Protein 9O5W (pdb70)

Secondary structure (DSSP, 8-state):
-EEEEEE------EEEE-SSS-EEEES-EEE-EE--------B-SSS-B--SS-TTSTT--HHHHHTT-TT--------SBEEE--SS----SSS-B-GGGSS-TTTHHHHTTBS-EEEESS-SS-GGGSSSSS-EE---SS-EETTTEE---TTEEEEE-S--S--S-EEEEEE--S-TT-EEEEEEEEEE--HHHHHHHHS--S---EEEEETTEEEEE----S-PPPP-SSS-S--SSEEEEEEEEE-TT-EEEEEE-TTEEEE--EEEE-SB--EEE-PPPPTT-B-SEEESSSSEE--SSSEE-S----EEESPPEE-SS--EEE-SPBP-/---SSSSEEEEEEETTEEEEEE-HHHHHHHHHHHHHHHHTTGGGG-------PPPPSSS-HHHHHHHHHHHHHHHHHHHHHHHHHHHHHHHHHHHHHHHHHHHHHHHHHHHT-TTSEE-SSSEEE-SS---SHHHHHHHHT---GGGGT---PPPS--/-EEEEEE------EEEE-SSS-EEEES-EEE-EE--------B-SSS-B--SS-TTSTT--HHHHHTT-TT--------SBEEE--SS----SSS-B-GGGSS-TTTHHHHTTBS-EEEESS-SS-GGGSSSSS-EE---SS-EETTTEE---SSEEEEE-S--S--S-EEEEEE--S-TT-EEEEEEEEEE--HHHHHHHHS--S---EEEEETTEEEEE----S-PPPP-SSS-S--SSEEEEEEEEE-TT-EEEEEE-TTEEEE--EEEE-SB--EEE-PPPPTT-B-SEEESSSSEE--SSSEE-S----EEESPPEE-SS--EEE-SPBP-/---SSSSEEEEEEETTEEEEEE-HHHHHHHHHHHHHHHHTTGGGG-------PPPPSSS-HHHHHHHHHHHHHHHHHHHHHHHHHHHHHHHHHHHHHHHHHHHHHHHHHHHT-TTSEE-SSSEEE-SS---SHHHHHHHHT---GGGGT---PPPS--/-EEEEEE------EEEE-SSS-EEEES-EEE-EE--------B-SSS-B--SS-TTSTT--HHHHHTT-TT--------SBEEE--SS----SSS-B-GGGSS-TTTHHHHTTBS-EEEESS-SS-GGGSSSSS-EE---SS-EETTTEE---SSEEEEE-S--S--S-EEEEEE--S-TT-EEEEEEEEEE--HHHHHHHHS--S---EEEEETTEEEEE----S-PPPP-SSS-S--SSEEEEEEEEE-TT-EEEEEE-TTEEEE--EEEE-SB--EEE-PPPPTT-B-SEEESSSSEE--SSSEE-S----EEESPPEE-SS--EEE-SPBP-/---SSSSEEEEEEETTEEEEEE-HHHHHHHHHHHHHHHHTTGGGG-------PPPPSSS-HHHHHHHHHHHHHHHHHHHHHHHHHHHHHHHHHHHHHHHHHHHHHHHHHHHT-TTSEE-SSSEEE-SS---SHHHHHHHHT---GGGGT---PPPS--

Foldseek 3Di:
DDDDDDDDFDAFDAWAQDDPPGTFTFNDWDWQAAAWDFDFAAAAVVWDAQQFQAVVQPPFHLLCCLQQQQSNVHDGAFTQEYACADPQTFAAAAFAAPCVVEPSRCSSVVQSQFRDKDWFPFFQFDQCPFPLHPKDFDFQQQRAHDVRHGHDGQFKGFIDHDDAAWDPWDKDKGADDADQQWKKKHKWWFKAAALVVCCVGHNGRAFWKKWKQWPVGIDIDGDGHDPDPDDDNYSDPDRRIYIYMYMGMGHHPTMMMMITIPRIMGTNIIIIGHHGHYYEYDHGGDVPDYAQKQWNVGGGTYPPHQEYAYDDTDMDGSDHHYDPDIHIGHDGDGHD/DDDDDDFDFDAFDAWAQDDPPGTFTFNDWDWQAAAWDFDFAAAAVVWDAQQFQAVVQPPFHLLCCLQQQQSNVHDGAFTQEYADADPQTFAAAAFAAPCVVEPSRCSSVVQSQFRDKDWFPFFQADQCPFPQHPKDFDFQQQRAHDVRHGHDGQFKGFIDHDDAAWDPWGKDKGADDADQQWKKKHKWWFKAAALVVCCVGHNGRAFWKKWKQWPVGIDIDGDGHDPDPDDDNYSDPDRRIYIYMYMGMGHHPTMMMMITIPRIMGTNIIIIGHHGHYYEYDHGGDVPDYANKQWNVGGGTYPPHQEYDYDDTDMDGSDHHYDPDTHIGHDGDGHD/DDDDDDDDFDAFDAWAADDPPGTFTFNDWDWQAAAWDFDFAAAAVVWDAQQFQAVVQPPFHLLCCLQQQQSNVHDGAFTQEYADADPQTFAAAAFAAPCVVEPSRCSSVVQSQFRDKDWFPFFQADQCPFPLHPKDFDFQQQRAHDVRHGHDGQFKGFIDHDDAAWDPWDKDKGADDADQQWKKKHKWWFKAAALVVCCVGHNGRAFWKKWKQWPVGIDIDGDGHDPDPDDDNYSDPDRRIYIYMYMGMGHHPTMMMMITIPRIMGTNIIIIGHHGHYYEYDHGGDVPDYANKQWNVGGGTYPPHQEYDYDDTDMDGSDHHYDPDIHIGHDGDGHD/DDPVPFDAWDWDADPVGIDTDGQVVLRVVLVVVLVVLVVVLVCLVVPDDDDDDDDDPPDPPVVVVVSVVVVVVVVVVSVVVSVVSVVVSVVVSVVVVVVSLVVLLVLCVQLQAPPWDDPPPSDTDDPFDQDVVNRVCSSVVNRHNVVGPHDHYDDPDD/DDPVPADAWDWDADPVGIDTDGQVVLRVVLVVVLVVLVVVLVCLVVPDDDDDDDDDPPDDPVVVVVSVVVVVVVVVVSVVVSVVSVVVSVVVSVVVVVVSLVVLLVLCVQQQADPWDDPPPSDTDDPFDCDVVNRVCSSVVNRHNVVGPGDHYDDPDD/DDPVPADAWDWDADPVGIDTDGQVVLRVVLVVVLVVLVVVLVCLVVPDDDDDDQDDPPDPPVVVVVSVVVVVVVVVVSVVVSVVSVVVSVVVSVVVVVVSLVVLLVLCVQLQAPPWDDPPPSDTDDPFHCDVVNRVCSSVVNRHNVVGPGDHDDDPDD

Structure (mmCIF, N/CA/C/O backbone):
data_9O5W
#
_entry.id   9O5W
#
_cell.length_a   1.00
_cell.length_b   1.00
_cell.length_c   1.00
_cell.angle_alpha   90.00
_cell.angle_beta   90.00
_cell.angle_gamma   90.00
#
_symmetry.space_group_name_H-M   'P 1'
#
loop_
_entity.id
_entity.type
_entity.pdbx_description
1 polymer 'Hemagglutinin HA1 chain'
2 polymer 'Hemagglutinin HA2 chain'
3 branched 2-acetamido-2-deoxy-beta-D-glucopyranose-(1-4)-2-acetamido-2-deoxy-beta-D-glucopyranose
#
loop_
_atom_site.group_PDB
_atom_site.id
_atom_site.type_symbol
_atom_site.label_atom_id
_atom_site.label_alt_id
_atom_site.label_comp_id
_atom_site.label_asym_id
_atom_site.label_entity_id
_atom_site.label_seq_id
_atom_site.pdbx_PDB_ins_code
_atom_site.Cartn_x
_atom_site.Cartn_y
_atom_site.Cartn_z
_atom_site.occupancy
_atom_site.B_iso_or_equiv
_atom_site.auth_seq_id
_atom_site.auth_comp_id
_atom_site.auth_asym_id
_atom_site.auth_atom_id
_atom_site.pdbx_PDB_model_num
ATOM 1 N N . ASP A 1 2 ? 163.013 139.284 214.711 1.00 78.42 6 ASP A N 1
ATOM 2 C CA . ASP A 1 2 ? 163.859 139.203 213.529 1.00 75.93 6 ASP A CA 1
ATOM 3 C C . ASP A 1 2 ? 163.303 140.125 212.447 1.00 75.89 6 ASP A C 1
ATOM 4 O O . ASP A 1 2 ? 162.253 140.718 212.648 1.00 76.62 6 ASP A O 1
ATOM 9 N N . LYS A 1 3 ? 163.984 140.220 211.301 1.00 63.74 7 LYS A N 1
ATOM 10 C CA . LYS A 1 3 ? 163.568 141.072 210.184 1.00 60.20 7 LYS A CA 1
ATOM 11 C C . LYS A 1 3 ? 163.241 140.185 208.994 1.00 66.96 7 LYS A C 1
ATOM 12 O O . LYS A 1 3 ? 164.138 139.567 208.414 1.00 73.19 7 LYS A O 1
ATOM 18 N N . ILE A 1 4 ? 161.967 140.156 208.614 1.00 60.37 8 ILE A N 1
ATOM 19 C CA . ILE A 1 4 ? 161.465 139.315 207.535 1.00 62.99 8 ILE A CA 1
ATOM 20 C C . ILE A 1 4 ? 161.178 140.237 206.359 1.00 61.84 8 ILE A C 1
ATOM 21 O O . ILE A 1 4 ? 160.325 141.126 206.462 1.00 65.14 8 ILE A O 1
ATOM 26 N N . CYS A 1 5 ? 161.875 140.021 205.243 1.00 65.90 9 CYS A N 1
ATOM 27 C CA . CYS A 1 5 ? 161.757 140.873 204.069 1.00 63.86 9 CYS A CA 1
ATOM 28 C C . CYS A 1 5 ? 161.196 140.109 202.880 1.00 66.81 9 CYS A C 1
ATOM 29 O O . CYS A 1 5 ? 161.438 138.911 202.714 1.00 73.15 9 CYS A O 1
ATOM 32 N N . ALA A 1 6 ? 160.434 140.831 202.063 1.00 66.40 10 ALA A N 1
ATOM 33 C CA . ALA A 1 6 ? 159.952 140.360 200.776 1.00 61.53 10 ALA A CA 1
ATOM 34 C C . ALA A 1 6 ? 160.653 141.159 199.688 1.00 67.37 10 ALA A C 1
ATOM 35 O O . ALA A 1 6 ? 160.885 142.362 199.843 1.00 70.64 10 ALA A O 1
ATOM 37 N N . GLY A 1 7 ? 160.987 140.494 198.594 1.00 67.43 11 GLY A N 1
ATOM 38 C CA . GLY A 1 7 ? 161.653 141.176 197.507 1.00 69.74 11 GLY A CA 1
ATOM 39 C C . GLY A 1 7 ? 162.038 140.192 196.435 1.00 69.63 11 GLY A C 1
ATOM 40 O O . GLY A 1 7 ? 161.440 139.123 196.305 1.00 69.45 11 GLY A O 1
ATOM 41 N N . VAL A 1 8 ? 163.059 140.572 195.669 1.00 73.98 12 VAL A N 1
ATOM 42 C CA . VAL A 1 8 ? 163.602 139.733 194.615 1.00 71.93 12 VAL A CA 1
ATOM 43 C C . VAL A 1 8 ? 165.083 139.594 194.911 1.00 75.66 12 VAL A C 1
ATOM 44 O O . VAL A 1 8 ? 165.689 140.415 195.603 1.00 80.02 12 VAL A O 1
ATOM 48 N N . ALA A 1 9 ? 165.657 138.538 194.368 1.00 73.76 13 ALA A N 1
ATOM 49 C CA . ALA A 1 9 ? 167.066 138.238 194.526 1.00 74.19 13 ALA A CA 1
ATOM 50 C C . ALA A 1 9 ? 167.918 138.823 193.416 1.00 75.98 13 ALA A C 1
ATOM 51 O O . ALA A 1 9 ? 167.485 138.962 192.269 1.00 70.74 13 ALA A O 1
ATOM 53 N N . SER A 1 10 ? 169.149 139.154 193.778 1.00 87.47 14 SER A N 1
ATOM 54 C CA . SER A 1 10 ? 170.142 139.641 192.843 1.00 87.30 14 SER A CA 1
ATOM 55 C C . SER A 1 10 ? 170.883 138.493 192.168 1.00 88.69 14 SER A C 1
ATOM 56 O O . SER A 1 10 ? 170.768 137.322 192.536 1.00 86.45 14 SER A O 1
ATOM 59 N N . GLY A 1 11 ? 171.651 138.865 191.155 1.00 83.64 15 GLY A N 1
ATOM 60 C CA . GLY A 1 11 ? 172.516 137.965 190.420 1.00 81.64 15 GLY A CA 1
ATOM 61 C C . GLY A 1 11 ? 173.352 138.827 189.507 1.00 82.35 15 GLY A C 1
ATOM 62 O O . GLY A 1 11 ? 173.183 140.048 189.453 1.00 83.66 15 GLY A O 1
ATOM 63 N N . LYS A 1 12 ? 174.257 138.191 188.774 1.00 76.51 16 LYS A N 1
ATOM 64 C CA . LYS A 1 12 ? 175.113 138.962 187.890 1.00 76.99 16 LYS A CA 1
ATOM 65 C C . LYS A 1 12 ? 174.334 139.297 186.630 1.00 75.54 16 LYS A C 1
ATOM 66 O O . LYS A 1 12 ? 173.526 138.496 186.152 1.00 70.63 16 LYS A O 1
ATOM 72 N N . GLY A 1 13 ? 174.569 140.488 186.093 1.00 72.47 17 GLY A N 1
ATOM 73 C CA . GLY A 1 13 ? 173.920 140.846 184.853 1.00 70.67 17 GLY A CA 1
ATOM 74 C C . GLY A 1 13 ? 174.558 140.097 183.699 1.00 73.02 17 GLY A C 1
ATOM 75 O O . GLY A 1 13 ? 175.767 139.861 183.676 1.00 72.82 17 GLY A O 1
ATOM 76 N N . THR A 1 14 ? 173.726 139.722 182.733 1.00 70.03 18 THR A N 1
ATOM 77 C CA . THR A 1 14 ? 174.182 139.069 181.514 1.00 68.58 18 THR A CA 1
ATOM 78 C C . THR A 1 14 ? 173.720 139.762 180.247 1.00 68.40 18 THR A C 1
ATOM 79 O O . THR A 1 14 ? 174.364 139.580 179.206 1.00 71.45 18 THR A O 1
ATOM 83 N N . HIS A 1 15 ? 172.640 140.542 180.289 1.00 61.52 19 HIS A N 1
ATOM 84 C CA . HIS A 1 15 ? 172.092 141.182 179.098 1.00 62.05 19 HIS A CA 1
ATOM 85 C C . HIS A 1 15 ? 171.695 142.601 179.459 1.00 60.83 19 HIS A C 1
ATOM 86 O O . HIS A 1 15 ? 171.467 142.916 180.625 1.00 65.41 19 HIS A O 1
ATOM 93 N N . ARG A 1 16 ? 171.649 143.470 178.452 1.00 63.71 20 ARG A N 1
ATOM 94 C CA . ARG A 1 16 ? 171.139 144.822 178.621 1.00 65.93 20 ARG A CA 1
ATOM 95 C C . ARG A 1 16 ? 169.928 144.928 177.705 1.00 67.59 20 ARG A C 1
ATOM 96 O O . ARG A 1 16 ? 170.010 144.557 176.529 1.00 68.86 20 ARG A O 1
ATOM 104 N N . VAL A 1 17 ? 168.815 145.432 178.237 1.00 62.29 21 VAL A N 1
ATOM 105 C CA . VAL A 1 17 ? 167.560 145.553 177.498 1.00 58.38 21 VAL A CA 1
ATOM 106 C C . VAL A 1 17 ? 167.181 147.018 177.346 1.00 60.02 21 VAL A C 1
ATOM 107 O O . VAL A 1 17 ? 167.224 147.775 178.319 1.00 68.02 21 VAL A O 1
ATOM 111 N N . GLU A 1 18 ? 166.806 147.416 176.135 1.00 62.70 22 GLU A N 1
ATOM 112 C CA . GLU A 1 18 ? 166.383 148.787 175.901 1.00 63.14 22 GLU A CA 1
ATOM 113 C C . GLU A 1 18 ? 164.932 148.934 176.347 1.00 65.33 22 GLU A C 1
ATOM 114 O O . GLU A 1 18 ? 164.099 148.067 176.067 1.00 64.43 22 GLU A O 1
ATOM 120 N N . THR A 1 19 ? 164.628 150.031 177.044 1.00 64.20 23 THR A N 1
ATOM 121 C CA . THR A 1 19 ? 163.275 150.334 177.502 1.00 60.46 23 THR A CA 1
ATOM 122 C C . THR A 1 19 ? 162.843 151.724 177.054 1.00 65.78 23 THR A C 1
ATOM 123 O O . THR A 1 19 ? 163.625 152.503 176.505 1.00 68.93 23 THR A O 1
ATOM 127 N N . ILE A 1 20 ? 161.563 152.020 177.300 1.00 60.44 24 ILE A N 1
ATOM 128 C CA . ILE A 1 20 ? 160.999 153.309 176.910 1.00 56.45 24 ILE A CA 1
ATOM 129 C C . ILE A 1 20 ? 161.563 154.439 177.772 1.00 55.11 24 ILE A C 1
ATOM 130 O O . ILE A 1 20 ? 162.002 155.467 177.245 1.00 60.02 24 ILE A O 1
ATOM 135 N N . THR A 1 21 ? 161.568 154.266 179.111 1.00 55.50 25 THR A N 1
ATOM 136 C CA . THR A 1 21 ? 162.045 155.306 180.026 1.00 63.69 25 THR A CA 1
ATOM 137 C C . THR A 1 21 ? 163.185 154.925 180.960 1.00 60.81 25 THR A C 1
ATOM 138 O O . THR A 1 21 ? 163.687 155.813 181.659 1.00 57.72 25 THR A O 1
ATOM 142 N N . LYS A 1 22 ? 163.616 153.666 181.005 1.00 62.94 26 LYS A N 1
ATOM 143 C CA . LYS A 1 22 ? 164.622 153.242 181.975 1.00 63.03 26 LYS A CA 1
ATOM 144 C C . LYS A 1 22 ? 166.010 153.142 181.353 1.00 65.55 26 LYS A C 1
ATOM 145 O O . LYS A 1 22 ? 166.962 152.781 182.052 1.00 60.65 26 LYS A O 1
ATOM 151 N N . GLY A 1 23 ? 166.147 153.457 180.063 1.00 70.65 27 GLY A N 1
ATOM 152 C CA . GLY A 1 23 ? 167.410 153.320 179.370 1.00 72.91 27 GLY A CA 1
ATOM 153 C C . GLY A 1 23 ? 167.702 151.853 179.118 1.00 71.85 27 GLY A C 1
ATOM 154 O O . GLY A 1 23 ? 166.797 151.040 178.911 1.00 70.86 27 GLY A O 1
ATOM 155 N N . GLU A 1 24 ? 168.987 151.506 179.146 1.00 74.74 28 GLU A N 1
ATOM 156 C CA . GLU A 1 24 ? 169.421 150.131 178.925 1.00 72.64 28 GLU A CA 1
ATOM 157 C C . GLU A 1 24 ? 169.576 149.501 180.302 1.00 70.89 28 GLU A C 1
ATOM 158 O O . GLU A 1 24 ? 170.534 149.776 181.025 1.00 72.81 28 GLU A O 1
ATOM 164 N N . VAL A 1 25 ? 168.611 148.672 180.663 1.00 64.93 29 VAL A N 1
ATOM 165 C CA . VAL A 1 25 ? 168.528 148.079 181.989 1.00 67.22 29 VAL A CA 1
ATOM 166 C C . VAL A 1 25 ? 169.320 146.781 181.973 1.00 69.60 29 VAL A C 1
ATOM 167 O O . VAL A 1 25 ? 169.135 145.946 181.082 1.00 68.48 29 VAL A O 1
ATOM 171 N N . LEU A 1 26 ? 170.224 146.623 182.934 1.00 72.69 30 LEU A N 1
ATOM 172 C CA . LEU A 1 26 ? 171.004 145.400 183.026 1.00 67.22 30 LEU A CA 1
ATOM 173 C C . LEU A 1 26 ? 170.155 144.336 183.708 1.00 66.61 30 LEU A C 1
ATOM 174 O O . LEU A 1 26 ? 169.615 144.567 184.794 1.00 71.98 30 LEU A O 1
ATOM 179 N N . VAL A 1 27 ? 170.037 143.171 183.067 1.00 63.07 31 VAL A N 1
ATOM 180 C CA . VAL A 1 27 ? 169.234 142.067 183.569 1.00 63.91 31 VAL A CA 1
ATOM 181 C C . VAL A 1 27 ? 170.090 140.810 183.622 1.00 61.63 31 VAL A C 1
ATOM 182 O O . VAL A 1 27 ? 171.085 140.665 182.899 1.00 67.64 31 VAL A O 1
ATOM 186 N N . THR A 1 28 ? 169.628 139.864 184.444 1.00 61.13 32 THR A N 1
ATOM 187 C CA . THR A 1 28 ? 170.328 138.606 184.652 1.00 66.00 32 THR A CA 1
ATOM 188 C C . THR A 1 28 ? 170.097 137.601 183.536 1.00 69.18 32 THR A C 1
ATOM 189 O O . THR A 1 28 ? 170.902 136.677 183.380 1.00 69.66 32 THR A O 1
ATOM 193 N N . ASN A 1 29 ? 169.026 137.750 182.762 1.00 66.61 33 ASN A N 1
ATOM 194 C CA . ASN A 1 29 ? 168.810 136.875 181.622 1.00 62.18 33 ASN A CA 1
ATOM 195 C C . ASN A 1 29 ? 167.910 137.585 180.626 1.00 58.45 33 ASN A C 1
ATOM 196 O O . ASN A 1 29 ? 167.160 138.497 180.981 1.00 63.23 33 ASN A O 1
ATOM 201 N N . ALA A 1 30 ? 167.997 137.155 179.372 1.00 56.94 34 ALA A N 1
ATOM 202 C CA . ALA A 1 30 ? 167.148 137.709 178.331 1.00 52.60 34 ALA A CA 1
ATOM 203 C C . ALA A 1 30 ? 167.024 136.689 177.212 1.00 56.69 34 ALA A C 1
ATOM 204 O O . ALA A 1 30 ? 167.889 135.829 177.025 1.00 59.57 34 ALA A O 1
ATOM 206 N N . ILE A 1 31 ? 165.933 136.810 176.473 1.00 53.10 35 ILE A N 1
ATOM 207 C CA . ILE A 1 31 ? 165.646 135.987 175.306 1.00 56.57 35 ILE A CA 1
ATOM 208 C C . ILE A 1 31 ? 165.979 136.803 174.069 1.00 55.24 35 ILE A C 1
ATOM 209 O O . ILE A 1 31 ? 165.542 137.952 173.940 1.00 58.43 35 ILE A O 1
ATOM 214 N N . ASN A 1 32 ? 166.743 136.209 173.159 1.00 56.16 36 ASN A N 1
ATOM 215 C CA . ASN A 1 32 ? 167.079 136.835 171.886 1.00 56.91 36 ASN A CA 1
ATOM 216 C C . ASN A 1 32 ? 165.971 136.544 170.886 1.00 58.36 36 ASN A C 1
ATOM 217 O O . ASN A 1 32 ? 165.762 135.393 170.489 1.00 64.61 36 ASN A O 1
ATOM 222 N N . MET A 1 33 ? 165.258 137.591 170.489 1.00 57.78 37 MET A N 1
ATOM 223 C CA . MET A 1 33 ? 164.103 137.484 169.614 1.00 53.78 37 MET A CA 1
ATOM 224 C C . MET A 1 33 ? 164.483 137.506 168.140 1.00 55.83 37 MET A C 1
ATOM 225 O O . MET A 1 33 ? 163.603 137.330 167.292 1.00 59.00 37 MET A O 1
ATOM 230 N N . THR A 1 34 ? 165.761 137.718 167.820 1.00 51.63 38 THR A N 1
ATOM 231 C CA . THR A 1 34 ? 166.251 137.799 166.454 1.00 47.10 38 THR A CA 1
ATOM 232 C C . THR A 1 34 ? 167.315 136.736 166.218 1.00 52.85 38 THR A C 1
ATOM 233 O O . THR A 1 34 ? 167.978 136.277 167.152 1.00 59.10 38 THR A O 1
ATOM 237 N N . HIS A 1 35 ? 167.463 136.346 164.953 1.00 50.78 39 HIS A N 1
ATOM 238 C CA . HIS A 1 35 ? 168.499 135.418 164.529 1.00 50.87 39 HIS A CA 1
ATOM 239 C C . HIS A 1 35 ? 168.987 135.857 163.159 1.00 48.22 39 HIS A C 1
ATOM 240 O O . HIS A 1 35 ? 168.329 136.641 162.471 1.00 47.54 39 HIS A O 1
ATOM 247 N N . THR A 1 36 ? 170.154 135.348 162.769 1.00 49.30 40 THR A N 1
ATOM 248 C CA . THR A 1 36 ? 170.675 135.597 161.436 1.00 53.76 40 THR A CA 1
ATOM 249 C C . THR A 1 36 ? 170.344 134.378 160.586 1.00 57.72 40 THR A C 1
ATOM 250 O O . THR A 1 36 ? 170.804 133.275 160.923 1.00 58.67 40 THR A O 1
ATOM 254 N N . PRO A 1 37 ? 169.559 134.495 159.509 1.00 51.56 41 PRO A N 1
ATOM 255 C CA . PRO A 1 37 ? 169.225 133.304 158.720 1.00 47.30 41 PRO A CA 1
ATOM 256 C C . PRO A 1 37 ? 170.447 132.673 158.073 1.00 54.30 41 PRO A C 1
ATOM 257 O O . PRO A 1 37 ? 171.418 133.351 157.729 1.00 56.28 41 PRO A O 1
ATOM 261 N N . THR A 1 38 ? 170.385 131.354 157.916 1.00 51.35 42 THR A N 1
ATOM 262 C CA . THR A 1 38 ? 171.412 130.574 157.240 1.00 53.04 42 THR A CA 1
ATOM 263 C C . THR A 1 38 ? 170.800 130.038 155.954 1.00 54.52 42 THR A C 1
ATOM 264 O O . THR A 1 38 ? 169.726 129.428 155.984 1.00 59.46 42 THR A O 1
ATOM 268 N N . SER A 1 39 ? 171.475 130.275 154.831 1.00 53.06 43 SER A N 1
ATOM 269 C CA . SER A 1 39 ? 170.930 129.856 153.548 1.00 55.76 43 SER A CA 1
ATOM 270 C C . SER A 1 39 ? 170.832 128.338 153.469 1.00 58.03 43 SER A C 1
ATOM 271 O O . SER A 1 39 ? 171.754 127.617 153.858 1.00 59.24 43 SER A O 1
ATOM 274 N N . GLY A 1 40 ? 169.697 127.863 152.961 1.00 53.59 44 GLY A N 1
ATOM 275 C CA . GLY A 1 40 ? 169.463 126.460 152.714 1.00 55.45 44 GLY A CA 1
ATOM 276 C C . GLY A 1 40 ? 169.025 126.205 151.288 1.00 54.88 44 GLY A C 1
ATOM 277 O O . GLY A 1 40 ? 169.039 127.101 150.443 1.00 51.61 44 GLY A O 1
ATOM 278 N N . PRO A 1 41 ? 168.716 124.952 150.971 1.00 55.06 45 PRO A N 1
ATOM 279 C CA . PRO A 1 41 ? 168.203 124.624 149.640 1.00 52.14 45 PRO A CA 1
ATOM 280 C C . PRO A 1 41 ? 166.735 125.015 149.529 1.00 55.66 45 PRO A C 1
ATOM 281 O O . PRO A 1 41 ? 166.034 125.174 150.530 1.00 61.90 45 PRO A O 1
ATOM 285 N N . PHE A 1 42 ? 166.270 125.171 148.292 1.00 55.50 46 PHE A N 1
ATOM 286 C CA . PHE A 1 42 ? 164.840 125.341 148.075 1.00 51.69 46 PHE A CA 1
ATOM 287 C C . PHE A 1 42 ? 164.136 123.989 148.119 1.00 51.23 46 PHE A C 1
ATOM 288 O O . PHE A 1 42 ? 164.671 122.965 147.685 1.00 53.99 46 PHE A O 1
ATOM 296 N N . GLY A 1 43 ? 162.923 124.003 148.649 1.00 52.30 47 GLY A N 1
ATOM 297 C CA . GLY A 1 43 ? 162.142 122.795 148.795 1.00 51.06 47 GLY A CA 1
ATOM 298 C C . GLY A 1 43 ? 160.714 123.139 149.143 1.00 52.71 47 GLY A C 1
ATOM 299 O O . GLY A 1 43 ? 160.238 124.235 148.851 1.00 52.66 47 GLY A O 1
ATOM 300 N N . ASP A 1 44 ? 160.018 122.176 149.745 1.00 58.85 48 ASP A N 1
ATOM 301 C CA . ASP A 1 44 ? 158.615 122.376 150.074 1.00 48.97 48 ASP A CA 1
ATOM 302 C C . ASP A 1 44 ? 158.523 123.114 151.411 1.00 58.37 48 ASP A C 1
ATOM 303 O O . ASP A 1 44 ? 159.537 123.392 152.056 1.00 67.59 48 ASP A O 1
ATOM 308 N N . LEU A 1 45 ? 157.295 123.422 151.852 1.00 47.56 49 LEU A N 1
ATOM 309 C CA . LEU A 1 45 ? 157.075 124.235 153.049 1.00 51.14 49 LEU A CA 1
ATOM 310 C C . LEU A 1 45 ? 156.375 123.513 154.199 1.00 57.05 49 LEU A C 1
ATOM 311 O O . LEU A 1 45 ? 155.787 124.182 155.052 1.00 56.13 49 LEU A O 1
ATOM 316 N N . LYS A 1 46 ? 156.359 122.177 154.224 1.00 61.57 50 LYS A N 1
ATOM 317 C CA . LYS A 1 46 ? 155.710 121.378 155.277 1.00 62.30 50 LYS A CA 1
ATOM 318 C C . LYS A 1 46 ? 154.185 121.389 155.161 1.00 57.78 50 LYS A C 1
ATOM 319 O O . LYS A 1 46 ? 153.540 120.345 155.303 1.00 55.79 50 LYS A O 1
ATOM 325 N N . THR A 1 47 ? 153.601 122.565 154.910 1.00 55.38 51 THR A N 1
ATOM 326 C CA . THR A 1 47 ? 152.167 122.763 154.800 1.00 59.24 51 THR A CA 1
ATOM 327 C C . THR A 1 47 ? 151.633 122.437 153.414 1.00 59.41 51 THR A C 1
ATOM 328 O O . THR A 1 47 ? 150.411 122.416 153.234 1.00 61.96 51 THR A O 1
ATOM 332 N N . GLY A 1 48 ? 152.495 122.185 152.440 1.00 50.82 52 GLY A N 1
ATOM 333 C CA . GLY A 1 48 ? 152.017 121.875 151.110 1.00 53.73 52 GLY A CA 1
ATOM 334 C C . GLY A 1 48 ? 153.088 121.997 150.047 1.00 54.07 52 GLY A C 1
ATOM 335 O O . GLY A 1 48 ? 154.226 122.394 150.296 1.00 48.35 52 GLY A O 1
ATOM 336 N N . ASN A 1 49 ? 152.668 121.623 148.843 1.00 59.25 53 ASN A N 1
ATOM 337 C CA . ASN A 1 49 ? 153.496 121.616 147.645 1.00 52.42 53 ASN A CA 1
ATOM 338 C C . ASN A 1 49 ? 153.883 123.002 147.142 1.00 49.30 53 ASN A C 1
ATOM 339 O O . ASN A 1 49 ? 153.050 123.911 147.079 1.00 46.54 53 ASN A O 1
ATOM 344 N N . VAL A 1 50 ? 155.162 123.154 146.805 1.00 41.51 54 VAL A N 1
ATOM 345 C CA . VAL A 1 50 ? 155.687 124.334 146.125 1.00 44.62 54 VAL A CA 1
ATOM 346 C C . VAL A 1 50 ? 155.812 123.897 144.670 1.00 45.11 54 VAL A C 1
ATOM 347 O O . VAL A 1 50 ? 156.469 122.892 144.377 1.00 50.37 54 VAL A O 1
ATOM 351 N N . ARG A 1 51 ? 155.165 124.640 143.764 1.00 38.93 55 ARG A N 1
ATOM 352 C CA . ARG A 1 51 ? 155.001 124.161 142.391 1.00 43.75 55 ARG A CA 1
ATOM 353 C C . ARG A 1 51 ? 156.316 123.875 141.676 1.00 47.71 55 ARG A C 1
ATOM 354 O O . ARG A 1 51 ? 156.473 122.785 141.113 1.00 49.98 55 ARG A O 1
ATOM 362 N N . ASP A 1 52 ? 157.300 124.779 141.763 1.00 42.92 56 ASP A N 1
ATOM 363 C CA . ASP A 1 52 ? 158.524 124.607 140.978 1.00 52.29 56 ASP A CA 1
ATOM 364 C C . ASP A 1 52 ? 158.111 124.401 139.513 1.00 57.09 56 ASP A C 1
ATOM 365 O O . ASP A 1 52 ? 157.501 125.294 138.917 1.00 52.48 56 ASP A O 1
ATOM 370 N N . LYS A 1 53 ? 158.447 123.255 138.914 1.00 51.61 57 LYS A N 1
ATOM 371 C CA . LYS A 1 53 ? 158.097 122.975 137.528 1.00 48.61 57 LYS A CA 1
ATOM 372 C C . LYS A 1 53 ? 156.583 122.825 137.399 1.00 50.14 57 LYS A C 1
ATOM 373 O O . LYS A 1 53 ? 155.926 122.258 138.276 1.00 53.62 57 LYS A O 1
ATOM 379 N N . LEU A 1 54 ? 156.026 123.344 136.300 1.00 49.79 58 LEU A N 1
ATOM 380 C CA . LEU A 1 54 ? 154.574 123.321 136.120 1.00 51.75 58 LEU A CA 1
ATOM 381 C C . LEU A 1 54 ? 154.029 121.901 136.025 1.00 52.47 58 LEU A C 1
ATOM 382 O O . LEU A 1 54 ? 152.957 121.610 136.565 1.00 56.73 58 LEU A O 1
ATOM 387 N N . CYS A 1 55 ? 154.752 121.000 135.363 1.00 64.54 59 CYS A N 1
ATOM 388 C CA . CYS A 1 55 ? 154.295 119.625 135.152 1.00 57.23 59 CYS A CA 1
ATOM 389 C C . CYS A 1 55 ? 155.454 118.682 135.441 1.00 64.80 59 CYS A C 1
ATOM 390 O O . CYS A 1 55 ? 156.133 118.202 134.526 1.00 65.88 59 CYS A O 1
ATOM 393 N N . PRO A 1 56 ? 155.712 118.390 136.724 1.00 61.55 60 PRO A N 1
ATOM 394 C CA . PRO A 1 56 ? 156.928 117.639 137.075 1.00 63.29 60 PRO A CA 1
ATOM 395 C C . PRO A 1 56 ? 156.948 116.197 136.596 1.00 61.59 60 PRO A C 1
ATOM 396 O O . PRO A 1 56 ? 158.029 115.596 136.577 1.00 65.04 60 PRO A O 1
ATOM 400 N N . THR A 1 57 ? 155.809 115.624 136.202 1.00 69.26 61 THR A N 1
ATOM 401 C CA . THR A 1 57 ? 155.744 114.230 135.779 1.00 70.09 61 THR A CA 1
ATOM 402 C C . THR A 1 57 ? 155.813 114.041 134.271 1.00 73.16 61 THR A C 1
ATOM 403 O O . THR A 1 57 ? 155.760 112.899 133.806 1.00 74.10 61 THR A O 1
ATOM 407 N N . CYS A 1 58 ? 155.917 115.119 133.500 1.00 75.58 62 CYS A N 1
ATOM 408 C CA . CYS A 1 58 ? 156.005 115.066 132.043 1.00 75.40 62 CYS A CA 1
ATOM 409 C C . CYS A 1 58 ? 157.431 115.425 131.648 1.00 75.16 62 CYS A C 1
ATOM 410 O O . CYS A 1 58 ? 157.782 116.607 131.579 1.00 73.47 62 CYS A O 1
ATOM 413 N N . THR A 1 59 ? 158.253 114.415 131.390 1.00 73.43 63 THR A N 1
ATOM 414 C CA . THR A 1 59 ? 159.654 114.682 131.117 1.00 75.72 63 THR A CA 1
ATOM 415 C C . THR A 1 59 ? 159.830 115.098 129.660 1.00 76.00 63 THR A C 1
ATOM 416 O O . THR A 1 59 ? 158.984 114.837 128.801 1.00 75.53 63 THR A O 1
ATOM 420 N N . GLY A 1 60 ? 160.955 115.755 129.392 1.00 66.32 64 GLY A N 1
ATOM 421 C CA . GLY A 1 60 ? 161.303 116.186 128.056 1.00 65.40 64 GLY A CA 1
ATOM 422 C C . GLY A 1 60 ? 160.687 117.503 127.632 1.00 67.35 64 GLY A C 1
ATOM 423 O O . GLY A 1 60 ? 160.971 117.966 126.520 1.00 66.56 64 GLY A O 1
ATOM 424 N N . CYS A 1 61 ? 159.859 118.119 128.477 1.00 63.13 65 CYS A N 1
ATOM 425 C CA . CYS A 1 61 ? 159.162 119.361 128.176 1.00 55.68 65 CYS A CA 1
ATOM 426 C C . CYS A 1 61 ? 159.586 120.448 129.150 1.00 53.61 65 CYS A C 1
ATOM 427 O O . CYS A 1 61 ? 159.943 120.170 130.298 1.00 60.02 65 CYS A O 1
ATOM 430 N N . THR A 1 62 ? 159.542 121.688 128.677 1.00 40.78 66 THR A N 1
ATOM 431 C CA . THR A 1 62 ? 159.783 122.858 129.505 1.00 44.03 66 THR A CA 1
ATOM 432 C C . THR A 1 62 ? 158.445 123.448 129.928 1.00 42.80 66 THR A C 1
ATOM 433 O O . THR A 1 62 ? 157.382 123.041 129.458 1.00 37.90 66 THR A O 1
ATOM 437 N N . ASP A 1 63 ? 158.503 124.420 130.837 1.00 50.22 67 ASP A N 1
ATOM 438 C CA . ASP A 1 63 ? 157.277 125.072 131.280 1.00 42.65 67 ASP A CA 1
ATOM 439 C C . ASP A 1 63 ? 156.658 125.897 130.165 1.00 39.90 67 ASP A C 1
ATOM 440 O O . ASP A 1 63 ? 155.427 126.041 130.108 1.00 47.37 67 ASP A O 1
ATOM 445 N N . MET A 1 64 ? 157.479 126.401 129.242 1.00 45.62 68 MET A N 1
ATOM 446 C CA . MET A 1 64 ? 156.925 127.145 128.123 1.00 42.56 68 MET A CA 1
ATOM 447 C C . MET A 1 64 ? 156.138 126.207 127.220 1.00 41.26 68 MET A C 1
ATOM 448 O O . MET A 1 64 ? 155.155 126.622 126.602 1.00 47.75 68 MET A O 1
ATOM 453 N N . ASP A 1 65 ? 156.557 124.941 127.135 1.00 41.02 69 ASP A N 1
ATOM 454 C CA . ASP A 1 65 ? 155.880 123.982 126.272 1.00 37.79 69 ASP A CA 1
ATOM 455 C C . ASP A 1 65 ? 154.577 123.513 126.898 1.00 40.04 69 ASP A C 1
ATOM 456 O O . ASP A 1 65 ? 153.616 123.216 126.183 1.00 43.60 69 ASP A O 1
ATOM 461 N N . VAL A 1 66 ? 154.540 123.435 128.228 1.00 45.68 70 VAL A N 1
ATOM 462 C CA . VAL A 1 66 ? 153.319 123.068 128.934 1.00 34.68 70 VAL A CA 1
ATOM 463 C C . VAL A 1 66 ? 152.294 124.184 128.787 1.00 34.51 70 VAL A C 1
ATOM 464 O O . VAL A 1 66 ? 151.114 123.939 128.514 1.00 46.19 70 VAL A O 1
ATOM 468 N N . ALA A 1 67 ? 152.734 125.428 128.990 1.00 34.88 71 ALA A N 1
ATOM 469 C CA . ALA A 1 67 ? 151.831 126.569 128.895 1.00 30.30 71 ALA A CA 1
ATOM 470 C C . ALA A 1 67 ? 151.228 126.715 127.501 1.00 37.84 71 ALA A C 1
ATOM 471 O O . ALA A 1 67 ? 150.098 127.197 127.367 1.00 46.20 71 ALA A O 1
ATOM 473 N N . LEU A 1 68 ? 151.953 126.313 126.459 1.00 38.50 72 LEU A N 1
ATOM 474 C CA . LEU A 1 68 ? 151.465 126.384 125.086 1.00 24.77 72 LEU A CA 1
ATOM 475 C C . LEU A 1 68 ? 150.672 125.152 124.668 1.00 35.71 72 LEU A C 1
ATOM 476 O O . LEU A 1 68 ? 150.245 125.074 123.513 1.00 48.70 72 LEU A O 1
ATOM 481 N N . MET A 1 69 ? 150.462 124.201 125.577 1.00 40.19 73 MET A N 1
ATOM 482 C CA . MET A 1 69 ? 149.700 122.982 125.312 1.00 33.93 73 MET A CA 1
ATOM 483 C C . MET A 1 69 ? 150.282 122.206 124.131 1.00 32.89 73 MET A C 1
ATOM 484 O O . MET A 1 69 ? 149.569 121.802 123.211 1.00 47.90 73 MET A O 1
ATOM 489 N N . THR A 1 70 ? 151.600 122.041 124.151 1.00 40.24 74 THR A N 1
ATOM 490 C CA . THR A 1 70 ? 152.292 121.258 123.137 1.00 42.92 74 THR A CA 1
ATOM 491 C C . THR A 1 70 ? 151.700 119.846 123.081 1.00 42.15 74 THR A C 1
ATOM 492 O O . THR A 1 70 ? 151.332 119.299 124.126 1.00 49.82 74 THR A O 1
ATOM 496 N N . PRO A 1 71 ? 151.545 119.248 121.885 1.00 42.73 75 PRO A N 1
ATOM 497 C CA . PRO A 1 71 ? 150.943 117.902 121.795 1.00 45.32 75 PRO A CA 1
ATOM 498 C C . PRO A 1 71 ? 151.498 116.835 122.734 1.00 48.68 75 PRO A C 1
ATOM 499 O O . PRO A 1 71 ? 150.724 115.983 123.190 1.00 51.17 75 PRO A O 1
ATOM 503 N N . THR A 1 72 ? 152.796 116.849 123.041 1.00 57.57 76 THR A N 1
ATOM 504 C CA . THR A 1 72 ? 153.409 115.846 123.908 1.00 56.08 76 THR A CA 1
ATOM 505 C C . THR A 1 72 ? 153.625 116.316 125.341 1.00 55.63 76 THR A C 1
ATOM 506 O O . THR A 1 72 ? 154.207 115.569 126.134 1.00 61.26 76 THR A O 1
ATOM 510 N N . CYS A 1 73 ? 153.182 117.522 125.691 1.00 49.46 77 CYS A N 1
ATOM 511 C CA . CYS A 1 73 ? 153.409 118.107 127.007 1.00 48.66 77 CYS A CA 1
ATOM 512 C C . CYS A 1 73 ? 152.109 118.264 127.789 1.00 50.06 77 CYS A C 1
ATOM 513 O O . CYS A 1 73 ? 152.084 118.970 128.803 1.00 51.55 77 CYS A O 1
ATOM 516 N N . ASN A 1 74 ? 151.027 117.631 127.329 1.00 60.15 78 ASN A N 1
ATOM 517 C CA . ASN A 1 74 ? 149.691 117.735 127.918 1.00 56.91 78 ASN A CA 1
ATOM 518 C C . ASN A 1 74 ? 149.522 116.784 129.108 1.00 53.88 78 ASN A C 1
ATOM 519 O O . ASN A 1 74 ? 148.795 115.790 129.055 1.00 54.59 78 ASN A O 1
ATOM 524 N N . GLY A 1 75 ? 150.211 117.107 130.202 1.00 59.44 79 GLY A N 1
ATOM 525 C CA . GLY A 1 75 ? 150.185 116.301 131.408 1.00 57.84 79 GLY A CA 1
ATOM 526 C C . GLY A 1 75 ? 149.305 116.878 132.503 1.00 58.60 79 GLY A C 1
ATOM 527 O O . GLY A 1 75 ? 148.401 117.685 132.257 1.00 62.96 79 GLY A O 1
ATOM 528 N N . VAL A 1 76 ? 149.589 116.462 133.739 1.00 54.59 80 VAL A N 1
ATOM 529 C CA . VAL A 1 76 ? 148.837 116.856 134.932 1.00 55.27 80 VAL A CA 1
ATOM 530 C C . VAL A 1 76 ? 149.635 117.928 135.658 1.00 54.57 80 VAL A C 1
ATOM 531 O O . VAL A 1 76 ? 150.822 117.734 135.942 1.00 60.87 80 VAL A O 1
ATOM 535 N N . ILE A 1 77 ? 148.972 119.015 136.042 1.00 43.57 81 ILE A N 1
ATOM 536 C CA . ILE A 1 77 ? 149.616 120.090 136.792 1.00 44.51 81 ILE A CA 1
ATOM 537 C C . ILE A 1 77 ? 149.186 119.966 138.254 1.00 48.56 81 ILE A C 1
ATOM 538 O O . ILE A 1 77 ? 147.999 120.172 138.556 1.00 52.57 81 ILE A O 1
ATOM 543 N N . PRO A 1 78 ? 150.093 119.642 139.182 1.00 49.81 82 PRO A N 1
ATOM 544 C CA . PRO A 1 78 ? 149.707 119.552 140.595 1.00 45.50 82 PRO A CA 1
ATOM 545 C C . PRO A 1 78 ? 149.312 120.905 141.162 1.00 44.19 82 PRO A C 1
ATOM 546 O O . PRO A 1 78 ? 149.728 121.960 140.679 1.00 46.96 82 PRO A O 1
ATOM 550 N N . GLU A 1 79 ? 148.495 120.866 142.210 1.00 46.53 83 GLU A N 1
ATOM 551 C CA . GLU A 1 79 ? 148.168 122.089 142.921 1.00 43.96 83 GLU A CA 1
ATOM 552 C C . GLU A 1 79 ? 149.327 122.417 143.854 1.00 48.32 83 GLU A C 1
ATOM 553 O O . GLU A 1 79 ? 150.048 121.527 144.311 1.00 56.94 83 GLU A O 1
ATOM 559 N N . ALA A 1 80 ? 149.504 123.705 144.133 1.00 45.81 84 ALA A N 1
ATOM 560 C CA . ALA A 1 80 ? 150.570 124.158 145.013 1.00 42.69 84 ALA A CA 1
ATOM 561 C C . ALA A 1 80 ? 150.108 125.327 145.867 1.00 41.07 84 ALA A C 1
ATOM 562 O O . ALA A 1 80 ? 149.195 126.069 145.505 1.00 45.43 84 ALA A O 1
ATOM 564 N N . ILE A 1 81 ? 150.784 125.488 147.004 1.00 43.36 85 ILE A N 1
ATOM 565 C CA . ILE A 1 81 ? 150.514 126.582 147.930 1.00 45.33 85 ILE A CA 1
ATOM 566 C C . ILE A 1 81 ? 151.478 127.745 147.706 1.00 43.67 85 ILE A C 1
ATOM 567 O O . ILE A 1 81 ? 151.225 128.852 148.204 1.00 49.36 85 ILE A O 1
ATOM 572 N N . ALA A 1 82 ? 152.571 127.520 146.981 1.00 38.34 86 ALA A N 1
ATOM 573 C CA . ALA A 1 82 ? 153.576 128.517 146.662 1.00 33.82 86 ALA A CA 1
ATOM 574 C C . ALA A 1 82 ? 154.243 128.045 145.381 1.00 38.40 86 ALA A C 1
ATOM 575 O O . ALA A 1 82 ? 154.053 126.904 144.956 1.00 47.47 86 ALA A O 1
ATOM 577 N N . ALA A 1 83 ? 154.981 128.943 144.739 1.00 41.88 87 ALA A N 1
ATOM 578 C CA . ALA A 1 83 ? 155.714 128.589 143.534 1.00 36.54 87 ALA A CA 1
ATOM 579 C C . ALA A 1 83 ? 157.037 129.333 143.526 1.00 44.51 87 ALA A C 1
ATOM 580 O O . ALA A 1 83 ? 157.213 130.335 144.221 1.00 49.66 87 ALA A O 1
ATOM 582 N N . ILE A 1 84 ? 157.975 128.807 142.745 1.00 46.70 88 ILE A N 1
ATOM 583 C CA . ILE A 1 84 ? 159.301 129.389 142.588 1.00 42.04 88 ILE A CA 1
ATOM 584 C C . ILE A 1 84 ? 159.462 129.765 141.124 1.00 46.28 88 ILE A C 1
ATOM 585 O O . ILE A 1 84 ? 159.175 128.954 140.237 1.00 54.90 88 ILE A O 1
ATOM 590 N N . GLN A 1 85 ? 159.911 130.993 140.875 1.00 49.31 89 GLN A N 1
ATOM 591 C CA . GLN A 1 85 ? 160.198 131.452 139.520 1.00 43.64 89 GLN A CA 1
ATOM 592 C C . GLN A 1 85 ? 161.670 131.168 139.263 1.00 47.03 89 GLN A C 1
ATOM 593 O O . GLN A 1 85 ? 162.540 131.975 139.597 1.00 50.59 89 GLN A O 1
ATOM 599 N N . HIS A 1 86 ? 161.945 130.017 138.656 1.00 42.14 90 HIS A N 1
ATOM 600 C CA . HIS A 1 86 ? 163.312 129.591 138.381 1.00 46.06 90 HIS A CA 1
ATOM 601 C C . HIS A 1 86 ? 163.802 130.020 137.006 1.00 46.57 90 HIS A C 1
ATOM 602 O O . HIS A 1 86 ? 165.001 129.904 136.734 1.00 50.13 90 HIS A O 1
ATOM 609 N N . GLU A 1 87 ? 162.912 130.503 136.142 1.00 46.59 91 GLU A N 1
ATOM 610 C CA . GLU A 1 87 ? 163.259 130.981 134.812 1.00 45.44 91 GLU A CA 1
ATOM 611 C C . GLU A 1 87 ? 162.698 132.377 134.613 1.00 48.46 91 GLU A C 1
ATOM 612 O O . GLU A 1 87 ? 161.499 132.598 134.801 1.00 47.58 91 GLU A O 1
ATOM 618 N N . ASN A 1 88 ? 163.565 133.316 134.244 1.00 51.64 92 ASN A N 1
ATOM 619 C CA . ASN A 1 88 ? 163.131 134.676 133.969 1.00 54.75 92 ASN A CA 1
ATOM 620 C C . ASN A 1 88 ? 162.706 134.830 132.519 1.00 57.50 92 ASN A C 1
ATOM 621 O O . ASN A 1 88 ? 161.908 135.720 132.204 1.00 53.73 92 ASN A O 1
ATOM 626 N N . ARG A 1 89 ? 163.234 133.977 131.641 1.00 48.77 93 ARG A N 1
ATOM 627 C CA . ARG A 1 89 ? 162.874 133.917 130.228 1.00 44.53 93 ARG A CA 1
ATOM 628 C C . ARG A 1 89 ? 162.633 132.455 129.881 1.00 49.86 93 ARG A C 1
ATOM 629 O O . ARG A 1 89 ? 163.515 131.808 129.300 1.00 52.67 93 ARG A O 1
ATOM 637 N N . PRO A 1 90 ? 161.495 131.880 130.290 1.00 46.03 94 PRO A N 1
ATOM 638 C CA . PRO A 1 90 ? 161.246 130.463 129.990 1.00 43.02 94 PRO A CA 1
ATOM 639 C C . PRO A 1 90 ? 161.330 130.218 128.493 1.00 45.08 94 PRO A C 1
ATOM 640 O O . PRO A 1 90 ? 160.821 131.006 127.694 1.00 47.43 94 PRO A O 1
ATOM 644 N N . LEU A 1 91 ? 161.964 129.110 128.117 1.00 44.78 95 LEU A N 1
ATOM 645 C CA . LEU A 1 91 ? 162.160 128.784 126.714 1.00 48.07 95 LEU A CA 1
ATOM 646 C C . LEU A 1 91 ? 161.265 127.648 126.247 1.00 48.83 95 LEU A C 1
ATOM 647 O O . LEU A 1 91 ? 160.873 126.766 127.015 1.00 52.17 95 LEU A O 1
ATOM 652 N N . GLN A 1 92 ? 160.986 127.689 124.951 1.00 39.40 96 GLN A N 1
ATOM 653 C CA . GLN A 1 92 ? 160.252 126.672 124.223 1.00 36.85 96 GLN A CA 1
ATOM 654 C C . GLN A 1 92 ? 161.254 125.725 123.581 1.00 44.07 96 GLN A C 1
ATOM 655 O O . GLN A 1 92 ? 162.340 126.148 123.181 1.00 57.70 96 GLN A O 1
ATOM 661 N N . SER A 1 93 ? 160.910 124.440 123.529 1.00 36.95 97 SER A N 1
ATOM 662 C CA . SER A 1 93 ? 161.755 123.447 122.880 1.00 47.17 97 SER A CA 1
ATOM 663 C C . SER A 1 93 ? 161.016 122.609 121.850 1.00 48.65 97 SER A C 1
ATOM 664 O O . SER A 1 93 ? 161.673 121.929 121.054 1.00 51.66 97 SER A O 1
ATOM 667 N N . LYS A 1 94 ? 159.688 122.634 121.841 1.00 48.78 98 LYS A N 1
ATOM 668 C CA . LYS A 1 94 ? 158.852 121.843 120.955 1.00 47.18 98 LYS A CA 1
ATOM 669 C C . LYS A 1 94 ? 158.041 122.747 120.036 1.00 52.76 98 LYS A C 1
ATOM 670 O O . LYS A 1 94 ? 157.896 123.947 120.274 1.00 60.98 98 LYS A O 1
ATOM 676 N N . CYS A 1 95 ? 157.500 122.138 118.981 1.00 47.26 99 CYS A N 1
ATOM 677 C CA . CYS A 1 95 ? 156.665 122.804 117.983 1.00 44.64 99 CYS A CA 1
ATOM 678 C C . CYS A 1 95 ? 157.304 123.931 117.164 1.00 53.15 99 CYS A C 1
ATOM 679 O O . CYS A 1 95 ? 158.497 124.209 117.288 1.00 64.67 99 CYS A O 1
ATOM 682 N N . ASN A 1 96 ? 156.478 124.585 116.342 1.00 46.65 100 ASN A N 1
ATOM 683 C CA . ASN A 1 96 ? 156.887 125.681 115.475 1.00 47.38 100 ASN A CA 1
ATOM 684 C C . ASN A 1 96 ? 157.497 126.848 116.249 1.00 47.27 100 ASN A C 1
ATOM 685 O O . ASN A 1 96 ? 157.035 127.174 117.349 1.00 49.51 100 ASN A O 1
ATOM 690 N N . PRO A 1 97 ? 158.541 127.488 115.709 1.00 43.46 101 PRO A N 1
ATOM 691 C CA . PRO A 1 97 ? 159.196 128.583 116.431 1.00 42.46 101 PRO A CA 1
ATOM 692 C C . PRO A 1 97 ? 158.251 129.753 116.640 1.00 38.06 101 PRO A C 1
ATOM 693 O O . PRO A 1 97 ? 157.499 130.139 115.743 1.00 34.82 101 PRO A O 1
ATOM 697 N N . ILE A 1 98 ? 158.309 130.322 117.837 1.00 34.93 102 ILE A N 1
ATOM 698 C CA . ILE A 1 98 ? 157.511 131.475 118.224 1.00 29.48 102 ILE A CA 1
ATOM 699 C C . ILE A 1 98 ? 158.478 132.558 118.671 1.00 45.27 102 ILE A C 1
ATOM 700 O O . ILE A 1 98 ? 159.418 132.288 119.426 1.00 43.30 102 ILE A O 1
ATOM 705 N N . LEU A 1 99 ? 158.241 133.779 118.199 1.00 34.22 103 LEU A N 1
ATOM 706 C CA . LEU A 1 99 ? 159.072 134.932 118.531 1.00 37.86 103 LEU A CA 1
ATOM 707 C C . LEU A 1 99 ? 158.587 135.517 119.853 1.00 36.19 103 LEU A C 1
ATOM 708 O O . LEU A 1 99 ? 157.888 136.529 119.915 1.00 38.82 103 LEU A O 1
ATOM 713 N N . HIS A 1 100 ? 158.974 134.839 120.935 1.00 32.63 104 HIS A N 1
ATOM 714 C CA . HIS A 1 100 ? 158.469 135.160 122.262 1.00 34.70 104 HIS A CA 1
ATOM 715 C C . HIS A 1 100 ? 159.009 136.485 122.776 1.00 43.82 104 HIS A C 1
ATOM 716 O O . HIS A 1 100 ? 158.400 137.081 123.670 1.00 50.06 104 HIS A O 1
ATOM 723 N N . ASP A 1 101 ? 160.127 136.959 122.231 1.00 42.30 105 ASP A N 1
ATOM 724 C CA . ASP A 1 101 ? 160.739 138.215 122.638 1.00 40.71 105 ASP A CA 1
ATOM 725 C C . ASP A 1 101 ? 160.239 139.400 121.821 1.00 37.49 105 ASP A C 1
ATOM 726 O O . ASP A 1 101 ? 160.750 140.511 121.987 1.00 39.49 105 ASP A O 1
ATOM 731 N N . LEU A 1 102 ? 159.247 139.183 120.954 1.00 34.35 106 LEU A N 1
ATOM 732 C CA . LEU A 1 102 ? 158.627 140.225 120.146 1.00 38.21 106 LEU A CA 1
ATOM 733 C C . LEU A 1 102 ? 157.163 140.395 120.545 1.00 40.26 106 LEU A C 1
ATOM 734 O O . LEU A 1 102 ? 156.344 140.874 119.755 1.00 48.93 106 LEU A O 1
ATOM 739 N N . GLY A 1 103 ? 156.839 140.030 121.778 1.00 36.91 107 GLY A N 1
ATOM 740 C CA . GLY A 1 103 ? 155.489 140.114 122.283 1.00 32.57 107 GLY A CA 1
ATOM 741 C C . GLY A 1 103 ? 155.529 139.965 123.785 1.00 40.86 107 GLY A C 1
ATOM 742 O O . GLY A 1 103 ? 156.584 140.119 124.401 1.00 47.32 107 GLY A O 1
ATOM 743 N N . ASN A 1 104 ? 154.377 139.641 124.376 1.00 36.51 108 ASN A N 1
ATOM 744 C CA . ASN A 1 104 ? 154.262 139.538 125.827 1.00 37.83 108 ASN A CA 1
ATOM 745 C C . ASN A 1 104 ? 154.035 138.107 126.296 1.00 38.33 108 ASN A C 1
ATOM 746 O O . ASN A 1 104 ? 153.588 137.899 127.428 1.00 44.47 108 ASN A O 1
ATOM 751 N N . THR A 1 105 ? 154.355 137.118 125.467 1.00 37.30 109 THR A N 1
ATOM 752 C CA . THR A 1 105 ? 154.092 135.725 125.797 1.00 33.48 109 THR A CA 1
ATOM 753 C C . THR A 1 105 ? 155.276 135.029 126.453 1.00 35.78 109 THR A C 1
ATOM 754 O O . THR A 1 105 ? 155.146 133.866 126.849 1.00 41.53 109 THR A O 1
ATOM 758 N N . ARG A 1 106 ? 156.425 135.698 126.564 1.00 41.99 110 ARG A N 1
ATOM 759 C CA . ARG A 1 106 ? 157.585 135.077 127.192 1.00 38.40 110 ARG A CA 1
ATOM 760 C C . ARG A 1 106 ? 157.326 134.738 128.653 1.00 40.64 110 ARG A C 1
ATOM 761 O O . ARG A 1 106 ? 157.897 133.772 129.170 1.00 49.13 110 ARG A O 1
ATOM 769 N N . GLN A 1 107 ? 156.461 135.497 129.325 1.00 42.31 111 GLN A N 1
ATOM 770 C CA . GLN A 1 107 ? 156.189 135.301 130.741 1.00 43.95 111 GLN A CA 1
ATOM 771 C C . GLN A 1 107 ? 154.957 134.450 131.019 1.00 45.94 111 GLN A C 1
ATOM 772 O O . GLN A 1 107 ? 154.532 134.385 132.176 1.00 53.51 111 GLN A O 1
ATOM 778 N N . LEU A 1 108 ? 154.333 133.862 129.992 1.00 40.88 112 LEU A N 1
ATOM 779 C CA . LEU A 1 108 ? 153.140 133.040 130.206 1.00 37.70 112 LEU A CA 1
ATOM 780 C C . LEU A 1 108 ? 153.358 131.979 131.282 1.00 44.35 112 LEU A C 1
ATOM 781 O O . LEU A 1 108 ? 152.514 131.875 132.186 1.00 47.23 112 LEU A O 1
ATOM 786 N N . PRO A 1 109 ? 154.441 131.187 131.268 1.00 41.91 113 PRO A N 1
ATOM 787 C CA . PRO A 1 109 ? 154.631 130.193 132.339 1.00 37.76 113 PRO A CA 1
ATOM 788 C C . PRO A 1 109 ? 154.767 130.811 133.710 1.00 39.20 113 PRO A C 1
ATOM 789 O O . PRO A 1 109 ? 154.540 130.121 134.710 1.00 42.88 113 PRO A O 1
ATOM 793 N N . ASN A 1 110 ? 155.116 132.091 133.788 1.00 37.02 114 ASN A N 1
ATOM 794 C CA . ASN A 1 110 ? 155.294 132.775 135.054 1.00 34.82 114 ASN A CA 1
ATOM 795 C C . ASN A 1 110 ? 154.004 133.450 135.493 1.00 36.16 114 ASN A C 1
ATOM 796 O O . ASN A 1 110 ? 153.987 134.129 136.523 1.00 52.88 114 ASN A O 1
ATOM 801 N N . LEU A 1 111 ? 152.925 133.258 134.730 1.00 36.80 115 LEU A N 1
ATOM 802 C CA . LEU A 1 111 ? 151.582 133.713 135.042 1.00 39.96 115 LEU A CA 1
ATOM 803 C C . LEU A 1 111 ? 150.787 132.523 135.550 1.00 37.56 115 LEU A C 1
ATOM 804 O O . LEU A 1 111 ? 150.186 132.574 136.624 1.00 41.60 115 LEU A O 1
ATOM 809 N N . LEU A 1 112 ? 150.902 131.398 134.847 1.00 40.97 116 LEU A N 1
ATOM 810 C CA . LEU A 1 112 ? 150.161 130.208 135.229 1.00 40.82 116 LEU A CA 1
ATOM 811 C C . LEU A 1 112 ? 150.585 129.763 136.616 1.00 39.89 116 LEU A C 1
ATOM 812 O O . LEU A 1 112 ? 149.741 129.428 137.453 1.00 46.45 116 LEU A O 1
ATOM 817 N N . ARG A 1 113 ? 151.887 129.821 136.899 1.00 38.10 117 ARG A N 1
ATOM 818 C CA . ARG A 1 113 ? 152.394 129.329 138.168 1.00 39.47 117 ARG A CA 1
ATOM 819 C C . ARG A 1 113 ? 151.955 130.169 139.360 1.00 39.58 117 ARG A C 1
ATOM 820 O O . ARG A 1 113 ? 152.105 129.693 140.490 1.00 47.05 117 ARG A O 1
ATOM 828 N N . LYS A 1 114 ? 151.407 131.378 139.165 1.00 35.70 118 LYS A N 1
ATOM 829 C CA . LYS A 1 114 ? 151.113 132.187 140.349 1.00 39.45 118 LYS A CA 1
ATOM 830 C C . LYS A 1 114 ? 149.762 131.841 140.962 1.00 39.47 118 LYS A C 1
ATOM 831 O O . LYS A 1 114 ? 149.369 132.481 141.943 1.00 49.86 118 LYS A O 1
ATOM 837 N N . TYR A 1 115 ? 149.042 130.867 140.403 1.00 39.24 119 TYR A N 1
ATOM 838 C CA . TYR A 1 115 ? 147.751 130.424 140.903 1.00 34.93 119 TYR A CA 1
ATOM 839 C C . TYR A 1 115 ? 147.829 128.996 141.436 1.00 37.91 119 TYR A C 1
ATOM 840 O O . TYR A 1 115 ? 148.616 128.176 140.958 1.00 50.54 119 TYR A O 1
ATOM 849 N N . LYS A 1 116 ? 146.992 128.716 142.439 1.00 40.95 120 LYS A N 1
ATOM 850 C CA . LYS A 1 116 ? 146.937 127.393 143.058 1.00 31.37 120 LYS A CA 1
ATOM 851 C C . LYS A 1 116 ? 146.473 126.315 142.090 1.00 35.83 120 LYS A C 1
ATOM 852 O O . LYS A 1 116 ? 147.070 125.235 142.021 1.00 45.40 120 LYS A O 1
ATOM 858 N N . LYS A 1 117 ? 145.417 126.589 141.330 1.00 46.91 121 LYS A N 1
ATOM 859 C CA . LYS A 1 117 ? 144.826 125.619 140.417 1.00 48.38 121 LYS A CA 1
ATOM 860 C C . LYS A 1 117 ? 144.941 126.138 138.996 1.00 44.50 121 LYS A C 1
ATOM 861 O O . LYS A 1 117 ? 144.444 127.225 138.683 1.00 52.36 121 LYS A O 1
ATOM 867 N N . ILE A 1 118 ? 145.597 125.356 138.150 1.00 40.86 122 ILE A N 1
ATOM 868 C CA . ILE A 1 118 ? 145.814 125.676 136.750 1.00 36.63 122 ILE A CA 1
ATOM 869 C C . ILE A 1 118 ? 145.028 124.605 136.017 1.00 41.66 122 ILE A C 1
ATOM 870 O O . ILE A 1 118 ? 145.388 123.423 136.081 1.00 42.47 122 ILE A O 1
ATOM 875 N N . ARG A 1 119 ? 143.962 125.000 135.322 1.00 40.85 123 ARG A N 1
ATOM 876 C CA . ARG A 1 119 ? 143.079 124.049 134.667 1.00 40.60 123 ARG A CA 1
ATOM 877 C C . ARG A 1 119 ? 143.017 124.325 133.177 1.00 37.68 123 ARG A C 1
ATOM 878 O O . ARG A 1 119 ? 142.860 125.473 132.756 1.00 37.33 123 ARG A O 1
ATOM 886 N N . LYS A 1 120 ? 143.160 123.272 132.387 1.00 46.01 124 LYS A N 1
ATOM 887 C CA . LYS A 1 120 ? 142.962 123.372 130.955 1.00 43.03 124 LYS A CA 1
ATOM 888 C C . LYS A 1 120 ? 141.460 123.312 130.738 1.00 47.58 124 LYS A C 1
ATOM 889 O O . LYS A 1 120 ? 140.800 122.402 131.250 1.00 53.36 124 LYS A O 1
ATOM 895 N N . SER A 1 121 ? 140.908 124.255 129.980 1.00 48.98 125 SER A N 1
ATOM 896 C CA . SER A 1 121 ? 139.475 124.279 129.732 1.00 44.70 125 SER A CA 1
ATOM 897 C C . SER A 1 121 ? 139.149 123.670 128.382 1.00 48.58 125 SER A C 1
ATOM 898 O O . SER A 1 121 ? 139.583 124.184 127.348 1.00 49.47 125 SER A O 1
ATOM 901 N N . SER A 1 122 ? 138.377 122.587 128.394 1.00 51.06 126 SER A N 1
ATOM 902 C CA . SER A 1 122 ? 138.030 121.918 127.152 1.00 51.14 126 SER A CA 1
ATOM 903 C C . SER A 1 122 ? 137.172 122.849 126.306 1.00 56.53 126 SER A C 1
ATOM 904 O O . SER A 1 122 ? 136.297 123.547 126.825 1.00 58.02 126 SER A O 1
ATOM 907 N N . GLY A 1 123 ? 137.435 122.871 125.013 1.00 46.94 127 GLY A N 1
ATOM 908 C CA . GLY A 1 123 ? 136.678 123.697 124.098 1.00 44.44 127 GLY A CA 1
ATOM 909 C C . GLY A 1 123 ? 137.477 124.889 123.603 1.00 50.59 127 GLY A C 1
ATOM 910 O O . GLY A 1 123 ? 138.307 125.466 124.317 1.00 51.03 127 GLY A O 1
ATOM 911 N N . ILE A 1 124 ? 137.210 125.266 122.360 1.00 53.09 128 ILE A N 1
ATOM 912 C CA . ILE A 1 124 ? 137.883 126.380 121.704 1.00 43.45 128 ILE A CA 1
ATOM 913 C C . ILE A 1 124 ? 137.278 127.674 122.238 1.00 52.28 128 ILE A C 1
ATOM 914 O O . ILE A 1 124 ? 136.055 127.783 122.379 1.00 61.15 128 ILE A O 1
ATOM 919 N N . ALA A 1 125 ? 138.135 128.647 122.574 1.00 36.28 129 ALA A N 1
ATOM 920 C CA . ALA A 1 125 ? 137.646 129.917 123.111 1.00 42.25 129 ALA A CA 1
ATOM 921 C C . ALA A 1 125 ? 136.683 130.606 122.152 1.00 46.84 129 ALA A C 1
ATOM 922 O O . ALA A 1 125 ? 135.753 131.288 122.595 1.00 53.35 129 ALA A O 1
ATOM 924 N N . PHE A 1 126 ? 136.902 130.459 120.851 1.00 40.35 130 PHE A N 1
ATOM 925 C CA . PHE A 1 126 ? 136.016 130.994 119.818 1.00 37.98 130 PHE A CA 1
ATOM 926 C C . PHE A 1 126 ? 135.829 129.873 118.797 1.00 35.73 130 PHE A C 1
ATOM 927 O O . PHE A 1 126 ? 136.794 129.536 118.080 1.00 51.35 130 PHE A O 1
ATOM 935 N N . PRO A 1 127 ? 134.635 129.280 118.668 1.00 40.83 131 PRO A N 1
ATOM 936 C CA . PRO A 1 127 ? 134.507 128.063 117.852 1.00 40.57 131 PRO A CA 1
ATOM 937 C C . PRO A 1 127 ? 134.762 128.288 116.370 1.00 41.13 131 PRO A C 1
ATOM 938 O O . PRO A 1 127 ? 134.549 129.376 115.830 1.00 37.39 131 PRO A O 1
ATOM 942 N N . LEU A 1 128 ? 135.241 127.222 115.717 1.00 39.06 132 LEU A N 1
ATOM 943 C CA . LEU A 1 128 ? 135.586 127.293 114.301 1.00 38.16 132 LEU A CA 1
ATOM 944 C C . LEU A 1 128 ? 134.380 127.638 113.438 1.00 46.77 132 LEU A C 1
ATOM 945 O O . LEU A 1 128 ? 134.521 128.318 112.415 1.00 51.32 132 LEU A O 1
ATOM 950 N N . ALA A 1 129 ? 133.194 127.169 113.826 1.00 44.05 133 ALA A N 1
ATOM 951 C CA . ALA A 1 129 ? 131.973 127.412 113.064 1.00 37.65 133 ALA A CA 1
ATOM 952 C C . ALA A 1 129 ? 131.564 128.882 113.026 1.00 45.01 133 ALA A C 1
ATOM 953 O O . ALA A 1 129 ? 130.746 129.255 112.178 1.00 50.88 133 ALA A O 1
ATOM 955 N N . SER A 1 130 ? 132.109 129.720 113.906 1.00 38.76 134 SER A N 1
ATOM 956 C CA . SER A 1 130 ? 131.732 131.125 114.005 1.00 39.24 134 SER A CA 1
ATOM 957 C C . SER A 1 130 ? 132.631 132.077 113.223 1.00 45.82 134 SER A C 1
ATOM 958 O O . SER A 1 130 ? 132.417 133.291 113.293 1.00 48.60 134 SER A O 1
ATOM 961 N N . TYR A 1 131 ? 133.619 131.579 112.487 1.00 41.60 135 TYR A N 1
ATOM 962 C CA . TYR A 1 131 ? 134.491 132.459 111.722 1.00 41.80 135 TYR A CA 1
ATOM 963 C C . TYR A 1 131 ? 133.823 132.842 110.401 1.00 47.96 135 TYR A C 1
ATOM 964 O O . TYR A 1 131 ? 133.044 132.077 109.825 1.00 50.96 135 TYR A O 1
ATOM 973 N N . ALA A 1 132 ? 134.142 134.052 109.931 1.00 56.74 136 ALA A N 1
ATOM 974 C CA . ALA A 1 132 ? 133.493 134.612 108.745 1.00 62.33 136 ALA A CA 1
ATOM 975 C C . ALA A 1 132 ? 133.695 133.795 107.471 1.00 62.33 136 ALA A C 1
ATOM 976 O O . ALA A 1 132 ? 132.768 133.688 106.659 1.00 67.23 136 ALA A O 1
ATOM 978 N N . ASP A 1 133 ? 134.872 133.207 107.265 1.00 47.75 137 ASP A N 1
ATOM 979 C CA . ASP A 1 133 ? 135.101 132.402 106.059 1.00 57.15 137 ASP A CA 1
ATOM 980 C C . ASP A 1 133 ? 134.743 130.973 106.443 1.00 63.24 137 ASP A C 1
ATOM 981 O O . ASP A 1 133 ? 135.608 130.172 106.771 1.00 65.04 137 ASP A O 1
ATOM 986 N N . GLN A 1 134 ? 133.473 130.614 106.231 1.00 57.85 138 GLN A N 1
ATOM 987 C CA . GLN A 1 134 ? 132.780 129.517 106.914 1.00 56.54 138 GLN A CA 1
ATOM 988 C C . GLN A 1 134 ? 133.530 128.194 107.090 1.00 63.57 138 GLN A C 1
ATOM 989 O O . GLN A 1 134 ? 133.670 127.746 108.235 1.00 60.31 138 GLN A O 1
ATOM 995 N N . PRO A 1 135 ? 134.036 127.531 106.032 1.00 70.07 139 PRO A N 1
ATOM 996 C CA . PRO A 1 135 ? 134.658 126.207 106.298 1.00 61.98 139 PRO A CA 1
ATOM 997 C C . PRO A 1 135 ? 136.079 126.286 106.849 1.00 57.64 139 PRO A C 1
ATOM 998 O O . PRO A 1 135 ? 137.060 125.894 106.211 1.00 59.46 139 PRO A O 1
ATOM 1002 N N . VAL A 1 136 ? 136.219 126.809 108.065 1.00 54.05 140 VAL A N 1
ATOM 1003 C CA . VAL A 1 136 ? 137.541 126.994 108.657 1.00 49.43 140 VAL A CA 1
ATOM 1004 C C . VAL A 1 136 ? 137.993 125.671 109.250 1.00 56.16 140 VAL A C 1
ATOM 1005 O O . VAL A 1 136 ? 137.220 124.977 109.921 1.00 57.79 140 VAL A O 1
ATOM 1009 N N . ILE A 1 137 ? 139.249 125.320 108.992 1.00 52.90 141 ILE A N 1
ATOM 1010 C CA . ILE A 1 137 ? 139.877 124.124 109.525 1.00 51.08 141 ILE A CA 1
ATOM 1011 C C . ILE A 1 137 ? 141.152 124.545 110.237 1.00 54.17 141 ILE A C 1
ATOM 1012 O O . ILE A 1 137 ? 141.705 125.618 109.989 1.00 55.87 141 ILE A O 1
ATOM 1017 N N . SER A 1 138 ? 141.611 123.681 111.136 1.00 51.16 142 SER A N 1
ATOM 1018 C CA . SER A 1 138 ? 142.869 123.868 111.844 1.00 45.37 142 SER A CA 1
ATOM 1019 C C . SER A 1 138 ? 143.834 122.883 111.209 1.00 50.70 142 SER A C 1
ATOM 1020 O O . SER A 1 138 ? 143.602 121.670 111.241 1.00 53.79 142 SER A O 1
ATOM 1023 N N . ASN A 1 139 ? 144.902 123.408 110.638 1.00 47.44 143 ASN A N 1
ATOM 1024 C CA . ASN A 1 139 ? 145.841 122.597 109.884 1.00 48.16 143 ASN A CA 1
ATOM 1025 C C . ASN A 1 139 ? 146.900 121.977 110.791 1.00 53.06 143 ASN A C 1
ATOM 1026 O O . ASN A 1 139 ? 147.315 122.600 111.772 1.00 48.63 143 ASN A O 1
ATOM 1031 N N . PRO A 1 140 ? 147.364 120.758 110.512 1.00 57.53 144 PRO A N 1
ATOM 1032 C CA . PRO A 1 140 ? 148.508 120.247 111.261 1.00 55.11 144 PRO A CA 1
ATOM 1033 C C . PRO A 1 140 ? 149.739 121.023 110.834 1.00 55.08 144 PRO A C 1
ATOM 1034 O O . PRO A 1 140 ? 149.846 121.489 109.698 1.00 59.45 144 PRO A O 1
ATOM 1038 N N . SER A 1 141 ? 150.683 121.147 111.757 1.00 54.62 145 SER A N 1
ATOM 1039 C CA . SER A 1 141 ? 151.888 121.915 111.478 1.00 62.02 145 SER A CA 1
ATOM 1040 C C . SER A 1 141 ? 152.910 121.130 110.671 1.00 64.60 145 SER A C 1
ATOM 1041 O O . SER A 1 141 ? 153.392 121.605 109.636 1.00 67.79 145 SER A O 1
ATOM 1044 N N . GLY A 1 142 ? 153.256 119.941 111.132 1.00 56.58 146 GLY A N 1
ATOM 1045 C CA . GLY A 1 142 ? 154.327 119.160 110.572 1.00 53.56 146 GLY A CA 1
ATOM 1046 C C . GLY A 1 142 ? 155.593 119.279 111.384 1.00 58.02 146 GLY A C 1
ATOM 1047 O O . GLY A 1 142 ? 156.459 118.402 111.302 1.00 56.79 146 GLY A O 1
ATOM 1048 N N . ASN A 1 143 ? 155.708 120.359 112.159 1.00 62.81 147 ASN A N 1
ATOM 1049 C CA . ASN A 1 143 ? 156.795 120.580 113.095 1.00 52.09 147 ASN A CA 1
ATOM 1050 C C . ASN A 1 143 ? 156.293 120.457 114.531 1.00 55.92 147 ASN A C 1
ATOM 1051 O O . ASN A 1 143 ? 156.976 120.890 115.457 1.00 61.98 147 ASN A O 1
ATOM 1056 N N . CYS A 1 144 ? 155.135 119.807 114.723 1.00 55.58 148 CYS A N 1
ATOM 1057 C CA . CYS A 1 144 ? 154.518 119.497 116.018 1.00 55.00 148 CYS A CA 1
ATOM 1058 C C . CYS A 1 144 ? 154.092 118.048 115.869 1.00 55.03 148 CYS A C 1
ATOM 1059 O O . CYS A 1 144 ? 152.966 117.772 115.447 1.00 62.37 148 CYS A O 1
ATOM 1062 N N . ARG A 1 145 ? 154.982 117.133 116.217 1.00 64.10 149 ARG A N 1
ATOM 1063 C CA . ARG A 1 145 ? 154.654 115.729 116.109 1.00 60.36 149 ARG A CA 1
ATOM 1064 C C . ARG A 1 145 ? 154.103 115.353 117.478 1.00 59.94 149 ARG A C 1
ATOM 1065 O O . ARG A 1 145 ? 154.520 115.918 118.492 1.00 61.18 149 ARG A O 1
ATOM 1073 N N . ASP A 1 146 ? 153.160 114.409 117.513 1.00 68.22 150 ASP A N 1
ATOM 1074 C CA . ASP A 1 146 ? 152.514 114.024 118.771 1.00 67.45 150 ASP A CA 1
ATOM 1075 C C . ASP A 1 146 ? 152.653 112.532 119.058 1.00 75.71 150 ASP A C 1
ATOM 1076 O O . ASP A 1 146 ? 151.899 111.717 118.518 1.00 77.33 150 ASP A O 1
ATOM 1081 N N . GLY A 1 147 ? 153.621 112.178 119.901 1.00 74.48 151 GLY A N 1
ATOM 1082 C CA . GLY A 1 147 ? 153.745 110.810 120.366 1.00 73.81 151 GLY A CA 1
ATOM 1083 C C . GLY A 1 147 ? 154.254 109.805 119.360 1.00 77.91 151 GLY A C 1
ATOM 1084 O O . GLY A 1 147 ? 155.363 109.272 119.473 1.00 76.57 151 GLY A O 1
ATOM 1085 N N . ASN A 1 148 ? 153.415 109.548 118.361 1.00 79.59 152 ASN A N 1
ATOM 1086 C CA . ASN A 1 148 ? 153.638 108.532 117.345 1.00 78.73 152 ASN A CA 1
ATOM 1087 C C . ASN A 1 148 ? 154.214 109.102 116.057 1.00 79.34 152 ASN A C 1
ATOM 1088 O O . ASN A 1 148 ? 154.238 108.402 115.040 1.00 80.36 152 ASN A O 1
ATOM 1093 N N . GLY A 1 149 ? 154.663 110.353 116.070 1.00 69.18 153 GLY A N 1
ATOM 1094 C CA . GLY A 1 149 ? 155.212 110.983 114.893 1.00 65.76 153 GLY A CA 1
ATOM 1095 C C . GLY A 1 149 ? 154.164 111.596 113.997 1.00 68.04 153 GLY A C 1
ATOM 1096 O O . GLY A 1 149 ? 154.501 112.073 112.908 1.00 71.12 153 GLY A O 1
ATOM 1097 N N . VAL A 1 150 ? 152.903 111.592 114.425 1.00 69.61 154 VAL A N 1
ATOM 1098 C CA . VAL A 1 150 ? 151.794 112.130 113.650 1.00 68.67 154 VAL A CA 1
ATOM 1099 C C . VAL A 1 150 ? 151.805 113.646 113.754 1.00 67.91 154 VAL A C 1
ATOM 1100 O O . VAL A 1 150 ? 152.007 114.207 114.837 1.00 66.56 154 VAL A O 1
ATOM 1104 N N . GLU A 1 151 ? 151.611 114.315 112.622 1.00 61.21 155 GLU A N 1
ATOM 1105 C CA . GLU A 1 151 ? 151.623 115.769 112.608 1.00 59.40 155 GLU A CA 1
ATOM 1106 C C . GLU A 1 151 ? 150.462 116.265 113.458 1.00 56.78 155 GLU A C 1
ATOM 1107 O O . GLU A 1 151 ? 149.358 115.717 113.392 1.00 59.57 155 GLU A O 1
ATOM 1113 N N . SER A 1 152 ? 150.705 117.291 114.267 1.00 50.81 156 SER A N 1
ATOM 1114 C CA . SER A 1 152 ? 149.654 117.819 115.131 1.00 49.51 156 SER A CA 1
ATOM 1115 C C . SER A 1 152 ? 149.743 119.342 115.183 1.00 50.24 156 SER A C 1
ATOM 1116 O O . SER A 1 152 ? 150.343 119.987 114.317 1.00 58.56 156 SER A O 1
ATOM 1119 N N . GLU A 1 153 ? 149.129 119.919 116.214 1.00 42.16 157 GLU A N 1
ATOM 1120 C CA . GLU A 1 153 ? 148.990 121.358 116.379 1.00 42.27 157 GLU A CA 1
ATOM 1121 C C . GLU A 1 153 ? 149.033 121.718 117.858 1.00 45.94 157 GLU A C 1
ATOM 1122 O O . GLU A 1 153 ? 148.824 120.869 118.726 1.00 51.99 157 GLU A O 1
ATOM 1128 N N . PHE A 1 154 ? 149.300 122.993 118.139 1.00 42.93 158 PHE A N 1
ATOM 1129 C CA . PHE A 1 154 ? 149.257 123.467 119.516 1.00 37.66 158 PHE A CA 1
ATOM 1130 C C . PHE A 1 154 ? 147.842 123.338 120.050 1.00 45.64 158 PHE A C 1
ATOM 1131 O O . PHE A 1 154 ? 146.879 123.680 119.358 1.00 49.88 158 PHE A O 1
ATOM 1139 N N . GLY A 1 155 ? 147.705 122.822 121.270 1.00 32.59 159 GLY A N 1
ATOM 1140 C CA . GLY A 1 155 ? 146.379 122.706 121.843 1.00 29.08 159 GLY A CA 1
ATOM 1141 C C . GLY A 1 155 ? 145.705 124.052 122.025 1.00 38.93 159 GLY A C 1
ATOM 1142 O O . GLY A 1 155 ? 144.484 124.162 121.895 1.00 44.10 159 GLY A O 1
ATOM 1143 N N . SER A 1 156 ? 146.488 125.091 122.322 1.00 33.28 160 SER A N 1
ATOM 1144 C CA . SER A 1 156 ? 145.969 126.426 122.589 1.00 20.01 160 SER A CA 1
ATOM 1145 C C . SER A 1 156 ? 145.928 127.341 121.373 1.00 32.96 160 SER A C 1
ATOM 1146 O O . SER A 1 156 ? 145.405 128.455 121.486 1.00 37.65 160 SER A O 1
ATOM 1149 N N . LEU A 1 157 ? 146.468 126.922 120.229 1.00 34.67 161 LEU A N 1
ATOM 1150 C CA . LEU A 1 157 ? 146.623 127.808 119.080 1.00 31.26 161 LEU A CA 1
ATOM 1151 C C . LEU A 1 157 ? 146.290 127.067 117.796 1.00 36.17 161 LEU A C 1
ATOM 1152 O O . LEU A 1 157 ? 146.890 126.027 117.511 1.00 40.72 161 LEU A O 1
ATOM 1157 N N . LEU A 1 158 ? 145.349 127.606 117.024 1.00 34.80 162 LEU A N 1
ATOM 1158 C CA . LEU A 1 158 ? 144.857 126.984 115.801 1.00 31.06 162 LEU A CA 1
ATOM 1159 C C . LEU A 1 158 ? 145.392 127.728 114.588 1.00 35.45 162 LEU A C 1
ATOM 1160 O O . LEU A 1 158 ? 145.181 128.940 114.463 1.00 32.82 162 LEU A O 1
ATOM 1165 N N . TRP A 1 159 ? 146.075 127.008 113.705 1.00 45.65 163 TRP A N 1
ATOM 1166 C CA . TRP A 1 159 ? 146.585 127.586 112.466 1.00 40.96 163 TRP A CA 1
ATOM 1167 C C . TRP A 1 159 ? 145.406 127.510 111.507 1.00 40.67 163 TRP A C 1
ATOM 1168 O O . TRP A 1 159 ? 145.123 126.449 110.947 1.00 39.60 163 TRP A O 1
ATOM 1179 N N . LEU A 1 160 ? 144.720 128.630 111.293 1.00 47.93 164 LEU A N 1
ATOM 1180 C CA . LEU A 1 160 ? 143.448 128.612 110.585 1.00 40.17 164 LEU A CA 1
ATOM 1181 C C . LEU A 1 160 ? 143.582 129.058 109.136 1.00 47.69 164 LEU A C 1
ATOM 1182 O O . LEU A 1 160 ? 144.288 130.021 108.825 1.00 52.63 164 LEU A O 1
ATOM 1187 N N . THR A 1 161 ? 142.881 128.340 108.259 1.00 43.68 165 THR A N 1
ATOM 1188 C CA . THR A 1 161 ? 142.716 128.673 106.852 1.00 47.71 165 THR A CA 1
ATOM 1189 C C . THR A 1 161 ? 141.252 128.452 106.506 1.00 52.37 165 THR A C 1
ATOM 1190 O O . THR A 1 161 ? 140.562 127.675 107.170 1.00 50.49 165 THR A O 1
ATOM 1194 N N . GLY A 1 162 ? 140.776 129.137 105.463 1.00 54.21 166 GLY A N 1
ATOM 1195 C CA . GLY A 1 162 ? 139.391 128.992 105.047 1.00 46.32 166 GLY A CA 1
ATOM 1196 C C . GLY A 1 162 ? 139.219 128.537 103.613 1.00 52.30 166 GLY A C 1
ATOM 1197 O O . GLY A 1 162 ? 140.030 127.757 103.107 1.00 58.12 166 GLY A O 1
ATOM 1198 N N . ASN A 1 163 ? 138.173 129.029 102.946 1.00 54.70 167 ASN A N 1
ATOM 1199 C CA . ASN A 1 163 ? 137.840 128.623 101.587 1.00 56.88 167 ASN A CA 1
ATOM 1200 C C . ASN A 1 163 ? 138.403 129.531 100.507 1.00 59.79 167 ASN A C 1
ATOM 1201 O O . ASN A 1 163 ? 138.327 129.167 99.329 1.00 61.57 167 ASN A O 1
ATOM 1206 N N . THR A 1 164 ? 138.950 130.690 100.865 1.00 51.46 168 THR A N 1
ATOM 1207 C CA . THR A 1 164 ? 139.435 131.659 99.894 1.00 51.37 168 THR A CA 1
ATOM 1208 C C . THR A 1 164 ? 140.866 132.070 100.203 1.00 53.17 168 THR A C 1
ATOM 1209 O O . THR A 1 164 ? 141.409 131.802 101.278 1.00 50.49 168 THR A O 1
ATOM 1213 N N . LYS A 1 165 ? 141.467 132.723 99.213 1.00 45.74 169 LYS A N 1
ATOM 1214 C CA . LYS A 1 165 ? 142.792 133.311 99.305 1.00 42.84 169 LYS A CA 1
ATOM 1215 C C . LYS A 1 165 ? 142.714 134.715 98.727 1.00 44.32 169 LYS A C 1
ATOM 1216 O O . LYS A 1 165 ? 141.875 134.995 97.866 1.00 53.40 169 LYS A O 1
ATOM 1222 N N . GLY A 1 166 ? 143.587 135.594 99.212 1.00 39.05 170 GLY A N 1
ATOM 1223 C CA . GLY A 1 166 ? 143.660 136.954 98.713 1.00 36.02 170 GLY A CA 1
ATOM 1224 C C . GLY A 1 166 ? 143.466 137.956 99.827 1.00 40.91 170 GLY A C 1
ATOM 1225 O O . GLY A 1 166 ? 143.019 137.590 100.917 1.00 41.69 170 GLY A O 1
ATOM 1226 N N . ALA A 1 167 ? 143.809 139.215 99.579 1.00 39.98 171 ALA A N 1
ATOM 1227 C CA . ALA A 1 167 ? 143.671 140.229 100.610 1.00 42.38 171 ALA A CA 1
ATOM 1228 C C . ALA A 1 167 ? 142.202 140.446 100.944 1.00 36.04 171 ALA A C 1
ATOM 1229 O O . ALA A 1 167 ? 141.326 140.359 100.081 1.00 34.70 171 ALA A O 1
ATOM 1231 N N . ILE A 1 168 ? 141.941 140.723 102.222 1.00 34.57 172 ILE A N 1
ATOM 1232 C CA . ILE A 1 168 ? 140.603 141.009 102.718 1.00 37.05 172 ILE A CA 1
ATOM 1233 C C . ILE A 1 168 ? 140.618 142.316 103.498 1.00 36.05 172 ILE A C 1
ATOM 1234 O O . ILE A 1 168 ? 141.669 142.826 103.889 1.00 42.13 172 ILE A O 1
ATOM 1239 N N . THR A 1 169 ? 139.419 142.859 103.714 1.00 33.65 173 THR A N 1
ATOM 1240 C CA . THR A 1 169 ? 139.282 144.067 104.520 1.00 34.12 173 THR A CA 1
ATOM 1241 C C . THR A 1 169 ? 139.741 143.814 105.949 1.00 33.91 173 THR A C 1
ATOM 1242 O O . THR A 1 169 ? 140.425 144.649 106.550 1.00 38.30 173 THR A O 1
ATOM 1246 N N . GLY A 1 170 ? 139.372 142.664 106.499 1.00 43.20 174 GLY A N 1
ATOM 1247 C CA . GLY A 1 170 ? 139.676 142.294 107.870 1.00 38.35 174 GLY A CA 1
ATOM 1248 C C . GLY A 1 170 ? 138.396 141.776 108.492 1.00 41.51 174 GLY A C 1
ATOM 1249 O O . GLY A 1 170 ? 137.288 142.133 108.083 1.00 41.59 174 GLY A O 1
ATOM 1250 N N . GLU A 1 171 ? 138.551 140.920 109.496 1.00 49.00 175 GLU A N 1
ATOM 1251 C CA . GLU A 1 171 ? 137.448 140.285 110.198 1.00 36.82 175 GLU A CA 1
ATOM 1252 C C . GLU A 1 171 ? 137.545 140.664 111.667 1.00 33.62 175 GLU A C 1
ATOM 1253 O O . GLU A 1 171 ? 138.626 140.981 112.154 1.00 38.12 175 GLU A O 1
ATOM 1259 N N . THR A 1 172 ? 136.415 140.651 112.369 1.00 38.26 176 THR A N 1
ATOM 1260 C CA . THR A 1 172 ? 136.376 140.998 113.786 1.00 41.71 176 THR A CA 1
ATOM 1261 C C . THR A 1 172 ? 135.693 139.882 114.559 1.00 35.38 176 THR A C 1
ATOM 1262 O O . THR A 1 172 ? 134.631 139.405 114.147 1.00 45.81 176 THR A O 1
ATOM 1266 N N . ILE A 1 173 ? 136.306 139.460 115.668 1.00 34.53 177 ILE A N 1
ATOM 1267 C CA . ILE A 1 173 ? 135.704 138.479 116.563 1.00 35.60 177 ILE A CA 1
ATOM 1268 C C . ILE A 1 173 ? 135.720 139.029 117.982 1.00 35.61 177 ILE A C 1
ATOM 1269 O O . ILE A 1 173 ? 136.601 139.812 118.349 1.00 38.65 177 ILE A O 1
ATOM 1274 N N . THR A 1 174 ? 134.728 138.627 118.778 1.00 40.60 178 THR A N 1
ATOM 1275 C CA . THR A 1 174 ? 134.651 138.992 120.188 1.00 35.00 178 THR A CA 1
ATOM 1276 C C . THR A 1 174 ? 134.770 137.720 121.013 1.00 33.18 178 THR A C 1
ATOM 1277 O O . THR A 1 174 ? 134.043 136.751 120.771 1.00 39.44 178 THR A O 1
ATOM 1281 N N . ILE A 1 175 ? 135.680 137.732 121.982 1.00 43.44 179 ILE A N 1
ATOM 1282 C CA . ILE A 1 175 ? 135.910 136.614 122.890 1.00 43.01 179 ILE A CA 1
ATOM 1283 C C . ILE A 1 175 ? 135.441 137.039 124.275 1.00 40.08 179 ILE A C 1
ATOM 1284 O O . ILE A 1 175 ? 135.873 138.079 124.791 1.00 41.44 179 ILE A O 1
ATOM 1289 N N . THR A 1 176 ? 134.553 136.248 124.867 1.00 41.84 180 THR A N 1
ATOM 1290 C CA . THR A 1 176 ? 134.004 136.512 126.186 1.00 43.46 180 THR A CA 1
ATOM 1291 C C . THR A 1 176 ? 134.653 135.565 127.189 1.00 44.64 180 THR A C 1
ATOM 1292 O O . THR A 1 176 ? 135.235 134.544 126.819 1.00 47.83 180 THR A O 1
ATOM 1296 N N . HIS A 1 177 ? 134.563 135.924 128.468 1.00 49.66 181 HIS A N 1
ATOM 1297 C CA . HIS A 1 177 ? 135.051 135.048 129.526 1.00 46.22 181 HIS A CA 1
ATOM 1298 C C . HIS A 1 177 ? 134.267 133.740 129.522 1.00 45.76 181 HIS A C 1
ATOM 1299 O O . HIS A 1 177 ? 133.036 133.742 129.443 1.00 47.50 181 HIS A O 1
ATOM 1306 N N . GLN A 1 178 ? 134.989 132.615 129.613 1.00 46.01 182 GLN A N 1
ATOM 1307 C CA . GLN A 1 178 ? 134.380 131.284 129.575 1.00 46.52 182 GLN A CA 1
ATOM 1308 C C . GLN A 1 178 ? 134.904 130.357 130.672 1.00 46.86 182 GLN A C 1
ATOM 1309 O O . GLN A 1 178 ? 135.034 129.146 130.469 1.00 46.84 182 GLN A O 1
ATOM 1315 N N . CYS A 1 179 ? 135.205 130.899 131.844 1.00 40.04 183 CYS A N 1
ATOM 1316 C CA . CYS A 1 179 ? 135.666 130.148 133.011 1.00 43.20 183 CYS A CA 1
ATOM 1317 C C . CYS A 1 179 ? 134.621 130.378 134.105 1.00 47.76 183 CYS A C 1
ATOM 1318 O O . CYS A 1 179 ? 133.569 130.972 133.855 1.00 45.13 183 CYS A O 1
ATOM 1321 N N . ASN A 1 180 ? 134.901 129.918 135.324 1.00 53.73 184 ASN A N 1
ATOM 1322 C CA . ASN A 1 180 ? 133.938 130.121 136.396 1.00 50.76 184 ASN A CA 1
ATOM 1323 C C . ASN A 1 180 ? 134.057 131.549 136.927 1.00 48.39 184 ASN A C 1
ATOM 1324 O O . ASN A 1 180 ? 134.917 132.326 136.506 1.00 49.83 184 ASN A O 1
ATOM 1329 N N . ASN A 1 181 ? 133.191 131.907 137.879 1.00 55.70 185 ASN A N 1
ATOM 1330 C CA . ASN A 1 181 ? 133.161 133.293 138.341 1.00 54.51 185 ASN A CA 1
ATOM 1331 C C . ASN A 1 181 ? 134.429 133.699 139.083 1.00 56.09 185 ASN A C 1
ATOM 1332 O O . ASN A 1 181 ? 134.792 134.881 139.068 1.00 51.01 185 ASN A O 1
ATOM 1337 N N . ASP A 1 182 ? 135.115 132.751 139.722 1.00 54.13 186 ASP A N 1
ATOM 1338 C CA . ASP A 1 182 ? 136.334 133.033 140.470 1.00 50.44 186 ASP A CA 1
ATOM 1339 C C . ASP A 1 182 ? 137.601 132.673 139.707 1.00 52.88 186 ASP A C 1
ATOM 1340 O O . ASP A 1 182 ? 138.684 132.677 140.299 1.00 62.53 186 ASP A O 1
ATOM 1345 N N . GLU A 1 183 ? 137.495 132.377 138.416 1.00 41.97 187 GLU A N 1
ATOM 1346 C CA . GLU A 1 183 ? 138.630 132.009 137.589 1.00 47.41 187 GLU A CA 1
ATOM 1347 C C . GLU A 1 183 ? 138.955 133.118 136.601 1.00 50.10 187 GLU A C 1
ATOM 1348 O O . GLU A 1 183 ? 138.066 133.838 136.136 1.00 54.78 187 GLU A O 1
ATOM 1354 N N . VAL A 1 184 ? 140.241 133.248 136.289 1.00 41.03 188 VAL A N 1
ATOM 1355 C CA . VAL A 1 184 ? 140.725 134.181 135.280 1.00 37.17 188 VAL A CA 1
ATOM 1356 C C . VAL A 1 184 ? 141.095 133.345 134.063 1.00 36.36 188 VAL A C 1
ATOM 1357 O O . VAL A 1 184 ? 141.697 132.272 134.192 1.00 44.06 188 VAL A O 1
ATOM 1361 N N . MET A 1 185 ? 140.723 133.832 132.886 1.00 37.19 189 MET A N 1
ATOM 1362 C CA . MET A 1 185 ? 140.930 133.142 131.624 1.00 36.19 189 MET A CA 1
ATOM 1363 C C . MET A 1 185 ? 142.176 133.694 130.945 1.00 41.60 189 MET A C 1
ATOM 1364 O O . MET A 1 185 ? 142.322 134.914 130.815 1.00 47.15 189 MET A O 1
ATOM 1369 N N . VAL A 1 186 ? 143.052 132.794 130.496 1.00 44.71 190 VAL A N 1
ATOM 1370 C CA . VAL A 1 186 ? 144.284 133.156 129.800 1.00 43.28 190 VAL A CA 1
ATOM 1371 C C . VAL A 1 186 ? 144.209 132.556 128.404 1.00 39.17 190 VAL A C 1
ATOM 1372 O O . VAL A 1 186 ? 144.085 131.329 128.247 1.00 44.85 190 VAL A O 1
ATOM 1376 N N . LEU A 1 187 ? 144.256 133.440 127.406 1.00 39.17 191 LEU A N 1
ATOM 1377 C CA . LEU A 1 187 ? 144.138 133.159 125.988 1.00 39.16 191 LEU A CA 1
ATOM 1378 C C . LEU A 1 187 ? 145.486 133.344 125.310 1.00 42.40 191 LEU A C 1
ATOM 1379 O O . LEU A 1 187 ? 146.270 134.220 125.692 1.00 43.56 191 LEU A O 1
ATOM 1384 N N . VAL A 1 188 ? 145.704 132.585 124.240 1.00 42.96 192 VAL A N 1
ATOM 1385 C CA . VAL A 1 188 ? 146.851 132.767 123.360 1.00 34.03 192 VAL A CA 1
ATOM 1386 C C . VAL A 1 188 ? 146.328 132.863 121.935 1.00 31.59 192 VAL A C 1
ATOM 1387 O O . VAL A 1 188 ? 145.536 132.017 121.508 1.00 44.42 192 VAL A O 1
ATOM 1391 N N . TRP A 1 189 ? 146.758 133.892 121.204 1.00 27.38 193 TRP A N 1
ATOM 1392 C CA . TRP A 1 189 ? 146.375 134.040 119.804 1.00 24.08 193 TRP A CA 1
ATOM 1393 C C . TRP A 1 189 ? 147.587 134.603 119.085 1.00 32.23 193 TRP A C 1
ATOM 1394 O O . TRP A 1 189 ? 148.553 135.020 119.718 1.00 37.51 193 TRP A O 1
ATOM 1405 N N . GLY A 1 190 ? 147.581 134.566 117.763 1.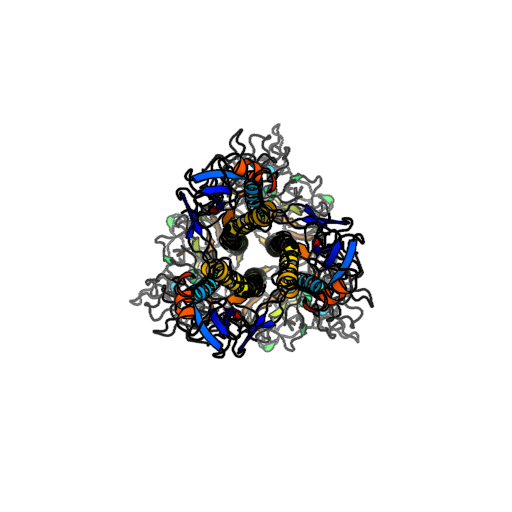00 33.87 194 GLY A N 1
ATOM 1406 C CA . GLY A 1 190 ? 148.720 135.115 117.070 1.00 24.11 194 GLY A CA 1
ATOM 1407 C C . GLY A 1 190 ? 148.546 135.244 115.578 1.00 28.83 194 GLY A C 1
ATOM 1408 O O . GLY A 1 190 ? 147.431 135.265 115.057 1.00 39.28 194 GLY A O 1
ATOM 1409 N N . ALA A 1 191 ? 149.691 135.325 114.909 1.00 31.67 195 ALA A N 1
ATOM 1410 C CA . ALA A 1 191 ? 149.779 135.475 113.469 1.00 28.13 195 ALA A CA 1
ATOM 1411 C C . ALA A 1 191 ? 150.937 134.675 112.902 1.00 30.43 195 ALA A C 1
ATOM 1412 O O . ALA A 1 191 ? 152.003 134.577 113.517 1.00 39.68 195 ALA A O 1
ATOM 1414 N N . TRP A 1 192 ? 150.715 134.109 111.723 1.00 27.56 196 TRP A N 1
ATOM 1415 C CA . TRP A 1 192 ? 151.752 133.410 110.986 1.00 26.72 196 TRP A CA 1
ATOM 1416 C C . TRP A 1 192 ? 152.460 134.409 110.087 1.00 41.10 196 TRP A C 1
ATOM 1417 O O . TRP A 1 192 ? 151.805 135.125 109.322 1.00 34.27 196 TRP A O 1
ATOM 1428 N N . ALA A 1 193 ? 153.786 134.467 110.181 1.00 40.12 197 ALA A N 1
ATOM 1429 C CA . ALA A 1 193 ? 154.592 135.296 109.306 1.00 31.40 197 ALA A CA 1
ATOM 1430 C C . ALA A 1 193 ? 155.455 134.336 108.513 1.00 28.13 197 ALA A C 1
ATOM 1431 O O . ALA A 1 193 ? 155.927 133.330 109.045 1.00 41.98 197 ALA A O 1
ATOM 1433 N N . ASP A 1 194 ? 155.652 134.641 107.242 1.00 36.67 198 ASP A N 1
ATOM 1434 C CA . ASP A 1 194 ? 156.406 133.763 106.371 1.00 39.73 198 ASP A CA 1
ATOM 1435 C C . ASP A 1 194 ? 156.982 134.597 105.242 1.00 35.70 198 ASP A C 1
ATOM 1436 O O . ASP A 1 194 ? 156.799 135.814 105.190 1.00 38.75 198 ASP A O 1
ATOM 1441 N N . LEU A 1 195 ? 157.692 133.935 104.338 1.00 38.43 199 LEU A N 1
ATOM 1442 C CA . LEU A 1 195 ? 158.245 134.635 103.195 1.00 39.26 199 LEU A CA 1
ATOM 1443 C C . LEU A 1 195 ? 157.068 135.069 102.334 1.00 45.71 199 LEU A C 1
ATOM 1444 O O . LEU A 1 195 ? 156.016 134.425 102.343 1.00 53.90 199 LEU A O 1
ATOM 1449 N N . SER A 1 196 ? 157.217 136.192 101.621 1.00 49.32 200 SER A N 1
ATOM 1450 C CA . SER A 1 196 ? 156.080 136.672 100.839 1.00 46.86 200 SER A CA 1
ATOM 1451 C C . SER A 1 196 ? 155.642 135.651 99.795 1.00 47.33 200 SER A C 1
ATOM 1452 O O . SER A 1 196 ? 154.448 135.561 99.484 1.00 53.64 200 SER A O 1
ATOM 1455 N N . ALA A 1 197 ? 156.570 134.832 99.289 1.00 42.63 201 ALA A N 1
ATOM 1456 C CA . ALA A 1 197 ? 156.170 133.794 98.348 1.00 45.71 201 ALA A CA 1
ATOM 1457 C C . ALA A 1 197 ? 155.317 132.750 99.050 1.00 49.91 201 ALA A C 1
ATOM 1458 O O . ALA A 1 197 ? 154.314 132.278 98.499 1.00 50.14 201 ALA A O 1
ATOM 1460 N N . THR A 1 198 ? 155.634 132.472 100.315 1.00 49.96 202 THR A N 1
ATOM 1461 C CA . THR A 1 198 ? 154.928 131.437 101.050 1.00 46.56 202 THR A CA 1
ATOM 1462 C C . THR A 1 198 ? 153.616 131.999 101.572 1.00 50.24 202 THR A C 1
ATOM 1463 O O . THR A 1 198 ? 152.607 131.286 101.625 1.00 58.33 202 THR A O 1
ATOM 1467 N N . MET A 1 199 ? 153.614 133.277 101.962 1.00 40.48 203 MET A N 1
ATOM 1468 C CA . MET A 1 199 ? 152.369 133.880 102.409 1.00 41.07 203 MET A CA 1
ATOM 1469 C C . MET A 1 199 ? 151.404 133.969 101.242 1.00 45.62 203 MET A C 1
ATOM 1470 O O . MET A 1 199 ? 150.192 133.859 101.431 1.00 50.95 203 MET A O 1
ATOM 1475 N N . ASN A 1 200 ? 151.926 134.151 100.027 1.00 40.32 204 ASN A N 1
ATOM 1476 C CA . ASN A 1 200 ? 151.065 134.188 98.854 1.00 39.14 204 ASN A CA 1
ATOM 1477 C C . ASN A 1 200 ? 150.527 132.798 98.557 1.00 41.49 204 ASN A C 1
ATOM 1478 O O . ASN A 1 200 ? 149.349 132.633 98.219 1.00 47.27 204 ASN A O 1
ATOM 1483 N N . THR A 1 201 ? 151.391 131.787 98.672 1.00 48.67 205 THR A N 1
ATOM 1484 C CA . THR A 1 201 ? 150.980 130.411 98.420 1.00 50.19 205 THR A CA 1
ATOM 1485 C C . THR A 1 201 ? 149.895 129.958 99.395 1.00 50.21 205 THR A C 1
ATOM 1486 O O . THR A 1 201 ? 148.933 129.295 98.992 1.00 41.56 205 THR A O 1
ATOM 1490 N N . ILE A 1 202 ? 150.023 130.307 100.674 1.00 45.41 206 ILE A N 1
ATOM 1491 C CA . ILE A 1 202 ? 149.074 129.830 101.682 1.00 41.59 206 ILE A CA 1
ATOM 1492 C C . ILE A 1 202 ? 147.849 130.732 101.786 1.00 47.61 206 ILE A C 1
ATOM 1493 O O . ILE A 1 202 ? 146.717 130.240 101.794 1.00 44.95 206 ILE A O 1
ATOM 1498 N N . TYR A 1 203 ? 148.036 132.055 101.855 1.00 43.06 207 TYR A N 1
ATOM 1499 C CA . TYR A 1 203 ? 146.942 132.986 102.101 1.00 37.34 207 TYR A CA 1
ATOM 1500 C C . TYR A 1 203 ? 146.603 133.897 100.929 1.00 41.47 207 TYR A C 1
ATOM 1501 O O . TYR A 1 203 ? 145.601 134.614 101.004 1.00 46.52 207 TYR A O 1
ATOM 1510 N N . GLY A 1 204 ? 147.396 133.904 99.861 1.00 42.88 208 GLY A N 1
ATOM 1511 C CA . GLY A 1 204 ? 147.144 134.822 98.769 1.00 39.73 208 GLY A CA 1
ATOM 1512 C C . GLY A 1 204 ? 147.583 136.253 98.977 1.00 46.56 208 GLY A C 1
ATOM 1513 O O . GLY A 1 204 ? 147.071 137.140 98.288 1.00 52.67 208 GLY A O 1
ATOM 1514 N N . VAL A 1 205 ? 148.514 136.513 99.896 1.00 49.32 209 VAL A N 1
ATOM 1515 C CA . VAL A 1 205 ? 148.995 137.862 100.176 1.00 47.23 209 VAL A CA 1
ATOM 1516 C C . VAL A 1 205 ? 150.516 137.855 100.185 1.00 44.97 209 VAL A C 1
ATOM 1517 O O . VAL A 1 205 ? 151.145 136.858 100.550 1.00 54.19 209 VAL A O 1
ATOM 1521 N N . THR A 1 206 ? 151.105 138.985 99.778 1.00 38.92 210 THR A N 1
ATOM 1522 C CA . THR A 1 206 ? 152.552 139.163 99.773 1.00 44.98 210 THR A CA 1
ATOM 1523 C C . THR A 1 206 ? 153.056 140.224 100.742 1.00 52.56 210 THR A C 1
ATOM 1524 O O . THR A 1 206 ? 154.263 140.261 101.003 1.00 58.04 210 THR A O 1
ATOM 1528 N N . THR A 1 207 ? 152.178 141.079 101.284 1.00 46.06 211 THR A N 1
ATOM 1529 C CA . THR A 1 207 ? 152.578 142.162 102.171 1.00 46.91 211 THR A CA 1
ATOM 1530 C C . THR A 1 207 ? 152.237 141.841 103.620 1.00 43.10 211 THR A C 1
ATOM 1531 O O . THR A 1 207 ? 151.455 140.928 103.897 1.00 43.70 211 THR A O 1
ATOM 1535 N N . PRO A 1 208 ? 152.816 142.574 104.576 1.00 42.07 212 PRO A N 1
ATOM 1536 C CA . PRO A 1 208 ? 152.409 142.413 105.977 1.00 36.90 212 PRO A CA 1
ATOM 1537 C C . PRO A 1 208 ? 150.925 142.672 106.176 1.00 43.56 212 PRO A C 1
ATOM 1538 O O . PRO A 1 208 ? 150.346 143.575 105.570 1.00 48.81 212 PRO A O 1
ATOM 1542 N N . GLN A 1 209 ? 150.315 141.870 107.045 1.00 43.47 213 GLN A N 1
ATOM 1543 C CA . GLN A 1 209 ? 148.904 141.984 107.372 1.00 32.24 213 GLN A CA 1
ATOM 1544 C C . GLN A 1 209 ? 148.793 142.621 108.750 1.00 33.24 213 GLN A C 1
ATOM 1545 O O . GLN A 1 209 ? 149.692 142.489 109.582 1.00 49.50 213 GLN A O 1
ATOM 1551 N N . THR A 1 210 ? 147.666 143.282 109.001 1.00 28.31 214 THR A N 1
ATOM 1552 C CA . THR A 1 210 ? 147.439 143.993 110.255 1.00 28.96 214 THR A CA 1
ATOM 1553 C C . THR A 1 210 ? 146.591 143.181 111.224 1.00 37.81 214 THR A C 1
ATOM 1554 O O . THR A 1 210 ? 145.531 142.667 110.852 1.00 37.41 214 THR A O 1
ATOM 1558 N N . TYR A 1 211 ? 147.066 143.071 112.464 1.00 41.45 215 TYR A N 1
ATOM 1559 C CA . TYR A 1 211 ? 146.352 142.394 113.534 1.00 20.36 215 TYR A CA 1
ATOM 1560 C C . TYR A 1 211 ? 146.178 143.393 114.665 1.00 33.28 215 TYR A C 1
ATOM 1561 O O . TYR A 1 211 ? 147.110 144.134 114.991 1.00 40.92 215 TYR A O 1
ATOM 1570 N N . VAL A 1 212 ? 144.990 143.413 115.256 1.00 28.11 216 VAL A N 1
ATOM 1571 C CA . VAL A 1 212 ? 144.636 144.335 116.326 1.00 34.48 216 VAL A CA 1
ATOM 1572 C C . VAL A 1 212 ? 143.867 143.553 117.379 1.00 28.40 216 VAL A C 1
ATOM 1573 O O . VAL A 1 212 ? 143.089 142.653 117.049 1.00 34.24 216 VAL A O 1
ATOM 1577 N N . SER A 1 213 ? 144.082 143.895 118.643 1.00 24.47 217 SER A N 1
ATOM 1578 C CA . SER A 1 213 ? 143.263 143.374 119.724 1.00 27.61 217 SER A CA 1
ATOM 1579 C C . SER A 1 213 ? 143.009 144.486 120.726 1.00 33.83 217 SER A C 1
ATOM 1580 O O . SER A 1 213 ? 143.782 145.437 120.835 1.00 39.76 217 SER A O 1
ATOM 1583 N N . ASN A 1 214 ? 141.903 144.354 121.448 1.00 39.60 218 ASN A N 1
ATOM 1584 C CA . ASN A 1 214 ? 141.519 145.306 122.483 1.00 28.51 218 ASN A CA 1
ATOM 1585 C C . ASN A 1 214 ? 140.918 144.532 123.643 1.00 28.07 218 ASN A C 1
ATOM 1586 O O . ASN A 1 214 ? 139.820 143.976 123.518 1.00 29.58 218 ASN A O 1
ATOM 1591 N N . PHE A 1 215 ? 141.680 144.435 124.731 1.00 35.14 219 PHE A N 1
ATOM 1592 C CA . PHE A 1 215 ? 141.293 143.707 125.934 1.00 35.05 219 PHE A CA 1
ATOM 1593 C C . PHE A 1 215 ? 141.383 144.678 127.105 1.00 36.15 219 PHE A C 1
ATOM 1594 O O . PHE A 1 215 ? 141.760 145.834 126.885 1.00 34.65 219 PHE A O 1
ATOM 1602 N N . PRO A 1 216 ? 140.954 144.308 128.322 1.00 45.03 220 PRO A N 1
ATOM 1603 C CA . PRO A 1 216 ? 141.097 145.239 129.462 1.00 37.80 220 PRO A CA 1
ATOM 1604 C C . PRO A 1 216 ? 142.506 145.786 129.635 1.00 45.87 220 PRO A C 1
ATOM 1605 O O . PRO A 1 216 ? 142.677 146.898 130.149 1.00 49.83 220 PRO A O 1
ATOM 1609 N N . SER A 1 217 ? 143.522 145.033 129.212 1.00 47.64 221 SER A N 1
ATOM 1610 C CA . SER A 1 217 ? 144.911 145.456 129.311 1.00 42.48 221 SER A CA 1
ATOM 1611 C C . SER A 1 217 ? 145.246 146.587 128.347 1.00 45.83 221 SER A C 1
ATOM 1612 O O . SER A 1 217 ? 146.326 147.174 128.469 1.00 47.19 221 SER A O 1
ATOM 1615 N N . GLY A 1 218 ? 144.358 146.904 127.404 1.00 38.37 222 GLY A N 1
ATOM 1616 C CA . GLY A 1 218 ? 144.565 147.941 126.417 1.00 35.85 222 GLY A CA 1
ATOM 1617 C C . GLY A 1 218 ? 144.576 147.391 125.006 1.00 40.05 222 GLY A C 1
ATOM 1618 O O . GLY A 1 218 ? 144.142 146.262 124.735 1.00 44.66 222 GLY A O 1
ATOM 1619 N N . ARG A 1 219 ? 144.924 148.287 124.082 1.00 36.55 223 ARG A N 1
ATOM 1620 C CA . ARG A 1 219 ? 144.977 148.006 122.656 1.00 36.68 223 ARG A CA 1
ATOM 1621 C C . ARG A 1 219 ? 146.364 147.508 122.269 1.00 44.52 223 ARG A C 1
ATOM 1622 O O . ARG A 1 219 ? 147.381 148.018 122.747 1.00 41.94 223 ARG A O 1
ATOM 1630 N N . PHE A 1 220 ? 146.389 146.505 121.402 1.00 31.62 224 PHE A N 1
ATOM 1631 C CA . PHE A 1 220 ? 147.596 145.910 120.854 1.00 26.44 224 PHE A CA 1
ATOM 1632 C C . PHE A 1 220 ? 147.457 145.883 119.342 1.00 35.35 224 PHE A C 1
ATOM 1633 O O . PHE A 1 220 ? 146.374 145.605 118.827 1.00 37.94 224 PHE A O 1
ATOM 1641 N N . SER A 1 221 ? 148.541 146.188 118.634 1.00 44.26 225 SER A N 1
ATOM 1642 C CA . SER A 1 221 ? 148.525 146.149 117.180 1.00 37.76 225 SER A CA 1
ATOM 1643 C C . SER A 1 221 ? 149.887 145.701 116.679 1.00 42.98 225 SER A C 1
ATOM 1644 O O . SER A 1 221 ? 150.920 146.139 117.191 1.00 50.09 225 SER A O 1
ATOM 1647 N N . MET A 1 222 ? 149.875 144.820 115.679 1.00 35.73 226 MET A N 1
ATOM 1648 C CA . MET A 1 222 ? 151.093 144.335 115.048 1.00 34.98 226 MET A CA 1
ATOM 1649 C C . MET A 1 222 ? 150.885 144.187 113.548 1.00 31.97 226 MET A C 1
ATOM 1650 O O . MET A 1 222 ? 149.775 143.916 113.082 1.00 32.68 226 MET A O 1
ATOM 1655 N N . SER A 1 223 ? 151.969 144.377 112.797 1.00 42.29 227 SER A N 1
ATOM 1656 C CA . SER A 1 223 ? 151.991 144.130 111.354 1.00 36.67 227 SER A CA 1
ATOM 1657 C C . SER A 1 223 ? 153.273 143.365 111.049 1.00 41.18 227 SER A C 1
ATOM 1658 O O . SER A 1 223 ? 154.282 143.954 110.642 1.00 43.34 227 SER A O 1
ATOM 1661 N N . PRO A 1 224 ? 153.276 142.046 111.274 1.00 37.05 228 PRO A N 1
ATOM 1662 C CA . PRO A 1 224 ? 154.513 141.255 111.172 1.00 37.69 228 PRO A CA 1
ATOM 1663 C C . PRO A 1 224 ? 155.249 141.396 109.847 1.00 40.61 228 PRO A C 1
ATOM 1664 O O . PRO A 1 224 ? 154.648 141.330 108.775 1.00 49.35 228 PRO A O 1
ATOM 1668 N N . PHE A 1 225 ? 156.567 141.566 109.922 1.00 42.20 229 PHE A N 1
ATOM 1669 C CA . PHE A 1 225 ? 157.355 141.677 108.706 1.00 35.94 229 PHE A CA 1
ATOM 1670 C C . PHE A 1 225 ? 157.480 140.290 108.089 1.00 37.99 229 PHE A C 1
ATOM 1671 O O . PHE A 1 225 ? 157.569 139.284 108.797 1.00 48.93 229 PHE A O 1
ATOM 1679 N N . LEU A 1 226 ? 157.491 140.235 106.760 1.00 33.43 230 LEU A N 1
ATOM 1680 C CA . LEU A 1 226 ? 157.574 138.971 106.034 1.00 32.95 230 LEU A CA 1
ATOM 1681 C C . LEU A 1 226 ? 158.983 138.744 105.498 1.00 41.59 230 LEU A C 1
ATOM 1682 O O . LEU A 1 226 ? 159.393 139.371 104.518 1.00 47.20 230 LEU A O 1
ATOM 1687 N N . GLY A 1 227 ? 159.694 137.806 106.118 1.00 32.00 231 GLY A N 1
ATOM 1688 C CA . GLY A 1 227 ? 161.063 137.468 105.778 1.00 32.42 231 GLY A CA 1
ATOM 1689 C C . GLY A 1 227 ? 162.064 138.124 106.707 1.00 37.54 231 GLY A C 1
ATOM 1690 O O . GLY A 1 227 ? 161.727 138.928 107.582 1.00 33.33 231 GLY A O 1
ATOM 1691 N N . ASN A 1 228 ? 163.332 137.780 106.480 1.00 36.28 232 ASN A N 1
ATOM 1692 C CA . ASN A 1 228 ? 164.437 138.256 107.310 1.00 41.48 232 ASN A CA 1
ATOM 1693 C C . ASN A 1 228 ? 164.178 137.940 108.781 1.00 43.98 232 ASN A C 1
ATOM 1694 O O . ASN A 1 228 ? 164.325 138.788 109.664 1.00 43.76 232 ASN A O 1
ATOM 1699 N N . PHE A 1 229 ? 163.787 136.707 109.039 1.00 33.74 233 PHE A N 1
ATOM 1700 C CA . PHE A 1 229 ? 163.454 136.301 110.392 1.00 34.90 233 PHE A CA 1
ATOM 1701 C C . PHE A 1 229 ? 164.702 136.072 111.251 1.00 40.81 233 PHE A C 1
ATOM 1702 O O . PHE A 1 229 ? 165.774 135.757 110.727 1.00 43.10 233 PHE A O 1
ATOM 1710 N N . PRO A 1 230 ? 164.591 136.246 112.575 1.00 43.32 234 PRO A N 1
ATOM 1711 C CA . PRO A 1 230 ? 165.695 135.872 113.465 1.00 38.60 234 PRO A CA 1
ATOM 1712 C C . PRO A 1 230 ? 166.045 134.401 113.308 1.00 45.55 234 PRO A C 1
ATOM 1713 O O . PRO A 1 230 ? 165.222 133.595 112.869 1.00 50.51 234 PRO A O 1
ATOM 1717 N N . ALA A 1 231 ? 167.302 134.074 113.619 1.00 53.03 235 ALA A N 1
ATOM 1718 C CA . ALA A 1 231 ? 167.794 132.708 113.481 1.00 49.06 235 ALA A CA 1
ATOM 1719 C C . ALA A 1 231 ? 166.885 131.738 114.224 1.00 50.87 235 ALA A C 1
ATOM 1720 O O . ALA A 1 231 ? 166.380 132.035 115.309 1.00 52.85 235 ALA A O 1
ATOM 1722 N N . LEU A 1 232 ? 166.673 130.576 113.612 1.00 47.98 236 LEU A N 1
ATOM 1723 C CA . LEU A 1 232 ? 165.769 129.577 114.161 1.00 45.31 236 LEU A CA 1
ATOM 1724 C C . LEU A 1 232 ? 166.251 129.078 115.517 1.00 49.98 236 LEU A C 1
ATOM 1725 O O . LEU A 1 232 ? 167.408 128.679 115.676 1.00 49.68 236 LEU A O 1
ATOM 1730 N N . ALA A 1 233 ? 165.346 129.095 116.494 1.00 54.33 237 ALA A N 1
ATOM 1731 C CA . ALA A 1 233 ? 165.656 128.677 117.853 1.00 51.16 237 ALA A CA 1
ATOM 1732 C C . ALA A 1 233 ? 164.358 128.323 118.562 1.00 54.35 237 ALA A C 1
ATOM 1733 O O . ALA A 1 233 ? 163.270 128.713 118.131 1.00 54.66 237 ALA A O 1
ATOM 1735 N N . GLU A 1 234 ? 164.495 127.594 119.671 1.00 55.92 238 GLU A N 1
ATOM 1736 C CA . GLU A 1 234 ? 163.372 127.235 120.541 1.00 48.72 238 GLU A CA 1
ATOM 1737 C C . GLU A 1 234 ? 162.274 126.506 119.768 1.00 50.37 238 GLU A C 1
ATOM 1738 O O . GLU A 1 234 ? 161.102 126.882 119.798 1.00 58.43 238 GLU A O 1
ATOM 1744 N N . THR A 1 235 ? 162.669 125.449 119.069 1.00 46.58 239 THR A N 1
ATOM 1745 C CA . THR A 1 235 ? 161.750 124.696 118.231 1.00 46.58 239 THR A CA 1
ATOM 1746 C C . THR A 1 235 ? 162.315 123.309 117.982 1.00 54.21 239 THR A C 1
ATOM 1747 O O . THR A 1 235 ? 163.527 123.092 118.068 1.00 57.74 239 THR A O 1
ATOM 1751 N N . GLU A 1 236 ? 161.422 122.367 117.677 1.00 48.79 240 GLU A N 1
ATOM 1752 C CA . GLU A 1 236 ? 161.870 121.050 117.250 1.00 56.69 240 GLU A CA 1
ATOM 1753 C C . GLU A 1 236 ? 162.142 121.017 115.751 1.00 60.81 240 GLU A C 1
ATOM 1754 O O . GLU A 1 236 ? 162.716 120.041 115.256 1.00 61.75 240 GLU A O 1
ATOM 1760 N N . ALA A 1 237 ? 161.740 122.063 115.032 1.00 57.51 241 ALA A N 1
ATOM 1761 C CA . ALA A 1 237 ? 161.940 122.154 113.597 1.00 53.85 241 ALA A CA 1
ATOM 1762 C C . ALA A 1 237 ? 163.407 122.404 113.289 1.00 57.78 241 ALA A C 1
ATOM 1763 O O . ALA A 1 237 ? 164.084 123.140 114.013 1.00 63.71 241 ALA A O 1
ATOM 1765 N N . THR A 1 238 ? 163.902 121.797 112.213 1.00 58.58 242 THR A N 1
ATOM 1766 C CA . THR A 1 238 ? 165.245 122.112 111.747 1.00 62.04 242 THR A CA 1
ATOM 1767 C C . THR A 1 238 ? 165.197 123.172 110.658 1.00 64.58 242 THR A C 1
ATOM 1768 O O . THR A 1 238 ? 166.158 123.930 110.498 1.00 67.33 242 THR A O 1
ATOM 1772 N N . THR A 1 239 ? 164.095 123.231 109.913 1.00 54.71 243 THR A N 1
ATOM 1773 C CA . THR A 1 239 ? 163.838 124.266 108.924 1.00 61.26 243 THR A CA 1
ATOM 1774 C C . THR A 1 239 ? 162.397 124.701 109.145 1.00 66.87 243 THR A C 1
ATOM 1775 O O . THR A 1 239 ? 161.498 123.854 109.120 1.00 64.21 243 THR A O 1
ATOM 1779 N N . ALA A 1 240 ? 162.166 126.002 109.349 1.00 53.86 244 ALA A N 1
ATOM 1780 C CA . ALA A 1 240 ? 160.812 126.504 109.569 1.00 45.93 244 ALA A CA 1
ATOM 1781 C C . ALA A 1 240 ? 160.335 127.465 108.496 1.00 54.65 244 ALA A C 1
ATOM 1782 O O . ALA A 1 240 ? 159.134 127.510 108.224 1.00 63.13 244 ALA A O 1
ATOM 1784 N N . THR A 1 241 ? 161.240 128.240 107.901 1.00 45.15 245 THR A N 1
ATOM 1785 C CA . THR A 1 241 ? 160.954 129.296 106.931 1.00 47.86 245 THR A CA 1
ATOM 1786 C C . THR A 1 241 ? 160.212 130.475 107.572 1.00 47.97 245 THR A C 1
ATOM 1787 O O . THR A 1 241 ? 160.684 131.613 107.496 1.00 53.02 245 THR A O 1
ATOM 1791 N N . GLY A 1 242 ? 159.058 130.217 108.201 1.00 37.94 246 GLY A N 1
ATOM 1792 C CA . GLY A 1 242 ? 158.278 131.242 108.861 1.00 28.49 246 GLY A CA 1
ATOM 1793 C C . GLY A 1 242 ? 158.486 131.304 110.370 1.00 35.79 246 GLY A C 1
ATOM 1794 O O . GLY A 1 242 ? 159.299 130.595 110.954 1.00 40.76 246 GLY A O 1
ATOM 1795 N N . ARG A 1 243 ? 157.714 132.195 110.998 1.00 35.77 247 ARG A N 1
ATOM 1796 C CA . ARG A 1 243 ? 157.749 132.408 112.440 1.00 30.32 247 ARG A CA 1
ATOM 1797 C C . ARG A 1 243 ? 156.338 132.741 112.911 1.00 37.09 247 ARG A C 1
ATOM 1798 O O . ARG A 1 243 ? 155.544 133.316 112.164 1.00 43.66 247 ARG A O 1
ATOM 1806 N N . ILE A 1 244 ? 156.027 132.391 114.159 1.00 36.15 248 ILE A N 1
ATOM 1807 C CA . ILE A 1 244 ? 154.741 132.725 114.773 1.00 25.17 248 ILE A CA 1
ATOM 1808 C C . ILE A 1 244 ? 154.925 133.918 115.705 1.00 31.19 248 ILE A C 1
ATOM 1809 O O . ILE A 1 244 ? 155.865 133.951 116.509 1.00 42.85 248 ILE A O 1
ATOM 1814 N N . TYR A 1 245 ? 154.036 134.904 115.582 1.00 31.50 249 TYR A N 1
ATOM 1815 C CA . TYR A 1 245 ? 153.960 136.056 116.476 1.00 26.69 249 TYR A CA 1
ATOM 1816 C C . TYR A 1 245 ? 152.774 135.830 117.405 1.00 30.80 249 TYR A C 1
ATOM 1817 O O . TYR A 1 245 ? 151.647 135.728 116.921 1.00 38.17 249 TYR A O 1
ATOM 1826 N N . LEU A 1 246 ? 152.999 135.768 118.720 1.00 29.41 250 LEU A N 1
ATOM 1827 C CA . LEU A 1 246 ? 151.901 135.558 119.662 1.00 32.27 250 LEU A CA 1
ATOM 1828 C C . LEU A 1 246 ? 151.627 136.740 120.577 1.00 33.17 250 LEU A C 1
ATOM 1829 O O . LEU A 1 246 ? 152.506 137.547 120.890 1.00 44.18 250 LEU A O 1
ATOM 1834 N N . ARG A 1 247 ? 150.365 136.802 120.994 1.00 28.12 251 ARG A N 1
ATOM 1835 C CA . ARG A 1 247 ? 149.847 137.734 121.977 1.00 33.70 251 ARG A CA 1
ATOM 1836 C C . ARG A 1 247 ? 149.089 136.938 123.035 1.00 39.95 251 ARG A C 1
ATOM 1837 O O . ARG A 1 247 ? 148.295 136.042 122.707 1.00 36.53 251 ARG A O 1
ATOM 1845 N N . MET A 1 248 ? 149.362 137.265 124.297 1.00 46.40 252 MET A N 1
ATOM 1846 C CA . MET A 1 248 ? 148.712 136.687 125.467 1.00 37.75 252 MET A CA 1
ATOM 1847 C C . MET A 1 248 ? 147.649 137.660 125.950 1.00 40.81 252 MET A C 1
ATOM 1848 O O . MET A 1 248 ? 147.930 138.852 126.113 1.00 42.32 252 MET A O 1
ATOM 1853 N N . GLU A 1 249 ? 146.440 137.154 126.185 1.00 36.00 253 GLU A N 1
ATOM 1854 C CA . GLU A 1 249 ? 145.328 137.983 126.635 1.00 36.22 253 GLU A CA 1
ATOM 1855 C C . GLU A 1 249 ? 144.760 137.388 127.912 1.00 35.57 253 GLU A C 1
ATOM 1856 O O . GLU A 1 249 ? 144.742 136.168 128.075 1.00 37.51 253 GLU A O 1
ATOM 1862 N N . VAL A 1 250 ? 144.338 138.250 128.837 1.00 37.23 254 VAL A N 1
ATOM 1863 C CA . VAL A 1 250 ? 143.779 137.814 130.112 1.00 36.23 254 VAL A CA 1
ATOM 1864 C C . VAL A 1 250 ? 142.431 138.494 130.314 1.00 37.69 254 VAL A C 1
ATOM 1865 O O . VAL A 1 250 ? 142.325 139.719 130.189 1.00 40.46 254 VAL A O 1
ATOM 1869 N N . LEU A 1 251 ? 141.405 137.694 130.613 1.00 39.92 255 LEU A N 1
ATOM 1870 C CA . LEU A 1 251 ? 140.057 138.172 130.905 1.00 41.87 255 LEU A CA 1
ATOM 1871 C C . LEU A 1 251 ? 139.583 137.677 132.264 1.00 45.25 255 LEU A C 1
ATOM 1872 O O . LEU A 1 251 ? 139.879 136.548 132.657 1.00 50.17 255 LEU A O 1
ATOM 1877 N N . GLU A 1 252 ? 138.870 138.531 132.990 1.00 48.79 256 GLU A N 1
ATOM 1878 C CA . GLU A 1 252 ? 138.229 138.160 134.244 1.00 48.12 256 GLU A CA 1
ATOM 1879 C C . GLU A 1 252 ? 136.724 138.090 134.004 1.00 54.26 256 GLU A C 1
ATOM 1880 O O . GLU A 1 252 ? 136.243 138.366 132.902 1.00 56.23 256 GLU A O 1
ATOM 1886 N N . SER A 1 253 ? 135.980 137.686 135.033 1.00 52.75 257 SER A N 1
ATOM 1887 C CA . SER A 1 253 ? 134.542 137.500 134.881 1.00 53.95 257 SER A CA 1
ATOM 1888 C C . SER A 1 253 ? 133.864 138.796 134.451 1.00 53.91 257 SER A C 1
ATOM 1889 O O . SER A 1 253 ? 134.147 139.871 134.985 1.00 54.03 257 SER A O 1
ATOM 1892 N N . GLY A 1 254 ? 132.962 138.688 133.477 1.00 51.29 258 GLY A N 1
ATOM 1893 C CA . GLY A 1 254 ? 132.235 139.840 132.995 1.00 50.54 258 GLY A CA 1
ATOM 1894 C C . GLY A 1 254 ? 132.940 140.637 131.920 1.00 53.18 258 GLY A C 1
ATOM 1895 O O . GLY A 1 254 ? 132.348 141.587 131.392 1.00 51.39 258 GLY A O 1
ATOM 1896 N N . GLN A 1 255 ? 134.174 140.282 131.572 1.00 51.31 259 GLN A N 1
ATOM 1897 C CA . GLN A 1 255 ? 134.974 141.015 130.604 1.00 45.15 259 GLN A CA 1
ATOM 1898 C C . GLN A 1 255 ? 134.879 140.402 129.211 1.00 50.46 259 GLN A C 1
ATOM 1899 O O . GLN A 1 255 ? 134.525 139.234 129.033 1.00 48.95 259 GLN A O 1
ATOM 1905 N N . ARG A 1 256 ? 135.194 141.231 128.217 1.00 45.81 260 ARG A N 1
ATOM 1906 C CA . ARG A 1 256 ? 135.226 140.849 126.813 1.00 40.69 260 ARG A CA 1
ATOM 1907 C C . ARG A 1 256 ? 136.479 141.422 126.169 1.00 43.04 260 ARG A C 1
ATOM 1908 O O . ARG A 1 256 ? 137.087 142.363 126.682 1.00 47.78 260 ARG A O 1
ATOM 1916 N N . GLY A 1 257 ? 136.871 140.832 125.041 1.00 29.84 261 GLY A N 1
ATOM 1917 C CA . GLY A 1 257 ? 137.910 141.416 124.220 1.00 31.82 261 GLY A CA 1
ATOM 1918 C C . GLY A 1 257 ? 137.586 141.221 122.754 1.00 35.56 261 GLY A C 1
ATOM 1919 O O . GLY A 1 257 ? 136.844 140.316 122.376 1.00 39.95 261 GLY A O 1
ATOM 1920 N N . THR A 1 258 ? 138.140 142.109 121.932 1.00 37.48 262 THR A N 1
ATOM 1921 C CA . THR A 1 258 ? 137.928 142.092 120.488 1.00 35.45 262 THR A CA 1
ATOM 1922 C C . THR A 1 258 ? 139.244 141.825 119.776 1.00 32.65 262 THR A C 1
ATOM 1923 O O . THR A 1 258 ? 140.276 142.361 120.174 1.00 39.73 262 THR A O 1
ATOM 1927 N N . ILE A 1 259 ? 139.221 140.954 118.765 1.00 30.43 263 ILE A N 1
ATOM 1928 C CA . ILE A 1 259 ? 140.386 140.706 117.914 1.00 26.29 263 ILE A CA 1
ATOM 1929 C C . ILE A 1 259 ? 139.980 140.992 116.469 1.00 28.67 263 ILE A C 1
ATOM 1930 O O . ILE A 1 259 ? 139.144 140.277 115.898 1.00 34.53 263 ILE A O 1
ATOM 1935 N N . GLN A 1 260 ? 140.507 142.083 115.913 1.00 37.26 264 GLN A N 1
ATOM 1936 C CA . GLN A 1 260 ? 140.425 142.386 114.487 1.00 27.95 264 GLN A CA 1
ATOM 1937 C C . GLN A 1 260 ? 141.635 141.784 113.776 1.00 33.73 264 GLN A C 1
ATOM 1938 O O . GLN A 1 260 ? 142.767 141.974 114.222 1.00 43.37 264 GLN A O 1
ATOM 1944 N N . TYR A 1 261 ? 141.407 141.034 112.700 1.00 21.82 265 TYR A N 1
ATOM 1945 C CA . TYR A 1 261 ? 142.491 140.281 112.084 1.00 27.29 265 TYR A CA 1
ATOM 1946 C C . TYR A 1 261 ? 142.316 140.193 110.572 1.00 31.74 265 TYR A C 1
ATOM 1947 O O . TYR A 1 261 ? 141.198 140.030 110.084 1.00 42.15 265 TYR A O 1
ATOM 1956 N N . GLN A 1 262 ? 143.428 140.301 109.841 1.00 34.21 266 GLN A N 1
ATOM 1957 C CA . GLN A 1 262 ? 143.447 140.082 108.395 1.00 37.89 266 GLN A CA 1
ATOM 1958 C C . GLN A 1 262 ? 143.926 138.653 108.125 1.00 36.44 266 GLN A C 1
ATOM 1959 O O . GLN A 1 262 ? 143.788 137.789 108.995 1.00 45.76 266 GLN A O 1
ATOM 1965 N N . ARG A 1 263 ? 144.482 138.377 106.945 1.00 37.09 267 ARG A N 1
ATOM 1966 C CA . ARG A 1 263 ? 144.956 137.034 106.645 1.00 30.66 267 ARG A CA 1
ATOM 1967 C C . ARG A 1 263 ? 146.201 136.708 107.455 1.00 33.80 267 ARG A C 1
ATOM 1968 O O . ARG A 1 263 ? 146.959 137.591 107.854 1.00 50.07 267 ARG A O 1
ATOM 1976 N N . GLY A 1 264 ? 146.395 135.419 107.706 1.00 24.75 268 GLY A N 1
ATOM 1977 C CA . GLY A 1 264 ? 147.500 134.916 108.490 1.00 23.64 268 GLY A CA 1
ATOM 1978 C C . GLY A 1 264 ? 147.191 134.744 109.958 1.00 25.66 268 GLY A C 1
ATOM 1979 O O . GLY A 1 264 ? 148.090 134.385 110.728 1.00 31.98 268 GLY A O 1
ATOM 1980 N N . PHE A 1 265 ? 145.951 134.987 110.365 1.00 28.43 269 PHE A N 1
ATOM 1981 C CA . PHE A 1 265 ? 145.592 134.957 111.772 1.00 24.84 269 PHE A CA 1
ATOM 1982 C C . PHE A 1 265 ? 145.541 133.525 112.279 1.00 36.02 269 PHE A C 1
ATOM 1983 O O . PHE A 1 265 ? 144.977 132.646 111.621 1.00 42.41 269 PHE A O 1
ATOM 1991 N N . MET A 1 266 ? 146.139 133.290 113.441 1.00 37.30 270 MET A N 1
ATOM 1992 C CA . MET A 1 266 ? 146.077 132.004 114.122 1.00 30.53 270 MET A CA 1
ATOM 1993 C C . MET A 1 266 ? 145.257 132.240 115.377 1.00 26.97 270 MET A C 1
ATOM 1994 O O . MET A 1 266 ? 145.625 133.071 116.213 1.00 33.55 270 MET A O 1
ATOM 1999 N N . GLY A 1 267 ? 144.167 131.498 115.509 1.00 29.77 271 GLY A N 1
ATOM 2000 C CA . GLY A 1 267 ? 143.203 131.764 116.548 1.00 21.20 271 GLY A CA 1
ATOM 2001 C C . GLY A 1 267 ? 143.338 130.981 117.835 1.00 28.38 271 GLY A C 1
ATOM 2002 O O . GLY A 1 267 ? 144.092 130.012 117.920 1.00 42.31 271 GLY A O 1
ATOM 2003 N N . PRO A 1 268 ? 142.649 131.430 118.888 1.00 36.53 272 PRO A N 1
ATOM 2004 C CA . PRO A 1 268 ? 142.655 130.665 120.137 1.00 36.82 272 PRO A CA 1
ATOM 2005 C C . PRO A 1 268 ? 142.052 129.290 119.907 1.00 42.49 272 PRO A C 1
ATOM 2006 O O . PRO A 1 268 ? 141.023 129.153 119.244 1.00 49.24 272 PRO A O 1
ATOM 2010 N N . GLY A 1 269 ? 142.704 128.272 120.458 1.00 35.83 273 GLY A N 1
ATOM 2011 C CA . GLY A 1 269 ? 142.256 126.903 120.298 1.00 36.41 273 GLY A CA 1
ATOM 2012 C C . GLY A 1 269 ? 141.791 126.295 121.595 1.00 42.09 273 GLY A C 1
ATOM 2013 O O . GLY A 1 269 ? 141.017 125.334 121.600 1.00 53.09 273 GLY A O 1
ATOM 2014 N N . LYS A 1 270 ? 142.274 126.836 122.702 1.00 32.90 274 LYS A N 1
ATOM 2015 C CA . LYS A 1 270 ? 141.961 126.321 124.021 1.00 32.03 274 LYS A CA 1
ATOM 2016 C C . LYS A 1 270 ? 142.513 127.382 124.961 1.00 37.94 274 LYS A C 1
ATOM 2017 O O . LYS A 1 270 ? 143.295 128.238 124.542 1.00 47.04 274 LYS A O 1
ATOM 2023 N N . PHE A 1 271 ? 142.110 127.330 126.227 1.00 37.29 275 PHE A N 1
ATOM 2024 C CA . PHE A 1 271 ? 142.567 128.347 127.163 1.00 31.93 275 PHE A CA 1
ATOM 2025 C C . PHE A 1 271 ? 142.720 127.792 128.568 1.00 31.23 275 PHE A C 1
ATOM 2026 O O . PHE A 1 271 ? 142.264 126.685 128.886 1.00 42.53 275 PHE A O 1
ATOM 2034 N N . TRP A 1 272 ? 143.447 128.558 129.383 1.00 38.08 276 TRP A N 1
ATOM 2035 C CA . TRP A 1 272 ? 143.673 128.201 130.775 1.00 44.39 276 TRP A CA 1
ATOM 2036 C C . TRP A 1 272 ? 142.687 128.946 131.663 1.00 40.35 276 TRP A C 1
ATOM 2037 O O . TRP A 1 272 ? 142.396 130.122 131.429 1.00 44.32 276 TRP A O 1
ATOM 2048 N N . CYS A 1 273 ? 142.186 128.258 132.684 1.00 44.82 277 CYS A N 1
ATOM 2049 C CA . CYS A 1 273 ? 141.373 128.849 133.738 1.00 41.26 277 CYS A CA 1
ATOM 2050 C C . CYS A 1 273 ? 142.185 128.727 135.022 1.00 42.92 277 CYS A C 1
ATOM 2051 O O . CYS A 1 273 ? 142.573 127.618 135.414 1.00 46.64 277 CYS A O 1
ATOM 2054 N N . LEU A 1 274 ? 142.464 129.865 135.654 1.00 38.88 278 LEU A N 1
ATOM 2055 C CA . LEU A 1 274 ? 143.331 129.938 136.824 1.00 38.26 278 LEU A CA 1
ATOM 2056 C C . LEU A 1 274 ? 142.503 130.421 138.008 1.00 38.87 278 LEU A C 1
ATOM 2057 O O . LEU A 1 274 ? 141.856 131.469 137.929 1.00 40.44 278 LEU A O 1
ATOM 2062 N N . SER A 1 275 ? 142.558 129.676 139.105 1.00 47.86 279 SER A N 1
ATOM 2063 C CA . SER A 1 275 ? 141.739 129.915 140.287 1.00 49.30 279 SER A CA 1
ATOM 2064 C C . SER A 1 275 ? 142.571 130.643 141.351 1.00 54.44 279 SER A C 1
ATOM 2065 O O . SER A 1 275 ? 143.215 131.631 141.002 1.00 67.44 279 SER A O 1
ATOM 2068 N N . GLU A 1 276 ? 142.530 130.247 142.627 1.00 51.53 280 GLU A N 1
ATOM 2069 C CA . GLU A 1 276 ? 143.133 130.928 143.772 1.00 49.05 280 GLU A CA 1
ATOM 2070 C C . GLU A 1 276 ? 144.604 131.341 143.588 1.00 41.96 280 GLU A C 1
ATOM 2071 O O . GLU A 1 276 ? 145.450 130.481 143.315 1.00 53.06 280 GLU A O 1
ATOM 2077 N N . PRO A 1 277 ? 144.945 132.633 143.745 1.00 40.66 281 PRO A N 1
ATOM 2078 C CA . PRO A 1 277 ? 146.352 133.064 143.664 1.00 48.05 281 PRO A CA 1
ATOM 2079 C C . PRO A 1 277 ? 147.211 132.484 144.782 1.00 45.83 281 PRO A C 1
ATOM 2080 O O . PRO A 1 277 ? 146.723 132.232 145.886 1.00 54.38 281 PRO A O 1
ATOM 2084 N N . ILE A 1 278 ? 148.495 132.263 144.484 1.00 39.11 282 ILE A N 1
ATOM 2085 C CA . ILE A 1 278 ? 149.452 131.800 145.496 1.00 36.47 282 ILE A CA 1
ATOM 2086 C C . ILE A 1 278 ? 150.713 132.667 145.499 1.00 41.21 282 ILE A C 1
ATOM 2087 O O . ILE A 1 278 ? 151.059 133.257 144.465 1.00 41.49 282 ILE A O 1
ATOM 2092 N N . PRO A 1 279 ? 151.425 132.778 146.630 1.00 45.89 283 PRO A N 1
ATOM 2093 C CA . PRO A 1 279 ? 152.713 133.492 146.644 1.00 44.51 283 PRO A CA 1
ATOM 2094 C C . PRO A 1 279 ? 153.770 132.879 145.734 1.00 42.72 283 PRO A C 1
ATOM 2095 O O . PRO A 1 279 ? 153.863 131.657 145.602 1.00 48.29 283 PRO A O 1
ATOM 2099 N N . VAL A 1 280 ? 154.571 133.744 145.099 1.00 38.81 284 VAL A N 1
ATOM 2100 C CA . VAL A 1 280 ? 155.658 133.314 144.224 1.00 44.57 284 VAL A CA 1
ATOM 2101 C C . VAL A 1 280 ? 156.928 134.063 144.613 1.00 48.45 284 VAL A C 1
ATOM 2102 O O . VAL A 1 280 ? 156.894 135.275 144.852 1.00 51.16 284 VAL A O 1
ATOM 2106 N N . VAL A 1 281 ? 158.046 133.333 144.682 1.00 45.23 285 VAL A N 1
ATOM 2107 C CA . VAL A 1 281 ? 159.373 133.889 144.933 1.00 45.40 285 VAL A CA 1
ATOM 2108 C C . VAL A 1 281 ? 160.313 133.477 143.807 1.00 46.97 285 VAL A C 1
ATOM 2109 O O . VAL A 1 281 ? 160.080 132.491 143.108 1.00 49.03 285 VAL A O 1
ATOM 2113 N N . LYS A 1 282 ? 161.376 134.258 143.617 1.00 52.74 286 LYS A N 1
ATOM 2114 C CA . LYS A 1 282 ? 162.421 133.857 142.685 1.00 50.61 286 LYS A CA 1
ATOM 2115 C C . LYS A 1 282 ? 163.399 132.937 143.401 1.00 47.65 286 LYS A C 1
ATOM 2116 O O . LYS A 1 282 ? 163.645 133.079 144.601 1.00 57.49 286 LYS A O 1
ATOM 2122 N N . GLY A 1 283 ? 163.966 131.994 142.664 1.00 46.59 287 GLY A N 1
ATOM 2123 C CA . GLY A 1 283 ? 164.933 131.108 143.275 1.00 45.12 287 GLY A CA 1
ATOM 2124 C C . GLY A 1 283 ? 165.230 129.905 142.412 1.00 46.95 287 GLY A C 1
ATOM 2125 O O . GLY A 1 283 ? 164.689 129.732 141.320 1.00 49.18 287 GLY A O 1
ATOM 2126 N N . ALA A 1 284 ? 166.107 129.067 142.950 1.00 53.80 288 ALA A N 1
ATOM 2127 C CA . ALA A 1 284 ? 166.528 127.841 142.299 1.00 49.41 288 ALA A CA 1
ATOM 2128 C C . ALA A 1 284 ? 165.420 126.797 142.382 1.00 50.17 288 ALA A C 1
ATOM 2129 O O . ALA A 1 284 ? 164.508 126.886 143.207 1.00 53.77 288 ALA A O 1
ATOM 2131 N N . VAL A 1 285 ? 165.496 125.804 141.493 1.00 56.37 289 VAL A N 1
ATOM 2132 C CA . VAL A 1 285 ? 164.534 124.713 141.548 1.00 48.14 289 VAL A CA 1
ATOM 2133 C C . VAL A 1 285 ? 164.689 123.986 142.883 1.00 53.25 289 VAL A C 1
ATOM 2134 O O . VAL A 1 285 ? 165.691 124.131 143.595 1.00 56.57 289 VAL A O 1
ATOM 2138 N N . LYS A 1 286 ? 163.687 123.185 143.218 1.00 53.38 290 LYS A N 1
ATOM 2139 C CA . LYS A 1 286 ? 163.696 122.505 144.501 1.00 52.29 290 LYS A CA 1
ATOM 2140 C C . LYS A 1 286 ? 164.729 121.393 144.557 1.00 59.06 290 LYS A C 1
ATOM 2141 O O . LYS A 1 286 ? 165.017 120.719 143.564 1.00 61.78 290 LYS A O 1
ATOM 2147 N N . THR A 1 287 ? 165.285 121.213 145.749 1.00 60.20 291 THR A N 1
ATOM 2148 C CA . THR A 1 287 ? 166.153 120.085 146.027 1.00 59.71 291 THR A CA 1
ATOM 2149 C C . THR A 1 287 ? 165.239 118.917 146.362 1.00 63.48 291 THR A C 1
ATOM 2150 O O . THR A 1 287 ? 164.260 119.071 147.097 1.00 62.95 291 THR A O 1
ATOM 2154 N N . ASN A 1 288 ? 165.554 117.750 145.821 1.00 66.78 292 ASN A N 1
ATOM 2155 C CA . ASN A 1 288 ? 164.695 116.593 146.021 1.00 69.89 292 ASN A CA 1
ATOM 2156 C C . ASN A 1 288 ? 164.833 116.168 147.480 1.00 74.21 292 ASN A C 1
ATOM 2157 O O . ASN A 1 288 ? 165.918 115.779 147.925 1.00 72.03 292 ASN A O 1
ATOM 2162 N N . GLY A 1 289 ? 163.726 116.256 148.219 1.00 70.06 293 GLY A N 1
ATOM 2163 C CA . GLY A 1 289 ? 163.675 115.911 149.623 1.00 66.71 293 GLY A CA 1
ATOM 2164 C C . GLY A 1 289 ? 163.853 117.047 150.608 1.00 65.86 293 GLY A C 1
ATOM 2165 O O . GLY A 1 289 ? 163.739 116.807 151.817 1.00 71.34 293 GLY A O 1
ATOM 2166 N N . ALA A 1 290 ? 164.117 118.270 150.154 1.00 63.59 294 ALA A N 1
ATOM 2167 C CA . ALA A 1 290 ? 164.288 119.378 151.085 1.00 64.47 294 ALA A CA 1
ATOM 2168 C C . ALA A 1 290 ? 162.937 119.895 151.560 1.00 65.62 294 ALA A C 1
ATOM 2169 O O . ALA A 1 290 ? 162.004 120.060 150.770 1.00 63.88 294 ALA A O 1
ATOM 2171 N N . VAL A 1 291 ? 162.839 120.146 152.865 1.00 62.80 295 VAL A N 1
ATOM 2172 C CA . VAL A 1 291 ? 161.650 120.720 153.487 1.00 60.98 295 VAL A CA 1
ATOM 2173 C C . VAL A 1 291 ? 162.107 121.797 154.464 1.00 64.29 295 VAL A C 1
ATOM 2174 O O . VAL A 1 291 ? 163.071 121.600 155.210 1.00 63.96 295 VAL A O 1
ATOM 2178 N N . SER A 1 292 ? 161.418 122.938 154.455 1.00 54.18 296 SER A N 1
ATOM 2179 C CA . SER A 1 292 ? 161.718 124.044 155.353 1.00 49.90 296 SER A CA 1
ATOM 2180 C C . SER A 1 292 ? 160.414 124.686 155.795 1.00 47.66 296 SER A C 1
ATOM 2181 O O . SER A 1 292 ? 159.333 124.322 155.334 1.00 48.68 296 SER A O 1
ATOM 2184 N N . ASP A 1 293 ? 160.518 125.631 156.731 1.00 52.04 297 ASP A N 1
ATOM 2185 C CA . ASP A 1 293 ? 159.334 126.358 157.175 1.00 47.54 297 ASP A CA 1
ATOM 2186 C C . ASP A 1 293 ? 159.008 127.522 156.252 1.00 51.88 297 ASP A C 1
ATOM 2187 O O . ASP A 1 293 ? 157.832 127.846 156.057 1.00 48.22 297 ASP A O 1
ATOM 2192 N N . CYS A 1 294 ? 160.036 128.154 155.686 1.00 54.42 298 CYS A N 1
ATOM 2193 C CA . CYS A 1 294 ? 159.900 129.358 154.884 1.00 46.19 298 CYS A CA 1
ATOM 2194 C C . CYS A 1 294 ? 160.840 129.372 153.687 1.00 47.76 298 CYS A C 1
ATOM 2195 O O . CYS A 1 294 ? 161.997 128.965 153.803 1.00 55.10 298 CYS A O 1
ATOM 2198 N N . LEU A 1 295 ? 160.335 129.827 152.535 1.00 43.55 299 LEU A N 1
ATOM 2199 C CA . LEU A 1 295 ? 161.161 130.098 151.358 1.00 42.62 299 LEU A CA 1
ATOM 2200 C C . LEU A 1 295 ? 161.403 131.599 151.289 1.00 44.38 299 LEU A C 1
ATOM 2201 O O . LEU A 1 295 ? 160.448 132.372 151.186 1.00 50.95 299 LEU A O 1
ATOM 2206 N N . HIS A 1 296 ? 162.669 132.003 151.348 1.00 44.70 300 HIS A N 1
ATOM 2207 C CA . HIS A 1 296 ? 163.080 133.400 151.300 1.00 46.13 300 HIS A CA 1
ATOM 2208 C C . HIS A 1 296 ? 163.755 133.593 149.936 1.00 47.55 300 HIS A C 1
ATOM 2209 O O . HIS A 1 296 ? 164.201 132.622 149.324 1.00 55.36 300 HIS A O 1
ATOM 2216 N N . GLU A 1 297 ? 163.738 134.817 149.387 1.00 46.51 301 GLU A N 1
ATOM 2217 C CA . GLU A 1 297 ? 164.440 135.047 148.113 1.00 50.87 301 GLU A CA 1
ATOM 2218 C C . GLU A 1 297 ? 165.963 135.070 148.223 1.00 54.26 301 GLU A C 1
ATOM 2219 O O . GLU A 1 297 ? 166.645 134.695 147.263 1.00 49.86 301 GLU A O 1
ATOM 2225 N N . VAL A 1 298 ? 166.518 135.488 149.352 1.00 49.96 302 VAL A N 1
ATOM 2226 C CA . VAL A 1 298 ? 167.968 135.561 149.519 1.00 46.67 302 VAL A CA 1
ATOM 2227 C C . VAL A 1 298 ? 168.486 134.255 150.093 1.00 47.50 302 VAL A C 1
ATOM 2228 O O . VAL A 1 298 ? 169.486 133.705 149.625 1.00 51.59 302 VAL A O 1
ATOM 2232 N N . TYR A 1 299 ? 167.804 133.757 151.111 1.00 43.92 303 TYR A N 1
ATOM 2233 C CA . TYR A 1 299 ? 168.142 132.517 151.781 1.00 45.33 303 TYR A CA 1
ATOM 2234 C C . TYR A 1 299 ? 167.196 131.493 151.172 1.00 49.28 303 TYR A C 1
ATOM 2235 O O . TYR A 1 299 ? 166.062 131.830 150.843 1.00 60.35 303 TYR A O 1
ATOM 2244 N N . GLY A 1 300 ? 167.621 130.244 151.043 1.00 48.77 304 GLY A N 1
ATOM 2245 C CA . GLY A 1 300 ? 166.688 129.286 150.469 1.00 48.03 304 GLY A CA 1
ATOM 2246 C C . GLY A 1 300 ? 165.714 128.851 151.536 1.00 45.58 304 GLY A C 1
ATOM 2247 O O . GLY A 1 300 ? 165.079 129.714 152.147 1.00 45.96 304 GLY A O 1
ATOM 2248 N N . GLY A 1 301 ? 165.531 127.557 151.773 1.00 52.88 305 GLY A N 1
ATOM 2249 C CA . GLY A 1 301 ? 164.634 127.178 152.841 1.00 50.26 305 GLY A CA 1
ATOM 2250 C C . GLY A 1 301 ? 165.279 127.573 154.155 1.00 54.32 305 GLY A C 1
ATOM 2251 O O . GLY A 1 301 ? 166.476 127.368 154.366 1.00 58.95 305 GLY A O 1
ATOM 2252 N N . ILE A 1 302 ? 164.478 128.148 155.050 1.00 52.99 306 ILE A N 1
ATOM 2253 C CA . ILE A 1 302 ? 164.954 128.541 156.367 1.00 49.65 306 ILE A CA 1
ATOM 2254 C C . ILE A 1 302 ? 163.989 128.068 157.443 1.00 51.20 306 ILE A C 1
ATOM 2255 O O . ILE A 1 302 ? 162.815 127.792 157.191 1.00 49.41 306 ILE A O 1
ATOM 2260 N N . SER A 1 303 ? 164.516 127.989 158.654 1.00 54.85 307 SER A N 1
ATOM 2261 C CA . SER A 1 303 ? 163.757 127.699 159.855 1.00 51.88 307 SER A CA 1
ATOM 2262 C C . SER A 1 303 ? 163.360 129.016 160.516 1.00 52.29 307 SER A C 1
ATOM 2263 O O . SER A 1 303 ? 163.839 130.091 160.151 1.00 54.68 307 SER A O 1
ATOM 2266 N N . LYS A 1 304 ? 162.456 128.927 161.491 1.00 48.05 308 LYS A N 1
ATOM 2267 C CA . LYS A 1 304 ? 161.993 130.080 162.258 1.00 48.93 308 LYS A CA 1
ATOM 2268 C C . LYS A 1 304 ? 162.244 129.813 163.739 1.00 54.77 308 LYS A C 1
ATOM 2269 O O . LYS A 1 304 ? 161.304 129.586 164.512 1.00 53.82 308 LYS A O 1
ATOM 2275 N N . PRO A 1 305 ? 163.514 129.814 164.164 1.00 52.34 309 PRO A N 1
ATOM 2276 C CA . PRO A 1 305 ? 163.808 129.573 165.586 1.00 49.75 309 PRO A CA 1
ATOM 2277 C C . PRO A 1 305 ? 163.324 130.691 166.488 1.00 51.47 309 PRO A C 1
ATOM 2278 O O . PRO A 1 305 ? 163.104 130.453 167.682 1.00 55.34 309 PRO A O 1
ATOM 2282 N N . THR A 1 306 ? 163.156 131.892 165.954 1.00 52.31 310 THR A N 1
ATOM 2283 C CA . THR A 1 306 ? 162.648 133.050 166.668 1.00 47.53 310 THR A CA 1
ATOM 2284 C C . THR A 1 306 ? 161.685 133.729 165.708 1.00 47.20 310 THR A C 1
ATOM 2285 O O . THR A 1 306 ? 161.757 133.507 164.495 1.00 49.19 310 THR A O 1
ATOM 2289 N N . PRO A 1 307 ? 160.780 134.572 166.212 1.00 53.40 311 PRO A N 1
ATOM 2290 C CA . PRO A 1 307 ? 159.851 135.261 165.301 1.00 48.48 311 PRO A CA 1
ATOM 2291 C C . PRO A 1 307 ? 160.472 136.312 164.398 1.00 46.41 311 PRO A C 1
ATOM 2292 O O . PRO A 1 307 ? 159.838 136.659 163.395 1.00 52.88 311 PRO A O 1
ATOM 2296 N N . PHE A 1 308 ? 161.662 136.830 164.697 1.00 37.36 312 PHE A N 1
ATOM 2297 C CA . PHE A 1 308 ? 162.243 137.917 163.919 1.00 37.64 312 PHE A CA 1
ATOM 2298 C C . PHE A 1 308 ? 163.647 137.533 163.476 1.00 37.27 312 PHE A C 1
ATOM 2299 O O . PHE A 1 308 ? 164.268 136.642 164.057 1.00 47.11 312 PHE A O 1
ATOM 2307 N N . TYR A 1 309 ? 164.121 138.160 162.394 1.00 38.45 313 TYR A N 1
ATOM 2308 C CA . TYR A 1 309 ? 165.476 137.926 161.913 1.00 44.13 313 TYR A CA 1
ATOM 2309 C C . TYR A 1 309 ? 166.144 139.252 161.572 1.00 45.67 313 TYR A C 1
ATOM 2310 O O . TYR A 1 309 ? 165.484 140.252 161.281 1.00 46.12 313 TYR A O 1
ATOM 2319 N N . THR A 1 310 ? 167.477 139.235 161.608 1.00 46.19 314 THR A N 1
ATOM 2320 C CA . THR A 1 310 ? 168.334 140.378 161.284 1.00 51.89 314 THR A CA 1
ATOM 2321 C C . THR A 1 310 ? 169.299 139.961 160.180 1.00 52.87 314 THR A C 1
ATOM 2322 O O . THR A 1 310 ? 170.346 139.366 160.450 1.00 57.05 314 THR A O 1
ATOM 2326 N N . GLY A 1 311 ? 168.944 140.275 158.941 1.00 46.24 315 GLY A N 1
ATOM 2327 C CA . GLY A 1 311 ? 169.700 139.835 157.788 1.00 50.45 315 GLY A CA 1
ATOM 2328 C C . GLY A 1 311 ? 169.241 140.584 156.559 1.00 49.19 315 GLY A C 1
ATOM 2329 O O . GLY A 1 311 ? 168.732 141.701 156.678 1.00 49.43 315 GLY A O 1
ATOM 2330 N N . ASN A 1 312 ? 169.410 140.002 155.378 1.00 53.06 316 ASN A N 1
ATOM 2331 C CA . ASN A 1 312 ? 169.031 140.698 154.162 1.00 48.68 316 ASN A CA 1
ATOM 2332 C C . ASN A 1 312 ? 167.526 140.588 153.979 1.00 53.44 316 ASN A C 1
ATOM 2333 O O . ASN A 1 312 ? 166.940 139.515 154.146 1.00 58.62 316 ASN A O 1
ATOM 2338 N N . ARG A 1 313 ? 166.903 141.708 153.637 1.00 56.36 317 ARG A N 1
ATOM 2339 C CA . ARG A 1 313 ? 165.474 141.731 153.381 1.00 49.38 317 ARG A CA 1
ATOM 2340 C C . ARG A 1 313 ? 165.163 141.139 152.012 1.00 57.29 317 ARG A C 1
ATOM 2341 O O . ARG A 1 313 ? 165.952 141.237 151.069 1.00 60.77 317 ARG A O 1
ATOM 2349 N N . GLY A 1 314 ? 163.998 140.516 151.918 1.00 55.49 318 GLY A N 1
ATOM 2350 C CA . GLY A 1 314 ? 163.532 139.965 150.661 1.00 53.72 318 GLY A CA 1
ATOM 2351 C C . GLY A 1 314 ? 162.139 139.418 150.849 1.00 51.68 318 GLY A C 1
ATOM 2352 O O . GLY A 1 314 ? 161.584 139.439 151.953 1.00 57.18 318 GLY A O 1
ATOM 2353 N N . LYS A 1 315 ? 161.574 138.911 149.760 1.00 56.42 319 LYS A N 1
ATOM 2354 C CA . LYS A 1 315 ? 160.237 138.367 149.882 1.00 56.88 319 LYS A CA 1
ATOM 2355 C C . LYS A 1 315 ? 160.337 137.006 150.541 1.00 59.51 319 LYS A C 1
ATOM 2356 O O . LYS A 1 315 ? 161.379 136.348 150.497 1.00 59.73 319 LYS A O 1
ATOM 2362 N N . SER A 1 316 ? 159.247 136.588 151.174 1.00 58.33 320 SER A N 1
ATOM 2363 C CA . SER A 1 316 ? 159.242 135.263 151.757 1.00 47.60 320 SER A CA 1
ATOM 2364 C C . SER A 1 316 ? 157.831 134.696 151.771 1.00 53.32 320 SER A C 1
ATOM 2365 O O . SER A 1 316 ? 156.846 135.436 151.831 1.00 57.13 320 SER A O 1
ATOM 2368 N N . VAL A 1 317 ? 157.756 133.367 151.711 1.00 44.10 321 VAL A N 1
ATOM 2369 C CA . VAL A 1 317 ? 156.499 132.624 151.693 1.00 45.61 321 VAL A CA 1
ATOM 2370 C C . VAL A 1 317 ? 156.538 131.515 152.740 1.00 48.50 321 VAL A C 1
ATOM 2371 O O . VAL A 1 317 ? 157.533 130.786 152.844 1.00 51.99 321 VAL A O 1
ATOM 2375 N N . GLY A 1 318 ? 155.465 131.405 153.517 1.00 50.65 322 GLY A N 1
ATOM 2376 C CA . GLY A 1 318 ? 155.301 130.396 154.545 1.00 46.53 322 GLY A CA 1
ATOM 2377 C C . GLY A 1 318 ? 155.420 130.966 155.944 1.00 55.90 322 GLY A C 1
ATOM 2378 O O . GLY A 1 318 ? 155.183 132.152 156.192 1.00 62.13 322 GLY A O 1
ATOM 2379 N N . ASN A 1 319 ? 155.793 130.093 156.882 1.00 48.67 323 ASN A N 1
ATOM 2380 C CA . ASN A 1 319 ? 155.847 130.460 158.297 1.00 48.83 323 ASN A CA 1
ATOM 2381 C C . ASN A 1 319 ? 157.198 131.132 158.492 1.00 49.95 323 ASN A C 1
ATOM 2382 O O . ASN A 1 319 ? 158.154 130.563 159.024 1.00 51.80 323 ASN A O 1
ATOM 2387 N N . CYS A 1 320 ? 157.257 132.374 158.049 1.00 48.88 324 CYS A N 1
ATOM 2388 C CA . CYS A 1 320 ? 158.495 133.115 157.966 1.00 52.29 324 CYS A CA 1
ATOM 2389 C C . CYS A 1 320 ? 158.684 134.071 159.142 1.00 50.83 324 CYS A C 1
ATOM 2390 O O . CYS A 1 320 ? 157.707 134.593 159.686 1.00 52.82 324 CYS A O 1
ATOM 2393 N N . PRO A 1 321 ? 159.924 134.329 159.561 1.00 48.59 325 PRO A N 1
ATOM 2394 C CA . PRO A 1 321 ? 160.170 135.419 160.510 1.00 46.22 325 PRO A CA 1
ATOM 2395 C C . PRO A 1 321 ? 160.075 136.766 159.805 1.00 49.96 325 PRO A C 1
ATOM 2396 O O . PRO A 1 321 ? 160.257 136.866 158.590 1.00 56.98 325 PRO A O 1
ATOM 2400 N N . LYS A 1 322 ? 159.792 137.813 160.580 1.00 37.51 326 LYS A N 1
ATOM 2401 C CA . LYS A 1 322 ? 159.777 139.166 160.035 1.00 43.65 326 LYS A CA 1
ATOM 2402 C C . LYS A 1 322 ? 161.120 139.852 160.225 1.00 43.93 326 LYS A C 1
ATOM 2403 O O . LYS A 1 322 ? 161.812 139.664 161.226 1.00 49.76 326 LYS A O 1
ATOM 2409 N N . TRP A 1 323 ? 161.474 140.661 159.233 1.00 38.60 327 TRP A N 1
ATOM 2410 C CA . TRP A 1 323 ? 162.708 141.427 159.280 1.00 44.53 327 TRP A CA 1
ATOM 2411 C C . TRP A 1 323 ? 162.634 142.601 160.248 1.00 53.02 327 TRP A C 1
ATOM 2412 O O . TRP A 1 323 ? 161.649 143.344 160.283 1.00 52.40 327 TRP A O 1
ATOM 2423 N N . VAL A 1 324 ? 163.698 142.756 161.040 1.00 49.12 328 VAL A N 1
ATOM 2424 C CA . VAL A 1 324 ? 163.908 143.896 161.920 1.00 43.14 328 VAL A CA 1
ATOM 2425 C C . VAL A 1 324 ? 165.311 144.419 161.642 1.00 48.23 328 VAL A C 1
ATOM 2426 O O . VAL A 1 324 ? 166.145 143.727 161.056 1.00 54.56 328 VAL A O 1
ATOM 2430 N N . ARG A 1 325 ? 165.573 145.653 162.072 1.00 55.04 329 ARG A N 1
ATOM 2431 C CA . ARG A 1 325 ? 166.862 146.267 161.768 1.00 57.12 329 ARG A CA 1
ATOM 2432 C C . ARG A 1 325 ? 167.963 145.929 162.762 1.00 58.36 329 ARG A C 1
ATOM 2433 O O . ARG A 1 325 ? 169.136 145.900 162.371 1.00 55.48 329 ARG A O 1
ATOM 2441 N N . LYS A 1 326 ? 167.626 145.691 164.025 1.00 56.74 330 LYS A N 1
ATOM 2442 C CA . LYS A 1 326 ? 168.595 145.447 165.081 1.00 56.72 330 LYS A CA 1
ATOM 2443 C C . LYS A 1 326 ? 168.220 144.270 165.970 1.00 57.47 330 LYS A C 1
ATOM 2444 O O . LYS A 1 326 ? 167.055 143.861 166.010 1.00 53.53 330 LYS A O 1
ATOM 2450 N N . PRO A 1 327 ? 169.197 143.682 166.677 1.00 51.28 331 PRO A N 1
ATOM 2451 C CA . PRO A 1 327 ? 168.874 142.651 167.675 1.00 52.79 331 PRO A CA 1
ATOM 2452 C C . PRO A 1 327 ? 167.888 143.149 168.722 1.00 51.34 331 PRO A C 1
ATOM 2453 O O . PRO A 1 327 ? 167.986 144.277 169.208 1.00 55.06 331 PRO A O 1
ATOM 2457 N N . LEU A 1 328 ? 166.936 142.285 169.072 1.00 49.07 332 LEU A N 1
ATOM 2458 C CA . LEU A 1 328 ? 165.883 142.590 170.034 1.00 47.98 332 LEU A CA 1
ATOM 2459 C C . LEU A 1 328 ? 165.941 141.562 171.155 1.00 50.59 332 LEU A C 1
ATOM 2460 O O . LEU A 1 328 ? 165.828 140.360 170.898 1.00 57.64 332 LEU A O 1
ATOM 246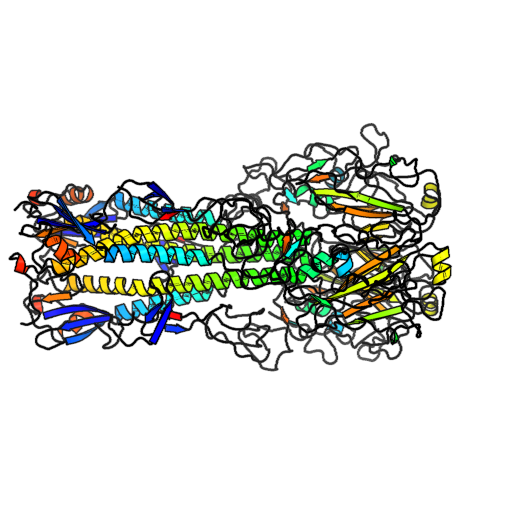5 N N . LEU A 1 329 ? 166.107 142.035 172.392 1.00 46.05 333 LEU A N 1
ATOM 2466 C CA . LEU A 1 329 ? 166.143 141.189 173.578 1.00 43.64 333 LEU A CA 1
ATOM 2467 C C . LEU A 1 329 ? 164.911 141.442 174.439 1.00 50.08 333 LEU A C 1
ATOM 2468 O O . LEU A 1 329 ? 164.419 142.570 174.523 1.00 56.32 333 LEU A O 1
ATOM 2473 N N . VAL A 1 330 ? 164.413 140.378 175.074 1.00 48.61 334 VAL A N 1
ATOM 2474 C CA . VAL A 1 330 ? 163.259 140.440 175.970 1.00 45.68 334 VAL A CA 1
ATOM 2475 C C . VAL A 1 330 ? 163.656 139.967 177.362 1.00 48.34 334 VAL A C 1
ATOM 2476 O O . VAL A 1 330 ? 164.324 138.939 177.506 1.00 51.02 334 VAL A O 1
ATOM 2480 N N . VAL A 1 331 ? 163.240 140.720 178.381 1.00 54.68 335 VAL A N 1
ATOM 2481 C CA . VAL A 1 331 ? 163.606 140.408 179.758 1.00 50.79 335 VAL A CA 1
ATOM 2482 C C . VAL A 1 331 ? 163.019 139.061 180.150 1.00 54.21 335 VAL A C 1
ATOM 2483 O O . VAL A 1 331 ? 161.827 138.804 179.940 1.00 57.81 335 VAL A O 1
ATOM 2487 N N . ASN A 1 332 ? 163.853 138.190 180.709 1.00 59.84 336 ASN A N 1
ATOM 2488 C CA . ASN A 1 332 ? 163.398 136.902 181.220 1.00 56.82 336 ASN A CA 1
ATOM 2489 C C . ASN A 1 332 ? 164.135 136.624 182.524 1.00 64.09 336 ASN A C 1
ATOM 2490 O O . ASN A 1 332 ? 164.753 135.577 182.720 1.00 75.53 336 ASN A O 1
ATOM 2495 N N . GLY A 1 333 ? 164.059 137.585 183.434 1.00 62.89 337 GLY A N 1
ATOM 2496 C CA . GLY A 1 333 ? 164.757 137.512 184.702 1.00 63.65 337 GLY A CA 1
ATOM 2497 C C . GLY A 1 333 ? 164.542 138.808 185.444 1.00 64.42 337 GLY A C 1
ATOM 2498 O O . GLY A 1 333 ? 163.821 139.699 184.984 1.00 66.09 337 GLY A O 1
ATOM 2499 N N . THR A 1 334 ? 165.178 138.909 186.605 1.00 71.66 338 THR A N 1
ATOM 2500 C CA . THR A 1 334 ? 165.043 140.115 187.404 1.00 73.97 338 THR A CA 1
ATOM 2501 C C . THR A 1 334 ? 166.056 141.157 186.944 1.00 70.96 338 THR A C 1
ATOM 2502 O O . THR A 1 334 ? 167.015 140.862 186.229 1.00 72.52 338 THR A O 1
ATOM 2506 N N . LYS A 1 335 ? 165.829 142.396 187.361 1.00 67.35 339 LYS A N 1
ATOM 2507 C CA . LYS A 1 335 ? 166.782 143.459 187.087 1.00 66.81 339 LYS A CA 1
ATOM 2508 C C . LYS A 1 335 ? 168.066 143.205 187.872 1.00 70.09 339 LYS A C 1
ATOM 2509 O O . LYS A 1 335 ? 168.032 142.832 189.048 1.00 73.00 339 LYS A O 1
ATOM 2515 N N . ALA A 1 336 ? 169.202 143.407 187.213 1.00 75.09 340 ALA A N 1
ATOM 2516 C CA . ALA A 1 336 ? 170.498 143.169 187.834 1.00 74.93 340 ALA A CA 1
ATOM 2517 C C . ALA A 1 336 ? 170.830 144.200 188.907 1.00 78.81 340 ALA A C 1
ATOM 2518 O O . ALA A 1 336 ? 170.461 145.374 188.821 1.00 80.29 340 ALA A O 1
ATOM 2520 N N . ARG A 1 337 ? 171.545 143.734 189.927 1.00 87.20 341 ARG A N 1
ATOM 2521 C CA . ARG A 1 337 ? 172.029 144.567 191.021 1.00 88.82 341 ARG A CA 1
ATOM 2522 C C . ARG A 1 337 ? 173.160 145.470 190.543 1.00 86.93 341 ARG A C 1
ATOM 2523 O O . ARG A 1 337 ? 173.369 146.559 191.080 1.00 86.99 341 ARG A O 1
ATOM 2531 N N . ASP B 1 2 ? 153.939 166.932 214.760 1.00 81.31 6 ASP C N 1
ATOM 2532 C CA . ASP B 1 2 ? 153.583 167.721 213.591 1.00 79.61 6 ASP C CA 1
ATOM 2533 C C . ASP B 1 2 ? 153.056 166.791 212.501 1.00 78.50 6 ASP C C 1
ATOM 2534 O O . ASP B 1 2 ? 153.072 165.584 212.691 1.00 79.12 6 ASP C O 1
ATOM 2539 N N . LYS B 1 3 ? 152.627 167.340 211.360 1.00 62.89 7 LYS C N 1
ATOM 2540 C CA . LYS B 1 3 ? 152.088 166.560 210.244 1.00 62.43 7 LYS C CA 1
ATOM 2541 C C . LYS B 1 3 ? 153.006 166.721 209.041 1.00 70.36 7 LYS C C 1
ATOM 2542 O O . LYS B 1 3 ? 153.088 167.807 208.462 1.00 76.36 7 LYS C O 1
ATOM 2548 N N . ILE B 1 4 ? 153.664 165.632 208.652 1.00 63.23 8 ILE C N 1
ATOM 2549 C CA . ILE B 1 4 ? 154.629 165.615 207.559 1.00 63.05 8 ILE C CA 1
ATOM 2550 C C . ILE B 1 4 ? 153.973 164.899 206.387 1.00 63.10 8 ILE C C 1
ATOM 2551 O O . ILE B 1 4 ? 153.636 163.714 206.494 1.00 65.14 8 ILE C O 1
ATOM 2556 N N . CYS B 1 5 ? 153.804 165.607 205.269 1.00 68.16 9 CYS C N 1
ATOM 2557 C CA . CYS B 1 5 ? 153.124 165.079 204.094 1.00 64.12 9 CYS C CA 1
ATOM 2558 C C . CYS B 1 5 ? 154.065 164.980 202.903 1.00 67.12 9 CYS C C 1
ATOM 2559 O O . CYS B 1 5 ? 154.976 165.795 202.735 1.00 71.72 9 CYS C O 1
ATOM 2562 N N . ALA B 1 6 ? 153.824 163.960 202.083 1.00 65.97 10 ALA C N 1
ATOM 2563 C CA . ALA B 1 6 ? 154.474 163.781 200.794 1.00 59.74 10 ALA C CA 1
ATOM 2564 C C . ALA B 1 6 ? 153.438 163.987 199.700 1.00 68.20 10 ALA C C 1
ATOM 2565 O O . ALA B 1 6 ? 152.279 163.586 199.849 1.00 73.03 10 ALA C O 1
ATOM 2567 N N . GLY B 1 7 ? 153.851 164.607 198.606 1.00 66.39 11 GLY C N 1
ATOM 2568 C CA . GLY B 1 7 ? 152.932 164.844 197.513 1.00 69.27 11 GLY C CA 1
ATOM 2569 C C . GLY B 1 7 ? 153.596 165.666 196.440 1.00 67.91 11 GLY C C 1
ATOM 2570 O O . GLY B 1 7 ? 154.822 165.676 196.311 1.00 67.61 11 GLY C O 1
ATOM 2571 N N . VAL B 1 8 ? 152.761 166.364 195.671 1.00 72.83 12 VAL C N 1
ATOM 2572 C CA . VAL B 1 8 ? 153.220 167.249 194.613 1.00 70.13 12 VAL C CA 1
ATOM 2573 C C . VAL B 1 8 ? 152.609 168.608 194.905 1.00 73.43 12 VAL C C 1
ATOM 2574 O O . VAL B 1 8 ? 151.599 168.731 195.600 1.00 75.95 12 VAL C O 1
ATOM 2578 N N . ALA B 1 9 ? 153.241 169.629 194.354 1.00 71.63 13 ALA C N 1
ATOM 2579 C CA . ALA B 1 9 ? 152.806 171.005 194.510 1.00 73.79 13 ALA C CA 1
ATOM 2580 C C . ALA B 1 9 ? 151.870 171.453 193.404 1.00 74.50 13 ALA C C 1
ATOM 2581 O O . ALA B 1 9 ? 151.951 171.000 192.259 1.00 69.54 13 ALA C O 1
ATOM 2583 N N . SER B 1 10 ? 150.982 172.363 193.769 1.00 87.33 14 SER C N 1
ATOM 2584 C CA . SER B 1 10 ? 150.067 172.985 192.837 1.00 87.28 14 SER C CA 1
ATOM 2585 C C . SER B 1 10 ? 150.703 174.189 192.154 1.00 88.14 14 SER C C 1
ATOM 2586 O O . SER B 1 10 ? 151.784 174.660 192.513 1.00 85.55 14 SER C O 1
ATOM 2589 N N . GLY B 1 11 ? 149.998 174.670 191.143 1.00 85.69 15 GLY C N 1
ATOM 2590 C CA . GLY B 1 11 ? 150.349 175.861 190.398 1.00 82.50 15 GLY C CA 1
ATOM 2591 C C . GLY B 1 11 ? 149.176 176.148 189.495 1.00 83.36 15 GLY C C 1
ATOM 2592 O O . GLY B 1 11 ? 148.204 175.390 189.457 1.00 84.92 15 GLY C O 1
ATOM 2593 N N . LYS B 1 12 ? 149.264 177.244 188.753 1.00 79.56 16 LYS C N 1
ATOM 2594 C CA . LYS B 1 12 ? 148.155 177.584 187.880 1.00 80.54 16 LYS C CA 1
ATOM 2595 C C . LYS B 1 12 ? 148.248 176.731 186.627 1.00 79.01 16 LYS C C 1
ATOM 2596 O O . LYS B 1 12 ? 149.343 176.445 186.136 1.00 74.96 16 LYS C O 1
ATOM 2602 N N . GLY B 1 13 ? 147.097 176.320 186.110 1.00 72.82 17 GLY C N 1
ATOM 2603 C CA . GLY B 1 13 ? 147.101 175.569 184.876 1.00 69.68 17 GLY C CA 1
ATOM 2604 C C . GLY B 1 13 ? 147.399 176.495 183.714 1.00 73.08 17 GLY C C 1
ATOM 2605 O O . GLY B 1 13 ? 146.982 177.655 183.695 1.00 74.74 17 GLY C O 1
ATOM 2606 N N . THR B 1 14 ? 148.132 175.972 182.736 1.00 71.44 18 THR C N 1
ATOM 2607 C CA . THR B 1 14 ? 148.428 176.704 181.513 1.00 72.32 18 THR C CA 1
ATOM 2608 C C . THR B 1 14 ? 148.044 175.954 180.254 1.00 71.12 18 THR C C 1
ATOM 2609 O O . THR B 1 14 ? 147.837 176.604 179.220 1.00 71.81 18 THR C O 1
ATOM 2613 N N . HIS B 1 15 ? 147.943 174.626 180.291 1.00 63.22 19 HIS C N 1
ATOM 2614 C CA . HIS B 1 15 ? 147.640 173.843 179.101 1.00 63.32 19 HIS C CA 1
ATOM 2615 C C . HIS B 1 15 ? 146.655 172.761 179.495 1.00 63.51 19 HIS C C 1
ATOM 2616 O O . HIS B 1 15 ? 146.558 172.397 180.663 1.00 69.08 19 HIS C O 1
ATOM 2623 N N . ARG B 1 16 ? 145.880 172.285 178.525 1.00 66.30 20 ARG C N 1
ATOM 2624 C CA . ARG B 1 16 ? 145.018 171.131 178.728 1.00 68.84 20 ARG C CA 1
ATOM 2625 C C . ARG B 1 16 ? 145.478 170.064 177.748 1.00 67.56 20 ARG C C 1
ATOM 2626 O O . ARG B 1 16 ? 145.670 170.349 176.560 1.00 70.69 20 ARG C O 1
ATOM 2634 N N . VAL B 1 17 ? 145.648 168.844 178.248 1.00 62.07 21 VAL C N 1
ATOM 2635 C CA . VAL B 1 17 ? 146.143 167.712 177.473 1.00 57.47 21 VAL C CA 1
ATOM 2636 C C . VAL B 1 17 ? 145.074 166.639 177.352 1.00 61.57 21 VAL C C 1
ATOM 2637 O O . VAL B 1 17 ? 144.436 166.278 178.344 1.00 70.57 21 VAL C O 1
ATOM 2641 N N . GLU B 1 18 ? 144.885 166.126 176.143 1.00 65.32 22 GLU C N 1
ATOM 2642 C CA . GLU B 1 18 ? 143.915 165.066 175.927 1.00 63.82 22 GLU C CA 1
ATOM 2643 C C . GLU B 1 18 ? 144.538 163.746 176.367 1.00 65.28 22 GLU C C 1
ATOM 2644 O O . GLU B 1 18 ? 145.707 163.473 176.080 1.00 60.83 22 GLU C O 1
ATOM 2650 N N . THR B 1 19 ? 143.754 162.932 177.075 1.00 63.68 23 THR C N 1
ATOM 2651 C CA . THR B 1 19 ? 144.180 161.619 177.546 1.00 57.36 23 THR C CA 1
ATOM 2652 C C . THR B 1 19 ? 143.205 160.538 177.101 1.00 63.25 23 THR C C 1
ATOM 2653 O O . THR B 1 19 ? 142.139 160.810 176.543 1.00 66.11 23 THR C O 1
ATOM 2657 N N . ILE B 1 20 ? 143.598 159.288 177.362 1.00 60.31 24 ILE C N 1
ATOM 2658 C CA . ILE B 1 20 ? 142.778 158.145 176.975 1.00 55.35 24 ILE C CA 1
ATOM 2659 C C . ILE B 1 20 ? 141.509 158.071 177.824 1.00 53.28 24 ILE C C 1
ATOM 2660 O O . ILE B 1 20 ? 140.406 157.924 177.286 1.00 59.55 24 ILE C O 1
ATOM 2665 N N . THR B 1 21 ? 141.641 158.178 179.161 1.00 53.73 25 THR C N 1
ATOM 2666 C CA . THR B 1 21 ? 140.493 158.078 180.066 1.00 61.10 25 THR C CA 1
ATOM 2667 C C . THR B 1 21 ? 140.246 159.268 180.983 1.00 59.93 25 THR C C 1
ATOM 2668 O O . THR B 1 21 ? 139.220 159.269 181.673 1.00 59.87 25 THR C O 1
ATOM 2672 N N . LYS B 1 22 ? 141.122 160.269 181.022 1.00 59.53 26 LYS C N 1
ATOM 2673 C CA . LYS B 1 22 ? 140.985 161.364 181.977 1.00 59.53 26 LYS C CA 1
ATOM 2674 C C . LYS B 1 22 ? 140.384 162.612 181.340 1.00 65.30 26 LYS C C 1
ATOM 2675 O O . LYS B 1 22 ? 140.221 163.625 182.027 1.00 62.24 26 LYS C O 1
ATOM 2681 N N . GLY B 1 23 ? 140.050 162.563 180.048 1.00 68.65 27 GLY C N 1
ATOM 2682 C CA . GLY B 1 23 ? 139.542 163.730 179.355 1.00 67.87 27 GLY C CA 1
ATOM 2683 C C . GLY B 1 23 ? 140.674 164.709 179.116 1.00 67.68 27 GLY C C 1
ATOM 2684 O O . GLY B 1 23 ? 141.830 164.325 178.915 1.00 64.83 27 GLY C O 1
ATOM 2685 N N . GLU B 1 24 ? 140.341 165.998 179.148 1.00 74.38 28 GLU C N 1
ATOM 2686 C CA . GLU B 1 24 ? 141.329 167.050 178.941 1.00 71.58 28 GLU C CA 1
ATOM 2687 C C . GLU B 1 24 ? 141.791 167.485 180.324 1.00 70.78 28 GLU C C 1
ATOM 2688 O O . GLU B 1 24 ? 141.085 168.204 181.034 1.00 74.73 28 GLU C O 1
ATOM 2694 N N . VAL B 1 25 ? 142.982 167.044 180.695 1.00 63.47 29 VAL C N 1
ATOM 2695 C CA . VAL B 1 25 ? 143.520 167.260 182.028 1.00 68.10 29 VAL C CA 1
ATOM 2696 C C . VAL B 1 25 ? 144.262 168.587 182.004 1.00 69.49 29 VAL C C 1
ATOM 2697 O O . VAL B 1 25 ? 145.094 168.822 181.121 1.00 67.33 29 VAL C O 1
ATOM 2701 N N . LEU B 1 26 ? 143.944 169.462 182.951 1.00 75.03 30 LEU C N 1
ATOM 2702 C CA . LEU B 1 26 ? 144.616 170.749 183.036 1.00 70.78 30 LEU C CA 1
ATOM 2703 C C . LEU B 1 26 ? 145.957 170.562 183.731 1.00 69.35 30 LEU C C 1
ATOM 2704 O O . LEU B 1 26 ? 146.023 169.997 184.827 1.00 72.05 30 LEU C O 1
ATOM 2709 N N . VAL B 1 27 ? 147.026 171.041 183.091 1.00 63.83 31 VAL C N 1
ATOM 2710 C CA . VAL B 1 27 ? 148.383 170.916 183.597 1.00 63.88 31 VAL C CA 1
ATOM 2711 C C . VAL B 1 27 ? 149.031 172.294 183.635 1.00 63.10 31 VAL C C 1
ATOM 2712 O O . VAL B 1 27 ? 148.653 173.217 182.900 1.00 71.13 31 VAL C O 1
ATOM 2716 N N . THR B 1 28 ? 150.080 172.383 184.458 1.00 62.59 32 THR C N 1
ATOM 2717 C CA . THR B 1 28 ? 150.818 173.620 184.664 1.00 68.46 32 THR C CA 1
ATOM 2718 C C . THR B 1 28 ? 151.807 173.919 183.549 1.00 70.21 32 THR C C 1
ATOM 2719 O O . THR B 1 28 ? 152.208 175.078 183.395 1.00 67.81 32 THR C O 1
ATOM 2723 N N . ASN B 1 29 ? 152.213 172.917 182.777 1.00 66.36 33 ASN C N 1
ATOM 2724 C CA . ASN B 1 29 ? 153.083 173.163 181.640 1.00 63.06 33 ASN C CA 1
ATOM 2725 C C . ASN B 1 29 ? 152.914 172.032 180.642 1.00 59.20 33 ASN C C 1
ATOM 2726 O O . ASN B 1 29 ? 152.501 170.926 180.994 1.00 65.23 33 ASN C O 1
ATOM 2731 N N . ALA B 1 30 ? 153.247 172.326 179.390 1.00 55.36 34 ALA C N 1
ATOM 2732 C CA . ALA B 1 30 ? 153.187 171.321 178.344 1.00 52.70 34 ALA C CA 1
ATOM 2733 C C . ALA B 1 30 ? 154.139 171.722 177.231 1.00 56.51 34 ALA C C 1
ATOM 2734 O O . ALA B 1 30 ? 154.458 172.899 177.048 1.00 60.56 34 ALA C O 1
ATOM 2736 N N . ILE B 1 31 ? 154.578 170.717 176.489 1.00 52.71 35 ILE C N 1
ATOM 2737 C CA . ILE B 1 31 ? 155.440 170.882 175.326 1.00 53.95 35 ILE C CA 1
ATOM 2738 C C . ILE B 1 31 ? 154.572 170.770 174.085 1.00 55.78 35 ILE C C 1
ATOM 2739 O O . ILE B 1 31 ? 153.793 169.820 173.950 1.00 58.66 35 ILE C O 1
ATOM 2744 N N . ASN B 1 32 ? 154.709 171.733 173.179 1.00 58.93 36 ASN C N 1
ATOM 2745 C CA . ASN B 1 32 ? 154.004 171.712 171.904 1.00 58.33 36 ASN C CA 1
ATOM 2746 C C . ASN B 1 32 ? 154.821 170.904 170.908 1.00 57.72 36 ASN C C 1
ATOM 2747 O O . ASN B 1 32 ? 155.920 171.307 170.516 1.00 65.24 36 ASN C O 1
ATOM 2752 N N . MET B 1 33 ? 154.280 169.760 170.510 1.00 56.57 37 MET C N 1
ATOM 2753 C CA . MET B 1 33 ? 154.957 168.816 169.639 1.00 54.96 37 MET C CA 1
ATOM 2754 C C . MET B 1 33 ? 154.747 169.126 168.163 1.00 57.55 37 MET C C 1
ATOM 2755 O O . MET B 1 33 ? 155.343 168.451 167.319 1.00 62.84 37 MET C O 1
ATOM 2760 N N . THR B 1 34 ? 153.918 170.121 167.837 1.00 50.43 38 THR C N 1
ATOM 2761 C CA . THR B 1 34 ? 153.601 170.494 166.468 1.00 46.96 38 THR C CA 1
ATOM 2762 C C . THR B 1 34 ? 153.986 171.947 166.223 1.00 52.27 38 THR C C 1
ATOM 2763 O O . THR B 1 34 ? 154.052 172.755 167.153 1.00 54.42 38 THR C O 1
ATOM 2767 N N . HIS B 1 35 ? 154.247 172.264 164.957 1.00 50.74 39 HIS C N 1
ATOM 2768 C CA . HIS B 1 35 ? 154.529 173.624 164.527 1.00 50.17 39 HIS C CA 1
ATOM 2769 C C . HIS B 1 35 ? 153.903 173.824 163.158 1.00 46.00 39 HIS C C 1
ATOM 2770 O O . HIS B 1 35 ? 153.558 172.861 162.469 1.00 42.81 39 HIS C O 1
ATOM 2777 N N . THR B 1 36 ? 153.759 175.089 162.767 1.00 50.62 40 THR C N 1
ATOM 2778 C CA . THR B 1 36 ? 153.279 175.414 161.435 1.00 53.47 40 THR C CA 1
ATOM 2779 C C . THR B 1 36 ? 154.499 175.736 160.584 1.00 54.97 40 THR C C 1
ATOM 2780 O O . THR B 1 36 ? 155.225 176.684 160.919 1.00 58.99 40 THR C O 1
ATOM 2784 N N . PRO B 1 37 ? 154.787 174.995 159.507 1.00 46.88 41 PRO C N 1
ATOM 2785 C CA . PRO B 1 37 ? 155.984 175.300 158.716 1.00 46.66 41 PRO C CA 1
ATOM 2786 C C . PRO B 1 37 ? 155.918 176.674 158.069 1.00 52.77 41 PRO C C 1
ATOM 2787 O O . PRO B 1 37 ? 154.845 177.175 157.727 1.00 56.15 41 PRO C O 1
ATOM 2791 N N . THR B 1 38 ? 157.091 177.280 157.911 1.00 47.95 42 THR C N 1
ATOM 2792 C CA . THR B 1 38 ? 157.250 178.559 157.233 1.00 52.21 42 THR C CA 1
ATOM 2793 C C . THR B 1 38 ? 158.020 178.296 155.948 1.00 54.63 42 THR C C 1
ATOM 2794 O O . THR B 1 38 ? 159.086 177.673 155.979 1.00 60.61 42 THR C O 1
ATOM 2798 N N . SER B 1 39 ? 157.477 178.758 154.825 1.00 53.45 43 SER C N 1
ATOM 2799 C CA . SER B 1 39 ? 158.112 178.495 153.542 1.00 56.19 43 SER C CA 1
ATOM 2800 C C . SER B 1 39 ? 159.473 179.174 153.463 1.00 57.51 43 SER C C 1
ATOM 2801 O O . SER B 1 39 ? 159.632 180.335 153.851 1.00 56.65 43 SER C O 1
ATOM 2804 N N . GLY B 1 40 ? 160.455 178.433 152.956 1.00 54.55 44 GLY C N 1
ATOM 2805 C CA . GLY B 1 40 ? 161.786 178.936 152.711 1.00 54.99 44 GLY C CA 1
ATOM 2806 C C . GLY B 1 40 ? 162.228 178.688 151.285 1.00 54.32 44 GLY C C 1
ATOM 2807 O O . GLY B 1 40 ? 161.445 178.258 150.438 1.00 51.46 44 GLY C O 1
ATOM 2808 N N . PRO B 1 41 ? 163.466 179.050 150.969 1.00 58.66 45 PRO C N 1
ATOM 2809 C CA . PRO B 1 41 ? 164.008 178.772 149.637 1.00 55.40 45 PRO C CA 1
ATOM 2810 C C . PRO B 1 41 ? 164.406 177.307 149.525 1.00 55.72 45 PRO C C 1
ATOM 2811 O O . PRO B 1 41 ? 164.621 176.620 150.525 1.00 60.93 45 PRO C O 1
ATOM 2815 N N . PHE B 1 42 ? 164.505 176.827 148.287 1.00 53.03 46 PHE C N 1
ATOM 2816 C CA . PHE B 1 42 ? 165.076 175.505 148.070 1.00 48.64 46 PHE C CA 1
ATOM 2817 C C . PHE B 1 42 ? 166.598 175.569 148.115 1.00 50.35 46 PHE C C 1
ATOM 2818 O O . PHE B 1 42 ? 167.220 176.542 147.683 1.00 53.74 46 PHE C O 1
ATOM 2826 N N . GLY B 1 43 ? 167.186 174.508 148.645 1.00 53.88 47 GLY C N 1
ATOM 2827 C CA . GLY B 1 43 ? 168.622 174.425 148.796 1.00 48.34 47 GLY C CA 1
ATOM 2828 C C . GLY B 1 43 ? 169.019 173.012 149.145 1.00 53.46 47 GLY C C 1
ATOM 2829 O O . GLY B 1 43 ? 168.297 172.060 148.847 1.00 56.25 47 GLY C O 1
ATOM 2830 N N . ASP B 1 44 ? 170.195 172.875 149.753 1.00 57.79 48 ASP C N 1
ATOM 2831 C CA . ASP B 1 44 ? 170.708 171.555 150.084 1.00 46.98 48 ASP C CA 1
ATOM 2832 C C . ASP B 1 44 ? 170.102 171.112 151.417 1.00 58.40 48 ASP C C 1
ATOM 2833 O O . ASP B 1 44 ? 169.351 171.856 152.054 1.00 63.37 48 ASP C O 1
ATOM 2838 N N . LEU B 1 45 ? 170.438 169.893 151.861 1.00 48.54 49 LEU C N 1
ATOM 2839 C CA . LEU B 1 45 ? 169.832 169.297 153.053 1.00 50.68 49 LEU C CA 1
ATOM 2840 C C . LEU B 1 45 ? 170.800 169.054 154.209 1.00 54.16 49 LEU C C 1
ATOM 2841 O O . LEU B 1 45 ? 170.513 168.208 155.060 1.00 53.77 49 LEU C O 1
ATOM 2846 N N . LYS B 1 46 ? 171.962 169.715 154.240 1.00 57.56 50 LYS C N 1
ATOM 2847 C CA . LYS B 1 46 ? 172.974 169.558 155.298 1.00 60.69 50 LYS C CA 1
ATOM 2848 C C . LYS B 1 46 ? 173.737 168.237 155.180 1.00 55.73 50 LYS C C 1
ATOM 2849 O O . LYS B 1 46 ? 174.963 168.210 155.329 1.00 56.74 50 LYS C O 1
ATOM 2855 N N . THR B 1 47 ? 173.022 167.138 154.919 1.00 56.63 51 THR C N 1
ATOM 2856 C CA . THR B 1 47 ? 173.584 165.803 154.807 1.00 58.80 51 THR C CA 1
ATOM 2857 C C . THR B 1 47 ? 174.146 165.514 153.423 1.00 58.01 51 THR C C 1
ATOM 2858 O O . THR B 1 47 ? 174.786 164.472 153.246 1.00 58.49 51 THR C O 1
ATOM 2862 N N . GLY B 1 48 ? 173.934 166.386 152.448 1.00 52.65 52 GLY C N 1
ATOM 2863 C CA . GLY B 1 48 ? 174.454 166.131 151.122 1.00 55.48 52 GLY C CA 1
ATOM 2864 C C . GLY B 1 48 ? 173.817 166.992 150.053 1.00 55.75 52 GLY C C 1
ATOM 2865 O O . GLY B 1 48 ? 172.898 167.774 150.294 1.00 53.39 52 GLY C O 1
ATOM 2866 N N . ASN B 1 49 ? 174.361 166.816 148.853 1.00 54.58 53 ASN C N 1
ATOM 2867 C CA . ASN B 1 49 ? 173.957 167.535 147.651 1.00 49.97 53 ASN C CA 1
ATOM 2868 C C . ASN B 1 49 ? 172.567 167.167 147.146 1.00 46.37 53 ASN C C 1
ATOM 2869 O O . ASN B 1 49 ? 172.203 165.990 147.085 1.00 47.71 53 ASN C O 1
ATOM 2874 N N . VAL B 1 50 ? 171.791 168.194 146.804 1.00 38.86 54 VAL C N 1
ATOM 2875 C CA . VAL B 1 50 ? 170.507 168.051 146.124 1.00 44.22 54 VAL C CA 1
ATOM 2876 C C . VAL B 1 50 ? 170.819 168.371 144.667 1.00 47.17 54 VAL C C 1
ATOM 2877 O O . VAL B 1 50 ? 171.361 169.440 144.368 1.00 51.24 54 VAL C O 1
ATOM 2881 N N . ARG B 1 51 ? 170.499 167.434 143.765 1.00 38.24 55 ARG C N 1
ATOM 2882 C CA . ARG B 1 51 ? 170.992 167.526 142.391 1.00 44.68 55 ARG C CA 1
ATOM 2883 C C . ARG B 1 51 ? 170.579 168.805 141.674 1.00 48.51 55 ARG C C 1
ATOM 2884 O O . ARG B 1 51 ? 171.441 169.485 141.102 1.00 53.04 55 ARG C O 1
ATOM 2892 N N . ASP B 1 52 ? 169.304 169.204 141.765 1.00 44.89 56 ASP C N 1
ATOM 2893 C CA . ASP B 1 52 ? 168.841 170.348 140.979 1.00 48.61 56 ASP C CA 1
ATOM 2894 C C . ASP B 1 52 ? 169.218 170.105 139.509 1.00 55.79 56 ASP C C 1
ATOM 2895 O O . ASP B 1 52 ? 168.750 169.134 138.906 1.00 55.74 56 ASP C O 1
ATOM 2900 N N . LYS B 1 53 ? 170.037 170.978 138.917 1.00 51.81 57 LYS C N 1
ATOM 2901 C CA . LYS B 1 53 ? 170.452 170.841 137.529 1.00 48.92 57 LYS C CA 1
ATOM 2902 C C . LYS B 1 53 ? 171.342 169.608 137.387 1.00 53.12 57 LYS C C 1
ATOM 2903 O O . LYS B 1 53 ? 172.160 169.316 138.263 1.00 55.76 57 LYS C O 1
ATOM 2909 N N . LEU B 1 54 ? 171.177 168.873 136.282 1.00 50.66 58 LEU C N 1
ATOM 2910 C CA . LEU B 1 54 ? 171.931 167.631 136.103 1.00 48.78 58 LEU C CA 1
ATOM 2911 C C . LEU B 1 54 ? 173.432 167.873 136.015 1.00 49.24 58 LEU C C 1
ATOM 2912 O O . LEU B 1 54 ? 174.219 167.092 136.560 1.00 57.25 58 LEU C O 1
ATOM 2917 N N . CYS B 1 55 ? 173.853 168.950 135.358 1.00 63.31 59 CYS C N 1
ATOM 2918 C CA . CYS B 1 55 ? 175.274 169.241 135.155 1.00 59.24 59 CYS C CA 1
ATOM 2919 C C . CYS B 1 55 ? 175.513 170.717 135.445 1.00 61.16 59 CYS C C 1
ATOM 2920 O O . CYS B 1 55 ? 175.591 171.545 134.530 1.00 64.47 59 CYS C O 1
ATOM 2923 N N . PRO B 1 56 ? 175.633 171.086 136.728 1.00 58.35 60 PRO C N 1
ATOM 2924 C CA . PRO B 1 56 ? 175.677 172.515 137.079 1.00 63.72 60 PRO C CA 1
ATOM 2925 C C . PRO B 1 56 ? 176.918 173.252 136.602 1.00 61.99 60 PRO C C 1
ATOM 2926 O O . PRO B 1 56 ? 176.898 174.488 136.583 1.00 62.78 60 PRO C O 1
ATOM 2930 N N . THR B 1 57 ? 177.983 172.552 136.209 1.00 70.40 61 THR C N 1
ATOM 2931 C CA . THR B 1 57 ? 179.223 173.195 135.787 1.00 69.54 61 THR C CA 1
ATOM 2932 C C . THR B 1 57 ? 179.349 173.348 134.278 1.00 69.16 61 THR C C 1
ATOM 2933 O O . THR B 1 57 ? 180.363 173.875 133.811 1.00 70.77 61 THR C O 1
ATOM 2937 N N . CYS B 1 58 ? 178.363 172.897 133.511 1.00 73.19 62 CYS C N 1
ATOM 2938 C CA . CYS B 1 58 ? 178.359 172.996 132.054 1.00 74.81 62 CYS C CA 1
ATOM 2939 C C . CYS B 1 58 ? 177.329 174.047 131.660 1.00 76.09 62 CYS C C 1
ATOM 2940 O O . CYS B 1 58 ? 176.131 173.756 131.597 1.00 73.84 62 CYS C O 1
ATOM 2943 N N . THR B 1 59 ? 177.787 175.265 131.397 1.00 76.14 63 THR C N 1
ATOM 2944 C CA . THR B 1 59 ? 176.853 176.342 131.124 1.00 77.82 63 THR C CA 1
ATOM 2945 C C . THR B 1 59 ? 176.401 176.282 129.669 1.00 77.03 63 THR C C 1
ATOM 2946 O O . THR B 1 59 ? 177.050 175.677 128.811 1.00 74.44 63 THR C O 1
ATOM 2950 N N . GLY B 1 60 ? 175.266 176.922 129.398 1.00 68.32 64 GLY C N 1
ATOM 2951 C CA . GLY B 1 60 ? 174.727 176.997 128.058 1.00 66.15 64 GLY C CA 1
ATOM 2952 C C . GLY B 1 60 ? 173.903 175.799 127.633 1.00 69.54 64 GLY C C 1
ATOM 2953 O O . GLY B 1 60 ? 173.373 175.804 126.515 1.00 70.71 64 GLY C O 1
ATOM 2954 N N . CYS B 1 61 ? 173.777 174.780 128.484 1.00 63.88 65 CYS C N 1
ATOM 2955 C CA . CYS B 1 61 ? 173.061 173.549 128.182 1.00 55.62 65 CYS C CA 1
ATOM 2956 C C . CYS B 1 61 ? 171.889 173.368 129.135 1.00 54.17 65 CYS C C 1
ATOM 2957 O O . CYS B 1 61 ? 171.921 173.829 130.279 1.00 61.44 65 CYS C O 1
ATOM 2960 N N . THR B 1 62 ? 170.857 172.692 128.644 1.00 40.67 66 THR C N 1
ATOM 2961 C CA . THR B 1 62 ? 169.706 172.309 129.446 1.00 41.55 66 THR C CA 1
ATOM 2962 C C . THR B 1 62 ? 169.885 170.864 129.890 1.00 41.28 66 THR C C 1
ATOM 2963 O O . THR B 1 62 ? 170.804 170.166 129.458 1.00 38.22 66 THR C O 1
ATOM 2967 N N . ASP B 1 63 ? 169.001 170.414 130.780 1.00 46.64 67 ASP C N 1
ATOM 2968 C CA . ASP B 1 63 ? 169.089 169.032 131.232 1.00 43.96 67 ASP C CA 1
ATOM 2969 C C . ASP B 1 63 ? 168.753 168.061 130.109 1.00 43.00 67 ASP C C 1
ATOM 2970 O O . ASP B 1 63 ? 169.280 166.942 130.081 1.00 47.72 67 ASP C O 1
ATOM 2975 N N . MET B 1 64 ? 167.909 168.475 129.159 1.00 43.39 68 MET C N 1
ATOM 2976 C CA . MET B 1 64 ? 167.618 167.612 128.022 1.00 39.71 68 MET C CA 1
ATOM 2977 C C . MET B 1 64 ? 168.842 167.464 127.138 1.00 39.97 68 MET C C 1
ATOM 2978 O O . MET B 1 64 ? 169.032 166.415 126.519 1.00 50.32 68 MET C O 1
ATOM 2983 N N . ASP B 1 65 ? 169.687 168.491 127.071 1.00 36.67 69 ASP C N 1
ATOM 2984 C CA . ASP B 1 65 ? 170.854 168.402 126.210 1.00 36.68 69 ASP C CA 1
ATOM 2985 C C . ASP B 1 65 ? 171.907 167.512 126.849 1.00 38.78 69 ASP C C 1
ATOM 2986 O O . ASP B 1 65 ? 172.664 166.840 126.143 1.00 44.76 69 ASP C O 1
ATOM 2991 N N . VAL B 1 66 ? 171.976 167.519 128.180 1.00 45.45 70 VAL C N 1
ATOM 2992 C CA . VAL B 1 66 ? 172.895 166.644 128.896 1.00 35.09 70 VAL C CA 1
ATOM 2993 C C . VAL B 1 66 ? 172.436 165.198 128.749 1.00 36.58 70 VAL C C 1
ATOM 2994 O O . VAL B 1 66 ? 173.235 164.297 128.469 1.00 48.12 70 VAL C O 1
ATOM 2998 N N . ALA B 1 67 ? 171.136 164.961 128.950 1.00 37.84 71 ALA C N 1
ATOM 2999 C CA . ALA B 1 67 ? 170.583 163.614 128.860 1.00 30.13 71 ALA C CA 1
ATOM 3000 C C . ALA B 1 67 ? 170.745 163.016 127.469 1.00 37.74 71 ALA C C 1
ATOM 3001 O O . ALA B 1 67 ? 170.889 161.796 127.335 1.00 47.52 71 ALA C O 1
ATOM 3003 N N . LEU B 1 68 ? 170.728 163.844 126.429 1.00 38.42 72 LEU C N 1
ATOM 3004 C CA . LEU B 1 68 ? 170.906 163.371 125.063 1.00 25.13 72 LEU C CA 1
ATOM 3005 C C . LEU B 1 68 ? 172.374 163.299 124.665 1.00 31.67 72 LEU C C 1
ATOM 3006 O O . LEU B 1 68 ? 172.675 162.954 123.520 1.00 47.48 72 LEU C O 1
ATOM 3011 N N . MET B 1 69 ? 173.285 163.612 125.592 1.00 39.86 73 MET C N 1
ATOM 3012 C CA . MET B 1 69 ? 174.734 163.573 125.378 1.00 36.89 73 MET C CA 1
ATOM 3013 C C . MET B 1 69 ? 175.127 164.451 124.190 1.00 34.07 73 MET C C 1
ATOM 3014 O O . MET B 1 69 ? 175.853 164.030 123.288 1.00 44.11 73 MET C O 1
ATOM 3019 N N . THR B 1 70 ? 174.593 165.669 124.179 1.00 40.24 74 THR C N 1
ATOM 3020 C CA . THR B 1 70 ? 174.921 166.652 123.154 1.00 40.09 74 THR C CA 1
ATOM 3021 C C . THR B 1 70 ? 176.437 166.864 123.100 1.00 41.13 74 THR C C 1
ATOM 3022 O O . THR B 1 70 ? 177.093 166.828 124.146 1.00 49.75 74 THR C O 1
ATOM 3026 N N . PRO B 1 71 ? 177.032 167.028 121.901 1.00 39.66 75 PRO C N 1
ATOM 3027 C CA . PRO B 1 71 ? 178.499 167.189 121.811 1.00 43.48 75 PRO C CA 1
ATOM 3028 C C . PRO B 1 71 ? 179.138 168.205 122.751 1.00 50.66 75 PRO C C 1
ATOM 3029 O O . PRO B 1 71 ? 180.266 167.971 123.202 1.00 53.82 75 PRO C O 1
ATOM 3033 N N . THR B 1 72 ? 178.468 169.316 123.059 1.00 56.93 76 THR C N 1
ATOM 3034 C CA . THR B 1 72 ? 179.028 170.344 123.931 1.00 55.08 76 THR C CA 1
ATOM 3035 C C . THR B 1 72 ? 178.509 170.285 125.363 1.00 55.98 76 THR C C 1
ATOM 3036 O O . THR B 1 72 ? 178.865 171.155 126.163 1.00 58.84 76 THR C O 1
ATOM 3040 N N . CYS B 1 73 ? 177.682 169.296 125.705 1.00 50.11 77 CYS C N 1
ATOM 3041 C CA . CYS B 1 73 ? 177.063 169.200 127.022 1.00 48.18 77 CYS C CA 1
ATOM 3042 C C . CYS B 1 73 ? 177.564 167.992 127.808 1.00 51.82 77 CYS C C 1
ATOM 3043 O O . CYS B 1 73 ? 176.962 167.630 128.823 1.00 54.68 77 CYS C O 1
ATOM 3046 N N . ASN B 1 74 ? 178.645 167.354 127.350 1.00 60.35 78 ASN C N 1
ATOM 3047 C CA . ASN B 1 74 ? 179.208 166.143 127.952 1.00 55.08 78 ASN C CA 1
ATOM 3048 C C . ASN B 1 74 ? 180.128 166.471 129.132 1.00 55.58 78 ASN C C 1
ATOM 3049 O O . ASN B 1 74 ? 181.350 166.319 129.072 1.00 54.32 78 ASN C O 1
ATOM 3054 N N . GLY B 1 75 ? 179.519 166.926 130.225 1.00 58.98 79 GLY C N 1
ATOM 3055 C CA . GLY B 1 75 ? 180.243 167.309 131.421 1.00 56.15 79 GLY C CA 1
ATOM 3056 C C . GLY B 1 75 ? 180.178 166.264 132.521 1.00 57.04 79 GLY C C 1
ATOM 3057 O O . GLY B 1 75 ? 179.917 165.080 132.281 1.00 56.37 79 GLY C O 1
ATOM 3058 N N . VAL B 1 76 ? 180.405 166.720 133.753 1.00 54.55 80 VAL C N 1
ATOM 3059 C CA . VAL B 1 76 ? 180.437 165.871 134.944 1.00 52.80 80 VAL C CA 1
ATOM 3060 C C . VAL B 1 76 ? 179.112 166.035 135.672 1.00 51.86 80 VAL C C 1
ATOM 3061 O O . VAL B 1 76 ? 178.695 167.163 135.959 1.00 58.88 80 VAL C O 1
ATOM 3065 N N . ILE B 1 77 ? 178.495 164.920 136.054 1.00 42.05 81 ILE C N 1
ATOM 3066 C CA . ILE B 1 77 ? 177.243 164.945 136.804 1.00 43.32 81 ILE C CA 1
ATOM 3067 C C . ILE B 1 77 ? 177.566 164.632 138.265 1.00 47.12 81 ILE C C 1
ATOM 3068 O O . ILE B 1 77 ? 177.980 163.501 138.565 1.00 51.41 81 ILE C O 1
ATOM 3073 N N . PRO B 1 78 ? 177.395 165.579 139.194 1.00 45.20 82 PRO C N 1
ATOM 3074 C CA . PRO B 1 78 ? 177.667 165.287 140.605 1.00 40.04 82 PRO C CA 1
ATOM 3075 C C . PRO B 1 78 ? 176.690 164.269 141.170 1.00 42.02 82 PRO C C 1
ATOM 3076 O O . PRO B 1 78 ? 175.568 164.108 140.686 1.00 47.49 82 PRO C O 1
ATOM 3080 N N . GLU B 1 79 ? 177.129 163.577 142.215 1.00 47.21 83 GLU C N 1
ATOM 3081 C CA . GLU B 1 79 ? 176.228 162.683 142.921 1.00 43.74 83 GLU C CA 1
ATOM 3082 C C . GLU B 1 79 ? 175.365 163.520 143.855 1.00 51.31 83 GLU C C 1
ATOM 3083 O O . GLU B 1 79 ? 175.776 164.587 144.318 1.00 55.71 83 GLU C O 1
ATOM 3089 N N . ALA B 1 80 ? 174.159 163.031 144.128 1.00 47.81 84 ALA C N 1
ATOM 3090 C CA . ALA B 1 80 ? 173.233 163.723 145.009 1.00 39.57 84 ALA C CA 1
ATOM 3091 C C . ALA B 1 80 ? 172.450 162.732 145.852 1.00 36.03 84 ALA C C 1
ATOM 3092 O O . ALA B 1 80 ? 172.272 161.571 145.483 1.00 49.63 84 ALA C O 1
ATOM 3094 N N . ILE B 1 81 ? 171.968 163.227 146.992 1.00 40.05 85 ILE C N 1
ATOM 3095 C CA . ILE B 1 81 ? 171.153 162.439 147.909 1.00 44.33 85 ILE C CA 1
ATOM 3096 C C . ILE B 1 81 ? 169.665 162.696 147.683 1.00 45.35 85 ILE C C 1
ATOM 3097 O O . ILE B 1 81 ? 168.831 161.921 148.176 1.00 50.01 85 ILE C O 1
ATOM 3102 N N . ALA B 1 82 ? 169.314 163.759 146.965 1.00 35.64 86 ALA C N 1
ATOM 3103 C CA . ALA B 1 82 ? 167.947 164.132 146.647 1.00 30.70 86 ALA C CA 1
ATOM 3104 C C . ALA B 1 82 ? 168.018 164.954 145.370 1.00 39.24 86 ALA C C 1
ATOM 3105 O O . ALA B 1 82 ? 169.100 165.364 144.946 1.00 49.75 86 ALA C O 1
ATOM 3107 N N . ALA B 1 83 ? 166.869 165.145 144.730 1.00 42.67 87 ALA C N 1
ATOM 3108 C CA . ALA B 1 83 ? 166.806 165.962 143.528 1.00 39.05 87 ALA C CA 1
ATOM 3109 C C . ALA B 1 83 ? 165.501 166.738 143.518 1.00 45.05 87 ALA C C 1
ATOM 3110 O O . ALA B 1 83 ? 164.539 166.386 144.204 1.00 51.93 87 ALA C O 1
ATOM 3112 N N . ILE B 1 84 ? 165.492 167.816 142.739 1.00 50.34 88 ILE C N 1
ATOM 3113 C CA . ILE B 1 84 ? 164.330 168.680 142.575 1.00 46.99 88 ILE C CA 1
ATOM 3114 C C . ILE B 1 84 ? 163.931 168.639 141.109 1.00 48.57 88 ILE C C 1
ATOM 3115 O O . ILE B 1 84 ? 164.782 168.793 140.226 1.00 56.41 88 ILE C O 1
ATOM 3120 N N . GLN B 1 85 ? 162.641 168.423 140.853 1.00 47.34 89 GLN C N 1
ATOM 3121 C CA . GLN B 1 85 ? 162.103 168.450 139.496 1.00 44.60 89 GLN C CA 1
ATOM 3122 C C . GLN B 1 85 ? 161.622 169.871 139.238 1.00 51.00 89 GLN C C 1
ATOM 3123 O O . GLN B 1 85 ? 160.490 170.229 139.570 1.00 52.18 89 GLN C O 1
ATOM 3129 N N . HIS B 1 86 ? 162.489 170.679 138.632 1.00 46.12 90 HIS C N 1
ATOM 3130 C CA . HIS B 1 86 ? 162.204 172.081 138.349 1.00 49.38 90 HIS C CA 1
ATOM 3131 C C . HIS B 1 86 ? 161.596 172.303 136.971 1.00 51.86 90 HIS C C 1
ATOM 3132 O O . HIS B 1 86 ? 161.126 173.412 136.695 1.00 54.65 90 HIS C O 1
ATOM 3139 N N . GLU B 1 87 ? 161.594 171.288 136.111 1.00 47.67 91 GLU C N 1
ATOM 3140 C CA . GLU B 1 87 ? 161.017 171.363 134.778 1.00 47.05 91 GLU C CA 1
ATOM 3141 C C . GLU B 1 87 ? 160.042 170.214 134.593 1.00 49.02 91 GLU C C 1
ATOM 3142 O O . GLU B 1 87 ? 160.403 169.052 134.802 1.00 48.79 91 GLU C O 1
ATOM 3148 N N . ASN B 1 88 ? 158.808 170.541 134.213 1.00 55.30 92 ASN C N 1
ATOM 3149 C CA . ASN B 1 88 ? 157.803 169.520 133.960 1.00 54.26 92 ASN C CA 1
ATOM 3150 C C . ASN B 1 88 ? 157.863 169.030 132.523 1.00 57.87 92 ASN C C 1
ATOM 3151 O O . ASN B 1 88 ? 157.453 167.898 132.243 1.00 57.00 92 ASN C O 1
ATOM 3156 N N . ARG B 1 89 ? 158.365 169.869 131.620 1.00 49.44 93 ARG C N 1
ATOM 3157 C CA . ARG B 1 89 ? 158.586 169.544 130.215 1.00 45.45 93 ARG C CA 1
ATOM 3158 C C . ARG B 1 89 ? 159.986 170.028 129.872 1.00 51.29 93 ARG C C 1
ATOM 3159 O O . ARG B 1 89 ? 160.132 171.109 129.284 1.00 52.78 93 ARG C O 1
ATOM 3167 N N . PRO B 1 90 ? 161.037 169.315 130.299 1.00 46.36 94 PRO C N 1
ATOM 3168 C CA . PRO B 1 90 ? 162.398 169.785 130.003 1.00 40.11 94 PRO C CA 1
ATOM 3169 C C . PRO B 1 90 ? 162.573 169.963 128.504 1.00 39.67 94 PRO C C 1
ATOM 3170 O O . PRO B 1 90 ? 162.137 169.126 127.710 1.00 45.65 94 PRO C O 1
ATOM 3174 N N . LEU B 1 91 ? 163.227 171.056 128.123 1.00 38.69 95 LEU C N 1
ATOM 3175 C CA . LEU B 1 91 ? 163.418 171.385 126.720 1.00 45.33 95 LEU C CA 1
ATOM 3176 C C . LEU B 1 91 ? 164.847 171.169 126.249 1.00 47.73 95 LEU C C 1
ATOM 3177 O O . LEU B 1 91 ? 165.810 171.264 127.015 1.00 49.00 95 LEU C O 1
ATOM 3182 N N . GLN B 1 92 ? 164.945 170.908 124.954 1.00 38.75 96 GLN C N 1
ATOM 3183 C CA . GLN B 1 92 ? 166.193 170.780 124.229 1.00 36.11 96 GLN C CA 1
ATOM 3184 C C . GLN B 1 92 ? 166.503 172.127 123.597 1.00 44.04 96 GLN C C 1
ATOM 3185 O O . GLN B 1 92 ? 165.590 172.851 123.200 1.00 53.34 96 GLN C O 1
ATOM 3191 N N . SER B 1 93 ? 167.784 172.482 123.550 1.00 37.61 97 SER C N 1
ATOM 3192 C CA . SER B 1 93 ? 168.212 173.720 122.911 1.00 41.76 97 SER C CA 1
ATOM 3193 C C . SER B 1 93 ? 169.314 173.520 121.886 1.00 46.64 97 SER C C 1
ATOM 3194 O O . SER B 1 93 ? 169.570 174.438 121.100 1.00 52.62 97 SER C O 1
ATOM 3197 N N . LYS B 1 94 ? 169.966 172.363 121.870 1.00 49.44 98 LYS C N 1
ATOM 3198 C CA . LYS B 1 94 ? 171.083 172.056 120.996 1.00 45.50 98 LYS C CA 1
ATOM 3199 C C . LYS B 1 94 ? 170.721 170.912 120.057 1.00 51.45 98 LYS C C 1
ATOM 3200 O O . LYS B 1 94 ? 169.747 170.188 120.272 1.00 56.35 98 LYS C O 1
ATOM 3206 N N . CYS B 1 95 ? 171.527 170.758 119.006 1.00 44.31 99 CYS C N 1
ATOM 3207 C CA . CYS B 1 95 ? 171.367 169.702 118.006 1.00 42.62 99 CYS C CA 1
ATOM 3208 C C . CYS B 1 95 ? 170.075 169.689 117.182 1.00 50.24 99 CYS C C 1
ATOM 3209 O O . CYS B 1 95 ? 169.236 170.583 117.300 1.00 63.35 99 CYS C O 1
ATOM 3212 N N . ASN B 1 96 ? 169.925 168.644 116.361 1.00 45.65 100 ASN C N 1
ATOM 3213 C CA . ASN B 1 96 ? 168.776 168.443 115.490 1.00 47.25 100 ASN C CA 1
ATOM 3214 C C . ASN B 1 96 ? 167.458 168.389 116.259 1.00 45.23 100 ASN C C 1
ATOM 3215 O O . ASN B 1 96 ? 167.404 167.836 117.364 1.00 44.15 100 ASN C O 1
ATOM 3220 N N . PRO B 1 97 ? 166.382 168.968 115.712 1.00 41.70 101 PRO C N 1
ATOM 3221 C CA . PRO B 1 97 ? 165.104 168.989 116.430 1.00 44.92 101 PRO C CA 1
ATOM 3222 C C . PRO B 1 97 ? 164.566 167.585 116.646 1.00 38.46 101 PRO C C 1
ATOM 3223 O O . PRO B 1 97 ? 164.611 166.737 115.754 1.00 32.93 101 PRO C O 1
ATOM 3227 N N . ILE B 1 98 ? 164.044 167.358 117.844 1.00 33.45 102 ILE C N 1
ATOM 3228 C CA . ILE B 1 98 ? 163.445 166.090 118.235 1.00 29.54 102 ILE C CA 1
ATOM 3229 C C . ILE B 1 98 ? 162.023 166.383 118.681 1.00 43.86 102 ILE C C 1
ATOM 3230 O O . ILE B 1 98 ? 161.783 167.335 119.432 1.00 41.83 102 ILE C O 1
ATOM 3235 N N . LEU B 1 99 ? 161.087 165.564 118.210 1.00 33.32 103 LEU C N 1
ATOM 3236 C CA . LEU B 1 99 ? 159.672 165.701 118.540 1.00 38.37 103 LEU C CA 1
ATOM 3237 C C . LEU B 1 99 ? 159.404 164.993 119.864 1.00 38.65 103 LEU C C 1
ATOM 3238 O O . LEU B 1 99 ? 158.868 163.885 119.926 1.00 38.43 103 LEU C O 1
ATOM 3243 N N . HIS B 1 100 ? 159.791 165.669 120.946 1.00 29.98 104 HIS C N 1
ATOM 3244 C CA . HIS B 1 100 ? 159.758 165.073 122.275 1.00 33.01 104 HIS C CA 1
ATOM 3245 C C . HIS B 1 100 ? 158.337 164.873 122.782 1.00 41.22 104 HIS C C 1
ATOM 3246 O O . HIS B 1 100 ? 158.126 164.049 123.677 1.00 48.42 104 HIS C O 1
ATOM 3253 N N . ASP B 1 101 ? 157.364 165.598 122.232 1.00 39.87 105 ASP C N 1
ATOM 3254 C CA . ASP B 1 101 ? 155.968 165.490 122.634 1.00 40.02 105 ASP C CA 1
ATOM 3255 C C . ASP B 1 101 ? 155.198 164.461 121.816 1.00 34.96 105 ASP C C 1
ATOM 3256 O O . ASP B 1 101 ? 153.980 164.341 121.983 1.00 35.65 105 ASP C O 1
ATOM 3261 N N . LEU B 1 102 ? 155.884 163.713 120.949 1.00 33.66 106 LEU C N 1
ATOM 3262 C CA . LEU B 1 102 ? 155.291 162.656 120.139 1.00 35.67 106 LEU C CA 1
ATOM 3263 C C . LEU B 1 102 ? 155.873 161.301 120.536 1.00 40.47 106 LEU C C 1
ATOM 3264 O O . LEU B 1 102 ? 155.867 160.354 119.745 1.00 44.26 106 LEU C O 1
ATOM 3269 N N . GLY B 1 103 ? 156.349 161.199 121.769 1.00 36.85 107 GLY C N 1
ATOM 3270 C CA . GLY B 1 103 ? 156.951 159.988 122.275 1.00 34.99 107 GLY C CA 1
ATOM 3271 C C . GLY B 1 103 ? 157.057 160.101 123.777 1.00 39.69 107 GLY C C 1
ATOM 3272 O O . GLY B 1 103 ? 156.393 160.938 124.390 1.00 44.08 107 GLY C O 1
ATOM 3273 N N . ASN B 1 104 ? 157.913 159.267 124.372 1.00 35.70 108 ASN C N 1
ATOM 3274 C CA . ASN B 1 104 ? 158.056 159.224 125.824 1.00 40.58 108 ASN C CA 1
ATOM 3275 C C . ASN B 1 104 ? 159.407 159.750 126.292 1.00 39.57 108 ASN C C 1
ATOM 3276 O O . ASN B 1 104 ? 159.814 159.471 127.423 1.00 42.54 108 ASN C O 1
ATOM 3281 N N . THR B 1 105 ? 160.099 160.521 125.459 1.00 35.61 109 THR C N 1
ATOM 3282 C CA . THR B 1 105 ? 161.435 160.999 125.784 1.00 32.31 109 THR C CA 1
ATOM 3283 C C . THR B 1 105 ? 161.438 162.377 126.431 1.00 36.31 109 THR C C 1
ATOM 3284 O O . THR B 1 105 ? 162.507 162.855 126.820 1.00 38.81 109 THR C O 1
ATOM 3288 N N . ARG B 1 106 ? 160.279 163.031 126.541 1.00 40.61 110 ARG C N 1
ATOM 3289 C CA . ARG B 1 106 ? 160.233 164.348 127.163 1.00 37.98 110 ARG C CA 1
ATOM 3290 C C . ARG B 1 106 ? 160.664 164.295 128.621 1.00 34.69 110 ARG C C 1
ATOM 3291 O O . ARG B 1 106 ? 161.206 165.277 129.139 1.00 44.77 110 ARG C O 1
ATOM 3299 N N . GLN B 1 107 ? 160.448 163.164 129.290 1.00 38.83 111 GLN C N 1
ATOM 3300 C CA . GLN B 1 107 ? 160.761 163.022 130.703 1.00 40.77 111 GLN C CA 1
ATOM 3301 C C . GLN B 1 107 ? 162.119 162.386 130.967 1.00 40.83 111 GLN C C 1
ATOM 3302 O O . GLN B 1 107 ? 162.396 162.041 132.119 1.00 49.12 111 GLN C O 1
ATOM 3308 N N . LEU B 1 108 ? 162.933 162.154 129.930 1.00 40.05 112 LEU C N 1
ATOM 3309 C CA . LEU B 1 108 ? 164.247 161.540 130.130 1.00 38.03 112 LEU C CA 1
ATOM 3310 C C . LEU B 1 108 ? 165.053 162.261 131.207 1.00 40.98 112 LEU C C 1
ATOM 3311 O O . LEU B 1 108 ? 165.562 161.584 132.115 1.00 45.72 112 LEU C O 1
ATOM 3316 N N . PRO B 1 109 ? 165.185 163.597 131.199 1.00 38.96 113 PRO C N 1
ATOM 3317 C CA . PRO B 1 109 ? 165.947 164.258 132.272 1.00 35.33 113 PRO C CA 1
ATOM 3318 C C . PRO B 1 109 ? 165.348 164.056 133.646 1.00 40.65 113 PRO C C 1
ATOM 3319 O O . PRO B 1 109 ? 166.064 164.196 134.644 1.00 37.58 113 PRO C O 1
ATOM 3323 N N . ASN B 1 110 ? 164.067 163.709 133.727 1.00 45.20 114 ASN C N 1
ATOM 3324 C CA . ASN B 1 110 ? 163.385 163.511 134.993 1.00 35.99 114 ASN C CA 1
ATOM 3325 C C . ASN B 1 110 ? 163.448 162.056 135.429 1.00 38.18 114 ASN C C 1
ATOM 3326 O O . ASN B 1 110 ? 162.863 161.700 136.455 1.00 49.80 114 ASN C O 1
ATOM 3331 N N . LEU B 1 111 ? 164.156 161.220 134.669 1.00 37.49 115 LEU C N 1
ATOM 3332 C CA . LEU B 1 111 ? 164.433 159.831 134.986 1.00 38.20 115 LEU C CA 1
ATOM 3333 C C . LEU B 1 111 ? 165.859 159.728 135.499 1.00 41.03 115 LEU C C 1
ATOM 3334 O O . LEU B 1 111 ? 166.107 159.175 136.572 1.00 42.02 115 LEU C O 1
ATOM 3339 N N . LEU B 1 112 ? 166.784 160.384 134.804 1.00 40.84 116 LEU C N 1
ATOM 3340 C CA . LEU B 1 112 ? 168.184 160.327 135.193 1.00 38.40 116 LEU C CA 1
ATOM 3341 C C . LEU B 1 112 ? 168.356 160.909 136.584 1.00 39.99 116 LEU C C 1
ATOM 3342 O O . LEU B 1 112 ? 169.073 160.345 137.416 1.00 44.23 116 LEU C O 1
ATOM 3347 N N . ARG B 1 113 ? 167.660 162.009 136.870 1.00 42.20 117 ARG C N 1
ATOM 3348 C CA . ARG B 1 113 ? 167.835 162.684 138.144 1.00 35.86 117 ARG C CA 1
ATOM 3349 C C . ARG B 1 113 ? 167.322 161.876 139.329 1.00 39.16 117 ARG C C 1
ATOM 3350 O O . ARG B 1 113 ? 167.658 162.235 140.462 1.00 50.74 117 ARG C O 1
ATOM 3358 N N . LYS B 1 114 ? 166.545 160.800 139.126 1.00 37.04 118 LYS C N 1
ATOM 3359 C CA . LYS B 1 114 ? 165.990 160.136 140.306 1.00 37.27 118 LYS C CA 1
ATOM 3360 C C . LYS B 1 114 ? 166.961 159.132 140.913 1.00 36.81 118 LYS C C 1
ATOM 3361 O O . LYS B 1 114 ? 166.603 158.472 141.894 1.00 47.38 118 LYS C O 1
ATOM 3367 N N . TYR B 1 115 ? 168.162 158.992 140.351 1.00 38.28 119 TYR C N 1
ATOM 3368 C CA . TYR B 1 115 ? 169.188 158.091 140.849 1.00 36.29 119 TYR C CA 1
ATOM 3369 C C . TYR B 1 115 ? 170.384 158.879 141.377 1.00 36.06 119 TYR C C 1
ATOM 3370 O O . TYR B 1 115 ? 170.694 159.974 140.902 1.00 49.40 119 TYR C O 1
ATOM 3379 N N . LYS B 1 116 ? 171.043 158.296 142.381 1.00 42.39 120 LYS C N 1
ATOM 3380 C CA . LYS B 1 116 ? 172.210 158.907 143.015 1.00 36.90 120 LYS C CA 1
ATOM 3381 C C . LYS B 1 116 ? 173.387 159.056 142.060 1.00 37.80 120 LYS C C 1
ATOM 3382 O O . LYS B 1 116 ? 174.024 160.113 142.012 1.00 45.00 120 LYS C O 1
ATOM 3388 N N . LYS B 1 117 ? 173.689 158.013 141.290 1.00 45.12 121 LYS C N 1
ATOM 3389 C CA . LYS B 1 117 ? 174.834 157.998 140.386 1.00 47.70 121 LYS C CA 1
ATOM 3390 C C . LYS B 1 117 ? 174.341 157.852 138.957 1.00 43.17 121 LYS C C 1
ATOM 3391 O O . LYS B 1 117 ? 173.650 156.883 138.629 1.00 50.85 121 LYS C O 1
ATOM 3397 N N . ILE B 1 118 ? 174.697 158.821 138.122 1.00 36.68 122 ILE C N 1
ATOM 3398 C CA . ILE B 1 118 ? 174.324 158.865 136.716 1.00 38.06 122 ILE C CA 1
ATOM 3399 C C . ILE B 1 118 ? 175.648 158.726 135.984 1.00 38.86 122 ILE C C 1
ATOM 3400 O O . ILE B 1 118 ? 176.495 159.625 136.060 1.00 37.52 122 ILE C O 1
ATOM 3405 N N . ARG B 1 119 ? 175.834 157.613 135.273 1.00 40.17 123 ARG C N 1
ATOM 3406 C CA . ARG B 1 119 ? 177.098 157.307 134.617 1.00 40.88 123 ARG C CA 1
ATOM 3407 C C . ARG B 1 119 ? 176.929 157.129 133.117 1.00 39.73 123 ARG C C 1
ATOM 3408 O O . ARG B 1 119 ? 176.011 156.439 132.666 1.00 37.25 123 ARG C O 1
ATOM 3416 N N . LYS B 1 120 ? 177.819 157.757 132.356 1.00 43.01 124 LYS C N 1
ATOM 3417 C CA . LYS B 1 120 ? 177.871 157.544 130.919 1.00 42.33 124 LYS C CA 1
ATOM 3418 C C . LYS B 1 120 ? 178.613 156.237 130.718 1.00 48.01 124 LYS C C 1
ATOM 3419 O O . LYS B 1 120 ? 179.707 156.059 131.263 1.00 53.43 124 LYS C O 1
ATOM 3425 N N . SER B 1 121 ? 178.044 155.322 129.937 1.00 48.96 125 SER C N 1
ATOM 3426 C CA . SER B 1 121 ? 178.690 154.042 129.696 1.00 45.71 125 SER C CA 1
ATOM 3427 C C . SER B 1 121 ? 179.407 154.056 128.360 1.00 47.72 125 SER C C 1
ATOM 3428 O O . SER B 1 121 ? 178.768 154.206 127.316 1.00 56.10 125 SER C O 1
ATOM 3431 N N . SER B 1 122 ? 180.725 153.886 128.393 1.00 49.01 126 SER C N 1
ATOM 3432 C CA . SER B 1 122 ? 181.491 153.910 127.158 1.00 53.57 126 SER C CA 1
ATOM 3433 C C . SER B 1 122 ? 181.089 152.717 126.302 1.00 57.06 126 SER C C 1
ATOM 3434 O O . SER B 1 122 ? 180.891 151.611 126.814 1.00 63.06 126 SER C O 1
ATOM 3437 N N . GLY B 1 123 ? 180.949 152.943 125.010 1.00 43.20 127 GLY C N 1
ATOM 3438 C CA . GLY B 1 123 ? 180.596 151.880 124.095 1.00 42.48 127 GLY C CA 1
ATOM 3439 C C . GLY B 1 123 ? 179.168 151.994 123.595 1.00 49.09 127 GLY C C 1
ATOM 3440 O O . GLY B 1 123 ? 178.258 152.444 124.304 1.00 48.98 127 GLY C O 1
ATOM 3441 N N . ILE B 1 124 ? 178.973 151.576 122.352 1.00 50.55 128 ILE C N 1
ATOM 3442 C CA . ILE B 1 124 ? 177.673 151.613 121.695 1.00 44.37 128 ILE C CA 1
ATOM 3443 C C . ILE B 1 124 ? 176.848 150.446 122.227 1.00 54.42 128 ILE C C 1
ATOM 3444 O O . ILE B 1 124 ? 177.361 149.329 122.366 1.00 62.31 128 ILE C O 1
ATOM 3449 N N . ALA B 1 125 ? 175.579 150.706 122.564 1.00 38.79 129 ALA C N 1
ATOM 3450 C CA . ALA B 1 125 ? 174.722 149.648 123.101 1.00 40.58 129 ALA C CA 1
ATOM 3451 C C . ALA B 1 125 ? 174.602 148.471 122.142 1.00 47.77 129 ALA C C 1
ATOM 3452 O O . ALA B 1 125 ? 174.474 147.324 122.586 1.00 54.25 129 ALA C O 1
ATOM 3454 N N . PHE B 1 126 ? 174.621 148.732 120.840 1.00 43.14 130 PHE C N 1
ATOM 3455 C CA . PHE B 1 126 ? 174.599 147.695 119.809 1.00 39.17 130 PHE C CA 1
ATOM 3456 C C . PHE B 1 126 ? 175.667 148.090 118.790 1.00 35.97 130 PHE C C 1
ATOM 3457 O O . PHE B 1 126 ? 175.482 149.097 118.076 1.00 52.19 130 PHE C O 1
ATOM 3465 N N . PRO B 1 127 ? 176.776 147.350 118.664 1.00 40.12 131 PRO C N 1
ATOM 3466 C CA . PRO B 1 127 ? 177.895 147.845 117.849 1.00 37.45 131 PRO C CA 1
ATOM 3467 C C . PRO B 1 127 ? 177.574 147.954 116.367 1.00 39.07 131 PRO C C 1
ATOM 3468 O O . PRO B 1 127 ? 176.737 147.226 115.827 1.00 39.11 131 PRO C O 1
ATOM 3472 N N . LEU B 1 128 ? 178.258 148.900 115.714 1.00 38.17 132 LEU C N 1
ATOM 3473 C CA . LEU B 1 128 ? 178.024 149.164 114.298 1.00 38.52 132 LEU C CA 1
ATOM 3474 C C . LEU B 1 128 ? 178.326 147.947 113.435 1.00 44.22 132 LEU C C 1
ATOM 3475 O O . LEU B 1 128 ? 177.665 147.729 112.413 1.00 47.56 132 LEU C O 1
ATOM 3480 N N . ALA B 1 129 ? 179.324 147.153 113.822 1.00 42.30 133 ALA C N 1
ATOM 3481 C CA . ALA B 1 129 ? 179.720 145.974 113.060 1.00 37.76 133 ALA C CA 1
ATOM 3482 C C . ALA B 1 129 ? 178.650 144.888 113.024 1.00 44.98 133 ALA C C 1
ATOM 3483 O O . ALA B 1 129 ? 178.730 143.994 112.175 1.00 48.18 133 ALA C O 1
ATOM 3485 N N . SER B 1 130 ? 177.653 144.945 113.906 1.00 37.10 134 SER C N 1
ATOM 3486 C CA . SER B 1 130 ? 176.623 143.918 114.008 1.00 38.17 134 SER C CA 1
ATOM 3487 C C . SER B 1 130 ? 175.348 144.223 113.229 1.00 44.24 134 SER C C 1
ATOM 3488 O O . SER B 1 130 ? 174.402 143.433 113.302 1.00 49.27 134 SER C O 1
ATOM 3491 N N . TYR B 1 131 ? 175.285 145.328 112.493 1.00 36.90 135 TYR C N 1
ATOM 3492 C CA . TYR B 1 131 ? 174.087 145.645 111.729 1.00 35.84 135 TYR C CA 1
ATOM 3493 C C . TYR B 1 131 ? 174.088 144.876 110.409 1.00 46.55 135 TYR C C 1
ATOM 3494 O O . TYR B 1 131 ? 175.139 144.582 109.833 1.00 48.29 135 TYR C O 1
ATOM 3503 N N . ALA B 1 132 ? 172.880 144.550 109.938 1.00 55.39 136 ALA C N 1
ATOM 3504 C CA . ALA B 1 132 ? 172.719 143.707 108.753 1.00 60.13 136 ALA C CA 1
ATOM 3505 C C . ALA B 1 132 ? 173.327 144.289 107.478 1.00 60.72 136 ALA C C 1
ATOM 3506 O O . ALA B 1 132 ? 173.883 143.538 106.668 1.00 66.83 136 ALA C O 1
ATOM 3508 N N . ASP B 1 133 ? 173.248 145.602 107.270 1.00 49.70 137 ASP C N 1
ATOM 3509 C CA . ASP B 1 133 ? 173.830 146.201 106.063 1.00 55.97 137 ASP C CA 1
ATOM 3510 C C . ASP B 1 133 ? 175.249 146.607 106.442 1.00 62.55 137 ASP C C 1
ATOM 3511 O O . ASP B 1 133 ? 175.510 147.758 106.766 1.00 65.20 137 ASP C O 1
ATOM 3516 N N . GLN B 1 134 ? 176.194 145.687 106.229 1.00 60.52 138 GLN C N 1
ATOM 3517 C CA . GLN B 1 134 ? 177.494 145.638 106.907 1.00 56.46 138 GLN C CA 1
ATOM 3518 C C . GLN B 1 134 ? 178.267 146.948 107.078 1.00 64.70 138 GLN C C 1
ATOM 3519 O O . GLN B 1 134 ? 178.595 147.290 108.222 1.00 63.18 138 GLN C O 1
ATOM 3525 N N . PRO B 1 135 ? 178.585 147.717 106.019 1.00 69.16 139 PRO C N 1
ATOM 3526 C CA . PRO B 1 135 ? 179.423 148.917 106.279 1.00 61.72 139 PRO C CA 1
ATOM 3527 C C . PRO B 1 135 ? 178.646 150.108 106.833 1.00 58.91 139 PRO C C 1
ATOM 3528 O O . PRO B 1 135 ? 178.492 151.154 106.195 1.00 61.65 139 PRO C O 1
ATOM 3532 N N . VAL B 1 136 ? 178.128 149.968 108.051 1.00 54.82 140 VAL C N 1
ATOM 3533 C CA . VAL B 1 136 ? 177.307 151.018 108.648 1.00 50.53 140 VAL C CA 1
ATOM 3534 C C . VAL B 1 136 ? 178.225 152.074 109.238 1.00 56.59 140 VAL C C 1
ATOM 3535 O O . VAL B 1 136 ? 179.216 151.755 109.905 1.00 58.50 140 VAL C O 1
ATOM 3539 N N . ILE B 1 137 ? 177.895 153.335 108.980 1.00 50.90 141 ILE C N 1
ATOM 3540 C CA . ILE B 1 137 ? 178.612 154.481 109.511 1.00 50.51 141 ILE C CA 1
ATOM 3541 C C . ILE B 1 137 ? 177.604 155.368 110.224 1.00 52.72 141 ILE C C 1
ATOM 3542 O O . ILE B 1 137 ? 176.398 155.302 109.975 1.00 51.92 141 ILE C O 1
ATOM 3547 N N . SER B 1 138 ? 178.116 156.201 111.123 1.00 48.68 142 SER C N 1
ATOM 3548 C CA . SER B 1 138 ? 177.318 157.190 111.830 1.00 44.65 142 SER C CA 1
ATOM 3549 C C . SER B 1 138 ? 177.678 158.521 111.198 1.00 51.23 142 SER C C 1
ATOM 3550 O O . SER B 1 138 ? 178.842 158.936 111.232 1.00 54.20 142 SER C O 1
ATOM 3553 N N . ASN B 1 139 ? 176.684 159.179 110.626 1.00 47.30 143 ASN C N 1
ATOM 3554 C CA . ASN B 1 139 ? 176.924 160.400 109.877 1.00 49.47 143 ASN C CA 1
ATOM 3555 C C . ASN B 1 139 ? 176.928 161.623 110.788 1.00 52.93 143 ASN C C 1
ATOM 3556 O O . ASN B 1 139 ? 176.175 161.667 111.765 1.00 46.25 143 ASN C O 1
ATOM 3561 N N . PRO B 1 140 ? 177.755 162.634 110.520 1.00 56.73 144 PRO C N 1
ATOM 3562 C CA . PRO B 1 140 ? 177.620 163.878 111.273 1.00 53.54 144 PRO C CA 1
ATOM 3563 C C . PRO B 1 140 ? 176.339 164.561 110.834 1.00 53.24 144 PRO C C 1
ATOM 3564 O O . PRO B 1 140 ? 175.895 164.426 109.691 1.00 58.17 144 PRO C O 1
ATOM 3568 N N . SER B 1 141 ? 175.748 165.312 111.753 1.00 54.50 145 SER C N 1
ATOM 3569 C CA . SER B 1 141 ? 174.486 165.977 111.458 1.00 64.70 145 SER C CA 1
ATOM 3570 C C . SER B 1 141 ? 174.672 167.257 110.660 1.00 64.53 145 SER C C 1
ATOM 3571 O O . SER B 1 141 ? 174.035 167.443 109.617 1.00 67.14 145 SER C O 1
ATOM 3574 N N . GLY B 1 142 ? 175.529 168.145 111.135 1.00 55.60 146 GLY C N 1
ATOM 3575 C CA . GLY B 1 142 ? 175.677 169.464 110.580 1.00 54.61 146 GLY C CA 1
ATOM 3576 C C . GLY B 1 142 ? 174.943 170.502 111.392 1.00 59.15 146 GLY C C 1
ATOM 3577 O O . GLY B 1 142 ? 175.266 171.691 111.304 1.00 51.13 146 GLY C O 1
ATOM 3578 N N . ASN B 1 143 ? 173.949 170.065 112.167 1.00 62.21 147 ASN C N 1
ATOM 3579 C CA . ASN B 1 143 ? 173.215 170.899 113.102 1.00 51.71 147 ASN C CA 1
ATOM 3580 C C . ASN B 1 143 ? 173.571 170.532 114.540 1.00 55.12 147 ASN C C 1
ATOM 3581 O O . ASN B 1 143 ? 172.849 170.906 115.462 1.00 62.39 147 ASN C O 1
ATOM 3586 N N . CYS B 1 144 ? 174.715 169.858 114.739 1.00 57.09 148 CYS C N 1
ATOM 3587 C CA . CYS B 1 144 ? 175.288 169.488 116.040 1.00 55.27 148 CYS C CA 1
ATOM 3588 C C . CYS B 1 144 ? 176.755 169.848 115.891 1.00 56.96 148 CYS C C 1
ATOM 3589 O O . CYS B 1 144 ? 177.562 169.010 115.481 1.00 61.73 148 CYS C O 1
ATOM 3592 N N . ARG B 1 145 ? 177.097 171.081 116.229 1.00 63.64 149 ARG C N 1
ATOM 3593 C CA . ARG B 1 145 ? 178.476 171.504 116.119 1.00 59.56 149 ARG C CA 1
ATOM 3594 C C . ARG B 1 145 ? 179.087 171.239 117.488 1.00 61.29 149 ARG C C 1
ATOM 3595 O O . ARG B 1 145 ? 178.396 171.331 118.506 1.00 63.32 149 ARG C O 1
ATOM 3603 N N . ASP B 1 146 ? 180.377 170.901 117.519 1.00 67.74 150 ASP C N 1
ATOM 3604 C CA . ASP B 1 146 ? 181.046 170.560 118.777 1.00 67.21 150 ASP C CA 1
ATOM 3605 C C . ASP B 1 146 ? 182.266 171.438 119.034 1.00 74.33 150 ASP C C 1
ATOM 3606 O O . ASP B 1 146 ? 183.345 171.187 118.488 1.00 76.72 150 ASP C O 1
ATOM 3611 N N . GLY B 1 147 ? 182.093 172.469 119.857 1.00 77.30 151 GLY C N 1
ATOM 3612 C CA . GLY B 1 147 ? 183.216 173.274 120.295 1.00 77.92 151 GLY C CA 1
ATOM 3613 C C . GLY B 1 147 ? 183.820 174.202 119.266 1.00 80.60 151 GLY C C 1
ATOM 3614 O O . GLY B 1 147 ? 183.717 175.428 119.354 1.00 80.55 151 GLY C O 1
ATOM 3615 N N . ASN B 1 148 ? 184.458 173.588 118.274 1.00 78.22 152 ASN C N 1
ATOM 3616 C CA . ASN B 1 148 ? 185.214 174.279 117.241 1.00 78.91 152 ASN C CA 1
ATOM 3617 C C . ASN B 1 148 ? 184.425 174.460 115.953 1.00 81.02 152 ASN C C 1
ATOM 3618 O O . ASN B 1 148 ? 185.011 174.819 114.927 1.00 83.14 152 ASN C O 1
ATOM 3623 N N . GLY B 1 149 ? 183.119 174.212 115.976 1.00 68.04 153 GLY C N 1
ATOM 3624 C CA . GLY B 1 149 ? 182.296 174.345 114.796 1.00 64.79 153 GLY C CA 1
ATOM 3625 C C . GLY B 1 149 ? 182.289 173.116 113.919 1.00 67.87 153 GLY C C 1
ATOM 3626 O O . GLY B 1 149 ? 181.710 173.154 112.827 1.00 70.29 153 GLY C O 1
ATOM 3627 N N . VAL B 1 150 ? 182.920 172.034 114.360 1.00 68.66 154 VAL C N 1
ATOM 3628 C CA . VAL B 1 150 ? 183.002 170.796 113.598 1.00 65.16 154 VAL C CA 1
ATOM 3629 C C . VAL B 1 150 ? 181.678 170.060 113.713 1.00 63.73 154 VAL C C 1
ATOM 3630 O O . VAL B 1 150 ? 181.096 169.962 114.799 1.00 66.08 154 VAL C O 1
ATOM 3634 N N . GLU B 1 151 ? 181.193 169.551 112.585 1.00 57.10 155 GLU C N 1
ATOM 3635 C CA . GLU B 1 151 ? 179.923 168.843 112.570 1.00 56.53 155 GLU C CA 1
ATOM 3636 C C . GLU B 1 151 ? 180.075 167.595 113.428 1.00 57.12 155 GLU C C 1
ATOM 3637 O O . GLU B 1 151 ? 181.103 166.915 113.366 1.00 61.68 155 GLU C O 1
ATOM 3643 N N . SER B 1 152 ? 179.067 167.293 114.241 1.00 48.74 156 SER C N 1
ATOM 3644 C CA . SER B 1 152 ? 179.146 166.123 115.110 1.00 45.86 156 SER C CA 1
ATOM 3645 C C . SER B 1 152 ? 177.793 165.420 115.176 1.00 52.21 156 SER C C 1
ATOM 3646 O O . SER B 1 152 ? 176.926 165.597 114.315 1.00 63.41 156 SER C O 1
ATOM 3649 N N . GLU B 1 153 ? 177.619 164.602 116.215 1.00 44.63 157 GLU C N 1
ATOM 3650 C CA . GLU B 1 153 ? 176.454 163.749 116.393 1.00 43.21 157 GLU C CA 1
ATOM 3651 C C . GLU B 1 153 ? 176.125 163.603 117.875 1.00 45.84 157 GLU C C 1
ATOM 3652 O O . GLU B 1 153 ? 176.961 163.858 118.743 1.00 52.19 157 GLU C O 1
ATOM 3658 N N . PHE B 1 154 ? 174.891 163.185 118.152 1.00 41.42 158 PHE C N 1
ATOM 3659 C CA . PHE B 1 154 ? 174.479 162.902 119.522 1.00 37.12 158 PHE C CA 1
ATOM 3660 C C . PHE B 1 154 ? 175.272 161.743 120.099 1.00 42.81 158 PHE C C 1
ATOM 3661 O O . PHE B 1 154 ? 175.485 160.731 119.426 1.00 45.64 158 PHE C O 1
ATOM 3669 N N . GLY B 1 155 ? 175.734 161.897 121.338 1.00 35.18 159 GLY C N 1
ATOM 3670 C CA . GLY B 1 155 ? 176.464 160.811 121.962 1.00 34.41 159 GLY C CA 1
ATOM 3671 C C . GLY B 1 155 ? 175.620 159.559 122.122 1.00 39.54 159 GLY C C 1
ATOM 3672 O O . GLY B 1 155 ? 176.138 158.443 122.035 1.00 43.54 159 GLY C O 1
ATOM 3673 N N . SER B 1 156 ? 174.313 159.724 122.351 1.00 29.62 160 SER C N 1
ATOM 3674 C CA . SER B 1 156 ? 173.406 158.609 122.584 1.00 23.50 160 SER C CA 1
ATOM 3675 C C . SER B 1 156 ? 172.706 158.101 121.342 1.00 36.95 160 SER C C 1
ATOM 3676 O O . SER B 1 156 ? 172.012 157.082 121.425 1.00 36.57 160 SER C O 1
ATOM 3679 N N . LEU B 1 157 ? 172.853 158.777 120.207 1.00 33.82 161 LEU C N 1
ATOM 3680 C CA . LEU B 1 157 ? 172.049 158.454 119.040 1.00 26.43 161 LEU C CA 1
ATOM 3681 C C . LEU B 1 157 ? 172.871 158.530 117.764 1.00 30.55 161 LEU C C 1
ATOM 3682 O O . LEU B 1 157 ? 173.471 159.569 117.476 1.00 41.82 161 LEU C O 1
ATOM 3687 N N . LEU B 1 158 ? 172.887 157.442 116.999 1.00 34.76 162 LEU C N 1
ATOM 3688 C CA . LEU B 1 158 ? 173.683 157.327 115.785 1.00 34.62 162 LEU C CA 1
ATOM 3689 C C . LEU B 1 158 ? 172.768 157.419 114.576 1.00 33.07 162 LEU C C 1
ATOM 3690 O O . LEU B 1 158 ? 171.819 156.635 114.454 1.00 34.03 162 LEU C O 1
ATOM 3695 N N . TRP B 1 159 ? 173.048 158.372 113.694 1.00 40.67 163 TRP C N 1
ATOM 3696 C CA . TRP B 1 159 ? 172.286 158.531 112.461 1.00 39.14 163 TRP C CA 1
ATOM 3697 C C . TRP B 1 159 ? 172.933 157.548 111.499 1.00 40.96 163 TRP C C 1
ATOM 3698 O O . TRP B 1 159 ? 173.993 157.828 110.935 1.00 40.19 163 TRP C O 1
ATOM 3709 N N . LEU B 1 160 ? 172.298 156.399 111.288 1.00 47.37 164 LEU C N 1
ATOM 3710 C CA . LEU B 1 160 ? 172.941 155.304 110.579 1.00 37.17 164 LEU C CA 1
ATOM 3711 C C . LEU B 1 160 ? 172.482 155.202 109.132 1.00 43.94 164 LEU C C 1
ATOM 3712 O O . LEU B 1 160 ? 171.294 155.338 108.825 1.00 52.70 164 LEU C O 1
ATOM 3717 N N . THR B 1 161 ? 173.450 154.954 108.252 1.00 44.35 165 THR C N 1
ATOM 3718 C CA . THR B 1 161 ? 173.242 154.649 106.845 1.00 49.68 165 THR C CA 1
ATOM 3719 C C . THR B 1 161 ? 174.163 153.490 106.496 1.00 52.34 165 THR C C 1
ATOM 3720 O O . THR B 1 161 ? 175.179 153.277 107.161 1.00 50.26 165 THR C O 1
ATOM 3724 N N . GLY B 1 162 ? 173.806 152.738 105.452 1.00 54.89 166 GLY C N 1
ATOM 3725 C CA . GLY B 1 162 ? 174.622 151.611 105.034 1.00 47.36 166 GLY C CA 1
ATOM 3726 C C . GLY B 1 162 ? 175.102 151.689 103.599 1.00 49.75 166 GLY C C 1
ATOM 3727 O O . GLY B 1 162 ? 175.377 152.780 103.093 1.00 51.49 166 GLY C O 1
ATOM 3728 N N . ASN B 1 163 ? 175.198 150.538 102.934 1.00 57.13 167 ASN C N 1
ATOM 3729 C CA . ASN B 1 163 ? 175.715 150.450 101.575 1.00 58.45 167 ASN C CA 1
ATOM 3730 C C . ASN B 1 163 ? 174.640 150.484 100.500 1.00 59.14 167 ASN C C 1
ATOM 3731 O O . ASN B 1 163 ? 174.987 150.600 99.320 1.00 62.41 167 ASN C O 1
ATOM 3736 N N . THR B 1 164 ? 173.364 150.380 100.863 1.00 49.14 168 THR C N 1
ATOM 3737 C CA . THR B 1 164 ? 172.282 150.316 99.894 1.00 52.00 168 THR C CA 1
ATOM 3738 C C . THR B 1 164 ? 171.212 151.351 100.202 1.00 52.14 168 THR C C 1
ATOM 3739 O O . THR B 1 164 ? 171.172 151.954 101.277 1.00 49.54 168 THR C O 1
ATOM 3743 N N . LYS B 1 165 ? 170.346 151.545 99.212 1.00 45.02 169 LYS C N 1
ATOM 3744 C CA . LYS B 1 165 ? 169.177 152.401 99.303 1.00 44.38 169 LYS C CA 1
ATOM 3745 C C . LYS B 1 165 ? 168.000 151.633 98.725 1.00 45.61 169 LYS C C 1
ATOM 3746 O O . LYS B 1 165 ? 168.176 150.767 97.863 1.00 56.45 169 LYS C O 1
ATOM 3752 N N . GLY B 1 166 ? 166.802 151.950 99.210 1.00 41.01 170 GLY C N 1
ATOM 3753 C CA . GLY B 1 166 ? 165.589 151.333 98.709 1.00 35.83 170 GLY C CA 1
ATOM 3754 C C . GLY B 1 166 ? 164.820 150.664 99.824 1.00 42.20 170 GLY C C 1
ATOM 3755 O O . GLY B 1 166 ? 165.362 150.460 100.913 1.00 43.87 170 GLY C O 1
ATOM 3756 N N . ALA B 1 167 ? 163.558 150.329 99.577 1.00 44.08 171 ALA C N 1
ATOM 3757 C CA . ALA B 1 167 ? 162.752 149.701 100.610 1.00 43.60 171 ALA C CA 1
ATOM 3758 C C . ALA B 1 167 ? 163.304 148.324 100.944 1.00 31.78 171 ALA C C 1
ATOM 3759 O O . ALA B 1 167 ? 163.819 147.610 100.080 1.00 37.91 171 ALA C O 1
ATOM 3761 N N . ILE B 1 168 ? 163.198 147.959 102.222 1.00 29.46 172 ILE C N 1
ATOM 3762 C CA . ILE B 1 168 ? 163.625 146.659 102.716 1.00 36.40 172 ILE C CA 1
ATOM 3763 C C . ILE B 1 168 ? 162.488 146.015 103.497 1.00 36.25 172 ILE C C 1
ATOM 3764 O O . ILE B 1 168 ? 161.519 146.668 103.887 1.00 41.28 172 ILE C O 1
ATOM 3769 N N . THR B 1 169 ? 162.621 144.706 103.713 1.00 35.49 173 THR C N 1
ATOM 3770 C CA . THR B 1 169 ? 161.645 143.984 104.520 1.00 35.90 173 THR C CA 1
ATOM 3771 C C . THR B 1 169 ? 161.632 144.511 105.947 1.00 33.09 173 THR C C 1
ATOM 3772 O O . THR B 1 169 ? 160.565 144.686 106.547 1.00 38.35 173 THR C O 1
ATOM 3776 N N . GLY B 1 170 ? 162.811 144.770 106.498 1.00 40.34 174 GLY C N 1
ATOM 3777 C CA . GLY B 1 170 ? 162.975 145.222 107.868 1.00 37.60 174 GLY C CA 1
ATOM 3778 C C . GLY B 1 170 ? 164.064 144.373 108.490 1.00 39.56 174 GLY C C 1
ATOM 3779 O O . GLY B 1 170 ? 164.306 143.234 108.083 1.00 42.97 174 GLY C O 1
ATOM 3780 N N . GLU B 1 171 ? 164.728 144.935 109.494 1.00 45.68 175 GLU C N 1
ATOM 3781 C CA . GLU B 1 171 ? 165.829 144.294 110.194 1.00 34.54 175 GLU C CA 1
ATOM 3782 C C . GLU B 1 171 ? 165.449 144.187 111.661 1.00 31.64 175 GLU C C 1
ATOM 3783 O O . GLU B 1 171 ? 164.644 144.973 112.153 1.00 37.19 175 GLU C O 1
ATOM 3789 N N . THR B 1 172 ? 166.022 143.211 112.360 1.00 38.77 176 THR C N 1
ATOM 3790 C CA . THR B 1 172 ? 165.740 142.997 113.775 1.00 43.14 176 THR C CA 1
ATOM 3791 C C . THR B 1 172 ? 167.047 142.958 114.548 1.00 37.29 176 THR C C 1
ATOM 3792 O O . THR B 1 172 ? 167.991 142.280 114.131 1.00 42.02 176 THR C O 1
ATOM 3796 N N . ILE B 1 173 ? 167.105 143.692 115.661 1.00 37.66 177 ILE C N 1
ATOM 3797 C CA . ILE B 1 173 ? 168.255 143.655 116.554 1.00 38.07 177 ILE C CA 1
ATOM 3798 C C . ILE B 1 173 ? 167.774 143.383 117.972 1.00 31.68 177 ILE C C 1
ATOM 3799 O O . ILE B 1 173 ? 166.660 143.761 118.349 1.00 36.10 177 ILE C O 1
ATOM 3804 N N . THR B 1 174 ? 168.623 142.721 118.760 1.00 40.87 178 THR C N 1
ATOM 3805 C CA . THR B 1 174 ? 168.355 142.456 120.168 1.00 35.86 178 THR C CA 1
ATOM 3806 C C . THR B 1 174 ? 169.395 143.197 120.993 1.00 33.34 178 THR C C 1
ATOM 3807 O O . THR B 1 174 ? 170.598 143.077 120.741 1.00 42.90 178 THR C O 1
ATOM 3811 N N . ILE B 1 175 ? 168.921 143.961 121.970 1.00 43.88 179 ILE C N 1
ATOM 3812 C CA . ILE B 1 175 ? 169.749 144.732 122.887 1.00 45.52 179 ILE C CA 1
ATOM 3813 C C . ILE B 1 175 ? 169.640 144.110 124.273 1.00 43.26 179 ILE C C 1
ATOM 3814 O O . ILE B 1 175 ? 168.532 143.947 124.800 1.00 47.47 179 ILE C O 1
ATOM 3819 N N . THR B 1 176 ? 170.783 143.768 124.859 1.00 41.28 180 THR C N 1
ATOM 3820 C CA . THR B 1 176 ? 170.852 143.163 126.179 1.00 43.90 180 THR C CA 1
ATOM 3821 C C . THR B 1 176 ? 171.326 144.207 127.183 1.00 43.59 180 THR C C 1
ATOM 3822 O O . THR B 1 176 ? 171.893 145.238 126.816 1.00 48.14 180 THR C O 1
ATOM 3826 N N . HIS B 1 177 ? 171.069 143.938 128.463 1.00 49.88 181 HIS C N 1
ATOM 3827 C CA . HIS B 1 177 ? 171.564 144.807 129.523 1.00 45.12 181 HIS C CA 1
ATOM 3828 C C . HIS B 1 177 ? 173.089 144.819 129.518 1.00 43.48 181 HIS C C 1
ATOM 3829 O O . HIS B 1 177 ? 173.726 143.766 129.432 1.00 48.84 181 HIS C O 1
ATOM 3836 N N . GLN B 1 178 ? 173.681 146.020 129.614 1.00 40.43 182 GLN C N 1
ATOM 3837 C CA . GLN B 1 178 ? 175.138 146.178 129.574 1.00 47.25 182 GLN C CA 1
ATOM 3838 C C . GLN B 1 178 ? 175.678 147.096 130.672 1.00 49.38 182 GLN C C 1
ATOM 3839 O O . GLN B 1 178 ? 176.657 147.820 130.468 1.00 51.99 182 GLN C O 1
ATOM 3845 N N . CYS B 1 179 ? 175.065 147.079 131.846 1.00 41.95 183 CYS C N 1
ATOM 3846 C CA . CYS B 1 179 ? 175.488 147.846 133.017 1.00 45.41 183 CYS C CA 1
ATOM 3847 C C . CYS B 1 179 ? 175.806 146.816 134.103 1.00 48.55 183 CYS C C 1
ATOM 3848 O O . CYS B 1 179 ? 175.809 145.610 133.843 1.00 47.42 183 CYS C O 1
ATOM 3851 N N . ASN B 1 180 ? 176.067 147.278 135.325 1.00 55.06 184 ASN C N 1
ATOM 3852 C CA . ASN B 1 180 ? 176.366 146.329 136.386 1.00 51.48 184 ASN C CA 1
ATOM 3853 C C . ASN B 1 180 ? 175.067 145.720 136.911 1.00 54.39 184 ASN C C 1
ATOM 3854 O O . ASN B 1 180 ? 173.967 146.087 136.495 1.00 56.43 184 ASN C O 1
ATOM 3859 N N . ASN B 1 181 ? 175.189 144.779 137.851 1.00 58.92 185 ASN C N 1
ATOM 3860 C CA . ASN B 1 181 ? 174.003 144.061 138.310 1.00 57.39 185 ASN C CA 1
ATOM 3861 C C . ASN B 1 181 ? 173.029 144.956 139.067 1.00 59.83 185 ASN C C 1
ATOM 3862 O O . ASN B 1 181 ? 171.822 144.688 139.060 1.00 57.67 185 ASN C O 1
ATOM 3867 N N . ASP B 1 182 ? 173.519 146.016 139.711 1.00 58.19 186 ASP C N 1
ATOM 3868 C CA . ASP B 1 182 ? 172.675 146.929 140.475 1.00 55.77 186 ASP C CA 1
ATOM 3869 C C . ASP B 1 182 ? 172.349 148.214 139.726 1.00 56.44 186 ASP C C 1
ATOM 3870 O O . ASP B 1 182 ? 171.814 149.147 140.331 1.00 63.39 186 ASP C O 1
ATOM 3875 N N . GLU B 1 183 ? 172.645 148.280 138.433 1.00 44.86 187 GLU C N 1
ATOM 3876 C CA . GLU B 1 183 ? 172.391 149.453 137.614 1.00 49.31 187 GLU C CA 1
ATOM 3877 C C . GLU B 1 183 ? 171.258 149.185 136.635 1.00 50.21 187 GLU C C 1
ATOM 3878 O O . GLU B 1 183 ? 171.075 148.055 136.171 1.00 54.99 187 GLU C O 1
ATOM 3884 N N . VAL B 1 184 ? 170.499 150.234 136.326 1.00 38.23 188 VAL C N 1
ATOM 3885 C CA . VAL B 1 184 ? 169.448 150.174 135.320 1.00 37.03 188 VAL C CA 1
ATOM 3886 C C . VAL B 1 184 ? 170.009 150.907 134.111 1.00 37.30 188 VAL C C 1
ATOM 3887 O O . VAL B 1 184 ? 170.633 151.967 134.248 1.00 43.68 188 VAL C O 1
ATOM 3891 N N . MET B 1 185 ? 169.802 150.330 132.932 1.00 39.78 189 MET C N 1
ATOM 3892 C CA . MET B 1 185 ? 170.334 150.850 131.683 1.00 35.84 189 MET C CA 1
ATOM 3893 C C . MET B 1 185 ? 169.243 151.640 130.967 1.00 40.43 189 MET C C 1
ATOM 3894 O O . MET B 1 185 ? 168.121 151.144 130.808 1.00 42.14 189 MET C O 1
ATOM 3899 N N . VAL B 1 186 ? 169.576 152.856 130.525 1.00 47.53 190 VAL C N 1
ATOM 3900 C CA . VAL B 1 186 ? 168.645 153.735 129.815 1.00 44.08 190 VAL C CA 1
ATOM 3901 C C . VAL B 1 186 ? 169.168 154.032 128.414 1.00 40.06 190 VAL C C 1
ATOM 3902 O O . VAL B 1 186 ? 170.278 154.567 128.253 1.00 41.78 190 VAL C O 1
ATOM 3906 N N . LEU B 1 187 ? 168.366 153.646 127.414 1.00 37.53 191 LEU C N 1
ATOM 3907 C CA . LEU B 1 187 ? 168.627 153.763 125.988 1.00 38.47 191 LEU C CA 1
ATOM 3908 C C . LEU B 1 187 ? 167.755 154.818 125.331 1.00 41.51 191 LEU C C 1
ATOM 3909 O O . LEU B 1 187 ? 166.602 155.032 125.724 1.00 45.31 191 LEU C O 1
ATOM 3914 N N . VAL B 1 188 ? 168.295 155.401 124.269 1.00 41.51 192 VAL C N 1
ATOM 3915 C CA . VAL B 1 188 ? 167.569 156.293 123.378 1.00 36.19 192 VAL C CA 1
ATOM 3916 C C . VAL B 1 188 ? 167.775 155.779 121.961 1.00 30.75 192 VAL C C 1
ATOM 3917 O O . VAL B 1 188 ? 168.913 155.527 121.552 1.00 43.23 192 VAL C O 1
ATOM 3921 N N . TRP B 1 189 ? 166.682 155.619 121.215 1.00 20.27 193 TRP C N 1
ATOM 3922 C CA . TRP B 1 189 ? 166.762 155.200 119.820 1.00 25.04 193 TRP C CA 1
ATOM 3923 C C . TRP B 1 189 ? 165.668 155.956 119.092 1.00 33.17 193 TRP C C 1
ATOM 3924 O O . TRP B 1 189 ? 164.821 156.588 119.718 1.00 36.90 193 TRP C O 1
ATOM 3935 N N . GLY B 1 190 ? 165.708 155.961 117.771 1.00 33.29 194 GLY C N 1
ATOM 3936 C CA . GLY B 1 190 ? 164.662 156.667 117.074 1.00 22.66 194 GLY C CA 1
ATOM 3937 C C . GLY B 1 190 ? 164.641 156.443 115.586 1.00 32.27 194 GLY C C 1
ATOM 3938 O O . GLY B 1 190 ? 165.179 155.464 115.070 1.00 39.12 194 GLY C O 1
ATOM 3939 N N . ALA B 1 191 ? 163.999 157.390 114.913 1.00 32.73 195 ALA C N 1
ATOM 3940 C CA . ALA B 1 191 ? 163.830 157.383 113.474 1.00 24.29 195 ALA C CA 1
ATOM 3941 C C . ALA B 1 191 ? 163.946 158.786 112.909 1.00 29.01 195 ALA C C 1
ATOM 3942 O O . ALA B 1 191 ? 163.500 159.759 113.524 1.00 41.48 195 ALA C O 1
ATOM 3944 N N . TRP B 1 192 ? 164.552 158.875 111.734 1.00 30.52 196 TRP C N 1
ATOM 3945 C CA . TRP B 1 192 ? 164.645 160.122 111.000 1.00 29.29 196 TRP C CA 1
ATOM 3946 C C . TRP B 1 192 ? 163.428 160.236 110.098 1.00 38.01 196 TRP C C 1
ATOM 3947 O O . TRP B 1 192 ? 163.137 159.313 109.331 1.00 32.14 196 TRP C O 1
ATOM 3958 N N . ALA B 1 193 ? 162.715 161.356 110.192 1.00 38.63 197 ALA C N 1
ATOM 3959 C CA . ALA B 1 193 ? 161.594 161.642 109.317 1.00 29.77 197 ALA C CA 1
ATOM 3960 C C . ALA B 1 193 ? 161.991 162.870 108.523 1.00 31.00 197 ALA C C 1
ATOM 3961 O O . ALA B 1 193 ? 162.629 163.781 109.054 1.00 46.35 197 ALA C O 1
ATOM 3963 N N . ASP B 1 194 ? 161.626 162.888 107.253 1.00 34.49 198 ASP C N 1
ATOM 3964 C CA . ASP B 1 194 ? 162.007 163.980 106.381 1.00 36.55 198 ASP C CA 1
ATOM 3965 C C . ASP B 1 194 ? 160.993 164.062 105.255 1.00 36.60 198 ASP C C 1
ATOM 3966 O O . ASP B 1 194 ? 160.026 163.299 105.209 1.00 39.59 198 ASP C O 1
ATOM 3971 N N . LEU B 1 195 ? 161.210 165.006 104.349 1.00 37.96 199 LEU C N 1
ATOM 3972 C CA . LEU B 1 195 ? 160.323 165.135 103.209 1.00 38.01 199 LEU C CA 1
ATOM 3973 C C . LEU B 1 195 ? 160.534 163.896 102.350 1.00 43.54 199 LEU C C 1
ATOM 3974 O O . LEU B 1 195 ? 161.618 163.306 102.358 1.00 50.26 199 LEU C O 1
ATOM 3979 N N . SER B 1 196 ? 159.486 163.461 101.641 1.00 47.73 200 SER C N 1
ATOM 3980 C CA . SER B 1 196 ? 159.636 162.235 100.860 1.00 44.08 200 SER C CA 1
ATOM 3981 C C . SER B 1 196 ? 160.737 162.364 99.814 1.00 47.81 200 SER C C 1
ATOM 3982 O O . SER B 1 196 ? 161.413 161.375 99.504 1.00 53.92 200 SER C O 1
ATOM 3985 N N . ALA B 1 197 ? 160.980 163.578 99.308 1.00 46.09 201 ALA C N 1
ATOM 3986 C CA . ALA B 1 197 ? 162.076 163.753 98.364 1.00 44.51 201 ALA C CA 1
ATOM 3987 C C . ALA B 1 197 ? 163.409 163.537 99.062 1.00 47.00 201 ALA C C 1
ATOM 3988 O O . ALA B 1 197 ? 164.320 162.910 98.505 1.00 51.34 201 ALA C O 1
ATOM 3990 N N . THR B 1 198 ? 163.494 163.947 100.328 1.00 44.95 202 THR C N 1
ATOM 3991 C CA . THR B 1 198 ? 164.748 163.852 101.058 1.00 41.24 202 THR C CA 1
ATOM 3992 C C . THR B 1 198 ? 164.923 162.433 101.573 1.00 48.29 202 THR C C 1
ATOM 3993 O O . THR B 1 198 ? 166.047 161.920 101.619 1.00 56.79 202 THR C O 1
ATOM 3997 N N . MET B 1 199 ? 163.822 161.786 101.968 1.00 40.43 203 MET C N 1
ATOM 3998 C CA . MET B 1 199 ? 163.932 160.404 102.406 1.00 40.82 203 MET C CA 1
ATOM 3999 C C . MET B 1 199 ? 164.334 159.532 101.231 1.00 44.24 203 MET C C 1
ATOM 4000 O O . MET B 1 199 ? 165.037 158.536 101.410 1.00 49.42 203 MET C O 1
ATOM 4005 N N . ASN B 1 200 ? 163.906 159.898 100.021 1.00 36.73 204 ASN C N 1
ATOM 4006 C CA . ASN B 1 200 ? 164.302 159.139 98.843 1.00 39.21 204 ASN C CA 1
ATOM 4007 C C . ASN B 1 200 ? 165.774 159.375 98.542 1.00 42.80 204 ASN C C 1
ATOM 4008 O O . ASN B 1 200 ? 166.507 158.440 98.198 1.00 47.77 204 ASN C O 1
ATOM 4013 N N . THR B 1 201 ? 166.215 160.629 98.660 1.00 45.93 205 THR C N 1
ATOM 4014 C CA . THR B 1 201 ? 167.611 160.964 98.406 1.00 48.74 205 THR C CA 1
ATOM 4015 C C . THR B 1 201 ? 168.550 160.250 99.376 1.00 49.64 205 THR C C 1
ATOM 4016 O O . THR B 1 201 ? 169.607 159.755 98.969 1.00 43.60 205 THR C O 1
ATOM 4020 N N . ILE B 1 202 ? 168.188 160.182 100.656 1.00 45.45 206 ILE C N 1
ATOM 4021 C CA . ILE B 1 202 ? 169.079 159.600 101.663 1.00 40.25 206 ILE C CA 1
ATOM 4022 C C . ILE B 1 202 ? 168.916 158.087 101.765 1.00 48.79 206 ILE C C 1
ATOM 4023 O O . ILE B 1 202 ? 169.911 157.357 101.772 1.00 47.30 206 ILE C O 1
ATOM 4028 N N . TYR B 1 203 ? 167.678 157.584 101.837 1.00 43.41 207 TYR C N 1
ATOM 4029 C CA . TYR B 1 203 ? 167.423 156.170 102.083 1.00 41.20 207 TYR C CA 1
ATOM 4030 C C . TYR B 1 203 ? 166.805 155.420 100.911 1.00 43.76 207 TYR C C 1
ATOM 4031 O O . TYR B 1 203 ? 166.691 154.193 100.985 1.00 46.95 207 TYR C O 1
ATOM 4040 N N . GLY B 1 204 ? 166.398 156.103 99.845 1.00 45.95 208 GLY C N 1
ATOM 4041 C CA . GLY B 1 204 ? 165.730 155.422 98.754 1.00 40.29 208 GLY C CA 1
ATOM 4042 C C . GLY B 1 204 ? 164.272 155.084 98.965 1.00 44.90 208 GLY C C 1
ATOM 4043 O O . GLY B 1 204 ? 163.761 154.195 98.277 1.00 53.09 208 GLY C O 1
ATOM 4044 N N . VAL B 1 205 ? 163.581 155.759 99.884 1.00 48.39 209 VAL C N 1
ATOM 4045 C CA . VAL B 1 205 ? 162.174 155.497 100.166 1.00 51.30 209 VAL C CA 1
ATOM 4046 C C . VAL B 1 205 ? 161.416 156.815 100.173 1.00 49.00 209 VAL C C 1
ATOM 4047 O O . VAL B 1 205 ? 161.961 157.861 100.536 1.00 56.54 209 VAL C O 1
ATOM 4051 N N . THR B 1 206 ? 160.143 156.755 99.766 1.00 40.72 210 THR C N 1
ATOM 4052 C CA . THR B 1 206 ? 159.259 157.914 99.759 1.00 48.15 210 THR C CA 1
ATOM 4053 C C . THR B 1 206 ? 158.088 157.818 100.726 1.00 53.59 210 THR C C 1
ATOM 4054 O O . THR B 1 206 ? 157.447 158.843 100.983 1.00 54.26 210 THR C O 1
ATOM 4058 N N . THR B 1 207 ? 157.792 156.632 101.272 1.00 49.82 211 THR C N 1
ATOM 4059 C CA . THR B 1 207 ? 156.652 156.437 102.156 1.00 49.28 211 THR C CA 1
ATOM 4060 C C . THR B 1 207 ? 157.096 156.315 103.608 1.00 46.65 211 THR C C 1
ATOM 4061 O O . THR B 1 207 ? 158.278 156.097 103.890 1.00 51.53 211 THR C O 1
ATOM 4065 N N . PRO B 1 208 ? 156.168 156.453 104.560 1.00 44.92 212 PRO C N 1
ATOM 4066 C CA . PRO B 1 208 ? 156.506 156.191 105.964 1.00 39.86 212 PRO C CA 1
ATOM 4067 C C . PRO B 1 208 ? 157.029 154.780 106.171 1.00 46.63 212 PRO C C 1
ATOM 4068 O O . PRO B 1 208 ? 156.543 153.823 105.566 1.00 45.95 212 PRO C O 1
ATOM 4072 N N . GLN B 1 209 ? 158.026 154.660 107.043 1.00 44.04 213 GLN C N 1
ATOM 4073 C CA . GLN B 1 209 ? 158.634 153.382 107.373 1.00 34.44 213 GLN C CA 1
ATOM 4074 C C . GLN B 1 209 ? 158.133 152.968 108.749 1.00 35.14 213 GLN C C 1
ATOM 4075 O O . GLN B 1 209 ? 157.795 153.812 109.580 1.00 47.29 213 GLN C O 1
ATOM 4081 N N . THR B 1 210 ? 158.124 151.662 109.000 1.00 28.79 214 THR C N 1
ATOM 4082 C CA . THR B 1 210 ? 157.620 151.108 110.252 1.00 32.98 214 THR C CA 1
ATOM 4083 C C . THR B 1 210 ? 158.746 150.777 111.222 1.00 40.34 214 THR C C 1
ATOM 4084 O O . THR B 1 210 ? 159.724 150.122 110.847 1.00 37.70 214 THR C O 1
ATOM 4088 N N . TYR B 1 211 ? 158.602 151.241 112.463 1.00 40.37 215 TYR C N 1
ATOM 4089 C CA . TYR B 1 211 ? 159.545 150.958 113.532 1.00 22.13 215 TYR C CA 1
ATOM 4090 C C . TYR B 1 211 ? 158.767 150.305 114.662 1.00 30.90 215 TYR C C 1
ATOM 4091 O O . TYR B 1 211 ? 157.659 150.740 114.989 1.00 38.03 215 TYR C O 1
ATOM 4100 N N . VAL B 1 212 ? 159.344 149.265 115.251 1.00 30.15 216 VAL C N 1
ATOM 4101 C CA . VAL B 1 212 ? 158.721 148.497 116.320 1.00 35.39 216 VAL C CA 1
ATOM 4102 C C . VAL B 1 212 ? 159.783 148.220 117.372 1.00 29.79 216 VAL C C 1
ATOM 4103 O O . VAL B 1 212 ? 160.951 147.996 117.042 1.00 36.73 216 VAL C O 1
ATOM 4107 N N . SER B 1 213 ? 159.381 148.237 118.637 1.00 25.49 217 SER C N 1
ATOM 4108 C CA . SER B 1 213 ? 160.242 147.785 119.716 1.00 29.19 217 SER C CA 1
ATOM 4109 C C . SER B 1 213 ? 159.405 147.010 120.718 1.00 33.37 217 SER C C 1
ATOM 4110 O O . SER B 1 213 ? 158.196 147.212 120.832 1.00 42.11 217 SER C O 1
ATOM 4113 N N . ASN B 1 214 ? 160.070 146.116 121.438 1.00 38.46 218 ASN C N 1
ATOM 4114 C CA . ASN B 1 214 ? 159.436 145.308 122.473 1.00 30.36 218 ASN C CA 1
ATOM 4115 C C . ASN B 1 214 ? 160.406 145.168 123.633 1.00 30.17 218 ASN C C 1
ATOM 4116 O O . ASN B 1 214 ? 161.437 144.496 123.505 1.00 28.77 218 ASN C O 1
ATOM 4121 N N . PHE B 1 215 ? 160.111 145.876 124.721 1.00 35.18 219 PHE C N 1
ATOM 4122 C CA . PHE B 1 215 ? 160.934 145.901 125.926 1.00 37.50 219 PHE C CA 1
ATOM 4123 C C . PHE B 1 215 ? 160.047 145.496 127.096 1.00 37.03 219 PHE C C 1
ATOM 4124 O O . PHE B 1 215 ? 158.856 145.246 126.877 1.00 38.41 219 PHE C O 1
ATOM 4132 N N . PRO B 1 216 ? 160.582 145.307 128.313 1.00 43.79 220 PRO C N 1
ATOM 4133 C CA . PRO B 1 216 ? 159.705 144.969 129.453 1.00 40.03 220 PRO C CA 1
ATOM 4134 C C . PRO B 1 216 ? 158.532 145.922 129.627 1.00 46.67 220 PRO C C 1
ATOM 4135 O O . PRO B 1 216 ? 157.481 145.521 130.142 1.00 50.83 220 PRO C O 1
ATOM 4139 N N . SER B 1 217 ? 158.683 147.178 129.202 1.00 46.09 221 SER C N 1
ATOM 4140 C CA . SER B 1 217 ? 157.627 148.174 129.300 1.00 44.23 221 SER C CA 1
ATOM 4141 C C . SER B 1 217 ? 156.478 147.903 128.337 1.00 48.69 221 SER C C 1
ATOM 4142 O O . SER B 1 217 ? 155.433 148.549 128.460 1.00 52.74 221 SER C O 1
ATOM 4145 N N . GLY B 1 218 ? 156.643 146.975 127.396 1.00 39.26 222 GLY C N 1
ATOM 4146 C CA . GLY B 1 218 ? 155.639 146.639 126.411 1.00 36.64 222 GLY C CA 1
ATOM 4147 C C . GLY B 1 218 ? 156.108 146.925 125.000 1.00 44.25 222 GLY C C 1
ATOM 4148 O O . GLY B 1 218 ? 157.304 147.108 124.728 1.00 46.22 222 GLY C O 1
ATOM 4149 N N . ARG B 1 219 ? 155.158 146.781 124.077 1.00 36.50 223 ARG C N 1
ATOM 4150 C CA . ARG B 1 219 ? 155.375 146.971 122.652 1.00 33.34 223 ARG C CA 1
ATOM 4151 C C . ARG B 1 219 ? 155.115 148.422 122.268 1.00 44.33 223 ARG C C 1
ATOM 4152 O O . ARG B 1 219 ? 154.166 149.048 122.748 1.00 41.81 223 ARG C O 1
ATOM 4160 N N . PHE B 1 220 ? 155.970 148.945 121.402 1.00 34.72 224 PHE C N 1
ATOM 4161 C CA . PHE B 1 220 ? 155.885 150.289 120.855 1.00 27.63 224 PHE C CA 1
ATOM 4162 C C . PHE B 1 220 ? 155.978 150.181 119.344 1.00 34.13 224 PHE C C 1
ATOM 4163 O O . PHE B 1 220 ? 156.758 149.380 118.829 1.00 39.91 224 PHE C O 1
ATOM 4171 N N . SER B 1 221 ? 155.173 150.967 118.635 1.00 42.69 225 SER C N 1
ATOM 4172 C CA . SER B 1 221 ? 155.217 150.970 117.181 1.00 37.69 225 SER C CA 1
ATOM 4173 C C . SER B 1 221 ? 154.923 152.373 116.679 1.00 42.21 225 SER C C 1
ATOM 4174 O O . SER B 1 221 ? 154.028 153.049 117.192 1.00 50.64 225 SER C O 1
ATOM 4177 N N . MET B 1 222 ? 155.692 152.802 115.680 1.00 35.52 226 MET C N 1
ATOM 4178 C CA . MET B 1 222 ? 155.501 154.099 115.050 1.00 33.71 226 MET C CA 1
ATOM 4179 C C . MET B 1 222 ? 155.732 153.992 113.550 1.00 33.93 226 MET C C 1
ATOM 4180 O O . MET B 1 222 ? 156.525 153.170 113.085 1.00 30.32 226 MET C O 1
ATOM 4185 N N . SER B 1 223 ? 155.023 154.834 112.798 1.00 47.06 227 SER C N 1
ATOM 4186 C CA . SER B 1 223 ? 155.227 154.974 111.356 1.00 40.53 227 SER C CA 1
ATOM 4187 C C . SER B 1 223 ? 155.247 156.465 111.048 1.00 42.79 227 SER C C 1
ATOM 4188 O O . SER B 1 223 ? 154.233 157.043 110.638 1.00 44.10 227 SER C O 1
ATOM 4191 N N . PRO B 1 224 ? 156.387 157.128 111.272 1.00 39.27 228 PRO C N 1
ATOM 4192 C CA . PRO B 1 224 ? 156.453 158.594 111.166 1.00 36.59 228 PRO C CA 1
ATOM 4193 C C . PRO B 1 224 ? 155.964 159.157 109.839 1.00 41.00 228 PRO C C 1
ATOM 4194 O O . PRO B 1 224 ? 156.321 158.666 108.768 1.00 51.42 228 PRO C O 1
ATOM 4198 N N . PHE B 1 225 ? 155.157 160.214 109.911 1.00 41.03 229 PHE C N 1
ATOM 4199 C CA . PHE B 1 225 ? 154.670 160.839 108.693 1.00 34.91 229 PHE C CA 1
ATOM 4200 C C . PHE B 1 225 ? 155.813 161.637 108.079 1.00 41.19 229 PHE C C 1
ATOM 4201 O O . PHE B 1 225 ? 156.641 162.212 108.790 1.00 52.61 229 PHE C O 1
ATOM 4209 N N . LEU B 1 226 ? 155.859 161.675 106.749 1.00 38.02 230 LEU C N 1
ATOM 4210 C CA . LEU B 1 226 ? 156.917 162.376 106.029 1.00 33.38 230 LEU C CA 1
ATOM 4211 C C . LEU B 1 226 ? 156.413 163.712 105.494 1.00 44.08 230 LEU C C 1
ATOM 4212 O O . LEU B 1 226 ? 155.665 163.755 104.513 1.00 53.21 230 LEU C O 1
ATOM 4217 N N . GLY B 1 227 ? 156.867 164.795 106.117 1.00 30.70 231 GLY C N 1
ATOM 4218 C CA . GLY B 1 227 ? 156.476 166.150 105.776 1.00 29.34 231 GLY C CA 1
ATOM 4219 C C . GLY B 1 227 ? 155.403 166.686 106.701 1.00 33.91 231 GLY C C 1
ATOM 4220 O O . GLY B 1 227 ? 154.873 165.991 107.573 1.00 37.01 231 GLY C O 1
ATOM 4221 N N . ASN B 1 228 ? 155.066 167.956 106.474 1.00 31.29 232 ASN C N 1
ATOM 4222 C CA . ASN B 1 228 ? 154.097 168.673 107.301 1.00 40.10 232 ASN C CA 1
ATOM 4223 C C . ASN B 1 228 ? 154.494 168.606 108.773 1.00 41.81 232 ASN C C 1
ATOM 4224 O O . ASN B 1 228 ? 153.684 168.308 109.653 1.00 40.96 232 ASN C O 1
ATOM 4229 N N . PHE B 1 229 ? 155.757 168.886 109.036 1.00 35.16 233 PHE C N 1
ATOM 4230 C CA . PHE B 1 229 ? 156.271 168.802 110.390 1.00 37.25 233 PHE C CA 1
ATOM 4231 C C . PHE B 1 229 ? 155.843 169.999 111.246 1.00 37.26 233 PHE C C 1
ATOM 4232 O O . PHE B 1 229 ? 155.586 171.085 110.721 1.00 35.16 233 PHE C O 1
ATOM 4240 N N . PRO B 1 230 ? 155.744 169.817 112.570 1.00 43.78 234 PRO C N 1
ATOM 4241 C CA . PRO B 1 230 ? 155.516 170.962 113.458 1.00 39.61 234 PRO C CA 1
ATOM 4242 C C . PRO B 1 230 ? 156.617 171.999 113.305 1.00 46.48 234 PRO C C 1
ATOM 4243 O O . PRO B 1 230 ? 157.727 171.687 112.869 1.00 52.19 234 PRO C O 1
ATOM 4247 N N . ALA B 1 231 ? 156.274 173.252 113.614 1.00 49.96 235 ALA C N 1
ATOM 4248 C CA . ALA B 1 231 ? 157.213 174.360 113.479 1.00 43.57 235 ALA C CA 1
ATOM 4249 C C . ALA B 1 231 ? 158.506 174.056 114.224 1.00 48.47 235 ALA C C 1
ATOM 4250 O O . ALA B 1 231 ? 158.498 173.470 115.310 1.00 52.61 235 ALA C O 1
ATOM 4252 N N . LEU B 1 232 ? 159.619 174.453 113.615 1.00 52.92 236 LEU C N 1
ATOM 4253 C CA . LEU B 1 232 ? 160.936 174.168 114.165 1.00 45.23 236 LEU C CA 1
ATOM 4254 C C . LEU B 1 232 ? 161.128 174.834 115.522 1.00 50.83 236 LEU C C 1
ATOM 4255 O O . LEU B 1 232 ? 160.898 176.035 115.682 1.00 53.06 236 LEU C O 1
ATOM 4260 N N . ALA B 1 233 ? 161.565 174.039 116.498 1.00 54.55 237 ALA C N 1
ATOM 4261 C CA . ALA B 1 233 ? 161.775 174.511 117.858 1.00 50.38 237 ALA C CA 1
ATOM 4262 C C . ALA B 1 233 ? 162.730 173.560 118.563 1.00 48.54 237 ALA C C 1
ATOM 4263 O O . ALA B 1 233 ? 162.934 172.424 118.128 1.00 51.38 237 ALA C O 1
ATOM 4265 N N . GLU B 1 234 ? 163.295 174.039 119.674 1.00 49.94 238 GLU C N 1
ATOM 4266 C CA . GLU B 1 234 ? 164.166 173.241 120.541 1.00 47.63 238 GLU C CA 1
ATOM 4267 C C . GLU B 1 234 ? 165.344 172.653 119.766 1.00 50.64 238 GLU C C 1
ATOM 4268 O O . GLU B 1 234 ? 165.602 171.449 119.792 1.00 56.12 238 GLU C O 1
ATOM 4274 N N . THR B 1 235 ? 166.066 173.524 119.070 1.00 44.55 239 THR C N 1
ATOM 4275 C CA . THR B 1 235 ? 167.177 173.108 118.230 1.00 40.70 239 THR C CA 1
ATOM 4276 C C . THR B 1 235 ? 168.097 174.292 117.988 1.00 52.24 239 THR C C 1
ATOM 4277 O O . THR B 1 235 ? 167.678 175.449 118.079 1.00 54.86 239 THR C O 1
ATOM 4281 N N . GLU B 1 236 ? 169.359 173.992 117.682 1.00 51.52 240 GLU C N 1
ATOM 4282 C CA . GLU B 1 236 ? 170.276 175.041 117.262 1.00 55.25 240 GLU C CA 1
ATOM 4283 C C . GLU B 1 236 ? 170.171 175.301 115.764 1.00 61.15 240 GLU C C 1
ATOM 4284 O O . GLU B 1 236 ? 170.731 176.288 115.275 1.00 63.12 240 GLU C O 1
ATOM 4290 N N . ALA B 1 237 ? 169.468 174.434 115.040 1.00 57.49 241 ALA C N 1
ATOM 4291 C CA . ALA B 1 237 ? 169.290 174.568 113.605 1.00 53.35 241 ALA C CA 1
ATOM 4292 C C . ALA B 1 237 ? 168.339 175.714 113.300 1.00 56.22 241 ALA C C 1
ATOM 4293 O O . ALA B 1 237 ? 167.362 175.929 114.023 1.00 59.67 241 ALA C O 1
ATOM 4295 N N . THR B 1 238 ? 168.619 176.450 112.226 1.00 58.99 242 THR C N 1
ATOM 4296 C CA . THR B 1 238 ? 167.674 177.455 111.761 1.00 63.38 242 THR C CA 1
ATOM 4297 C C . THR B 1 238 ? 166.779 176.893 110.670 1.00 64.31 242 THR C C 1
ATOM 4298 O O . THR B 1 238 ? 165.644 177.353 110.510 1.00 65.94 242 THR C O 1
ATOM 4302 N N . THR B 1 239 ? 167.277 175.911 109.921 1.00 53.57 243 THR C N 1
ATOM 4303 C CA . THR B 1 239 ? 166.510 175.176 108.928 1.00 58.77 243 THR C CA 1
ATOM 4304 C C . THR B 1 239 ? 166.854 173.710 109.148 1.00 63.46 243 THR C C 1
ATOM 4305 O O . THR B 1 239 ? 168.037 173.356 109.125 1.00 58.72 243 THR C O 1
ATOM 4309 N N . ALA B 1 240 ? 165.843 172.859 109.350 1.00 54.69 244 ALA C N 1
ATOM 4310 C CA . ALA B 1 240 ? 166.086 171.436 109.569 1.00 44.15 244 ALA C CA 1
ATOM 4311 C C . ALA B 1 240 ? 165.495 170.543 108.495 1.00 51.19 244 ALA C C 1
ATOM 4312 O O . ALA B 1 240 ? 166.056 169.480 108.225 1.00 62.63 244 ALA C O 1
ATOM 4314 N N . THR B 1 241 ? 164.372 170.939 107.898 1.00 41.10 245 THR C N 1
ATOM 4315 C CA . THR B 1 241 ? 163.603 170.161 106.928 1.00 44.41 245 THR C CA 1
ATOM 4316 C C . THR B 1 241 ? 162.955 168.928 107.569 1.00 44.72 245 THR C C 1
ATOM 4317 O O . THR B 1 241 ? 161.733 168.765 107.490 1.00 54.14 245 THR C O 1
ATOM 4321 N N . GLY B 1 242 ? 163.754 168.060 108.202 1.00 34.94 246 GLY C N 1
ATOM 4322 C CA . GLY B 1 242 ? 163.256 166.871 108.861 1.00 28.86 246 GLY C CA 1
ATOM 4323 C C . GLY B 1 242 ? 163.091 167.020 110.370 1.00 32.51 246 GLY C C 1
ATOM 4324 O O . GLY B 1 242 ? 163.292 168.079 110.956 1.00 39.12 246 GLY C O 1
ATOM 4325 N N . ARG B 1 243 ? 162.704 165.904 110.996 1.00 33.60 247 ARG C N 1
ATOM 4326 C CA . ARG B 1 243 ? 162.494 165.825 112.436 1.00 27.88 247 ARG C CA 1
ATOM 4327 C C . ARG B 1 243 ? 162.912 164.439 112.912 1.00 38.10 247 ARG C C 1
ATOM 4328 O O . ARG B 1 243 ? 162.820 163.462 112.166 1.00 44.55 247 ARG C O 1
ATOM 4336 N N . ILE B 1 244 ? 163.360 164.350 114.164 1.00 38.60 248 ILE C N 1
ATOM 4337 C CA . ILE B 1 244 ? 163.713 163.071 114.782 1.00 24.87 248 ILE C CA 1
ATOM 4338 C C . ILE B 1 244 ? 162.584 162.627 115.707 1.00 28.00 248 ILE C C 1
ATOM 4339 O O . ILE B 1 244 ? 162.074 163.422 116.505 1.00 42.93 248 ILE C O 1
ATOM 4344 N N . TYR B 1 245 ? 162.183 161.362 115.581 1.00 26.36 249 TYR C N 1
ATOM 4345 C CA . TYR B 1 245 ? 161.222 160.714 116.469 1.00 25.98 249 TYR C CA 1
ATOM 4346 C C . TYR B 1 245 ? 162.011 159.802 117.403 1.00 30.31 249 TYR C C 1
ATOM 4347 O O . TYR B 1 245 ? 162.668 158.880 116.922 1.00 38.57 249 TYR C O 1
ATOM 4356 N N . LEU B 1 246 ? 161.944 160.026 118.717 1.00 30.26 250 LEU C N 1
ATOM 4357 C CA . LEU B 1 246 ? 162.673 159.184 119.665 1.00 29.25 250 LEU C CA 1
ATOM 4358 C C . LEU B 1 246 ? 161.789 158.349 120.577 1.00 33.33 250 LEU C C 1
ATOM 4359 O O . LEU B 1 246 ? 160.646 158.698 120.884 1.00 46.22 250 LEU C O 1
ATOM 4364 N N . ARG B 1 247 ? 162.371 157.227 120.996 1.00 29.80 251 ARG C N 1
ATOM 4365 C CA . ARG B 1 247 ? 161.827 156.307 121.978 1.00 33.36 251 ARG C CA 1
ATOM 4366 C C . ARG B 1 247 ? 162.891 156.050 123.041 1.00 37.78 251 ARG C C 1
ATOM 4367 O O . ARG B 1 247 ? 164.064 155.806 122.718 1.00 35.07 251 ARG C O 1
ATOM 4375 N N . MET B 1 248 ? 162.467 156.120 124.303 1.00 46.81 252 MET C N 1
ATOM 4376 C CA . MET B 1 248 ? 163.292 155.845 125.473 1.00 37.75 252 MET C CA 1
ATOM 4377 C C . MET B 1 248 ? 162.985 154.437 125.958 1.00 37.96 252 MET C C 1
ATOM 4378 O O . MET B 1 248 ? 161.814 154.079 126.120 1.00 41.08 252 MET C O 1
ATOM 4383 N N . GLU B 1 249 ? 164.032 153.649 126.194 1.00 33.43 253 GLU C N 1
ATOM 4384 C CA . GLU B 1 249 ? 163.886 152.270 126.646 1.00 36.72 253 GLU C CA 1
ATOM 4385 C C . GLU B 1 249 ? 164.690 152.083 127.922 1.00 33.99 253 GLU C C 1
ATOM 4386 O O . GLU B 1 249 ? 165.756 152.680 128.080 1.00 36.95 253 GLU C O 1
ATOM 4392 N N . VAL B 1 250 ? 164.160 151.283 128.847 1.00 36.48 254 VAL C N 1
ATOM 4393 C CA . VAL B 1 250 ? 164.814 151.017 130.124 1.00 37.08 254 VAL C CA 1
ATOM 4394 C C . VAL B 1 250 ? 164.900 149.509 130.321 1.00 38.75 254 VAL C C 1
ATOM 4395 O O . VAL B 1 250 ? 163.893 148.804 130.186 1.00 40.77 254 VAL C O 1
ATOM 4399 N N . LEU B 1 251 ? 166.103 149.020 130.628 1.00 36.47 255 LEU C N 1
ATOM 4400 C CA . LEU B 1 251 ? 166.359 147.612 130.915 1.00 35.35 255 LEU C CA 1
ATOM 4401 C C . LEU B 1 251 ? 167.005 147.448 132.284 1.00 41.44 255 LEU C C 1
ATOM 4402 O O . LEU B 1 251 ? 167.827 148.271 132.692 1.00 46.42 255 LEU C O 1
ATOM 4407 N N . GLU B 1 252 ? 166.612 146.399 133.001 1.00 50.65 256 GLU C N 1
ATOM 4408 C CA . GLU B 1 252 ? 167.232 146.028 134.265 1.00 46.97 256 GLU C CA 1
ATOM 4409 C C . GLU B 1 252 ? 168.054 144.765 134.034 1.00 49.39 256 GLU C C 1
ATOM 4410 O O . GLU B 1 252 ? 168.080 144.217 132.929 1.00 52.30 256 GLU C O 1
ATOM 4416 N N . SER B 1 253 ? 168.760 144.323 135.074 1.00 53.81 257 SER C N 1
ATOM 4417 C CA . SER B 1 253 ? 169.644 143.173 134.928 1.00 54.68 257 SER C CA 1
ATOM 4418 C C . SER B 1 253 ? 168.864 141.942 134.484 1.00 56.31 257 SER C C 1
ATOM 4419 O O . SER B 1 253 ? 167.786 141.647 135.007 1.00 57.58 257 SER C O 1
ATOM 4422 N N . GLY B 1 254 ? 169.415 141.221 133.510 1.00 54.25 258 GLY C N 1
ATOM 4423 C CA . GLY B 1 254 ? 168.784 140.019 133.017 1.00 51.04 258 GLY C CA 1
ATOM 4424 C C . GLY B 1 254 ? 167.745 140.237 131.938 1.00 51.76 258 GLY C C 1
ATOM 4425 O O . GLY B 1 254 ? 167.224 139.252 131.400 1.00 54.12 258 GLY C O 1
ATOM 4426 N N . GLN B 1 255 ? 167.433 141.485 131.598 1.00 47.98 259 GLN C N 1
ATOM 4427 C CA . GLN B 1 255 ? 166.402 141.810 130.625 1.00 45.11 259 GLN C CA 1
ATOM 4428 C C . GLN B 1 255 ? 166.993 142.045 129.238 1.00 50.79 259 GLN C C 1
ATOM 4429 O O . GLN B 1 255 ? 168.181 142.328 129.074 1.00 50.36 259 GLN C O 1
ATOM 4435 N N . ARG B 1 256 ? 166.129 141.897 128.234 1.00 45.89 260 ARG C N 1
ATOM 4436 C CA . ARG B 1 256 ? 166.455 142.123 126.832 1.00 39.13 260 ARG C CA 1
ATOM 4437 C C . ARG B 1 256 ? 165.327 142.905 126.177 1.00 38.31 260 ARG C C 1
ATOM 4438 O O . ARG B 1 256 ? 164.203 142.947 126.681 1.00 44.27 260 ARG C O 1
ATOM 4446 N N . GLY B 1 257 ? 165.643 143.543 125.051 1.00 29.51 261 GLY C N 1
ATOM 4447 C CA . GLY B 1 257 ? 164.619 144.140 124.220 1.00 33.73 261 GLY C CA 1
ATOM 4448 C C . GLY B 1 257 ? 164.955 143.963 122.754 1.00 34.55 261 GLY C C 1
ATOM 4449 O O . GLY B 1 257 ? 166.110 143.771 122.379 1.00 39.29 261 GLY C O 1
ATOM 4450 N N . THR B 1 258 ? 163.911 143.996 121.930 1.00 35.30 262 THR C N 1
ATOM 4451 C CA . THR B 1 258 ? 164.036 143.824 120.486 1.00 33.28 262 THR C CA 1
ATOM 4452 C C . THR B 1 258 ? 163.607 145.096 119.771 1.00 32.87 262 THR C C 1
ATOM 4453 O O . THR B 1 258 ? 162.620 145.716 120.163 1.00 40.19 262 THR C O 1
ATOM 4457 N N . ILE B 1 259 ? 164.376 145.514 118.762 1.00 35.73 263 ILE C N 1
ATOM 4458 C CA . ILE B 1 259 ? 164.003 146.645 117.907 1.00 26.84 263 ILE C CA 1
ATOM 4459 C C . ILE B 1 259 ? 163.962 146.150 116.463 1.00 26.90 263 ILE C C 1
ATOM 4460 O O . ILE B 1 259 ? 165.000 145.779 115.895 1.00 34.78 263 ILE C O 1
ATOM 4465 N N . GLN B 1 260 ? 162.753 146.058 115.907 1.00 35.54 264 GLN C N 1
ATOM 4466 C CA . GLN B 1 260 ? 162.529 145.836 114.482 1.00 27.94 264 GLN C CA 1
ATOM 4467 C C . GLN B 1 260 ? 162.444 147.184 113.770 1.00 31.88 264 GLN C C 1
ATOM 4468 O O . GLN B 1 260 ? 161.716 148.071 114.219 1.00 47.56 264 GLN C O 1
ATOM 4474 N N . TYR B 1 261 ? 163.205 147.359 112.692 1.00 15.74 265 TYR C N 1
ATOM 4475 C CA . TYR B 1 261 ? 163.315 148.673 112.072 1.00 24.79 265 TYR C CA 1
ATOM 4476 C C . TYR B 1 261 ? 163.477 148.563 110.561 1.00 27.63 265 TYR C C 1
ATOM 4477 O O . TYR B 1 261 ? 164.172 147.673 110.073 1.00 41.14 265 TYR C O 1
ATOM 4486 N N . GLN B 1 262 ? 162.829 149.474 109.829 1.00 36.86 266 GLN C N 1
ATOM 4487 C CA . GLN B 1 262 ? 163.010 149.598 108.382 1.00 40.82 266 GLN C CA 1
ATOM 4488 C C . GLN B 1 262 ? 164.010 150.725 108.115 1.00 35.96 266 GLN C C 1
ATOM 4489 O O . GLN B 1 262 ? 164.827 151.035 108.986 1.00 47.03 266 GLN C O 1
ATOM 4495 N N . ARG B 1 263 ? 163.975 151.346 106.935 1.00 34.32 267 ARG C N 1
ATOM 4496 C CA . ARG B 1 263 ? 164.904 152.426 106.636 1.00 31.20 267 ARG C CA 1
ATOM 4497 C C . ARG B 1 263 ? 164.565 153.668 107.448 1.00 31.07 267 ARG C C 1
ATOM 4498 O O . ARG B 1 263 ? 163.422 153.880 107.849 1.00 50.54 267 ARG C O 1
ATOM 4506 N N . GLY B 1 264 ? 165.583 154.481 107.702 1.00 24.26 268 GLY C N 1
ATOM 4507 C CA . GLY B 1 264 ? 165.457 155.688 108.491 1.00 24.23 268 GLY C CA 1
ATOM 4508 C C . GLY B 1 264 ? 165.758 155.499 109.959 1.00 25.27 268 GLY C C 1
ATOM 4509 O O . GLY B 1 264 ? 165.616 156.452 110.734 1.00 31.77 268 GLY C O 1
ATOM 4510 N N . PHE B 1 265 ? 166.179 154.304 110.360 1.00 29.56 269 PHE C N 1
ATOM 4511 C CA . PHE B 1 265 ? 166.383 153.997 111.765 1.00 24.79 269 PHE C CA 1
ATOM 4512 C C . PHE B 1 265 ? 167.634 154.682 112.285 1.00 29.09 269 PHE C C 1
ATOM 4513 O O . PHE B 1 265 ? 168.683 154.655 111.633 1.00 38.71 269 PHE C O 1
ATOM 4521 N N . MET B 1 266 ? 167.522 155.300 113.453 1.00 36.35 270 MET C N 1
ATOM 4522 C CA . MET B 1 266 ? 168.652 155.905 114.141 1.00 28.37 270 MET C CA 1
ATOM 4523 C C . MET B 1 266 ? 168.879 155.067 115.387 1.00 29.47 270 MET C C 1
ATOM 4524 O O . MET B 1 266 ? 167.979 154.945 116.223 1.00 35.86 270 MET C O 1
ATOM 4529 N N . GLY B 1 267 ? 170.079 154.513 115.515 1.00 28.93 271 GLY C N 1
ATOM 4530 C CA . GLY B 1 267 ? 170.344 153.539 116.548 1.00 23.16 271 GLY C CA 1
ATOM 4531 C C . GLY B 1 267 ? 170.949 154.040 117.841 1.00 28.93 271 GLY C C 1
ATOM 4532 O O . GLY B 1 267 ? 171.403 155.180 117.935 1.00 39.85 271 GLY C O 1
ATOM 4533 N N . PRO B 1 268 ? 170.915 153.209 118.889 1.00 36.51 272 PRO C N 1
ATOM 4534 C CA . PRO B 1 268 ? 171.574 153.594 120.140 1.00 35.18 272 PRO C CA 1
ATOM 4535 C C . PRO B 1 268 ? 173.065 153.773 119.910 1.00 42.61 272 PRO C C 1
ATOM 4536 O O . PRO B 1 268 ? 173.703 152.960 119.240 1.00 48.67 272 PRO C O 1
ATOM 4540 N N . GLY B 1 269 ? 173.615 154.848 120.466 1.00 32.84 273 GLY C N 1
ATOM 4541 C CA . GLY B 1 269 ? 175.023 155.156 120.308 1.00 37.52 273 GLY C CA 1
ATOM 4542 C C . GLY B 1 269 ? 175.790 155.065 121.603 1.00 42.08 273 GLY C C 1
ATOM 4543 O O . GLY B 1 269 ? 177.009 154.879 121.607 1.00 54.35 273 GLY C O 1
ATOM 4544 N N . LYS B 1 270 ? 175.078 155.210 122.709 1.00 32.91 274 LYS C N 1
ATOM 4545 C CA . LYS B 1 270 ? 175.670 155.209 124.034 1.00 30.82 274 LYS C CA 1
ATOM 4546 C C . LYS B 1 270 ? 174.474 155.148 124.969 1.00 38.80 274 LYS C C 1
ATOM 4547 O O . LYS B 1 270 ? 173.339 155.382 124.548 1.00 46.73 274 LYS C O 1
ATOM 4553 N N . PHE B 1 271 ? 174.724 154.831 126.235 1.00 38.17 275 PHE C N 1
ATOM 4554 C CA . PHE B 1 271 ? 173.621 154.716 127.176 1.00 32.22 275 PHE C CA 1
ATOM 4555 C C . PHE B 1 271 ? 174.029 155.134 128.577 1.00 32.67 275 PHE C C 1
ATOM 4556 O O . PHE B 1 271 ? 175.217 155.303 128.890 1.00 42.14 275 PHE C O 1
ATOM 4564 N N . TRP B 1 272 ? 173.003 155.377 129.394 1.00 36.84 276 TRP C N 1
ATOM 4565 C CA . TRP B 1 272 ? 173.200 155.757 130.783 1.00 41.45 276 TRP C CA 1
ATOM 4566 C C . TRP B 1 272 ? 173.057 154.532 131.672 1.00 39.80 276 TRP C C 1
ATOM 4567 O O . TRP B 1 272 ? 172.197 153.680 131.434 1.00 47.02 276 TRP C O 1
ATOM 4578 N N . CYS B 1 273 ? 173.903 154.451 132.694 1.00 46.29 277 CYS C N 1
ATOM 4579 C CA . CYS B 1 273 ? 173.797 153.449 133.746 1.00 41.20 277 CYS C CA 1
ATOM 4580 C C . CYS B 1 273 ? 173.487 154.206 135.032 1.00 44.83 277 CYS C C 1
ATOM 4581 O O . CYS B 1 273 ? 174.244 155.104 135.426 1.00 48.38 277 CYS C O 1
ATOM 4584 N N . LEU B 1 274 ? 172.360 153.870 135.659 1.00 39.83 278 LEU C N 1
ATOM 4585 C CA . LEU B 1 274 ? 171.859 154.580 136.829 1.00 37.23 278 LEU C CA 1
ATOM 4586 C C . LEU B 1 274 ? 171.859 153.615 138.009 1.00 38.75 278 LEU C C 1
ATOM 4587 O O . LEU B 1 274 ? 171.280 152.528 137.924 1.00 36.76 278 LEU C O 1
ATOM 4592 N N . SER B 1 275 ? 172.479 154.029 139.107 1.00 50.03 279 SER C N 1
ATOM 4593 C CA . SER B 1 275 ? 172.685 153.195 140.284 1.00 48.10 279 SER C CA 1
ATOM 4594 C C . SER B 1 275 ? 171.645 153.549 141.356 1.00 51.20 279 SER C C 1
ATOM 4595 O O . SER B 1 275 ? 170.466 153.633 141.011 1.00 64.82 279 SER C O 1
ATOM 4598 N N . GLU B 1 276 ? 172.017 153.704 142.632 1.00 50.39 280 GLU C N 1
ATOM 4599 C CA . GLU B 1 276 ? 171.134 153.881 143.783 1.00 49.33 280 GLU C CA 1
ATOM 4600 C C . GLU B 1 276 ? 170.042 154.951 143.604 1.00 44.89 280 GLU C C 1
ATOM 4601 O O . GLU B 1 276 ? 170.366 156.114 143.339 1.00 52.56 280 GLU C O 1
ATOM 4607 N N . PRO B 1 277 ? 168.756 154.602 143.766 1.00 45.44 281 PRO C N 1
ATOM 4608 C CA . PRO B 1 277 ? 167.675 155.601 143.687 1.00 47.20 281 PRO C CA 1
ATOM 4609 C C . PRO B 1 277 ? 167.743 156.640 144.797 1.00 46.90 281 PRO C C 1
ATOM 4610 O O . PRO B 1 277 ? 168.214 156.355 145.900 1.00 56.19 281 PRO C O 1
ATOM 4614 N N . ILE B 1 278 ? 167.280 157.856 144.491 1.00 40.01 282 ILE C N 1
ATOM 4615 C CA . ILE B 1 278 ? 167.198 158.916 145.501 1.00 37.76 282 ILE C CA 1
ATOM 4616 C C . ILE B 1 278 ? 165.811 159.559 145.508 1.00 40.50 282 ILE C C 1
ATOM 4617 O O . ILE B 1 278 ? 165.124 159.560 144.477 1.00 43.20 282 ILE C O 1
ATOM 4622 N N . PRO B 1 279 ? 165.360 160.112 146.641 1.00 45.81 283 PRO C N 1
ATOM 4623 C CA . PRO B 1 279 ? 164.093 160.860 146.661 1.00 45.09 283 PRO C CA 1
ATOM 4624 C C . PRO B 1 279 ? 164.096 162.083 145.754 1.00 41.83 283 PRO C C 1
ATOM 4625 O O . PRO B 1 279 ? 165.106 162.778 145.629 1.00 50.40 283 PRO C O 1
ATOM 4629 N N . VAL B 1 280 ? 162.949 162.345 145.118 1.00 38.48 284 VAL C N 1
ATOM 4630 C CA . VAL B 1 280 ? 162.782 163.502 144.243 1.00 45.70 284 VAL C CA 1
ATOM 4631 C C . VAL B 1 280 ? 161.500 164.225 144.634 1.00 47.51 284 VAL C C 1
ATOM 4632 O O . VAL B 1 280 ? 160.467 163.590 144.875 1.00 53.74 284 VAL C O 1
ATOM 4636 N N . VAL B 1 281 ? 161.573 165.557 144.702 1.00 45.70 285 VAL C N 1
ATOM 4637 C CA . VAL B 1 281 ? 160.430 166.425 144.958 1.00 50.13 285 VAL C CA 1
ATOM 4638 C C . VAL B 1 281 ? 160.305 167.441 143.828 1.00 49.12 285 VAL C C 1
ATOM 4639 O O . VAL B 1 281 ? 161.270 167.734 143.124 1.00 48.87 285 VAL C O 1
ATOM 4643 N N . LYS B 1 282 ? 159.094 167.964 143.642 1.00 49.89 286 LYS C N 1
ATOM 4644 C CA . LYS B 1 282 ? 158.910 169.065 142.707 1.00 50.75 286 LYS C CA 1
ATOM 4645 C C . LYS B 1 282 ? 159.217 170.376 143.418 1.00 52.41 286 LYS C C 1
ATOM 4646 O O . LYS B 1 282 ? 158.970 170.522 144.618 1.00 60.56 286 LYS C O 1
ATOM 4652 N N . GLY B 1 283 ? 159.746 171.338 142.676 1.00 48.26 287 GLY C N 1
ATOM 4653 C CA . GLY B 1 283 ? 160.030 172.621 143.281 1.00 45.50 287 GLY C CA 1
ATOM 4654 C C . GLY B 1 283 ? 160.921 173.479 142.413 1.00 44.93 287 GLY C C 1
ATOM 4655 O O . GLY B 1 283 ? 161.340 173.094 141.321 1.00 49.40 287 GLY C O 1
ATOM 4656 N N . ALA B 1 284 ? 161.208 174.661 142.947 1.00 52.20 288 ALA C N 1
ATOM 4657 C CA . ALA B 1 284 ? 162.056 175.643 142.296 1.00 49.45 288 ALA C CA 1
ATOM 4658 C C . ALA B 1 284 ? 163.518 175.217 142.378 1.00 54.49 288 ALA C C 1
ATOM 4659 O O . ALA B 1 284 ? 163.907 174.393 143.209 1.00 57.31 288 ALA C O 1
ATOM 4661 N N . VAL B 1 285 ? 164.336 175.786 141.488 1.00 56.12 289 VAL C N 1
ATOM 4662 C CA . VAL B 1 285 ? 165.765 175.511 141.539 1.00 49.05 289 VAL C CA 1
ATOM 4663 C C . VAL B 1 285 ? 166.318 176.012 142.873 1.00 53.42 289 VAL C C 1
ATOM 4664 O O . VAL B 1 285 ? 165.687 176.800 143.587 1.00 58.54 289 VAL C O 1
ATOM 4668 N N . LYS B 1 286 ? 167.519 175.555 143.203 1.00 49.56 290 LYS C N 1
ATOM 4669 C CA . LYS B 1 286 ? 168.101 175.909 144.486 1.00 47.25 290 LYS C CA 1
ATOM 4670 C C . LYS B 1 286 ? 168.531 177.365 144.540 1.00 51.52 290 LYS C C 1
ATOM 4671 O O . LYS B 1 286 ? 168.966 177.956 143.548 1.00 54.24 290 LYS C O 1
ATOM 4677 N N . THR B 1 287 ? 168.400 177.936 145.731 1.00 57.53 291 THR C N 1
ATOM 4678 C CA . THR B 1 287 ? 168.924 179.259 146.016 1.00 59.83 291 THR C CA 1
ATOM 4679 C C . THR B 1 287 ? 170.395 179.085 146.360 1.00 61.95 291 THR C C 1
ATOM 4680 O O . THR B 1 287 ? 170.767 178.169 147.098 1.00 58.70 291 THR C O 1
ATOM 4684 N N . ASN B 1 288 ? 171.233 179.963 145.828 1.00 67.27 292 ASN C N 1
ATOM 4685 C CA . ASN B 1 288 ? 172.664 179.824 146.045 1.00 68.13 292 ASN C CA 1
ATOM 4686 C C . ASN B 1 288 ? 172.992 180.149 147.497 1.00 70.33 292 ASN C C 1
ATOM 4687 O O . ASN B 1 288 ? 172.785 181.276 147.956 1.00 68.80 292 ASN C O 1
ATOM 4692 N N . GLY B 1 289 ? 173.496 179.145 148.216 1.00 66.85 293 GLY C N 1
ATOM 4693 C CA . GLY B 1 289 ? 173.845 179.268 149.614 1.00 65.45 293 GLY C CA 1
ATOM 4694 C C . GLY B 1 289 ? 172.785 178.835 150.605 1.00 66.58 293 GLY C C 1
ATOM 4695 O O . GLY B 1 289 ? 173.060 178.845 151.811 1.00 68.85 293 GLY C O 1
ATOM 4696 N N . ALA B 1 290 ? 171.594 178.447 150.154 1.00 67.12 294 ALA C N 1
ATOM 4697 C CA . ALA B 1 290 ? 170.554 178.023 151.082 1.00 66.49 294 ALA C CA 1
ATOM 4698 C C . ALA B 1 290 ? 170.784 176.590 151.545 1.00 65.94 294 ALA C C 1
ATOM 4699 O O . ALA B 1 290 ? 171.112 175.707 150.748 1.00 62.54 294 ALA C O 1
ATOM 4701 N N . VAL B 1 291 ? 170.614 176.371 152.847 1.00 62.73 295 VAL C N 1
ATOM 4702 C CA . VAL B 1 291 ? 170.709 175.052 153.465 1.00 61.90 295 VAL C CA 1
ATOM 4703 C C . VAL B 1 291 ? 169.547 174.912 154.439 1.00 66.15 295 VAL C C 1
ATOM 4704 O O . VAL B 1 291 ? 169.237 175.847 155.185 1.00 66.22 295 VAL C O 1
ATOM 4708 N N . SER B 1 292 ? 168.900 173.748 154.429 1.00 56.15 296 SER C N 1
ATOM 4709 C CA . SER B 1 292 ? 167.792 173.464 155.329 1.00 51.78 296 SER C CA 1
ATOM 4710 C C . SER B 1 292 ? 167.883 172.014 155.773 1.00 48.17 296 SER C C 1
ATOM 4711 O O . SER B 1 292 ? 168.738 171.259 155.312 1.00 49.70 296 SER C O 1
ATOM 4714 N N . ASP B 1 293 ? 167.017 171.635 156.713 1.00 51.73 297 ASP C N 1
ATOM 4715 C CA . ASP B 1 293 ? 166.975 170.247 157.156 1.00 49.58 297 ASP C CA 1
ATOM 4716 C C . ASP B 1 293 ? 166.116 169.385 156.242 1.00 54.50 297 ASP C C 1
ATOM 4717 O O . ASP B 1 293 ? 166.414 168.201 156.052 1.00 47.53 297 ASP C O 1
ATOM 4722 N N . CYS B 1 294 ? 165.052 169.960 155.683 1.00 55.81 298 CYS C N 1
ATOM 4723 C CA . CYS B 1 294 ? 164.073 169.237 154.887 1.00 47.60 298 CYS C CA 1
ATOM 4724 C C . CYS B 1 294 ? 163.586 170.043 153.691 1.00 48.37 298 CYS C C 1
ATOM 4725 O O . CYS B 1 294 ? 163.351 171.247 153.811 1.00 55.41 298 CYS C O 1
ATOM 4728 N N . LEU B 1 295 ? 163.443 169.379 152.538 1.00 42.14 299 LEU C N 1
ATOM 4729 C CA . LEU B 1 295 ? 162.791 169.961 151.363 1.00 39.69 299 LEU C CA 1
ATOM 4730 C C . LEU B 1 295 ? 161.370 169.420 151.290 1.00 45.32 299 LEU C C 1
ATOM 4731 O O . LEU B 1 295 ? 161.180 168.206 151.178 1.00 51.01 299 LEU C O 1
ATOM 4736 N N . HIS B 1 296 ? 160.387 170.313 151.350 1.00 46.57 300 HIS C N 1
ATOM 4737 C CA . HIS B 1 296 ? 158.971 169.971 151.300 1.00 44.73 300 HIS C CA 1
ATOM 4738 C C . HIS B 1 296 ? 158.462 170.462 149.937 1.00 49.85 300 HIS C C 1
ATOM 4739 O O . HIS B 1 296 ? 159.084 171.329 149.320 1.00 57.87 300 HIS C O 1
ATOM 4746 N N . GLU B 1 297 ? 157.409 169.837 149.393 1.00 50.58 301 GLU C N 1
ATOM 4747 C CA . GLU B 1 297 ? 156.846 170.322 148.121 1.00 52.41 301 GLU C CA 1
ATOM 4748 C C . GLU B 1 297 ? 156.066 171.629 148.228 1.00 53.98 301 GLU C C 1
ATOM 4749 O O . GLU B 1 297 ? 156.044 172.405 147.267 1.00 52.13 301 GLU C O 1
ATOM 4755 N N . VAL B 1 298 ? 155.435 171.899 149.360 1.00 48.91 302 VAL C N 1
ATOM 4756 C CA . VAL B 1 298 ? 154.647 173.116 149.535 1.00 50.86 302 VAL C CA 1
ATOM 4757 C C . VAL B 1 298 ? 155.521 174.216 150.108 1.00 50.65 302 VAL C C 1
ATOM 4758 O O . VAL B 1 298 ? 155.497 175.358 149.643 1.00 52.91 302 VAL C O 1
ATOM 4762 N N . TYR B 1 299 ? 156.297 173.869 151.122 1.00 45.73 303 TYR C N 1
ATOM 4763 C CA . TYR B 1 299 ? 157.205 174.778 151.794 1.00 44.47 303 TYR C CA 1
ATOM 4764 C C . TYR B 1 299 ? 158.565 174.473 151.182 1.00 50.53 303 TYR C C 1
ATOM 4765 O O . TYR B 1 299 ? 158.840 173.323 150.852 1.00 60.75 303 TYR C O 1
ATOM 4774 N N . GLY B 1 300 ? 159.434 175.466 151.056 1.00 52.43 304 GLY C N 1
ATOM 4775 C CA . GLY B 1 300 ? 160.729 175.137 150.480 1.00 52.07 304 GLY C CA 1
ATOM 4776 C C . GLY B 1 300 ? 161.595 174.507 151.542 1.00 49.94 304 GLY C C 1
ATOM 4777 O O . GLY B 1 300 ? 161.168 173.521 152.149 1.00 46.44 304 GLY C O 1
ATOM 4778 N N . GLY B 1 301 ? 162.809 174.993 151.778 1.00 55.82 305 GLY C N 1
ATOM 4779 C CA . GLY B 1 301 ? 163.587 174.402 152.843 1.00 52.00 305 GLY C CA 1
ATOM 4780 C C . GLY B 1 301 ? 162.927 174.761 154.159 1.00 55.15 305 GLY C C 1
ATOM 4781 O O . GLY B 1 301 ? 162.510 175.900 154.375 1.00 59.98 305 GLY C O 1
ATOM 4782 N N . ILE B 1 302 ? 162.829 173.777 155.052 1.00 50.95 306 ILE C N 1
ATOM 4783 C CA . ILE B 1 302 ? 162.255 173.992 156.371 1.00 49.66 306 ILE C CA 1
ATOM 4784 C C . ILE B 1 302 ? 163.145 173.387 157.445 1.00 50.08 306 ILE C C 1
ATOM 4785 O O . ILE B 1 302 ? 163.965 172.503 157.192 1.00 49.34 306 ILE C O 1
ATOM 4790 N N . SER B 1 303 ? 162.954 173.883 158.658 1.00 53.27 307 SER C N 1
ATOM 4791 C CA . SER B 1 303 ? 163.582 173.367 159.858 1.00 50.28 307 SER C CA 1
ATOM 4792 C C . SER B 1 303 ? 162.636 172.368 160.518 1.00 50.94 307 SER C C 1
ATOM 4793 O O . SER B 1 303 ? 161.465 172.251 160.152 1.00 54.97 307 SER C O 1
ATOM 4796 N N . LYS B 1 304 ? 163.161 171.627 161.493 1.00 46.36 308 LYS C N 1
ATOM 4797 C CA . LYS B 1 304 ? 162.389 170.650 162.258 1.00 49.15 308 LYS C CA 1
ATOM 4798 C C . LYS B 1 304 ? 162.493 171.000 163.740 1.00 55.33 308 LYS C C 1
ATOM 4799 O O . LYS B 1 304 ? 163.155 170.296 164.514 1.00 53.58 308 LYS C O 1
ATOM 4805 N N . PRO B 1 305 ? 161.859 172.099 164.166 1.00 49.59 309 PRO C N 1
ATOM 4806 C CA . PRO B 1 305 ? 161.919 172.473 165.588 1.00 49.32 309 PRO C CA 1
ATOM 4807 C C . PRO B 1 305 ? 161.190 171.496 166.490 1.00 51.90 309 PRO C C 1
ATOM 4808 O O . PRO B 1 305 ? 161.504 171.424 167.684 1.00 50.95 309 PRO C O 1
ATOM 4812 N N . THR B 1 306 ? 160.233 170.750 165.955 1.00 54.24 310 THR C N 1
ATOM 4813 C CA . THR B 1 306 ? 159.480 169.733 166.668 1.00 45.85 310 THR C CA 1
ATOM 4814 C C . THR B 1 306 ? 159.371 168.560 165.707 1.00 44.63 310 THR C C 1
ATOM 4815 O O . THR B 1 306 ? 159.535 168.734 164.495 1.00 48.33 310 THR C O 1
ATOM 4819 N N . PRO B 1 307 ? 159.088 167.355 166.208 1.00 54.21 311 PRO C N 1
ATOM 4820 C CA . PRO B 1 307 ? 158.954 166.208 165.295 1.00 50.77 311 PRO C CA 1
ATOM 4821 C C . PRO B 1 307 ? 157.740 166.224 164.391 1.00 45.90 311 PRO C C 1
ATOM 4822 O O . PRO B 1 307 ? 157.759 165.507 163.384 1.00 52.17 311 PRO C O 1
ATOM 4826 N N . PHE B 1 308 ? 156.699 167.000 164.690 1.00 35.74 312 PHE C N 1
ATOM 4827 C CA . PHE B 1 308 ? 155.470 166.961 163.912 1.00 37.99 312 PHE C CA 1
ATOM 4828 C C . PHE B 1 308 ? 155.106 168.369 163.466 1.00 40.43 312 PHE C C 1
ATOM 4829 O O . PHE B 1 308 ? 155.569 169.353 164.044 1.00 51.07 312 PHE C O 1
ATOM 4837 N N . TYR B 1 309 ? 154.326 168.463 162.385 1.00 35.11 313 TYR C N 1
ATOM 4838 C CA . TYR B 1 309 ? 153.856 169.752 161.896 1.00 40.61 313 TYR C CA 1
ATOM 4839 C C . TYR B 1 309 ? 152.373 169.665 161.560 1.00 46.40 313 TYR C C 1
ATOM 4840 O O . TYR B 1 309 ? 151.836 168.590 161.280 1.00 47.18 313 TYR C O 1
ATOM 4849 N N . THR B 1 310 ? 151.722 170.827 161.589 1.00 45.94 314 THR C N 1
ATOM 4850 C CA . THR B 1 310 ? 150.302 170.991 161.269 1.00 51.52 314 THR C CA 1
ATOM 4851 C C . THR B 1 310 ? 150.169 172.023 160.155 1.00 52.14 314 THR C C 1
ATOM 4852 O O . THR B 1 310 ? 150.160 173.230 160.414 1.00 55.56 314 THR C O 1
ATOM 4856 N N . GLY B 1 311 ? 150.070 171.548 158.920 1.00 49.08 315 GLY C N 1
ATOM 4857 C CA . GLY B 1 311 ? 150.059 172.416 157.762 1.00 52.43 315 GLY C CA 1
ATOM 4858 C C . GLY B 1 311 ? 149.637 171.643 156.534 1.00 50.12 315 GLY C C 1
ATOM 4859 O O . GLY B 1 311 ? 148.932 170.638 156.655 1.00 51.51 315 GLY C O 1
ATOM 4860 N N . ASN B 1 312 ? 150.046 172.086 155.351 1.00 52.92 316 ASN C N 1
ATOM 4861 C CA . ASN B 1 312 ? 149.630 171.410 154.134 1.00 52.14 316 ASN C CA 1
ATOM 4862 C C . ASN B 1 312 ? 150.487 170.170 153.939 1.00 54.91 316 ASN C C 1
ATOM 4863 O O . ASN B 1 312 ? 151.710 170.211 154.092 1.00 59.83 316 ASN C O 1
ATOM 4868 N N . ARG B 1 313 ? 149.837 169.063 153.598 1.00 55.93 317 ARG C N 1
ATOM 4869 C CA . ARG B 1 313 ? 150.551 167.826 153.333 1.00 51.83 317 ARG C CA 1
ATOM 4870 C C . ARG B 1 313 ? 151.205 167.861 151.956 1.00 58.09 317 ARG C C 1
ATOM 4871 O O . ARG B 1 313 ? 150.706 168.488 151.016 1.00 61.47 317 ARG C O 1
ATOM 4879 N N . GLY B 1 314 ? 152.335 167.177 151.852 1.00 57.70 318 GLY C N 1
ATOM 4880 C CA . GLY B 1 314 ? 153.047 167.043 150.596 1.00 54.47 318 GLY C CA 1
ATOM 4881 C C . GLY B 1 314 ? 154.222 166.118 150.805 1.00 55.71 318 GLY C C 1
ATOM 4882 O O . GLY B 1 314 ? 154.477 165.647 151.918 1.00 60.18 318 GLY C O 1
ATOM 4883 N N . LYS B 1 315 ? 154.954 165.867 149.725 1.00 60.82 319 LYS C N 1
ATOM 4884 C CA . LYS B 1 315 ? 156.097 164.986 149.872 1.00 57.75 319 LYS C CA 1
ATOM 4885 C C . LYS B 1 315 ? 157.220 165.769 150.525 1.00 60.15 319 LYS C C 1
ATOM 4886 O O . LYS B 1 315 ? 157.259 167.001 150.470 1.00 64.19 319 LYS C O 1
ATOM 4892 N N . SER B 1 316 ? 158.130 165.049 151.170 1.00 56.23 320 SER C N 1
ATOM 4893 C CA . SER B 1 316 ? 159.276 165.718 151.751 1.00 46.66 320 SER C CA 1
ATOM 4894 C C . SER B 1 316 ? 160.474 164.783 151.770 1.00 52.32 320 SER C C 1
ATOM 4895 O O . SER B 1 316 ? 160.327 163.560 151.834 1.00 57.37 320 SER C O 1
ATOM 4898 N N . VAL B 1 317 ? 161.662 165.383 151.708 1.00 45.24 321 VAL C N 1
ATOM 4899 C CA . VAL B 1 317 ? 162.931 164.661 151.689 1.00 47.48 321 VAL C CA 1
ATOM 4900 C C . VAL B 1 317 ? 163.876 165.241 152.737 1.00 47.90 321 VAL C C 1
ATOM 4901 O O . VAL B 1 317 ? 164.016 166.467 152.843 1.00 49.54 321 VAL C O 1
ATOM 4905 N N . GLY B 1 318 ? 164.502 164.361 153.512 1.00 51.70 322 GLY C N 1
ATOM 4906 C CA . GLY B 1 318 ? 165.462 164.716 154.538 1.00 48.04 322 GLY C CA 1
ATOM 4907 C C . GLY B 1 318 ? 164.911 164.538 155.939 1.00 54.82 322 GLY C C 1
ATOM 4908 O O . GLY B 1 318 ? 163.996 163.749 156.189 1.00 61.61 322 GLY C O 1
ATOM 4909 N N . ASN B 1 319 ? 165.491 165.293 156.874 1.00 48.83 323 ASN C N 1
ATOM 4910 C CA . ASN B 1 319 ? 165.151 165.164 158.291 1.00 49.02 323 ASN C CA 1
ATOM 4911 C C . ASN B 1 319 ? 163.904 166.013 158.490 1.00 48.60 323 ASN C C 1
ATOM 4912 O O . ASN B 1 319 ? 163.935 167.127 159.018 1.00 47.16 323 ASN C O 1
ATOM 4917 N N . CYS B 1 320 ? 162.798 165.460 158.056 1.00 46.31 324 CYS C N 1
ATOM 4918 C CA . CYS B 1 320 ? 161.538 166.163 157.970 1.00 53.57 324 CYS C CA 1
ATOM 4919 C C . CYS B 1 320 ? 160.617 165.857 159.149 1.00 50.39 324 CYS C C 1
ATOM 4920 O O . CYS B 1 320 ? 160.657 164.754 159.702 1.00 47.52 324 CYS C O 1
ATOM 4923 N N . PRO B 1 321 ? 159.772 166.802 159.564 1.00 45.77 325 PRO C N 1
ATOM 4924 C CA . PRO B 1 321 ? 158.709 166.468 160.514 1.00 46.40 325 PRO C CA 1
ATOM 4925 C C . PRO B 1 321 ? 157.603 165.704 159.800 1.00 48.90 325 PRO C C 1
ATOM 4926 O O . PRO B 1 321 ? 157.433 165.814 158.584 1.00 53.71 325 PRO C O 1
ATOM 4930 N N . LYS B 1 322 ? 156.841 164.926 160.566 1.00 37.97 326 LYS C N 1
ATOM 4931 C CA . LYS B 1 322 ? 155.692 164.222 160.010 1.00 43.75 326 LYS C CA 1
ATOM 4932 C C . LYS B 1 322 ? 154.411 165.021 160.193 1.00 45.64 326 LYS C C 1
ATOM 4933 O O . LYS B 1 322 ? 154.215 165.710 161.195 1.00 53.10 326 LYS C O 1
ATOM 4939 N N . TRP B 1 323 ? 153.535 164.912 159.201 1.00 39.10 327 TRP C N 1
ATOM 4940 C CA . TRP B 1 323 ? 152.246 165.582 159.254 1.00 43.57 327 TRP C CA 1
ATOM 4941 C C . TRP B 1 323 ? 151.295 164.910 160.237 1.00 49.87 327 TRP C C 1
ATOM 4942 O O . TRP B 1 323 ? 151.171 163.683 160.273 1.00 53.44 327 TRP C O 1
ATOM 4953 N N . VAL B 1 324 ? 150.620 165.740 161.036 1.00 46.92 328 VAL C N 1
ATOM 4954 C CA . VAL B 1 324 ? 149.557 165.335 161.947 1.00 42.55 328 VAL C CA 1
ATOM 4955 C C . VAL B 1 324 ? 148.364 166.248 161.685 1.00 47.59 328 VAL C C 1
ATOM 4956 O O . VAL B 1 324 ? 148.494 167.308 161.071 1.00 54.15 328 VAL C O 1
ATOM 4960 N N . ARG B 1 325 ? 147.187 165.834 162.158 1.00 57.65 329 ARG C N 1
ATOM 4961 C CA . ARG B 1 325 ? 145.978 166.603 161.874 1.00 56.43 329 ARG C CA 1
ATOM 4962 C C . ARG B 1 325 ? 145.708 167.749 162.832 1.00 58.49 329 ARG C C 1
ATOM 4963 O O . ARG B 1 325 ? 145.127 168.759 162.415 1.00 57.80 329 ARG C O 1
ATOM 4971 N N . LYS B 1 326 ? 146.106 167.621 164.089 1.00 57.25 330 LYS C N 1
ATOM 4972 C CA . LYS B 1 326 ? 145.824 168.603 165.122 1.00 56.94 330 LYS C CA 1
ATOM 4973 C C . LYS B 1 326 ? 147.032 168.910 165.993 1.00 60.06 330 LYS C C 1
ATOM 4974 O O . LYS B 1 326 ? 147.989 168.129 166.033 1.00 56.32 330 LYS C O 1
ATOM 4980 N N . PRO B 1 327 ? 147.039 170.063 166.674 1.00 53.85 331 PRO C N 1
ATOM 4981 C CA . PRO B 1 327 ? 148.094 170.330 167.660 1.00 54.55 331 PRO C CA 1
ATOM 4982 C C . PRO B 1 327 ? 148.156 169.235 168.716 1.00 53.48 331 PRO C C 1
ATOM 4983 O O . PRO B 1 327 ? 147.128 168.758 169.201 1.00 56.45 331 PRO C O 1
ATOM 4987 N N . LEU B 1 328 ? 149.377 168.844 169.072 1.00 48.77 332 LEU C N 1
ATOM 4988 C CA . LEU B 1 328 ? 149.631 167.782 170.040 1.00 44.80 332 LEU C CA 1
ATOM 4989 C C . LEU B 1 328 ? 150.488 168.343 171.165 1.00 50.56 332 LEU C C 1
ATOM 4990 O O . LEU B 1 328 ? 151.590 168.842 170.915 1.00 56.80 332 LEU C O 1
ATOM 4995 N N . LEU B 1 329 ? 149.988 168.251 172.399 1.00 45.92 333 LEU C N 1
ATOM 4996 C CA . LEU B 1 329 ? 150.697 168.705 173.588 1.00 41.93 333 LEU C CA 1
ATOM 4997 C C . LEU B 1 329 ? 151.092 167.513 174.452 1.00 47.20 333 LEU C C 1
ATOM 4998 O O . LEU B 1 329 ? 150.363 166.522 174.533 1.00 55.82 333 LEU C O 1
ATOM 5003 N N . VAL B 1 330 ? 152.260 167.618 175.091 1.00 46.56 334 VAL C N 1
ATOM 5004 C CA . VAL B 1 330 ? 152.781 166.589 175.988 1.00 44.93 334 VAL C CA 1
ATOM 5005 C C . VAL B 1 330 ? 152.987 167.163 177.383 1.00 48.73 334 VAL C C 1
ATOM 5006 O O . VAL B 1 330 ? 153.545 168.254 177.536 1.00 51.25 334 VAL C O 1
ATOM 5010 N N . VAL B 1 331 ? 152.539 166.417 178.393 1.00 57.26 335 VAL C N 1
ATOM 5011 C CA . VAL B 1 331 ? 152.616 166.871 179.777 1.00 53.03 335 VAL C CA 1
ATOM 5012 C C . VAL B 1 331 ? 154.070 167.033 180.185 1.00 58.68 335 VAL C C 1
ATOM 5013 O O . VAL B 1 331 ? 154.894 166.138 179.964 1.00 60.63 335 VAL C O 1
ATOM 5017 N N . ASN B 1 332 ? 154.396 168.181 180.768 1.00 62.03 336 ASN C N 1
ATOM 5018 C CA . ASN B 1 332 ? 155.734 168.420 181.295 1.00 58.62 336 ASN C CA 1
ATOM 5019 C C . ASN B 1 332 ? 155.581 169.168 182.614 1.00 66.12 336 ASN C C 1
ATOM 5020 O O . ASN B 1 332 ? 156.172 170.223 182.843 1.00 71.98 336 ASN C O 1
ATOM 5025 N N . GLY B 1 333 ? 154.769 168.598 183.498 1.00 63.20 337 GLY C N 1
ATOM 5026 C CA . GLY B 1 333 ? 154.462 169.213 184.776 1.00 64.19 337 GLY C CA 1
ATOM 5027 C C . GLY B 1 333 ? 153.429 168.387 185.512 1.00 65.66 337 GLY C C 1
ATOM 5028 O O . GLY B 1 333 ? 153.008 167.321 185.054 1.00 65.95 337 GLY C O 1
ATOM 5029 N N . THR B 1 334 ? 153.032 168.899 186.672 1.00 73.38 338 THR C N 1
ATOM 5030 C CA . THR B 1 334 ? 152.045 168.264 187.533 1.00 75.24 338 THR C CA 1
ATOM 5031 C C . THR B 1 334 ? 150.631 168.663 187.110 1.00 73.34 338 THR C C 1
ATOM 5032 O O . THR B 1 334 ? 150.428 169.603 186.341 1.00 76.95 338 THR C O 1
ATOM 5036 N N . LYS B 1 335 ? 149.642 167.927 187.615 1.00 68.69 339 LYS C N 1
ATOM 5037 C CA . LYS B 1 335 ? 148.256 168.298 187.363 1.00 66.72 339 LYS C CA 1
ATOM 5038 C C . LYS B 1 335 ? 147.923 169.613 188.053 1.00 75.05 339 LYS C C 1
ATOM 5039 O O . LYS B 1 335 ? 148.305 169.844 189.203 1.00 75.43 339 LYS C O 1
ATOM 5045 N N . ALA B 1 336 ? 147.209 170.479 187.343 1.00 79.31 340 ALA C N 1
ATOM 5046 C CA . ALA B 1 336 ? 146.841 171.767 187.907 1.00 75.72 340 ALA C CA 1
ATOM 5047 C C . ALA B 1 336 ? 145.790 171.577 188.995 1.00 78.92 340 ALA C C 1
ATOM 5048 O O . ALA B 1 336 ? 144.941 170.685 188.922 1.00 81.84 340 ALA C O 1
ATOM 5050 N N . ARG B 1 337 ? 145.852 172.429 190.010 1.00 88.27 341 ARG C N 1
ATOM 5051 C CA . ARG B 1 337 ? 144.872 172.407 191.089 1.00 88.92 341 ARG C CA 1
ATOM 5052 C C . ARG B 1 337 ? 143.532 172.942 190.597 1.00 86.52 341 ARG C C 1
ATOM 5053 O O . ARG B 1 337 ? 142.477 172.409 190.939 1.00 87.22 341 ARG C O 1
ATOM 5061 N N . ASP C 1 2 ? 134.551 145.221 214.757 1.00 79.73 6 ASP E N 1
ATOM 5062 C CA . ASP C 1 2 ? 134.035 144.511 213.595 1.00 77.11 6 ASP E CA 1
ATOM 5063 C C . ASP C 1 2 ? 135.096 144.532 212.495 1.00 76.40 6 ASP E C 1
ATOM 5064 O O . ASP C 1 2 ? 136.132 145.158 212.677 1.00 79.64 6 ASP E O 1
ATOM 5069 N N . LYS C 1 3 ? 134.831 143.888 211.354 1.00 61.94 7 LYS E N 1
ATOM 5070 C CA . LYS C 1 3 ? 135.770 143.823 210.231 1.00 61.37 7 LYS E CA 1
ATOM 5071 C C . LYS C 1 3 ? 135.165 144.539 209.032 1.00 67.54 7 LYS E C 1
ATOM 5072 O O . LYS C 1 3 ? 134.181 144.067 208.457 1.00 73.18 7 LYS E O 1
ATOM 5078 N N . ILE C 1 4 ? 135.776 145.655 208.643 1.00 61.57 8 ILE E N 1
ATOM 5079 C CA . ILE C 1 4 ? 135.301 146.502 207.554 1.00 63.82 8 ILE E CA 1
ATOM 5080 C C . ILE C 1 4 ? 136.243 146.291 206.376 1.00 63.28 8 ILE E C 1
ATOM 5081 O O . ILE C 1 4 ? 137.439 146.587 206.478 1.00 67.24 8 ILE E O 1
ATOM 5086 N N . CYS C 1 5 ? 135.710 145.791 205.259 1.00 66.14 9 CYS E N 1
ATOM 5087 C CA . CYS C 1 5 ? 136.505 145.471 204.080 1.00 62.00 9 CYS E CA 1
ATOM 5088 C C . CYS C 1 5 ? 136.113 146.333 202.890 1.00 67.87 9 CYS E C 1
ATOM 5089 O O . CYS C 1 5 ? 134.949 146.709 202.727 1.00 72.26 9 CYS E O 1
ATOM 5092 N N . ALA C 1 6 ? 137.112 146.642 202.066 1.00 67.15 10 ALA E N 1
ATOM 5093 C CA . ALA C 1 6 ? 136.932 147.291 200.777 1.00 59.31 10 ALA E CA 1
ATOM 5094 C C . ALA C 1 6 ? 137.279 146.290 199.685 1.00 66.86 10 ALA E C 1
ATOM 5095 O O . ALA C 1 6 ? 138.217 145.501 199.832 1.00 70.64 10 ALA E O 1
ATOM 5097 N N . GLY C 1 7 ? 136.529 146.324 198.594 1.00 68.58 11 GLY E N 1
ATOM 5098 C CA . GLY C 1 7 ? 136.789 145.411 197.500 1.00 71.54 11 GLY E CA 1
ATOM 5099 C C . GLY C 1 7 ? 135.733 145.561 196.436 1.00 70.65 11 GLY E C 1
ATOM 5100 O O . GLY C 1 7 ? 135.096 146.609 196.315 1.00 70.84 11 GLY E O 1
ATOM 5101 N N . VAL C 1 8 ? 135.552 144.489 195.665 1.00 74.21 12 VAL E N 1
ATOM 5102 C CA . VAL C 1 8 ? 134.545 144.433 194.617 1.00 71.19 12 VAL E CA 1
ATOM 5103 C C . VAL C 1 8 ? 133.697 143.208 194.914 1.00 76.50 12 VAL E C 1
ATOM 5104 O O . VAL C 1 8 ? 134.125 142.273 195.595 1.00 78.09 12 VAL E O 1
ATOM 5108 N N . ALA C 1 9 ? 132.483 143.224 194.384 1.00 76.75 13 ALA E N 1
ATOM 5109 C CA . ALA C 1 9 ? 131.538 142.132 194.556 1.00 77.38 13 ALA E CA 1
ATOM 5110 C C . ALA C 1 9 ? 131.624 141.110 193.439 1.00 78.94 13 ALA E C 1
ATOM 5111 O O . ALA C 1 9 ? 131.943 141.426 192.291 1.00 73.93 13 ALA E O 1
ATOM 5113 N N . SER C 1 10 ? 131.320 139.873 193.797 1.00 87.87 14 SER E N 1
ATOM 5114 C CA . SER C 1 10 ? 131.254 138.782 192.849 1.00 88.16 14 SER E CA 1
ATOM 5115 C C . SER C 1 10 ? 129.883 138.710 192.189 1.00 88.87 14 SER E C 1
ATOM 5116 O O . SER C 1 10 ? 128.925 139.381 192.578 1.00 87.33 14 SER E O 1
ATOM 5119 N N . GLY C 1 11 ? 129.819 137.875 191.165 1.00 86.09 15 GLY E N 1
ATOM 5120 C CA . GLY C 1 11 ? 128.603 137.574 190.439 1.00 83.90 15 GLY E CA 1
ATOM 5121 C C . GLY C 1 11 ? 128.939 136.440 189.505 1.00 86.47 15 GLY E C 1
ATOM 5122 O O . GLY C 1 11 ? 130.088 135.997 189.431 1.00 89.11 15 GLY E O 1
ATOM 5123 N N . LYS C 1 12 ? 127.938 135.969 188.775 1.00 75.58 16 LYS E N 1
ATOM 5124 C CA . LYS C 1 12 ? 128.192 134.862 187.871 1.00 73.67 16 LYS E CA 1
ATOM 5125 C C . LYS C 1 12 ? 128.852 135.393 186.609 1.00 73.07 16 LYS E C 1
ATOM 5126 O O . LYS C 1 12 ? 128.534 136.489 186.138 1.00 70.76 16 LYS E O 1
ATOM 5132 N N . GLY C 1 13 ? 129.789 134.620 186.068 1.00 69.63 17 GLY E N 1
ATOM 5133 C CA . GLY C 1 13 ? 130.420 135.020 184.829 1.00 68.31 17 GLY E CA 1
ATOM 5134 C C . GLY C 1 13 ? 129.478 134.814 183.664 1.00 70.95 17 GLY E C 1
ATOM 5135 O O . GLY C 1 13 ? 128.785 133.801 183.574 1.00 69.86 17 GLY E O 1
ATOM 5136 N N . THR C 1 14 ? 129.548 135.728 182.702 1.00 68.29 18 THR E N 1
ATOM 5137 C CA . THR C 1 14 ? 128.760 135.630 181.482 1.00 65.98 18 THR E CA 1
ATOM 5138 C C . THR C 1 14 ? 129.590 135.698 180.218 1.00 66.15 18 THR E C 1
ATOM 5139 O O . THR C 1 14 ? 129.127 135.202 179.183 1.00 68.27 18 THR E O 1
ATOM 5143 N N . HIS C 1 15 ? 130.788 136.278 180.254 1.00 61.68 19 HIS E N 1
ATOM 5144 C CA . HIS C 1 15 ? 131.601 136.424 179.056 1.00 62.89 19 HIS E CA 1
ATOM 5145 C C . HIS C 1 15 ? 133.027 136.100 179.449 1.00 61.44 19 HIS E C 1
ATOM 5146 O O . HIS C 1 15 ? 133.383 136.174 180.623 1.00 66.69 19 HIS E O 1
ATOM 5153 N N . ARG C 1 16 ? 133.828 135.671 178.480 1.00 65.72 20 ARG E N 1
ATOM 5154 C CA . ARG C 1 16 ? 135.253 135.491 178.706 1.00 66.71 20 ARG E CA 1
ATOM 5155 C C . ARG C 1 16 ? 135.959 136.423 177.733 1.00 68.27 20 ARG E C 1
ATOM 5156 O O . ARG C 1 16 ? 135.620 136.457 176.545 1.00 72.24 20 ARG E O 1
ATOM 5164 N N . VAL C 1 17 ? 136.933 137.172 178.239 1.00 60.72 21 VAL E N 1
ATOM 5165 C CA . VAL C 1 17 ? 137.674 138.171 177.474 1.00 56.94 21 VAL E CA 1
ATOM 5166 C C . VAL C 1 17 ? 139.131 137.761 177.346 1.00 59.63 21 VAL E C 1
ATOM 5167 O O . VAL C 1 17 ? 139.754 137.353 178.328 1.00 70.11 21 VAL E O 1
ATOM 5171 N N . GLU C 1 18 ? 139.671 137.869 176.140 1.00 61.28 22 GLU E N 1
ATOM 5172 C CA . GLU C 1 18 ? 141.062 137.537 175.909 1.00 58.51 22 GLU E CA 1
ATOM 5173 C C . GLU C 1 18 ? 141.918 138.707 176.370 1.00 61.18 22 GLU E C 1
ATOM 5174 O O . GLU C 1 18 ? 141.590 139.868 176.111 1.00 61.43 22 GLU E O 1
ATOM 5180 N N . THR C 1 19 ? 143.021 138.404 177.062 1.00 64.59 23 THR E N 1
ATOM 5181 C CA . THR C 1 19 ? 143.950 139.433 177.525 1.00 58.63 23 THR E CA 1
ATOM 5182 C C . THR C 1 19 ? 145.372 139.123 177.071 1.00 64.06 23 THR E C 1
ATOM 5183 O O . THR C 1 19 ? 145.648 138.068 176.510 1.00 65.74 23 THR E O 1
ATOM 5187 N N . ILE C 1 20 ? 146.264 140.082 177.319 1.00 58.78 24 ILE E N 1
ATOM 5188 C CA . ILE C 1 20 ? 147.662 139.941 176.911 1.00 55.53 24 ILE E CA 1
ATOM 5189 C C . ILE C 1 20 ? 148.371 138.881 177.751 1.00 57.57 24 ILE E C 1
ATOM 5190 O O . ILE C 1 20 ? 149.042 137.993 177.210 1.00 60.18 24 ILE E O 1
ATOM 5195 N N . THR C 1 21 ? 148.229 138.955 179.090 1.00 57.33 25 THR E N 1
ATOM 5196 C CA . THR C 1 21 ? 148.892 138.023 180.003 1.00 62.47 25 THR E CA 1
ATOM 5197 C C . THR C 1 21 ? 147.997 137.231 180.947 1.00 59.92 25 THR E C 1
ATOM 5198 O O . THR C 1 21 ? 148.516 136.346 181.637 1.00 61.32 25 THR E O 1
ATOM 5202 N N . LYS C 1 22 ? 146.692 137.492 181.005 1.00 61.79 26 LYS E N 1
ATOM 5203 C CA . LYS C 1 22 ? 145.832 136.834 181.985 1.00 62.15 26 LYS E CA 1
ATOM 5204 C C . LYS C 1 22 ? 145.047 135.683 181.365 1.00 67.55 26 LYS E C 1
ATOM 5205 O O . LYS C 1 22 ? 144.263 135.033 182.064 1.00 64.99 26 LYS E O 1
ATOM 5211 N N . GLY C 1 23 ? 145.249 135.412 180.073 1.00 72.43 27 GLY E N 1
ATOM 5212 C CA . GLY C 1 23 ? 144.507 134.396 179.359 1.00 69.81 27 GLY E CA 1
ATOM 5213 C C . GLY C 1 23 ? 143.095 134.886 179.107 1.00 68.27 27 GLY E C 1
ATOM 5214 O O . GLY C 1 23 ? 142.848 136.082 178.930 1.00 65.18 27 GLY E O 1
ATOM 5215 N N . GLU C 1 24 ? 142.149 133.952 179.108 1.00 75.09 28 GLU E N 1
ATOM 5216 C CA . GLU C 1 24 ? 140.745 134.277 178.882 1.00 72.65 28 GLU E CA 1
ATOM 5217 C C . GLU C 1 24 ? 140.103 134.433 180.255 1.00 71.28 28 GLU E C 1
ATOM 5218 O O . GLU C 1 24 ? 139.825 133.450 180.946 1.00 74.56 28 GLU E O 1
ATOM 5224 N N . VAL C 1 25 ? 139.874 135.679 180.637 1.00 65.01 29 VAL E N 1
ATOM 5225 C CA . VAL C 1 25 ? 139.391 136.038 181.962 1.00 67.56 29 VAL E CA 1
ATOM 5226 C C . VAL C 1 25 ? 137.871 136.023 181.943 1.00 70.29 29 VAL E C 1
ATOM 5227 O O . VAL C 1 25 ? 137.251 136.643 181.073 1.00 71.46 29 VAL E O 1
ATOM 5231 N N . LEU C 1 26 ? 137.271 135.316 182.895 1.00 71.28 30 LEU E N 1
ATOM 5232 C CA . LEU C 1 26 ? 135.820 135.268 182.991 1.00 68.03 30 LEU E CA 1
ATOM 5233 C C . LEU C 1 26 ? 135.329 136.529 183.688 1.00 65.87 30 LEU E C 1
ATOM 5234 O O . LEU C 1 26 ? 135.799 136.867 184.779 1.00 69.38 30 LEU E O 1
ATOM 5239 N N . VAL C 1 27 ? 134.383 137.223 183.053 1.00 62.35 31 VAL E N 1
ATOM 5240 C CA . VAL C 1 27 ? 133.826 138.466 183.559 1.00 63.45 31 VAL E CA 1
ATOM 5241 C C . VAL C 1 27 ? 132.309 138.350 183.604 1.00 61.28 31 VAL E C 1
ATOM 5242 O O . VAL C 1 27 ? 131.690 137.566 182.872 1.00 68.45 31 VAL E O 1
ATOM 5246 N N . THR C 1 28 ? 131.717 139.220 184.426 1.00 61.48 32 THR E N 1
ATOM 5247 C CA . THR C 1 28 ? 130.277 139.248 184.633 1.00 69.46 32 THR E CA 1
ATOM 5248 C C . THR C 1 28 ? 129.528 139.956 183.516 1.00 72.50 32 THR E C 1
ATOM 5249 O O . THR C 1 28 ? 128.323 139.731 183.361 1.00 71.55 32 THR E O 1
ATOM 5253 N N . ASN C 1 29 ? 130.198 140.805 182.742 1.00 66.25 33 ASN E N 1
ATOM 5254 C CA . ASN C 1 29 ? 129.554 141.437 181.603 1.00 62.23 33 ASN E CA 1
ATOM 5255 C C . ASN C 1 29 ? 130.622 141.850 180.606 1.00 59.63 33 ASN E C 1
ATOM 5256 O O . ASN C 1 29 ? 131.788 142.040 180.960 1.00 64.70 33 ASN E O 1
ATOM 5261 N N . ALA C 1 30 ? 130.205 141.993 179.353 1.00 56.79 34 ALA E N 1
ATOM 5262 C CA . ALA C 1 30 ? 131.110 142.437 178.307 1.00 53.25 34 ALA E CA 1
ATOM 5263 C C . ALA C 1 30 ? 130.292 143.065 177.192 1.00 56.59 34 ALA E C 1
ATOM 5264 O O . ALA C 1 30 ? 129.110 142.762 177.009 1.00 61.42 34 ALA E O 1
ATOM 5266 N N . ILE C 1 31 ? 130.950 143.941 176.450 1.00 51.84 35 ILE E N 1
ATOM 5267 C CA . ILE C 1 31 ? 130.387 144.612 175.287 1.00 55.83 35 ILE E CA 1
ATOM 5268 C C . ILE C 1 31 ? 130.914 143.910 174.048 1.00 55.99 35 ILE E C 1
ATOM 5269 O O . ILE C 1 31 ? 132.125 143.703 173.913 1.00 61.50 35 ILE E O 1
ATOM 5274 N N . ASN C 1 32 ? 130.009 143.555 173.143 1.00 56.70 36 ASN E N 1
ATOM 5275 C CA . ASN C 1 32 ? 130.368 142.947 171.869 1.00 56.41 36 ASN E CA 1
ATOM 5276 C C . ASN C 1 32 ? 130.673 144.042 170.857 1.00 58.12 36 ASN E C 1
ATOM 5277 O O . ASN C 1 32 ? 129.785 144.805 170.465 1.00 63.52 36 ASN E O 1
ATOM 5282 N N . MET C 1 33 ? 131.934 144.121 170.445 1.00 54.85 37 MET E N 1
ATOM 5283 C CA . MET C 1 33 ? 132.417 145.163 169.556 1.00 51.47 37 MET E CA 1
ATOM 5284 C C . MET C 1 33 ? 132.227 144.814 168.090 1.00 55.53 37 MET E C 1
ATOM 5285 O O . MET C 1 33 ? 132.512 145.655 167.232 1.00 58.08 37 MET E O 1
ATOM 5290 N N . THR C 1 34 ? 131.759 143.603 167.786 1.00 51.40 38 THR E N 1
ATOM 5291 C CA . THR C 1 34 ? 131.572 143.135 166.424 1.00 48.69 38 THR E CA 1
ATOM 5292 C C . THR C 1 34 ? 130.116 142.757 166.194 1.00 54.96 38 THR E C 1
ATOM 5293 O O . THR C 1 34 ? 129.386 142.420 167.130 1.00 60.12 38 THR E O 1
ATOM 5297 N N . HIS C 1 35 ? 129.705 142.824 164.930 1.00 51.19 39 HIS E N 1
ATOM 5298 C CA . HIS C 1 35 ? 128.381 142.399 164.508 1.00 50.13 39 HIS E CA 1
ATOM 5299 C C . HIS C 1 35 ? 128.521 141.758 163.139 1.00 45.57 39 HIS E C 1
ATOM 5300 O O . HIS C 1 35 ? 129.529 141.938 162.453 1.00 45.29 39 HIS E O 1
ATOM 5307 N N . THR C 1 36 ? 127.497 141.004 162.746 1.00 52.80 40 THR E N 1
ATOM 5308 C CA . THR C 1 36 ? 127.457 140.430 161.414 1.00 57.34 40 THR E CA 1
ATOM 5309 C C . THR C 1 36 ? 126.572 141.330 160.565 1.00 60.75 40 THR E C 1
ATOM 5310 O O . THR C 1 36 ? 125.387 141.486 160.900 1.00 62.33 40 THR E O 1
ATOM 5314 N N . PRO C 1 37 ? 127.071 141.953 159.491 1.00 52.40 41 PRO E N 1
ATOM 5315 C CA . PRO C 1 37 ? 126.210 142.843 158.705 1.00 48.67 41 PRO E CA 1
ATOM 5316 C C . PRO C 1 37 ? 125.052 142.101 158.056 1.00 53.13 41 PRO E C 1
ATOM 5317 O O . PRO C 1 37 ? 125.153 140.923 157.709 1.00 55.01 41 PRO E O 1
ATOM 5321 N N . THR C 1 38 ? 123.940 142.815 157.903 1.00 48.32 42 THR E N 1
ATOM 5322 C CA . THR C 1 38 ? 122.750 142.318 157.226 1.00 53.65 42 THR E CA 1
ATOM 5323 C C . THR C 1 38 ? 122.588 143.121 155.944 1.00 55.89 42 THR E C 1
ATOM 5324 O O . THR C 1 38 ? 122.594 144.356 155.979 1.00 57.58 42 THR E O 1
ATOM 5328 N N . SER C 1 39 ? 122.453 142.423 154.819 1.00 56.50 43 SER E N 1
ATOM 5329 C CA . SER C 1 39 ? 122.359 143.111 153.539 1.00 58.03 43 SER E CA 1
ATOM 5330 C C . SER C 1 39 ? 121.094 143.954 153.466 1.00 60.40 43 SER E C 1
ATOM 5331 O O . SER C 1 39 ? 120.009 143.516 153.857 1.00 61.29 43 SER E O 1
ATOM 5334 N N . GLY C 1 40 ? 121.251 145.174 152.960 1.00 55.51 44 GLY E N 1
ATOM 5335 C CA . GLY C 1 40 ? 120.153 146.078 152.718 1.00 55.13 44 GLY E CA 1
ATOM 5336 C C . GLY C 1 40 ? 120.156 146.579 151.291 1.00 55.69 44 GLY E C 1
ATOM 5337 O O . GLY C 1 40 ? 120.934 146.122 150.452 1.00 50.34 44 GLY E O 1
ATOM 5338 N N . PRO C 1 41 ? 119.229 147.472 150.968 1.00 57.21 45 PRO E N 1
ATOM 5339 C CA . PRO C 1 41 ? 119.206 148.075 149.634 1.00 52.08 45 PRO E CA 1
ATOM 5340 C C . PRO C 1 41 ? 120.281 149.146 149.520 1.00 53.56 45 PRO E C 1
ATOM 5341 O O . PRO C 1 41 ? 120.769 149.677 150.519 1.00 60.89 45 PRO E O 1
ATOM 5345 N N . PHE C 1 42 ? 120.650 149.465 148.282 1.00 51.98 46 PHE E N 1
ATOM 5346 C CA . PHE C 1 42 ? 121.515 150.615 148.063 1.00 49.20 46 PHE E CA 1
ATOM 5347 C C . PHE C 1 42 ? 120.697 151.900 148.108 1.00 52.09 46 PHE E C 1
ATOM 5348 O O . PHE C 1 42 ? 119.543 151.950 147.676 1.00 54.87 46 PHE E O 1
ATOM 5356 N N . GLY C 1 43 ? 121.319 152.941 148.639 1.00 52.56 47 GLY E N 1
ATOM 5357 C CA . GLY C 1 43 ? 120.666 154.222 148.790 1.00 49.19 47 GLY E CA 1
ATOM 5358 C C . GLY C 1 43 ? 121.684 155.280 149.139 1.00 52.54 47 GLY E C 1
ATOM 5359 O O . GLY C 1 43 ? 122.871 155.136 148.849 1.00 50.95 47 GLY E O 1
ATOM 5360 N N . ASP C 1 44 ? 121.205 156.363 149.747 1.00 59.47 48 ASP E N 1
ATOM 5361 C CA . ASP C 1 44 ? 122.082 157.475 150.077 1.00 49.96 48 ASP E CA 1
ATOM 5362 C C . ASP C 1 44 ? 122.774 157.175 151.409 1.00 57.92 48 ASP E C 1
ATOM 5363 O O . ASP C 1 44 ? 122.510 156.153 152.047 1.00 64.92 48 ASP E O 1
ATOM 5368 N N . LEU C 1 45 ? 123.656 158.081 151.851 1.00 47.45 49 LEU E N 1
ATOM 5369 C CA . LEU C 1 45 ? 124.479 157.857 153.040 1.00 51.92 49 LEU E CA 1
ATOM 5370 C C . LEU C 1 45 ? 124.207 158.812 154.201 1.00 56.71 49 LEU E C 1
ATOM 5371 O O . LEU C 1 45 ? 125.086 158.984 155.050 1.00 56.46 49 LEU E O 1
ATOM 5376 N N . LYS C 1 46 ? 123.054 159.486 154.240 1.00 59.68 50 LYS E N 1
ATOM 5377 C CA . LYS C 1 46 ? 122.687 160.437 155.302 1.00 61.61 50 LYS E CA 1
ATOM 5378 C C . LYS C 1 46 ? 123.449 161.759 155.185 1.00 57.69 50 LYS E C 1
ATOM 5379 O O . LYS C 1 46 ? 122.860 162.833 155.339 1.00 59.03 50 LYS E O 1
ATOM 5385 N N . THR C 1 47 ? 124.758 161.690 154.922 1.00 53.09 51 THR E N 1
ATOM 5386 C CA . THR C 1 47 ? 125.632 162.844 154.808 1.00 58.10 51 THR E CA 1
ATOM 5387 C C . THR C 1 47 ? 125.602 163.474 153.423 1.00 58.90 51 THR E C 1
ATOM 5388 O O . THR C 1 47 ? 126.183 164.549 153.245 1.00 61.13 51 THR E O 1
ATOM 5392 N N . GLY C 1 48 ? 124.955 162.852 152.450 1.00 51.20 52 GLY E N 1
ATOM 5393 C CA . GLY C 1 48 ? 124.914 163.426 151.122 1.00 52.06 52 GLY E CA 1
ATOM 5394 C C . GLY C 1 48 ? 124.490 162.440 150.055 1.00 50.43 52 GLY E C 1
ATOM 5395 O O . GLY C 1 48 ? 124.282 161.252 150.298 1.00 50.57 52 GLY E O 1
ATOM 5396 N N . ASN C 1 49 ? 124.367 162.996 148.854 1.00 53.46 53 ASN E N 1
ATOM 5397 C CA . ASN C 1 49 ? 123.948 162.282 147.654 1.00 47.80 53 ASN E CA 1
ATOM 5398 C C . ASN C 1 49 ? 124.964 161.266 147.144 1.00 48.71 53 ASN E C 1
ATOM 5399 O O . ASN C 1 49 ? 126.164 161.545 147.076 1.00 48.99 53 ASN E O 1
ATOM 5404 N N . VAL C 1 50 ? 124.465 160.078 146.806 1.00 41.40 54 VAL E N 1
ATOM 5405 C CA . VAL C 1 50 ? 125.231 159.041 146.120 1.00 43.47 54 VAL E CA 1
ATOM 5406 C C . VAL C 1 50 ? 124.786 159.147 144.666 1.00 44.83 54 VAL E C 1
ATOM 5407 O O . VAL C 1 50 ? 123.587 159.067 144.376 1.00 48.70 54 VAL E O 1
ATOM 5411 N N . ARG C 1 51 ? 125.749 159.343 143.757 1.00 37.86 55 ARG E N 1
ATOM 5412 C CA . ARG C 1 51 ? 125.414 159.721 142.383 1.00 42.05 55 ARG E CA 1
ATOM 5413 C C . ARG C 1 51 ? 124.516 158.718 141.668 1.00 49.41 55 ARG E C 1
ATOM 5414 O O . ARG C 1 51 ? 123.494 159.117 141.098 1.00 52.08 55 ARG E O 1
ATOM 5422 N N . ASP C 1 52 ? 124.817 157.416 141.759 1.00 44.70 56 ASP E N 1
ATOM 5423 C CA . ASP C 1 52 ? 124.068 156.429 140.978 1.00 45.39 56 ASP E CA 1
ATOM 5424 C C . ASP C 1 52 ? 124.099 156.892 139.512 1.00 51.88 56 ASP E C 1
ATOM 5425 O O . ASP C 1 52 ? 125.180 156.986 138.922 1.00 50.82 56 ASP E O 1
ATOM 5430 N N . LYS C 1 53 ? 122.939 157.165 138.905 1.00 52.13 57 LYS E N 1
ATOM 5431 C CA . LYS C 1 53 ? 122.873 157.605 137.519 1.00 46.27 57 LYS E CA 1
ATOM 5432 C C . LYS C 1 53 ? 123.489 158.997 137.392 1.00 48.15 57 LYS E C 1
ATOM 5433 O O . LYS C 1 53 ? 123.315 159.849 138.266 1.00 52.14 57 LYS E O 1
ATOM 5439 N N . LEU C 1 54 ? 124.219 159.226 136.293 1.00 46.47 58 LEU E N 1
ATOM 5440 C CA . LEU C 1 54 ? 124.917 160.500 136.116 1.00 48.51 58 LEU E CA 1
ATOM 5441 C C . LEU C 1 54 ? 123.954 161.678 136.022 1.00 47.98 58 LEU E C 1
ATOM 5442 O O . LEU C 1 54 ? 124.236 162.753 136.562 1.00 55.66 58 LEU E O 1
ATOM 5447 N N . CYS C 1 55 ? 122.813 161.500 135.361 1.00 62.78 59 CYS E N 1
ATOM 5448 C CA . CYS C 1 55 ? 121.848 162.582 135.152 1.00 54.99 59 CYS E CA 1
ATOM 5449 C C . CYS C 1 55 ? 120.450 162.051 135.442 1.00 60.22 59 CYS E C 1
ATOM 5450 O O . CYS C 1 55 ? 119.694 161.704 134.528 1.00 63.56 59 CYS E O 1
ATOM 5453 N N . PRO C 1 56 ? 120.069 161.975 136.725 1.00 60.18 60 PRO E N 1
ATOM 5454 C CA . PRO C 1 56 ? 118.810 161.300 137.078 1.00 60.90 60 PRO E CA 1
ATOM 5455 C C . PRO C 1 56 ? 117.549 162.004 136.601 1.00 58.81 60 PRO E C 1
ATOM 5456 O O . PRO C 1 56 ? 116.489 161.366 136.584 1.00 63.08 60 PRO E O 1
ATOM 5460 N N . THR C 1 57 ? 117.619 163.276 136.206 1.00 66.16 61 THR E N 1
ATOM 5461 C CA . THR C 1 57 ? 116.439 164.025 135.785 1.00 65.82 61 THR E CA 1
ATOM 5462 C C . THR C 1 57 ? 116.240 164.056 134.276 1.00 66.73 61 THR E C 1
ATOM 5463 O O . THR C 1 57 ? 115.270 164.662 133.810 1.00 66.72 61 THR E O 1
ATOM 5467 N N . CYS C 1 58 ? 117.123 163.429 133.508 1.00 71.46 62 CYS E N 1
ATOM 5468 C CA . CYS C 1 58 ? 117.036 163.375 132.051 1.00 72.75 62 CYS E CA 1
ATOM 5469 C C . CYS C 1 58 ? 116.640 161.957 131.661 1.00 73.31 62 CYS E C 1
ATOM 5470 O O . CYS C 1 58 ? 117.491 161.066 131.597 1.00 70.01 62 CYS E O 1
ATOM 5473 N N . THR C 1 59 ? 115.355 161.744 131.403 1.00 74.57 63 THR E N 1
ATOM 5474 C CA . THR C 1 59 ? 114.889 160.396 131.136 1.00 77.77 63 THR E CA 1
ATOM 5475 C C . THR C 1 59 ? 115.165 160.029 129.682 1.00 76.46 63 THR E C 1
ATOM 5476 O O . THR C 1 59 ? 115.361 160.889 128.820 1.00 74.20 63 THR E O 1
ATOM 5480 N N . GLY C 1 60 ? 115.176 158.725 129.418 1.00 64.80 64 GLY E N 1
ATOM 5481 C CA . GLY C 1 60 ? 115.379 158.214 128.080 1.00 63.43 64 GLY E CA 1
ATOM 5482 C C . GLY C 1 60 ? 116.828 158.097 127.656 1.00 66.42 64 GLY E C 1
ATOM 5483 O O . GLY C 1 60 ? 117.089 157.629 126.540 1.00 66.45 64 GLY E O 1
ATOM 5484 N N . CYS C 1 61 ? 117.774 158.504 128.504 1.00 61.26 65 CYS E N 1
ATOM 5485 C CA . CYS C 1 61 ? 119.198 158.497 128.201 1.00 54.39 65 CYS E CA 1
ATOM 5486 C C . CYS C 1 61 ? 119.940 157.580 129.160 1.00 50.84 65 CYS E C 1
ATOM 5487 O O . CYS C 1 61 ? 119.528 157.387 130.307 1.00 58.57 65 CYS E O 1
ATOM 5490 N N . THR C 1 62 ? 121.040 157.019 128.673 1.00 36.81 66 THR E N 1
ATOM 5491 C CA . THR C 1 62 ? 121.951 156.218 129.473 1.00 42.42 66 THR E CA 1
ATOM 5492 C C . THR C 1 62 ? 123.120 157.093 129.906 1.00 39.81 66 THR E C 1
ATOM 5493 O O . THR C 1 62 ? 123.267 158.235 129.469 1.00 39.07 66 THR E O 1
ATOM 5497 N N . ASP C 1 63 ? 123.956 156.550 130.790 1.00 44.39 67 ASP E N 1
ATOM 5498 C CA . ASP C 1 63 ? 125.116 157.311 131.235 1.00 40.27 67 ASP E CA 1
ATOM 5499 C C . ASP C 1 63 ? 126.120 157.504 130.107 1.00 40.45 67 ASP E C 1
ATOM 5500 O O . ASP C 1 63 ? 126.832 158.515 130.081 1.00 46.11 67 ASP E O 1
ATOM 5505 N N . MET C 1 64 ? 126.174 156.570 129.154 1.00 44.48 68 MET E N 1
ATOM 5506 C CA . MET C 1 64 ? 127.066 156.755 128.016 1.00 36.70 68 MET E CA 1
ATOM 5507 C C . MET C 1 64 ? 126.584 157.896 127.140 1.00 36.36 68 MET E C 1
ATOM 5508 O O . MET C 1 64 ? 127.400 158.588 126.527 1.00 49.95 68 MET E O 1
ATOM 5513 N N . ASP C 1 65 ? 125.274 158.121 127.074 1.00 36.88 69 ASP E N 1
ATOM 5514 C CA . ASP C 1 65 ? 124.780 159.187 126.217 1.00 38.84 69 ASP E CA 1
ATOM 5515 C C . ASP C 1 65 ? 125.030 160.539 126.864 1.00 34.57 69 ASP E C 1
ATOM 5516 O O . ASP C 1 65 ? 125.256 161.529 126.164 1.00 40.74 69 ASP E O 1
ATOM 5521 N N . VAL C 1 66 ? 124.984 160.591 128.195 1.00 39.94 70 VAL E N 1
ATOM 5522 C CA . VAL C 1 66 ? 125.288 161.822 128.913 1.00 32.84 70 VAL E CA 1
ATOM 5523 C C . VAL C 1 66 ? 126.771 162.138 128.769 1.00 32.71 70 VAL E C 1
ATOM 5524 O O . VAL C 1 66 ? 127.161 163.278 128.494 1.00 44.99 70 VAL E O 1
ATOM 5528 N N . ALA C 1 67 ? 127.619 161.125 128.973 1.00 35.89 71 ALA E N 1
ATOM 5529 C CA . ALA C 1 67 ? 129.063 161.312 128.882 1.00 26.95 71 ALA E CA 1
ATOM 5530 C C . ALA C 1 67 ? 129.501 161.743 127.487 1.00 34.53 71 ALA E C 1
ATOM 5531 O O . ALA C 1 67 ? 130.491 162.470 127.348 1.00 44.27 71 ALA E O 1
ATOM 5533 N N . LEU C 1 68 ? 128.788 161.311 126.450 1.00 37.00 72 LEU E N 1
ATOM 5534 C CA . LEU C 1 68 ? 129.097 161.679 125.073 1.00 29.11 72 LEU E CA 1
ATOM 5535 C C . LEU C 1 68 ? 128.432 162.981 124.645 1.00 33.40 72 LEU E C 1
ATOM 5536 O O . LEU C 1 68 ? 128.578 163.382 123.487 1.00 43.47 72 LEU E O 1
ATOM 5541 N N . MET C 1 69 ? 127.718 163.648 125.552 1.00 36.84 73 MET E N 1
ATOM 5542 C CA . MET C 1 69 ? 127.047 164.918 125.289 1.00 37.11 73 MET E CA 1
ATOM 5543 C C . MET C 1 69 ? 126.078 164.802 124.113 1.00 34.39 73 MET E C 1
ATOM 5544 O O . MET C 1 69 ? 126.081 165.619 123.191 1.00 43.73 73 MET E O 1
ATOM 5549 N N . THR C 1 70 ? 125.274 163.745 124.142 1.00 40.13 74 THR E N 1
ATOM 5550 C CA . THR C 1 70 ? 124.244 163.532 123.135 1.00 39.49 74 THR E CA 1
ATOM 5551 C C . THR C 1 70 ? 123.318 164.751 123.075 1.00 37.65 74 THR E C 1
ATOM 5552 O O . THR C 1 70 ? 123.035 165.352 124.117 1.00 47.09 74 THR E O 1
ATOM 5556 N N . PRO C 1 71 ? 122.873 165.176 121.878 1.00 39.01 75 PRO E N 1
ATOM 5557 C CA . PRO C 1 71 ? 122.006 166.370 121.787 1.00 43.59 75 PRO E CA 1
ATOM 5558 C C . PRO C 1 71 ? 120.807 166.425 122.729 1.00 50.71 75 PRO E C 1
ATOM 5559 O O . PRO C 1 71 ? 120.455 167.522 123.183 1.00 56.57 75 PRO E O 1
ATOM 5563 N N . THR C 1 72 ? 120.171 165.293 123.039 1.00 57.03 76 THR E N 1
ATOM 5564 C CA . THR C 1 72 ? 118.998 165.265 123.909 1.00 56.83 76 THR E CA 1
ATOM 5565 C C . THR C 1 72 ? 119.296 164.842 125.342 1.00 56.16 76 THR E C 1
ATOM 5566 O O . THR C 1 72 ? 118.358 164.716 126.135 1.00 61.80 76 THR E O 1
ATOM 5570 N N . CYS C 1 73 ? 120.562 164.619 125.694 1.00 51.24 77 CYS E N 1
ATOM 5571 C CA . CYS C 1 73 ? 120.951 164.129 127.011 1.00 51.27 77 CYS E CA 1
ATOM 5572 C C . CYS C 1 73 ? 121.741 165.173 127.793 1.00 54.74 77 CYS E C 1
ATOM 5573 O O . CYS C 1 73 ? 122.360 164.841 128.808 1.00 56.87 77 CYS E O 1
ATOM 5576 N N . ASN C 1 74 ? 121.738 166.426 127.330 1.00 61.25 78 ASN E N 1
ATOM 5577 C CA . ASN C 1 74 ? 122.503 167.526 127.918 1.00 57.12 78 ASN E CA 1
ATOM 5578 C C . ASN C 1 74 ? 121.769 168.151 129.108 1.00 54.84 78 ASN E C 1
ATOM 5579 O O . ASN C 1 74 ? 121.274 169.279 129.055 1.00 57.43 78 ASN E O 1
ATOM 5584 N N . GLY C 1 75 ? 121.702 167.393 130.202 1.00 54.62 79 GLY E N 1
ATOM 5585 C CA . GLY C 1 75 ? 121.021 167.818 131.409 1.00 56.80 79 GLY E CA 1
ATOM 5586 C C . GLY C 1 75 ? 121.964 168.288 132.502 1.00 58.48 79 GLY E C 1
ATOM 5587 O O . GLY C 1 75 ? 123.116 168.661 132.255 1.00 57.99 79 GLY E O 1
ATOM 5588 N N . VAL C 1 76 ? 121.464 168.249 133.739 1.00 54.49 80 VAL E N 1
ATOM 5589 C CA . VAL C 1 76 ? 122.184 168.700 134.930 1.00 53.32 80 VAL E CA 1
ATOM 5590 C C . VAL C 1 76 ? 122.714 167.473 135.655 1.00 50.18 80 VAL E C 1
ATOM 5591 O O . VAL C 1 76 ? 121.953 166.541 135.940 1.00 56.72 80 VAL E O 1
ATOM 5595 N N . ILE C 1 77 ? 123.988 167.503 136.039 1.00 42.22 81 ILE E N 1
ATOM 5596 C CA . ILE C 1 77 ? 124.596 166.408 136.789 1.00 43.95 81 ILE E CA 1
ATOM 5597 C C . ILE C 1 77 ? 124.700 166.844 138.251 1.00 47.21 81 ILE E C 1
ATOM 5598 O O . ILE C 1 77 ? 125.468 167.771 138.553 1.00 47.51 81 ILE E O 1
ATOM 5603 N N . PRO C 1 78 ? 123.964 166.219 139.178 1.00 47.09 82 PRO E N 1
ATOM 5604 C CA . PRO C 1 78 ? 124.076 166.601 140.589 1.00 44.07 82 PRO E CA 1
ATOM 5605 C C . PRO C 1 78 ? 125.445 166.269 141.158 1.00 44.25 82 PRO E C 1
ATOM 5606 O O . PRO C 1 78 ? 126.149 165.379 140.678 1.00 48.52 82 PRO E O 1
ATOM 5610 N N . GLU C 1 79 ? 125.819 166.999 142.204 1.00 49.90 83 GLU E N 1
ATOM 5611 C CA . GLU C 1 79 ? 127.042 166.668 142.914 1.00 46.41 83 GLU E CA 1
ATOM 5612 C C . GLU C 1 79 ? 126.747 165.503 143.848 1.00 53.13 83 GLU E C 1
ATOM 5613 O O . GLU C 1 79 ? 125.616 165.325 144.308 1.00 59.31 83 GLU E O 1
ATOM 5619 N N . ALA C 1 80 ? 127.774 164.706 144.126 1.00 45.02 84 ALA E N 1
ATOM 5620 C CA . ALA C 1 80 ? 127.637 163.558 145.008 1.00 36.53 84 ALA E CA 1
ATOM 5621 C C . ALA C 1 80 ? 128.886 163.380 145.854 1.00 37.40 84 ALA E C 1
ATOM 5622 O O . ALA C 1 80 ? 129.980 163.804 145.483 1.00 49.51 84 ALA E O 1
ATOM 5624 N N . ILE C 1 81 ? 128.699 162.718 146.995 1.00 40.92 85 ILE E N 1
ATOM 5625 C CA . ILE C 1 81 ? 129.790 162.412 147.913 1.00 42.42 85 ILE E CA 1
ATOM 5626 C C . ILE C 1 81 ? 130.314 160.995 147.689 1.00 41.95 85 ILE E C 1
ATOM 5627 O O . ILE C 1 81 ? 131.404 160.663 148.181 1.00 49.19 85 ILE E O 1
ATOM 5632 N N . ALA C 1 82 ? 129.568 160.157 146.973 1.00 35.96 86 ALA E N 1
ATOM 5633 C CA . ALA C 1 82 ? 129.928 158.788 146.657 1.00 33.46 86 ALA E CA 1
ATOM 5634 C C . ALA C 1 82 ? 129.182 158.436 145.381 1.00 40.05 86 ALA E C 1
ATOM 5635 O O . ALA C 1 82 ? 128.283 159.163 144.955 1.00 49.17 86 ALA E O 1
ATOM 5637 N N . ALA C 1 83 ? 129.588 157.345 144.740 1.00 44.63 87 ALA E N 1
ATOM 5638 C CA . ALA C 1 83 ? 128.910 156.884 143.539 1.00 35.30 87 ALA E CA 1
ATOM 5639 C C . ALA C 1 83 ? 128.887 155.366 143.528 1.00 41.90 87 ALA E C 1
ATOM 5640 O O . ALA C 1 83 ? 129.669 154.707 144.215 1.00 53.48 87 ALA E O 1
ATOM 5642 N N . ILE C 1 84 ? 127.956 154.823 142.750 1.00 48.18 88 ILE E N 1
ATOM 5643 C CA . ILE C 1 84 ? 127.786 153.386 142.584 1.00 44.65 88 ILE E CA 1
ATOM 5644 C C . ILE C 1 84 ? 128.019 153.066 141.117 1.00 45.73 88 ILE E C 1
ATOM 5645 O O . ILE C 1 84 ? 127.462 153.733 140.237 1.00 54.64 88 ILE E O 1
ATOM 5650 N N . GLN C 1 85 ? 128.846 152.057 140.857 1.00 49.02 89 GLN E N 1
ATOM 5651 C CA . GLN C 1 85 ? 129.090 151.584 139.497 1.00 46.16 89 GLN E CA 1
ATOM 5652 C C . GLN C 1 85 ? 128.094 150.464 139.235 1.00 46.28 89 GLN E C 1
ATOM 5653 O O . GLN C 1 85 ? 128.344 149.302 139.561 1.00 48.19 89 GLN E O 1
ATOM 5659 N N . HIS C 1 86 ? 126.963 150.821 138.630 1.00 41.53 90 HIS E N 1
ATOM 5660 C CA . HIS C 1 86 ? 125.889 149.878 138.346 1.00 47.06 90 HIS E CA 1
ATOM 5661 C C . HIS C 1 86 ? 126.001 149.243 136.968 1.00 48.33 90 HIS E C 1
ATOM 5662 O O . HIS C 1 86 ? 125.275 148.283 136.689 1.00 50.61 90 HIS E O 1
ATOM 5669 N N . GLU C 1 87 ? 126.882 149.750 136.108 1.00 48.53 91 GLU E N 1
ATOM 5670 C CA . GLU C 1 87 ? 127.105 149.209 134.776 1.00 46.17 91 GLU E CA 1
ATOM 5671 C C . GLU C 1 87 ? 128.587 148.943 134.595 1.00 45.60 91 GLU E C 1
ATOM 5672 O O . GLU C 1 87 ? 129.410 149.840 134.801 1.00 47.35 91 GLU E O 1
ATOM 5678 N N . ASN C 1 88 ? 128.926 147.711 134.222 1.00 49.89 92 ASN E N 1
ATOM 5679 C CA . ASN C 1 88 ? 130.313 147.356 133.972 1.00 52.58 92 ASN E CA 1
ATOM 5680 C C . ASN C 1 88 ? 130.704 147.646 132.534 1.00 54.93 92 ASN E C 1
ATOM 5681 O O . ASN C 1 88 ? 131.889 147.854 132.249 1.00 55.66 92 ASN E O 1
ATOM 5686 N N . ARG C 1 89 ? 129.724 147.655 131.634 1.00 50.39 93 ARG E N 1
ATOM 5687 C CA . ARG C 1 89 ? 129.891 148.004 130.227 1.00 42.67 93 ARG E CA 1
ATOM 5688 C C . ARG C 1 89 ? 128.772 148.973 129.879 1.00 49.38 93 ARG E C 1
ATOM 5689 O O . ARG C 1 89 ? 127.763 148.557 129.292 1.00 51.91 93 ARG E O 1
ATOM 5697 N N . PRO C 1 90 ? 128.864 150.241 130.300 1.00 47.15 94 PRO E N 1
ATOM 5698 C CA . PRO C 1 90 ? 127.780 151.185 129.999 1.00 39.58 94 PRO E CA 1
ATOM 5699 C C . PRO C 1 90 ? 127.538 151.243 128.500 1.00 38.22 94 PRO E C 1
ATOM 5700 O O . PRO C 1 90 ? 128.479 151.291 127.706 1.00 42.09 94 PRO E O 1
ATOM 5704 N N . LEU C 1 91 ? 126.263 151.260 128.120 1.00 41.25 95 LEU E N 1
ATOM 5705 C CA . LEU C 1 91 ? 125.879 151.256 126.719 1.00 44.19 95 LEU E CA 1
ATOM 5706 C C . LEU C 1 91 ? 125.351 152.599 126.245 1.00 45.70 95 LEU E C 1
ATOM 5707 O O . LEU C 1 91 ? 124.794 153.390 127.011 1.00 47.39 95 LEU E O 1
ATOM 5712 N N . GLN C 1 92 ? 125.520 152.809 124.947 1.00 37.22 96 GLN E N 1
ATOM 5713 C CA . GLN C 1 92 ? 125.005 153.953 124.223 1.00 35.92 96 GLN E CA 1
ATOM 5714 C C . GLN C 1 92 ? 123.677 153.553 123.600 1.00 43.47 96 GLN E C 1
ATOM 5715 O O . GLN C 1 92 ? 123.500 152.402 123.198 1.00 54.99 96 GLN E O 1
ATOM 5721 N N . SER C 1 93 ? 122.733 154.491 123.558 1.00 32.25 97 SER E N 1
ATOM 5722 C CA . SER C 1 93 ? 121.440 154.251 122.931 1.00 42.51 97 SER E CA 1
ATOM 5723 C C . SER C 1 93 ? 121.063 155.306 121.906 1.00 43.73 97 SER E C 1
ATOM 5724 O O . SER C 1 93 ? 120.131 155.075 121.128 1.00 46.20 97 SER E O 1
ATOM 5727 N N . LYS C 1 94 ? 121.749 156.442 121.880 1.00 49.06 98 LYS E N 1
ATOM 5728 C CA . LYS C 1 94 ? 121.463 157.563 121.004 1.00 42.90 98 LYS E CA 1
ATOM 5729 C C . LYS C 1 94 ? 122.633 157.802 120.059 1.00 49.03 98 LYS E C 1
ATOM 5730 O O . LYS C 1 94 ? 123.743 157.310 120.273 1.00 54.68 98 LYS E O 1
ATOM 5736 N N . CYS C 1 95 ? 122.369 158.574 119.005 1.00 42.92 99 CYS E N 1
ATOM 5737 C CA . CYS C 1 95 ? 123.367 158.947 118.002 1.00 40.74 99 CYS E CA 1
ATOM 5738 C C . CYS C 1 95 ? 124.020 157.828 117.182 1.00 49.84 99 CYS E C 1
ATOM 5739 O O . CYS C 1 95 ? 123.662 156.655 117.304 1.00 61.43 99 CYS E O 1
ATOM 5742 N N . ASN C 1 96 ? 125.001 158.218 116.361 1.00 40.50 100 ASN E N 1
ATOM 5743 C CA . ASN C 1 96 ? 125.754 157.327 115.490 1.00 45.37 100 ASN E CA 1
ATOM 5744 C C . ASN C 1 96 ? 126.464 156.214 116.258 1.00 46.26 100 ASN E C 1
ATOM 5745 O O . ASN C 1 96 ? 126.971 156.445 117.362 1.00 50.17 100 ASN E O 1
ATOM 5750 N N . PRO C 1 97 ? 126.506 154.993 115.709 1.00 39.59 101 PRO E N 1
ATOM 5751 C CA . PRO C 1 97 ? 127.133 153.876 116.425 1.00 40.64 101 PRO E CA 1
ATOM 5752 C C . PRO C 1 97 ? 128.617 154.116 116.641 1.00 36.48 101 PRO E C 1
ATOM 5753 O O . PRO C 1 97 ? 129.327 154.589 115.752 1.00 33.21 101 PRO E O 1
ATOM 5757 N N . ILE C 1 98 ? 129.078 153.774 117.838 1.00 33.94 102 ILE E N 1
ATOM 5758 C CA . ILE C 1 98 ? 130.475 153.891 118.229 1.00 28.63 102 ILE E CA 1
ATOM 5759 C C . ILE C 1 98 ? 130.936 152.514 118.672 1.00 42.41 102 ILE E C 1
ATOM 5760 O O . ILE C 1 98 ? 130.236 151.829 119.425 1.00 38.03 102 ILE E O 1
ATOM 5765 N N . LEU C 1 99 ? 132.114 152.116 118.199 1.00 35.19 103 LEU E N 1
ATOM 5766 C CA . LEU C 1 99 ? 132.705 150.823 118.530 1.00 37.68 103 LEU E CA 1
ATOM 5767 C C . LEU C 1 99 ? 133.456 150.949 119.850 1.00 38.85 103 LEU E C 1
ATOM 5768 O O . LEU C 1 99 ? 134.683 151.046 119.909 1.00 38.31 103 LEU E O 1
ATOM 5773 N N . HIS C 1 100 ? 132.681 150.950 120.936 1.00 35.83 104 HIS E N 1
ATOM 5774 C CA . HIS C 1 100 ? 133.218 151.221 122.262 1.00 33.16 104 HIS E CA 1
ATOM 5775 C C . HIS C 1 100 ? 134.099 150.088 122.766 1.00 39.63 104 HIS E C 1
ATOM 5776 O O . HIS C 1 100 ? 134.925 150.314 123.656 1.00 46.36 104 HIS E O 1
ATOM 5783 N N . ASP C 1 101 ? 133.947 148.883 122.218 1.00 40.70 105 ASP E N 1
ATOM 5784 C CA . ASP C 1 101 ? 134.732 147.723 122.616 1.00 39.47 105 ASP E CA 1
ATOM 5785 C C . ASP C 1 101 ? 136.004 147.562 121.792 1.00 38.64 105 ASP E C 1
ATOM 5786 O O . ASP C 1 101 ? 136.712 146.564 121.957 1.00 41.21 105 ASP E O 1
ATOM 5791 N N . LEU C 1 102 ? 136.309 148.527 120.921 1.00 38.54 106 LEU E N 1
ATOM 5792 C CA . LEU C 1 102 ? 137.517 148.538 120.106 1.00 38.69 106 LEU E CA 1
ATOM 5793 C C . LEU C 1 102 ? 138.400 149.720 120.499 1.00 39.16 106 LEU E C 1
ATOM 5794 O O . LEU C 1 102 ? 139.221 150.188 119.705 1.00 48.83 106 LEU E O 1
ATOM 5799 N N . GLY C 1 103 ? 138.252 150.184 121.732 1.00 35.89 107 GLY E N 1
ATOM 5800 C CA . GLY C 1 103 ? 138.999 151.310 122.237 1.00 36.90 107 GLY E CA 1
ATOM 5801 C C . GLY C 1 103 ? 138.846 151.341 123.738 1.00 41.93 107 GLY E C 1
ATOM 5802 O O . GLY C 1 103 ? 138.455 150.344 124.347 1.00 43.69 107 GLY E O 1
ATOM 5803 N N . ASN C 1 104 ? 139.136 152.497 124.339 1.00 37.09 108 ASN E N 1
ATOM 5804 C CA . ASN C 1 104 ? 139.095 152.631 125.790 1.00 40.88 108 ASN E CA 1
ATOM 5805 C C . ASN C 1 104 ? 137.962 153.533 126.258 1.00 40.70 108 ASN E C 1
ATOM 5806 O O . ASN C 1 104 ? 137.985 154.002 127.398 1.00 45.65 108 ASN E O 1
ATOM 5811 N N . THR C 1 105 ? 136.953 153.754 125.419 1.00 36.93 109 THR E N 1
ATOM 5812 C CA . THR C 1 105 ? 135.867 154.668 125.742 1.00 31.75 109 THR E CA 1
ATOM 5813 C C . THR C 1 105 ? 134.665 153.982 126.374 1.00 34.67 109 THR E C 1
ATOM 5814 O O . THR C 1 105 ? 133.715 154.672 126.758 1.00 39.81 109 THR E O 1
ATOM 5818 N N . ARG C 1 106 ? 134.669 152.651 126.478 1.00 38.37 110 ARG E N 1
ATOM 5819 C CA . ARG C 1 106 ? 133.540 151.960 127.088 1.00 37.62 110 ARG E CA 1
ATOM 5820 C C . ARG C 1 106 ? 133.354 152.354 128.544 1.00 38.46 110 ARG E C 1
ATOM 5821 O O . ARG C 1 106 ? 132.226 152.348 129.047 1.00 48.08 110 ARG E O 1
ATOM 5829 N N . GLN C 1 107 ? 134.436 152.716 129.227 1.00 37.69 111 GLN E N 1
ATOM 5830 C CA . GLN C 1 107 ? 134.393 153.052 130.640 1.00 39.33 111 GLN E CA 1
ATOM 5831 C C . GLN C 1 107 ? 134.286 154.546 130.915 1.00 38.15 111 GLN E C 1
ATOM 5832 O O . GLN C 1 107 ? 134.444 154.947 132.073 1.00 46.92 111 GLN E O 1
ATOM 5838 N N . LEU C 1 108 ? 134.100 155.381 129.885 1.00 39.79 112 LEU E N 1
ATOM 5839 C CA . LEU C 1 108 ? 134.000 156.827 130.092 1.00 35.64 112 LEU E CA 1
ATOM 5840 C C . LEU C 1 108 ? 132.982 157.180 131.172 1.00 42.78 112 LEU E C 1
ATOM 5841 O O . LEU C 1 108 ? 133.330 157.953 132.080 1.00 46.51 112 LEU E O 1
ATOM 5846 N N . PRO C 1 109 ? 131.752 156.645 131.168 1.00 38.38 113 PRO E N 1
ATOM 5847 C CA . PRO C 1 109 ? 130.806 156.989 132.243 1.00 34.58 113 PRO E CA 1
ATOM 5848 C C . PRO C 1 109 ? 131.283 156.570 133.616 1.00 40.76 113 PRO E C 1
ATOM 5849 O O . PRO C 1 109 ? 130.806 157.119 134.616 1.00 42.09 113 PRO E O 1
ATOM 5853 N N . ASN C 1 110 ? 132.218 155.629 133.694 1.00 41.99 114 ASN E N 1
ATOM 5854 C CA . ASN C 1 110 ? 132.732 155.132 134.957 1.00 32.57 114 ASN E CA 1
ATOM 5855 C C . ASN C 1 110 ? 133.966 155.905 135.398 1.00 37.19 114 ASN E C 1
ATOM 5856 O O . ASN C 1 110 ? 134.566 155.561 136.421 1.00 53.05 114 ASN E O 1
ATOM 5861 N N . LEU C 1 111 ? 134.347 156.942 134.649 1.00 39.58 115 LEU E N 1
ATOM 5862 C CA . LEU C 1 111 ? 135.423 157.857 134.996 1.00 42.00 115 LEU E CA 1
ATOM 5863 C C . LEU C 1 111 ? 134.801 159.138 135.526 1.00 40.64 115 LEU E C 1
ATOM 5864 O O . LEU C 1 111 ? 135.150 159.612 136.608 1.00 44.00 115 LEU E O 1
ATOM 5869 N N . LEU C 1 112 ? 133.778 159.626 134.828 1.00 41.04 116 LEU E N 1
ATOM 5870 C CA . LEU C 1 112 ? 133.132 160.866 135.225 1.00 38.18 116 LEU E CA 1
ATOM 5871 C C . LEU C 1 112 ? 132.533 160.722 136.612 1.00 40.74 116 LEU E C 1
ATOM 5872 O O . LEU C 1 112 ? 132.663 161.622 137.448 1.00 49.67 116 LEU E O 1
ATOM 5877 N N . ARG C 1 113 ? 131.923 159.571 136.893 1.00 40.83 117 ARG E N 1
ATOM 5878 C CA . ARG C 1 113 ? 131.246 159.390 138.165 1.00 38.82 117 ARG E CA 1
ATOM 5879 C C . ARG C 1 113 ? 132.197 159.351 139.354 1.00 40.96 117 ARG E C 1
ATOM 5880 O O . ARG C 1 113 ? 131.714 159.467 140.485 1.00 48.16 117 ARG E O 1
ATOM 5888 N N . LYS C 1 114 ? 133.518 159.215 139.157 1.00 36.22 118 LYS E N 1
ATOM 5889 C CA . LYS C 1 114 ? 134.368 159.067 140.340 1.00 36.46 118 LYS E CA 1
ATOM 5890 C C . LYS C 1 114 ? 134.749 160.411 140.949 1.00 39.50 118 LYS E C 1
ATOM 5891 O O . LYS C 1 114 ? 135.498 160.431 141.931 1.00 48.25 118 LYS E O 1
ATOM 5897 N N . TYR C 1 115 ? 134.270 161.521 140.386 1.00 44.67 119 TYR E N 1
ATOM 5898 C CA . TYR C 1 115 ? 134.535 162.860 140.887 1.00 38.40 119 TYR E CA 1
ATOM 5899 C C . TYR C 1 115 ? 133.253 163.501 141.413 1.00 35.32 119 TYR E C 1
ATOM 5900 O O . TYR C 1 115 ? 132.151 163.224 140.932 1.00 49.03 119 TYR E O 1
ATOM 5909 N N . LYS C 1 116 ? 133.424 164.364 142.418 1.00 39.59 120 LYS E N 1
ATOM 5910 C CA . LYS C 1 116 ? 132.308 165.068 143.048 1.00 33.82 120 LYS E CA 1
ATOM 5911 C C . LYS C 1 116 ? 131.596 166.012 142.090 1.00 37.93 120 LYS E C 1
ATOM 5912 O O . LYS C 1 116 ? 130.361 166.038 142.037 1.00 45.21 120 LYS E O 1
ATOM 5918 N N . LYS C 1 117 ? 132.352 166.795 141.327 1.00 45.21 121 LYS E N 1
ATOM 5919 C CA . LYS C 1 117 ? 131.797 167.793 140.420 1.00 47.75 121 LYS E CA 1
ATOM 5920 C C . LYS C 1 117 ? 132.182 167.439 138.996 1.00 44.60 121 LYS E C 1
ATOM 5921 O O . LYS C 1 117 ? 133.370 167.323 138.678 1.00 49.85 121 LYS E O 1
ATOM 5927 N N . ILE C 1 118 ? 131.174 167.258 138.153 1.00 42.18 122 ILE E N 1
ATOM 5928 C CA . ILE C 1 118 ? 131.341 166.914 136.751 1.00 35.48 122 ILE E CA 1
ATOM 5929 C C . ILE C 1 118 ? 130.799 168.128 136.018 1.00 35.04 122 ILE E C 1
ATOM 5930 O O . ILE C 1 118 ? 129.592 168.397 136.077 1.00 39.27 122 ILE E O 1
ATOM 5935 N N . ARG C 1 119 ? 131.670 168.861 135.322 1.00 40.51 123 ARG E N 1
ATOM 5936 C CA . ARG C 1 119 ? 131.281 170.100 134.665 1.00 40.97 123 ARG E CA 1
ATOM 5937 C C . ARG C 1 119 ? 131.553 170.022 133.174 1.00 39.54 123 ARG E C 1
ATOM 5938 O O . ARG C 1 119 ? 132.630 169.595 132.753 1.00 39.48 123 ARG E O 1
ATOM 5946 N N . LYS C 1 120 ? 130.568 170.423 132.383 1.00 45.38 124 LYS E N 1
ATOM 5947 C CA . LYS C 1 120 ? 130.756 170.550 130.950 1.00 41.90 124 LYS E CA 1
ATOM 5948 C C . LYS C 1 120 ? 131.452 171.882 130.732 1.00 44.40 124 LYS E C 1
ATOM 5949 O O . LYS C 1 120 ? 130.993 172.907 131.245 1.00 53.10 124 LYS E O 1
ATOM 5955 N N . SER C 1 121 ? 132.541 171.887 129.972 1.00 47.64 125 SER E N 1
ATOM 5956 C CA . SER C 1 121 ? 133.277 173.116 129.720 1.00 46.15 125 SER E CA 1
ATOM 5957 C C . SER C 1 121 ? 132.905 173.702 128.371 1.00 44.25 125 SER E C 1
ATOM 5958 O O . SER C 1 121 ? 133.129 173.068 127.336 1.00 45.61 125 SER E O 1
ATOM 5961 N N . SER C 1 122 ? 132.353 174.912 128.383 1.00 49.74 126 SER E N 1
ATOM 5962 C CA . SER C 1 122 ? 131.943 175.545 127.142 1.00 55.03 126 SER E CA 1
ATOM 5963 C C . SER C 1 122 ? 133.177 175.820 126.293 1.00 56.21 126 SER E C 1
ATOM 5964 O O . SER C 1 122 ? 134.220 176.231 126.809 1.00 58.62 126 SER E O 1
ATOM 5967 N N . GLY C 1 123 ? 133.062 175.579 125.001 1.00 45.63 127 GLY E N 1
ATOM 5968 C CA . GLY C 1 123 ? 134.155 175.821 124.084 1.00 44.07 127 GLY E CA 1
ATOM 5969 C C . GLY C 1 123 ? 134.789 174.534 123.590 1.00 50.83 127 GLY E C 1
ATOM 5970 O O . GLY C 1 123 ? 134.872 173.526 124.304 1.00 51.29 127 GLY E O 1
ATOM 5971 N N . ILE C 1 124 ? 135.249 174.576 122.347 1.00 53.98 128 ILE E N 1
ATOM 5972 C CA . ILE C 1 124 ? 135.878 173.436 121.693 1.00 44.36 128 ILE E CA 1
ATOM 5973 C C . ILE C 1 124 ? 137.301 173.316 122.227 1.00 53.18 128 ILE E C 1
ATOM 5974 O O . ILE C 1 124 ? 138.005 174.323 122.366 1.00 61.62 128 ILE E O 1
ATOM 5979 N N . ALA C 1 125 ? 137.717 172.089 122.565 1.00 35.56 129 ALA E N 1
ATOM 5980 C CA . ALA C 1 125 ? 139.062 171.881 123.103 1.00 39.11 129 ALA E CA 1
ATOM 5981 C C . ALA C 1 125 ? 140.141 172.372 122.147 1.00 43.00 129 ALA E C 1
ATOM 5982 O O . ALA C 1 125 ? 141.197 172.834 122.592 1.00 50.92 129 ALA E O 1
ATOM 5984 N N . PHE C 1 126 ? 139.906 172.259 120.845 1.00 34.89 130 PHE E N 1
ATOM 5985 C CA . PHE C 1 126 ? 140.814 172.761 119.814 1.00 37.36 130 PHE E CA 1
ATOM 5986 C C . PHE C 1 126 ? 139.940 173.488 118.794 1.00 37.93 130 PHE E C 1
ATOM 5987 O O . PHE C 1 126 ? 139.160 172.824 118.080 1.00 49.46 130 PHE E O 1
ATOM 5995 N N . PRO C 1 127 ? 140.026 174.818 118.669 1.00 44.41 131 PRO E N 1
ATOM 5996 C CA . PRO C 1 127 ? 139.040 175.542 117.853 1.00 41.29 131 PRO E CA 1
ATOM 5997 C C . PRO C 1 127 ? 139.109 175.209 116.370 1.00 37.58 131 PRO E C 1
ATOM 5998 O O . PRO C 1 127 ? 140.159 174.848 115.833 1.00 31.52 131 PRO E O 1
ATOM 6002 N N . LEU C 1 128 ? 137.949 175.330 115.715 1.00 41.60 132 LEU E N 1
ATOM 6003 C CA . LEU C 1 128 ? 137.840 174.997 114.298 1.00 40.99 132 LEU E CA 1
ATOM 6004 C C . LEU C 1 128 ? 138.745 175.867 113.437 1.00 44.60 132 LEU E C 1
ATOM 6005 O O . LEU C 1 128 ? 139.261 175.405 112.413 1.00 46.85 132 LEU E O 1
ATOM 6010 N N . ALA C 1 129 ? 138.936 177.127 113.825 1.00 39.05 133 ALA E N 1
ATOM 6011 C CA . ALA C 1 129 ? 139.761 178.058 113.062 1.00 34.61 133 ALA E CA 1
ATOM 6012 C C . ALA C 1 129 ? 141.237 177.671 113.026 1.00 42.76 133 ALA E C 1
ATOM 6013 O O . ALA C 1 129 ? 141.971 178.187 112.177 1.00 48.83 133 ALA E O 1
ATOM 6015 N N . SER C 1 130 ? 141.686 176.779 113.908 1.00 28.50 134 SER E N 1
ATOM 6016 C CA . SER C 1 130 ? 143.089 176.398 114.009 1.00 34.82 134 SER E CA 1
ATOM 6017 C C . SER C 1 130 ? 143.461 175.141 113.230 1.00 39.84 134 SER E C 1
ATOM 6018 O O . SER C 1 130 ? 144.618 174.716 113.302 1.00 44.28 134 SER E O 1
ATOM 6021 N N . TYR C 1 131 ? 142.534 174.536 112.494 1.00 37.41 135 TYR E N 1
ATOM 6022 C CA . TYR C 1 131 ? 142.857 173.338 111.731 1.00 36.61 135 TYR E CA 1
ATOM 6023 C C . TYR C 1 131 ? 143.525 173.720 110.410 1.00 44.90 135 TYR E C 1
ATOM 6024 O O . TYR C 1 131 ? 143.255 174.775 109.829 1.00 46.77 135 TYR E O 1
ATOM 6033 N N . ALA C 1 132 ? 144.409 172.832 109.942 1.00 52.75 136 ALA E N 1
ATOM 6034 C CA . ALA C 1 132 ? 145.223 173.107 108.757 1.00 57.88 136 ALA E CA 1
ATOM 6035 C C . ALA C 1 132 ? 144.421 173.343 107.479 1.00 56.53 136 ALA E C 1
ATOM 6036 O O . ALA C 1 132 ? 144.802 174.194 106.666 1.00 62.02 136 ALA E O 1
ATOM 6038 N N . ASP C 1 133 ? 143.318 172.625 107.270 1.00 46.98 137 ASP E N 1
ATOM 6039 C CA . ASP C 1 133 ? 142.514 172.834 106.060 1.00 54.63 137 ASP E CA 1
ATOM 6040 C C . ASP C 1 133 ? 141.464 173.871 106.437 1.00 60.96 137 ASP E C 1
ATOM 6041 O O . ASP C 1 133 ? 140.331 173.535 106.754 1.00 62.78 137 ASP E O 1
ATOM 6046 N N . GLN C 1 134 ? 141.802 175.147 106.220 1.00 59.69 138 GLN E N 1
ATOM 6047 C CA . GLN C 1 134 ? 141.208 176.304 106.897 1.00 58.26 138 GLN E CA 1
ATOM 6048 C C . GLN C 1 134 ? 139.689 176.333 107.076 1.00 65.11 138 GLN E C 1
ATOM 6049 O O . GLN C 1 134 ? 139.235 176.456 108.221 1.00 63.72 138 GLN E O 1
ATOM 6055 N N . PRO C 1 135 ? 138.858 176.228 106.022 1.00 69.93 139 PRO E N 1
ATOM 6056 C CA . PRO C 1 135 ? 137.404 176.367 106.294 1.00 64.31 139 PRO E CA 1
ATOM 6057 C C . PRO C 1 135 ? 136.758 175.103 106.855 1.00 61.04 139 PRO E C 1
ATOM 6058 O O . PRO C 1 135 ? 135.916 174.456 106.226 1.00 61.97 139 PRO E O 1
ATOM 6062 N N . VAL C 1 136 ? 137.144 174.717 108.071 1.00 57.20 140 VAL E N 1
ATOM 6063 C CA . VAL C 1 136 ? 136.635 173.480 108.658 1.00 52.82 140 VAL E CA 1
ATOM 6064 C C . VAL C 1 136 ? 135.265 173.748 109.254 1.00 59.22 140 VAL E C 1
ATOM 6065 O O . VAL C 1 136 ? 135.052 174.756 109.939 1.00 60.97 140 VAL E O 1
ATOM 6069 N N . ILE C 1 137 ? 134.333 172.841 108.981 1.00 51.60 141 ILE E N 1
ATOM 6070 C CA . ILE C 1 137 ? 132.981 172.876 109.510 1.00 51.75 141 ILE E CA 1
ATOM 6071 C C . ILE C 1 137 ? 132.704 171.543 110.189 1.00 54.55 141 ILE E C 1
ATOM 6072 O O . ILE C 1 137 ? 133.359 170.534 109.920 1.00 54.40 141 ILE E O 1
ATOM 6077 N N . SER C 1 138 ? 131.721 171.555 111.084 1.00 53.52 142 SER E N 1
ATOM 6078 C CA . SER C 1 138 ? 131.249 170.360 111.770 1.00 47.21 142 SER E CA 1
ATOM 6079 C C . SER C 1 138 ? 129.911 170.005 111.145 1.00 54.85 142 SER E C 1
ATOM 6080 O O . SER C 1 138 ? 128.970 170.804 111.187 1.00 59.16 142 SER E O 1
ATOM 6083 N N . ASN C 1 139 ? 129.834 168.814 110.570 1.00 52.33 143 ASN E N 1
ATOM 6084 C CA . ASN C 1 139 ? 128.651 168.408 109.830 1.00 48.55 143 ASN E CA 1
ATOM 6085 C C . ASN C 1 139 ? 127.597 167.804 110.753 1.00 54.27 143 ASN E C 1
ATOM 6086 O O . ASN C 1 139 ? 127.944 167.134 111.731 1.00 48.98 143 ASN E O 1
ATOM 6091 N N . PRO C 1 140 ? 126.305 168.015 110.495 1.00 61.34 144 PRO E N 1
ATOM 6092 C CA . PRO C 1 140 ? 125.299 167.280 111.259 1.00 53.17 144 PRO E CA 1
ATOM 6093 C C . PRO C 1 140 ? 125.341 165.827 110.825 1.00 55.38 144 PRO E C 1
ATOM 6094 O O . PRO C 1 140 ? 125.670 165.506 109.680 1.00 60.44 144 PRO E O 1
ATOM 6098 N N . SER C 1 141 ? 124.988 164.943 111.748 1.00 56.94 145 SER E N 1
ATOM 6099 C CA . SER C 1 141 ? 125.040 163.517 111.453 1.00 64.82 145 SER E CA 1
ATOM 6100 C C . SER C 1 141 ? 123.833 163.041 110.660 1.00 63.98 145 SER E C 1
ATOM 6101 O O . SER C 1 141 ? 123.984 162.396 109.616 1.00 68.37 145 SER E O 1
ATOM 6104 N N . GLY C 1 142 ? 122.637 163.341 111.140 1.00 55.03 146 GLY E N 1
ATOM 6105 C CA . GLY C 1 142 ? 121.415 162.816 110.590 1.00 55.28 146 GLY E CA 1
ATOM 6106 C C . GLY C 1 142 ? 120.879 161.660 111.397 1.00 59.57 146 GLY E C 1
ATOM 6107 O O . GLY C 1 142 ? 119.683 161.362 111.321 1.00 56.69 146 GLY E O 1
ATOM 6108 N N . ASN C 1 143 ? 121.752 161.008 112.166 1.00 60.88 147 ASN E N 1
ATOM 6109 C CA . ASN C 1 143 ? 121.393 159.952 113.097 1.00 50.15 147 ASN E CA 1
ATOM 6110 C C . ASN C 1 143 ? 121.541 160.440 114.535 1.00 54.18 147 ASN E C 1
ATOM 6111 O O . ASN C 1 143 ? 121.575 159.628 115.457 1.00 61.33 147 ASN E O 1
ATOM 6116 N N . CYS C 1 144 ? 121.562 161.767 114.732 1.00 56.60 148 CYS E N 1
ATOM 6117 C CA . CYS C 1 144 ? 121.607 162.460 116.025 1.00 54.53 148 CYS E CA 1
ATOM 6118 C C . CYS C 1 144 ? 120.564 163.552 115.864 1.00 54.03 148 CYS E C 1
ATOM 6119 O O . CYS C 1 144 ? 120.887 164.660 115.430 1.00 61.82 148 CYS E O 1
ATOM 6122 N N . ARG C 1 145 ? 119.326 163.241 116.216 1.00 62.99 149 ARG E N 1
ATOM 6123 C CA . ARG C 1 145 ? 118.275 164.226 116.089 1.00 61.30 149 ARG E CA 1
ATOM 6124 C C . ARG C 1 145 ? 118.226 164.918 117.447 1.00 62.98 149 ARG E C 1
ATOM 6125 O O . ARG C 1 145 ? 118.505 164.292 118.473 1.00 61.31 149 ARG E O 1
ATOM 6133 N N . ASP C 1 146 ? 117.884 166.209 117.459 1.00 70.35 150 ASP E N 1
ATOM 6134 C CA . ASP C 1 146 ? 117.872 166.984 118.703 1.00 69.01 150 ASP E CA 1
ATOM 6135 C C . ASP C 1 146 ? 116.511 167.621 118.971 1.00 76.39 150 ASP E C 1
ATOM 6136 O O . ASP C 1 146 ? 116.192 168.675 118.412 1.00 78.77 150 ASP E O 1
ATOM 6141 N N . GLY C 1 147 ? 115.712 166.982 119.823 1.00 77.54 151 GLY E N 1
ATOM 6142 C CA . GLY C 1 147 ? 114.466 167.572 120.270 1.00 74.63 151 GLY E CA 1
ATOM 6143 C C . GLY C 1 147 ? 113.342 167.617 119.260 1.00 77.24 151 GLY E C 1
ATOM 6144 O O . GLY C 1 147 ? 112.324 166.931 119.389 1.00 78.21 151 GLY E O 1
ATOM 6145 N N . ASN C 1 148 ? 113.541 168.449 118.242 1.00 76.40 152 ASN E N 1
ATOM 6146 C CA . ASN C 1 148 ? 112.547 168.739 117.223 1.00 77.73 152 ASN E CA 1
ATOM 6147 C C . ASN C 1 148 ? 112.753 167.924 115.957 1.00 80.23 152 ASN E C 1
ATOM 6148 O O . ASN C 1 148 ? 112.128 168.222 114.935 1.00 82.08 152 ASN E O 1
ATOM 6153 N N . GLY C 1 149 ? 113.614 166.914 115.996 1.00 66.79 153 GLY E N 1
ATOM 6154 C CA . GLY C 1 149 ? 113.882 166.106 114.832 1.00 64.14 153 GLY E CA 1
ATOM 6155 C C . GLY C 1 149 ? 114.937 166.704 113.935 1.00 65.52 153 GLY E C 1
ATOM 6156 O O . GLY C 1 149 ? 115.174 166.177 112.843 1.00 65.75 153 GLY E O 1
ATOM 6157 N N . VAL C 1 150 ? 115.560 167.801 114.354 1.00 69.65 154 VAL E N 1
ATOM 6158 C CA . VAL C 1 150 ? 116.581 168.491 113.579 1.00 67.98 154 VAL E CA 1
ATOM 6159 C C . VAL C 1 150 ? 117.889 167.724 113.696 1.00 64.67 154 VAL E C 1
ATOM 6160 O O . VAL C 1 150 ? 118.270 167.280 114.785 1.00 65.89 154 VAL E O 1
ATOM 6164 N N . GLU C 1 151 ? 118.571 167.555 112.568 1.00 58.25 155 GLU E N 1
ATOM 6165 C CA . GLU C 1 151 ? 119.825 166.818 112.554 1.00 55.55 155 GLU E CA 1
ATOM 6166 C C . GLU C 1 151 ? 120.836 167.574 113.405 1.00 57.58 155 GLU E C 1
ATOM 6167 O O . GLU C 1 151 ? 120.912 168.804 113.342 1.00 60.47 155 GLU E O 1
ATOM 6173 N N . SER C 1 152 ? 121.606 166.850 114.212 1.00 48.58 156 SER E N 1
ATOM 6174 C CA . SER C 1 152 ? 122.589 167.498 115.076 1.00 50.08 156 SER E CA 1
ATOM 6175 C C . SER C 1 152 ? 123.871 166.671 115.129 1.00 51.73 156 SER E C 1
ATOM 6176 O O . SER C 1 152 ? 124.140 165.834 114.262 1.00 61.58 156 SER E O 1
ATOM 6179 N N . GLU C 1 153 ? 124.675 166.919 116.163 1.00 43.33 157 GLU E N 1
ATOM 6180 C CA . GLU C 1 153 ? 125.996 166.331 116.330 1.00 44.08 157 GLU E CA 1
ATOM 6181 C C . GLU C 1 153 ? 126.287 166.115 117.810 1.00 45.98 157 GLU E C 1
ATOM 6182 O O . GLU C 1 153 ? 125.647 166.711 118.677 1.00 52.69 157 GLU E O 1
ATOM 6188 N N . PHE C 1 154 ? 127.265 165.253 118.092 1.00 40.34 158 PHE E N 1
ATOM 6189 C CA . PHE C 1 154 ? 127.695 165.054 119.471 1.00 39.41 158 PHE E CA 1
ATOM 6190 C C . PHE C 1 154 ? 128.285 166.344 120.013 1.00 41.66 158 PHE E C 1
ATOM 6191 O O . PHE C 1 154 ? 129.069 167.010 119.331 1.00 45.84 158 PHE E O 1
ATOM 6199 N N . GLY C 1 155 ? 127.898 166.714 121.233 1.00 31.73 159 GLY E N 1
ATOM 6200 C CA . GLY C 1 155 ? 128.454 167.920 121.816 1.00 33.50 159 GLY E CA 1
ATOM 6201 C C . GLY C 1 155 ? 129.955 167.838 122.012 1.00 41.28 159 GLY E C 1
ATOM 6202 O O . GLY C 1 155 ? 130.656 168.845 121.893 1.00 47.71 159 GLY E O 1
ATOM 6203 N N . SER C 1 156 ? 130.468 166.642 122.312 1.00 31.57 160 SER E N 1
ATOM 6204 C CA . SER C 1 156 ? 131.883 166.433 122.591 1.00 20.65 160 SER E CA 1
ATOM 6205 C C . SER C 1 156 ? 132.707 166.014 121.382 1.00 32.33 160 SER E C 1
ATOM 6206 O O . SER C 1 156 ? 133.933 165.923 121.502 1.00 39.34 160 SER E O 1
ATOM 6209 N N . LEU C 1 157 ? 132.083 165.749 120.235 1.00 34.04 161 LEU E N 1
ATOM 6210 C CA . LEU C 1 157 ? 132.778 165.169 119.091 1.00 28.71 161 LEU E CA 1
ATOM 6211 C C . LEU C 1 157 ? 132.308 165.820 117.800 1.00 35.49 161 LEU E C 1
ATOM 6212 O O . LEU C 1 157 ? 131.107 165.827 117.514 1.00 41.19 161 LEU E O 1
ATOM 6217 N N . LEU C 1 158 ? 133.248 166.359 117.026 1.00 34.34 162 LEU E N 1
ATOM 6218 C CA . LEU C 1 158 ? 132.962 167.091 115.797 1.00 32.23 162 LEU E CA 1
ATOM 6219 C C . LEU C 1 158 ? 133.330 166.259 114.578 1.00 35.14 162 LEU E C 1
ATOM 6220 O O . LEU C 1 158 ? 134.482 165.830 114.447 1.00 30.40 162 LEU E O 1
ATOM 6225 N N . TRP C 1 159 ? 132.361 166.039 113.695 1.00 46.14 163 TRP E N 1
ATOM 6226 C CA . TRP C 1 159 ? 132.598 165.314 112.450 1.00 41.37 163 TRP E CA 1
ATOM 6227 C C . TRP C 1 159 ? 133.125 166.373 111.490 1.00 44.63 163 TRP E C 1
ATOM 6228 O O . TRP C 1 159 ? 132.353 167.159 110.940 1.00 45.70 163 TRP E O 1
ATOM 6239 N N . LEU C 1 160 ? 134.438 166.397 111.270 1.00 49.58 164 LEU E N 1
ATOM 6240 C CA . LEU C 1 160 ? 135.064 167.504 110.561 1.00 41.06 164 LEU E CA 1
ATOM 6241 C C . LEU C 1 160 ? 135.378 167.171 109.109 1.00 47.73 164 LEU E C 1
ATOM 6242 O O . LEU C 1 160 ? 135.852 166.077 108.792 1.00 55.07 164 LEU E O 1
ATOM 6247 N N . THR C 1 161 ? 135.110 168.142 108.236 1.00 47.08 165 THR E N 1
ATOM 6248 C CA . THR C 1 161 ? 135.480 168.122 106.828 1.00 53.26 165 THR E CA 1
ATOM 6249 C C . THR C 1 161 ? 136.026 169.500 106.483 1.00 54.71 165 THR E C 1
ATOM 6250 O O . THR C 1 161 ? 135.706 170.485 107.151 1.00 55.23 165 THR E O 1
ATOM 6254 N N . GLY C 1 162 ? 136.856 169.568 105.439 1.00 55.58 166 GLY E N 1
ATOM 6255 C CA . GLY C 1 162 ? 137.427 170.838 105.023 1.00 49.35 166 GLY E CA 1
ATOM 6256 C C . GLY C 1 162 ? 137.120 171.215 103.587 1.00 52.83 166 GLY E C 1
ATOM 6257 O O . GLY C 1 162 ? 136.038 170.906 103.081 1.00 57.23 166 GLY E O 1
ATOM 6258 N N . ASN C 1 163 ? 138.070 171.872 102.920 1.00 54.96 167 ASN E N 1
ATOM 6259 C CA . ASN C 1 163 ? 137.886 172.361 101.561 1.00 59.40 167 ASN E CA 1
ATOM 6260 C C . ASN C 1 163 ? 138.394 171.413 100.487 1.00 61.05 167 ASN E C 1
ATOM 6261 O O . ASN C 1 163 ? 138.114 171.651 99.307 1.00 61.52 167 ASN E O 1
ATOM 6266 N N . THR C 1 164 ? 139.124 170.361 100.850 1.00 53.53 168 THR E N 1
ATOM 6267 C CA . THR C 1 164 ? 139.721 169.453 99.881 1.00 53.34 168 THR E CA 1
ATOM 6268 C C . THR C 1 164 ? 139.361 168.009 100.193 1.00 52.98 168 THR E C 1
ATOM 6269 O O . THR C 1 164 ? 138.864 167.675 101.272 1.00 51.23 168 THR E O 1
ATOM 6273 N N . LYS C 1 165 ? 139.625 167.160 99.205 1.00 46.34 169 LYS E N 1
ATOM 6274 C CA . LYS C 1 165 ? 139.469 165.720 99.300 1.00 45.99 169 LYS E CA 1
ATOM 6275 C C . LYS C 1 165 ? 140.721 165.082 98.722 1.00 45.10 169 LYS E C 1
ATOM 6276 O O . LYS C 1 165 ? 141.383 165.664 97.858 1.00 55.91 169 LYS E O 1
ATOM 6282 N N . GLY C 1 166 ? 141.045 163.887 99.210 1.00 41.26 170 GLY E N 1
ATOM 6283 C CA . GLY C 1 166 ? 142.185 163.143 98.711 1.00 40.85 170 GLY E CA 1
ATOM 6284 C C . GLY C 1 166 ? 143.151 162.810 99.824 1.00 45.96 170 GLY E C 1
ATOM 6285 O O . GLY C 1 166 ? 143.061 163.382 100.913 1.00 42.98 170 GLY E O 1
ATOM 6286 N N . ALA C 1 167 ? 144.069 161.883 99.574 1.00 44.15 171 ALA E N 1
ATOM 6287 C CA . ALA C 1 167 ? 145.017 161.495 100.604 1.00 47.58 171 ALA E CA 1
ATOM 6288 C C . ALA C 1 167 ? 145.938 162.658 100.940 1.00 41.11 171 ALA E C 1
ATOM 6289 O O . ALA C 1 167 ? 146.300 163.462 100.078 1.00 42.10 171 ALA E O 1
ATOM 6291 N N . ILE C 1 168 ? 146.309 162.742 102.217 1.00 37.29 172 ILE E N 1
ATOM 6292 C CA . ILE C 1 168 ? 147.224 163.757 102.716 1.00 36.19 172 ILE E CA 1
ATOM 6293 C C . ILE C 1 168 ? 148.350 163.091 103.494 1.00 37.82 172 ILE E C 1
ATOM 6294 O O . ILE C 1 168 ? 148.268 161.924 103.882 1.00 41.18 172 ILE E O 1
ATOM 6299 N N . THR C 1 169 ? 149.418 163.859 103.711 1.00 35.00 173 THR E N 1
ATOM 6300 C CA . THR C 1 169 ? 150.533 163.374 104.516 1.00 33.79 173 THR E CA 1
ATOM 6301 C C . THR C 1 169 ? 150.085 163.098 105.943 1.00 31.44 173 THR E C 1
ATOM 6302 O O . THR C 1 169 ? 150.468 162.087 106.541 1.00 38.37 173 THR E O 1
ATOM 6306 N N . GLY C 1 170 ? 149.272 163.989 106.495 1.00 41.90 174 GLY E N 1
ATOM 6307 C CA . GLY C 1 170 ? 148.800 163.907 107.865 1.00 38.90 174 GLY E CA 1
ATOM 6308 C C . GLY C 1 170 ? 148.990 165.277 108.483 1.00 43.73 174 GLY E C 1
ATOM 6309 O O . GLY C 1 170 ? 149.853 166.056 108.072 1.00 43.59 174 GLY E O 1
ATOM 6310 N N . GLU C 1 171 ? 148.172 165.573 109.486 1.00 47.05 175 GLU E N 1
ATOM 6311 C CA . GLU C 1 171 ? 148.175 166.848 110.184 1.00 35.53 175 GLU E CA 1
ATOM 6312 C C . GLU C 1 171 ? 148.460 166.575 111.651 1.00 33.63 175 GLU E C 1
ATOM 6313 O O . GLU C 1 171 ? 148.196 165.482 112.142 1.00 37.26 175 GLU E O 1
ATOM 6319 N N . THR C 1 172 ? 149.016 167.563 112.347 1.00 39.51 176 THR E N 1
ATOM 6320 C CA . THR C 1 172 ? 149.344 167.430 113.762 1.00 44.74 176 THR E CA 1
ATOM 6321 C C . THR C 1 172 ? 148.718 168.583 114.527 1.00 40.63 176 THR E C 1
ATOM 6322 O O . THR C 1 172 ? 148.828 169.738 114.103 1.00 43.51 176 THR E O 1
ATOM 6326 N N . ILE C 1 173 ? 148.055 168.270 115.641 1.00 41.25 177 ILE E N 1
ATOM 6327 C CA . ILE C 1 173 ? 147.507 169.289 116.527 1.00 37.34 177 ILE E CA 1
ATOM 6328 C C . ILE C 1 173 ? 147.991 169.014 117.942 1.00 37.22 177 ILE E C 1
ATOM 6329 O O . ILE C 1 173 ? 148.232 167.863 118.320 1.00 40.24 177 ILE E O 1
ATOM 6334 N N . THR C 1 174 ? 148.140 170.083 118.724 1.00 43.84 178 THR E N 1
ATOM 6335 C CA . THR C 1 174 ? 148.515 169.988 120.128 1.00 40.51 178 THR E CA 1
ATOM 6336 C C . THR C 1 174 ? 147.366 170.512 120.974 1.00 33.22 178 THR E C 1
ATOM 6337 O O . THR C 1 174 ? 146.868 171.617 120.735 1.00 42.23 178 THR E O 1
ATOM 6341 N N . ILE C 1 175 ? 146.954 169.717 121.957 1.00 39.79 179 ILE E N 1
ATOM 6342 C CA . ILE C 1 175 ? 145.886 170.060 122.888 1.00 40.63 179 ILE E CA 1
ATOM 6343 C C . ILE C 1 175 ? 146.487 170.269 124.273 1.00 41.43 179 ILE E C 1
ATOM 6344 O O . ILE C 1 175 ? 147.173 169.381 124.797 1.00 46.85 179 ILE E O 1
ATOM 6349 N N . THR C 1 176 ? 146.233 171.435 124.861 1.00 41.30 180 THR E N 1
ATOM 6350 C CA . THR C 1 176 ? 146.722 171.783 126.186 1.00 44.80 180 THR E CA 1
ATOM 6351 C C . THR C 1 176 ? 145.560 171.700 127.170 1.00 45.14 180 THR E C 1
ATOM 6352 O O . THR C 1 176 ? 144.393 171.754 126.781 1.00 48.00 180 THR E O 1
ATOM 6356 N N . HIS C 1 177 ? 145.891 171.596 128.456 1.00 50.01 181 HIS E N 1
ATOM 6357 C CA . HIS C 1 177 ? 144.876 171.606 129.506 1.00 48.27 181 HIS E CA 1
ATOM 6358 C C . HIS C 1 177 ? 144.119 172.931 129.515 1.00 44.58 181 HIS E C 1
ATOM 6359 O O . HIS C 1 177 ? 144.723 174.004 129.443 1.00 47.48 181 HIS E O 1
ATOM 6366 N N . GLN C 1 178 ? 142.781 172.853 129.607 1.00 41.97 182 GLN E N 1
ATOM 6367 C CA . GLN C 1 178 ? 141.918 174.038 129.580 1.00 47.28 182 GLN E CA 1
ATOM 6368 C C . GLN C 1 178 ? 140.852 174.037 130.679 1.00 50.13 182 GLN E C 1
ATOM 6369 O O . GLN C 1 178 ? 139.734 174.520 130.474 1.00 46.35 182 GLN E O 1
ATOM 6375 N N . CYS C 1 179 ? 141.169 173.505 131.851 1.00 46.61 183 CYS E N 1
ATOM 6376 C CA . CYS C 1 179 ? 140.286 173.480 133.018 1.00 46.96 183 CYS E CA 1
ATOM 6377 C C . CYS C 1 179 ? 141.006 174.267 134.116 1.00 49.53 183 CYS E C 1
ATOM 6378 O O . CYS C 1 179 ? 142.047 174.881 133.869 1.00 48.87 183 CYS E O 1
ATOM 6381 N N . ASN C 1 180 ? 140.466 174.250 135.334 1.00 57.31 184 ASN E N 1
ATOM 6382 C CA . ASN C 1 180 ? 141.124 174.978 136.407 1.00 54.09 184 ASN E CA 1
ATOM 6383 C C . ASN C 1 180 ? 142.301 174.158 136.934 1.00 51.23 184 ASN E C 1
ATOM 6384 O O . ASN C 1 180 ? 142.545 173.029 136.504 1.00 53.37 184 ASN E O 1
ATOM 6389 N N . ASN C 1 181 ? 143.045 174.726 137.887 1.00 59.52 185 ASN E N 1
ATOM 6390 C CA . ASN C 1 181 ? 144.260 174.057 138.345 1.00 58.27 185 ASN E CA 1
ATOM 6391 C C . ASN C 1 181 ? 143.976 172.754 139.082 1.00 61.99 185 ASN E C 1
ATOM 6392 O O . ASN C 1 181 ? 144.817 171.848 139.066 1.00 60.11 185 ASN E O 1
ATOM 6397 N N . ASP C 1 182 ? 142.812 172.633 139.722 1.00 60.74 186 ASP E N 1
ATOM 6398 C CA . ASP C 1 182 ? 142.448 171.433 140.466 1.00 55.85 186 ASP E CA 1
ATOM 6399 C C . ASP C 1 182 ? 141.503 170.517 139.702 1.00 58.08 186 ASP E C 1
ATOM 6400 O O . ASP C 1 182 ? 140.963 169.578 140.295 1.00 67.53 186 ASP E O 1
ATOM 6405 N N . GLU C 1 183 ? 141.296 170.758 138.411 1.00 45.89 187 GLU E N 1
ATOM 6406 C CA . GLU C 1 183 ? 140.409 169.954 137.590 1.00 49.05 187 GLU E CA 1
ATOM 6407 C C . GLU C 1 183 ? 141.207 169.121 136.599 1.00 50.88 187 GLU E C 1
ATOM 6408 O O . GLU C 1 183 ? 142.269 169.538 136.128 1.00 58.38 187 GLU E O 1
ATOM 6414 N N . VAL C 1 184 ? 140.684 167.937 136.293 1.00 41.78 188 VAL E N 1
ATOM 6415 C CA . VAL C 1 184 ? 141.252 167.055 135.282 1.00 40.04 188 VAL E CA 1
ATOM 6416 C C . VAL C 1 184 ? 140.334 167.135 134.072 1.00 38.79 188 VAL E C 1
ATOM 6417 O O . VAL C 1 184 ? 139.106 167.137 134.213 1.00 45.18 188 VAL E O 1
ATOM 6421 N N . MET C 1 185 ? 140.930 167.223 132.889 1.00 40.74 189 MET E N 1
ATOM 6422 C CA . MET C 1 185 ? 140.200 167.365 131.640 1.00 39.64 189 MET E CA 1
ATOM 6423 C C . MET C 1 185 ? 140.066 166.019 130.946 1.00 47.33 189 MET E C 1
ATOM 6424 O O . MET C 1 185 ? 141.060 165.303 130.783 1.00 49.15 189 MET E O 1
ATOM 6429 N N . VAL C 1 186 ? 138.845 165.697 130.517 1.00 48.99 190 VAL E N 1
ATOM 6430 C CA . VAL C 1 186 ? 138.551 164.454 129.810 1.00 41.37 190 VAL E CA 1
ATOM 6431 C C . VAL C 1 186 ? 138.036 164.814 128.424 1.00 42.04 190 VAL E C 1
ATOM 6432 O O . VAL C 1 186 ? 137.028 165.528 128.287 1.00 43.48 190 VAL E O 1
ATOM 6436 N N . LEU C 1 187 ? 138.774 164.353 127.410 1.00 40.45 191 LEU E N 1
ATOM 6437 C CA . LEU C 1 187 ? 138.548 164.592 125.997 1.00 40.09 191 LEU E CA 1
ATOM 6438 C C . LEU C 1 187 ? 138.069 163.321 125.318 1.00 44.94 191 LEU E C 1
ATOM 6439 O O . LEU C 1 187 ? 138.480 162.213 125.684 1.00 46.22 191 LEU E O 1
ATOM 6444 N N . VAL C 1 188 ? 137.285 163.499 124.262 1.00 45.83 192 VAL E N 1
ATOM 6445 C CA . VAL C 1 188 ? 136.887 162.414 123.378 1.00 38.14 192 VAL E CA 1
ATOM 6446 C C . VAL C 1 188 ? 137.215 162.842 121.956 1.00 35.53 192 VAL E C 1
ATOM 6447 O O . VAL C 1 188 ? 136.852 163.947 121.539 1.00 42.35 192 VAL E O 1
ATOM 6451 N N . TRP C 1 189 ? 137.905 161.974 121.217 1.00 29.82 193 TRP E N 1
ATOM 6452 C CA . TRP C 1 189 ? 138.219 162.243 119.819 1.00 23.96 193 TRP E CA 1
ATOM 6453 C C . TRP C 1 189 ? 138.120 160.914 119.096 1.00 32.35 193 TRP E C 1
ATOM 6454 O O . TRP C 1 189 ? 138.008 159.865 119.726 1.00 38.20 193 TRP E O 1
ATOM 6465 N N . GLY C 1 190 ? 138.093 160.943 117.776 1.00 33.79 194 GLY E N 1
ATOM 6466 C CA . GLY C 1 190 ? 138.016 159.684 117.079 1.00 21.51 194 GLY E CA 1
ATOM 6467 C C . GLY C 1 190 ? 138.219 159.779 115.590 1.00 32.15 194 GLY E C 1
ATOM 6468 O O . GLY C 1 190 ? 138.793 160.738 115.075 1.00 40.31 194 GLY E O 1
ATOM 6469 N N . ALA C 1 191 ? 137.727 158.746 114.917 1.00 33.73 195 ALA E N 1
ATOM 6470 C CA . ALA C 1 191 ? 137.819 158.603 113.477 1.00 25.94 195 ALA E CA 1
ATOM 6471 C C . ALA C 1 191 ? 136.548 157.995 112.914 1.00 30.71 195 ALA E C 1
ATOM 6472 O O . ALA C 1 191 ? 135.933 157.120 113.530 1.00 41.21 195 ALA E O 1
ATOM 6474 N N . TRP C 1 192 ? 136.165 158.473 111.738 1.00 28.86 196 TRP E N 1
ATOM 6475 C CA . TRP C 1 192 ? 135.040 157.925 111.004 1.00 28.94 196 TRP E CA 1
ATOM 6476 C C . TRP C 1 192 ? 135.556 156.815 110.105 1.00 40.55 196 TRP E C 1
ATOM 6477 O O . TRP C 1 192 ? 136.502 157.028 109.340 1.00 32.16 196 TRP E O 1
ATOM 6488 N N . ALA C 1 193 ? 134.948 155.637 110.199 1.00 43.27 197 ALA E N 1
ATOM 6489 C CA . ALA C 1 193 ? 135.266 154.525 109.325 1.00 36.36 197 ALA E CA 1
ATOM 6490 C C . ALA C 1 193 ? 134.005 154.255 108.531 1.00 31.64 197 ALA E C 1
ATOM 6491 O O . ALA C 1 193 ? 132.897 154.351 109.062 1.00 43.91 197 ALA E O 1
ATOM 6493 N N . ASP C 1 194 ? 134.173 153.931 107.261 1.00 35.15 198 ASP E N 1
ATOM 6494 C CA . ASP C 1 194 ? 133.036 153.716 106.390 1.00 38.00 198 ASP E CA 1
ATOM 6495 C C . ASP C 1 194 ? 133.471 152.800 105.261 1.00 36.64 198 ASP E C 1
ATOM 6496 O O . ASP C 1 194 ? 134.616 152.348 105.212 1.00 40.96 198 ASP E O 1
ATOM 6501 N N . LEU C 1 195 ? 132.543 152.517 104.357 1.00 39.97 199 LEU E N 1
ATOM 6502 C CA . LEU C 1 195 ? 132.873 151.686 103.215 1.00 41.40 199 LEU E CA 1
ATOM 6503 C C . LEU C 1 195 ? 133.840 152.487 102.355 1.00 44.43 199 LEU E C 1
ATOM 6504 O O . LEU C 1 195 ? 133.811 153.721 102.363 1.00 50.97 199 LEU E O 1
ATOM 6509 N N . SER C 1 196 ? 134.737 151.795 101.644 1.00 49.37 200 SER E N 1
ATOM 6510 C CA . SER C 1 196 ? 135.724 152.536 100.861 1.00 45.62 200 SER E CA 1
ATOM 6511 C C . SER C 1 196 ? 135.062 153.425 99.816 1.00 48.59 200 SER E C 1
ATOM 6512 O O . SER C 1 196 ? 135.584 154.502 99.502 1.00 56.07 200 SER E O 1
ATOM 6515 N N . ALA C 1 197 ? 133.887 153.032 99.311 1.00 44.95 201 ALA E N 1
ATOM 6516 C CA . ALA C 1 197 ? 133.189 153.897 98.370 1.00 41.88 201 ALA E CA 1
ATOM 6517 C C . ALA C 1 197 ? 132.714 155.158 99.072 1.00 47.87 201 ALA E C 1
ATOM 6518 O O . ALA C 1 197 ? 132.804 156.262 98.518 1.00 50.61 201 ALA E O 1
ATOM 6520 N N . THR C 1 198 ? 132.317 155.022 100.337 1.00 50.89 202 THR E N 1
ATOM 6521 C CA . THR C 1 198 ? 131.779 156.153 101.074 1.00 44.50 202 THR E CA 1
ATOM 6522 C C . THR C 1 198 ? 132.926 157.004 101.590 1.00 51.36 202 THR E C 1
ATOM 6523 O O . THR C 1 198 ? 132.817 158.235 101.645 1.00 59.20 202 THR E O 1
ATOM 6527 N N . MET C 1 199 ? 134.035 156.365 101.976 1.00 43.23 203 MET E N 1
ATOM 6528 C CA . MET C 1 199 ? 135.182 157.140 102.417 1.00 41.92 203 MET E CA 1
ATOM 6529 C C . MET C 1 199 ? 135.738 157.933 101.249 1.00 44.43 203 MET E C 1
ATOM 6530 O O . MET C 1 199 ? 136.244 159.040 101.437 1.00 49.37 203 MET E O 1
ATOM 6535 N N . ASN C 1 200 ? 135.631 157.390 100.036 1.00 38.92 204 ASN E N 1
ATOM 6536 C CA . ASN C 1 200 ? 136.089 158.116 98.862 1.00 41.85 204 ASN E CA 1
ATOM 6537 C C . ASN C 1 200 ? 135.152 159.276 98.565 1.00 42.60 204 ASN E C 1
ATOM 6538 O O . ASN C 1 200 ? 135.596 160.379 98.228 1.00 46.69 204 ASN E O 1
ATOM 6543 N N . THR C 1 201 ? 133.845 159.031 98.681 1.00 47.22 205 THR E N 1
ATOM 6544 C CA . THR C 1 201 ? 132.856 160.072 98.430 1.00 49.35 205 THR E CA 1
ATOM 6545 C C . THR C 1 201 ? 133.002 161.239 99.402 1.00 52.58 205 THR E C 1
ATOM 6546 O O . THR C 1 201 ? 132.904 162.403 98.997 1.00 44.27 205 THR E O 1
ATOM 6550 N N . ILE C 1 202 ? 133.242 160.957 100.681 1.00 46.65 206 ILE E N 1
ATOM 6551 C CA . ILE C 1 202 ? 133.299 162.020 101.687 1.00 37.90 206 ILE E CA 1
ATOM 6552 C C . ILE C 1 202 ? 134.692 162.634 101.787 1.00 47.07 206 ILE E C 1
ATOM 6553 O O . ILE C 1 202 ? 134.827 163.860 101.793 1.00 46.81 206 ILE E O 1
ATOM 6558 N N . TYR C 1 203 ? 135.745 161.812 101.857 1.00 45.49 207 TYR E N 1
ATOM 6559 C CA . TYR C 1 203 ? 137.097 162.297 102.102 1.00 37.72 207 TYR E CA 1
ATOM 6560 C C . TYR C 1 203 ? 138.053 162.137 100.928 1.00 43.61 207 TYR E C 1
ATOM 6561 O O . TYR C 1 203 ? 139.174 162.650 101.001 1.00 49.32 207 TYR E O 1
ATOM 6570 N N . GLY C 1 204 ? 137.663 161.445 99.860 1.00 45.78 208 GLY E N 1
ATOM 6571 C CA . GLY C 1 204 ? 138.586 161.208 98.767 1.00 38.33 208 GLY E CA 1
ATOM 6572 C C . GLY C 1 204 ? 139.607 160.114 98.975 1.00 43.90 208 GLY E C 1
ATOM 6573 O O . GLY C 1 204 ? 140.631 160.116 98.287 1.00 51.41 208 GLY E O 1
ATOM 6574 N N . VAL C 1 205 ? 139.368 159.178 99.894 1.00 48.04 209 VAL E N 1
ATOM 6575 C CA . VAL C 1 205 ? 140.297 158.089 100.174 1.00 47.86 209 VAL E CA 1
ATOM 6576 C C . VAL C 1 205 ? 139.535 156.772 100.181 1.00 47.34 209 VAL E C 1
ATOM 6577 O O . VAL C 1 205 ? 138.357 156.720 100.545 1.00 53.07 209 VAL E O 1
ATOM 6581 N N . THR C 1 206 ? 140.225 155.700 99.775 1.00 44.16 210 THR E N 1
ATOM 6582 C CA . THR C 1 206 ? 139.663 154.355 99.767 1.00 47.34 210 THR E CA 1
ATOM 6583 C C . THR C 1 206 ? 140.333 153.390 100.735 1.00 53.34 210 THR E C 1
ATOM 6584 O O . THR C 1 206 ? 139.768 152.321 100.992 1.00 55.96 210 THR E O 1
ATOM 6588 N N . THR C 1 207 ? 141.508 153.729 101.281 1.00 49.13 211 THR E N 1
ATOM 6589 C CA . THR C 1 207 ? 142.248 152.842 102.167 1.00 46.87 211 THR E CA 1
ATOM 6590 C C . THR C 1 207 ? 142.133 153.291 103.617 1.00 43.55 211 THR E C 1
ATOM 6591 O O . THR C 1 207 ? 141.730 154.424 103.897 1.00 45.91 211 THR E O 1
ATOM 6595 N N . PRO C 1 208 ? 142.478 152.421 104.571 1.00 46.94 212 PRO E N 1
ATOM 6596 C CA . PRO C 1 208 ? 142.536 152.848 105.974 1.00 40.66 212 PRO E CA 1
ATOM 6597 C C . PRO C 1 208 ? 143.497 154.008 106.178 1.00 44.81 212 PRO E C 1
ATOM 6598 O O . PRO C 1 208 ? 144.570 154.061 105.573 1.00 42.02 212 PRO E O 1
ATOM 6602 N N . GLN C 1 209 ? 143.103 154.933 107.048 1.00 44.36 213 GLN E N 1
ATOM 6603 C CA . GLN C 1 209 ? 143.907 156.100 107.373 1.00 31.19 213 GLN E CA 1
ATOM 6604 C C . GLN C 1 209 ? 144.515 155.874 108.751 1.00 33.86 213 GLN E C 1
ATOM 6605 O O . GLN C 1 209 ? 143.954 155.158 109.580 1.00 45.30 213 GLN E O 1
ATOM 6611 N N . THR C 1 210 ? 145.652 156.518 109.003 1.00 29.69 214 THR E N 1
ATOM 6612 C CA . THR C 1 210 ? 146.380 156.356 110.258 1.00 29.59 214 THR E CA 1
ATOM 6613 C C . THR C 1 210 ? 146.103 157.498 111.226 1.00 35.05 214 THR E C 1
ATOM 6614 O O . THR C 1 210 ? 146.197 158.672 110.854 1.00 34.92 214 THR E O 1
ATOM 6618 N N . TYR C 1 211 ? 145.767 157.143 112.466 1.00 40.06 215 TYR E N 1
ATOM 6619 C CA . TYR C 1 211 ? 145.539 158.105 113.533 1.00 22.09 215 TYR E CA 1
ATOM 6620 C C . TYR C 1 211 ? 146.490 157.756 114.664 1.00 33.78 215 TYR E C 1
ATOM 6621 O O . TYR C 1 211 ? 146.662 156.579 114.993 1.00 43.60 215 TYR E O 1
ATOM 6630 N N . VAL C 1 212 ? 147.103 158.775 115.254 1.00 28.22 216 VAL E N 1
ATOM 6631 C CA . VAL C 1 212 ? 148.078 158.619 116.325 1.00 35.27 216 VAL E CA 1
ATOM 6632 C C . VAL C 1 212 ? 147.789 159.675 117.378 1.00 29.39 216 VAL E C 1
ATOM 6633 O O . VAL C 1 212 ? 147.398 160.799 117.050 1.00 30.75 216 VAL E O 1
ATOM 6637 N N . SER C 1 213 ? 147.978 159.316 118.642 1.00 28.96 217 SER E N 1
ATOM 6638 C CA . SER C 1 213 ? 147.940 160.284 119.724 1.00 29.99 217 SER E CA 1
ATOM 6639 C C . SER C 1 213 ? 149.032 159.945 120.723 1.00 34.93 217 SER E C 1
ATOM 6640 O O . SER C 1 213 ? 149.464 158.798 120.832 1.00 40.52 217 SER E O 1
ATOM 6643 N N . ASN C 1 214 ? 149.475 160.967 121.446 1.00 37.22 218 ASN E N 1
ATOM 6644 C CA . ASN C 1 214 ? 150.493 160.818 122.480 1.00 29.23 218 ASN E CA 1
ATOM 6645 C C . ASN C 1 214 ? 150.129 161.725 123.642 1.00 32.85 218 ASN E C 1
ATOM 6646 O O . ASN C 1 214 ? 150.201 162.954 123.519 1.00 29.79 218 ASN E O 1
ATOM 6651 N N . PHE C 1 215 ? 149.664 161.113 124.730 1.00 36.25 219 PHE E N 1
ATOM 6652 C CA . PHE C 1 215 ? 149.231 161.814 125.934 1.00 36.55 219 PHE E CA 1
ATOM 6653 C C . PHE C 1 215 ? 150.026 161.247 127.104 1.00 38.89 219 PHE E C 1
ATOM 6654 O O . PHE C 1 215 ? 150.837 160.341 126.884 1.00 41.25 219 PHE E O 1
ATOM 6662 N N . PRO C 1 216 ? 149.923 161.805 128.321 1.00 44.22 220 PRO E N 1
ATOM 6663 C CA . PRO C 1 216 ? 150.657 161.216 129.460 1.00 39.72 220 PRO E CA 1
ATOM 6664 C C . PRO C 1 216 ? 150.424 159.722 129.635 1.00 46.67 220 PRO E C 1
ATOM 6665 O O . PRO C 1 216 ? 151.301 159.017 130.149 1.00 50.89 220 PRO E O 1
ATOM 6669 N N . SER C 1 217 ? 149.262 159.220 129.214 1.00 49.65 221 SER E N 1
ATOM 6670 C CA . SER C 1 217 ? 148.932 157.807 129.313 1.00 44.64 221 SER E CA 1
ATOM 6671 C C . SER C 1 217 ? 149.740 156.949 128.348 1.00 49.64 221 SER E C 1
ATOM 6672 O O . SER C 1 217 ? 149.705 155.720 128.471 1.00 52.11 221 SER E O 1
ATOM 6675 N N . GLY C 1 218 ? 150.459 157.557 127.404 1.00 40.08 222 GLY E N 1
ATOM 6676 C CA . GLY C 1 218 ? 151.250 156.857 126.416 1.00 36.58 222 GLY E CA 1
ATOM 6677 C C . GLY C 1 218 ? 150.766 157.125 125.006 1.00 40.62 222 GLY E C 1
ATOM 6678 O O . GLY C 1 218 ? 150.008 158.069 124.738 1.00 42.74 222 GLY E O 1
ATOM 6679 N N . ARG C 1 219 ? 151.364 156.377 124.079 1.00 39.58 223 ARG E N 1
ATOM 6680 C CA . ARG C 1 219 ? 151.089 156.474 122.654 1.00 33.43 223 ARG E CA 1
ATOM 6681 C C . ARG C 1 219 ? 149.963 155.523 122.267 1.00 44.31 223 ARG E C 1
ATOM 6682 O O . ARG C 1 219 ? 149.898 154.387 122.742 1.00 43.69 223 ARG E O 1
ATOM 6690 N N . PHE C 1 220 ? 149.079 156.006 121.403 1.00 37.72 224 PHE E N 1
ATOM 6691 C CA . PHE C 1 220 ? 147.958 155.260 120.855 1.00 31.49 224 PHE E CA 1
ATOM 6692 C C . PHE C 1 220 ? 148.001 155.399 119.344 1.00 37.94 224 PHE E C 1
ATOM 6693 O O . PHE C 1 220 ? 148.308 156.475 118.830 1.00 44.03 224 PHE E O 1
ATOM 6701 N N . SER C 1 221 ? 147.721 154.310 118.633 1.00 44.19 225 SER E N 1
ATOM 6702 C CA . SER C 1 221 ? 147.692 154.345 117.179 1.00 38.49 225 SER E CA 1
ATOM 6703 C C . SER C 1 221 ? 146.623 153.390 116.678 1.00 45.37 225 SER E C 1
ATOM 6704 O O . SER C 1 221 ? 146.485 152.277 117.193 1.00 52.07 225 SER E O 1
ATOM 6707 N N . MET C 1 222 ? 145.865 153.840 115.680 1.00 34.74 226 MET E N 1
ATOM 6708 C CA . MET C 1 222 ? 144.837 153.024 115.051 1.00 34.36 226 MET E CA 1
ATOM 6709 C C . MET C 1 222 ? 144.811 153.280 113.550 1.00 31.97 226 MET E C 1
ATOM 6710 O O . MET C 1 222 ? 145.130 154.376 113.085 1.00 29.54 226 MET E O 1
ATOM 6715 N N . SER C 1 223 ? 144.438 152.244 112.798 1.00 42.88 227 SER E N 1
ATOM 6716 C CA . SER C 1 223 ? 144.211 152.348 111.356 1.00 37.93 227 SER E CA 1
ATOM 6717 C C . SER C 1 223 ? 142.912 151.616 111.047 1.00 40.69 227 SER E C 1
ATOM 6718 O O . SER C 1 223 ? 142.924 150.449 110.636 1.00 43.47 227 SER E O 1
ATOM 6721 N N . PRO C 1 224 ? 141.765 152.267 111.272 1.00 39.30 228 PRO E N 1
ATOM 6722 C CA . PRO C 1 224 ? 140.465 151.587 111.166 1.00 38.33 228 PRO E CA 1
ATOM 6723 C C . PRO C 1 224 ? 140.222 150.879 109.840 1.00 42.27 228 PRO E C 1
ATOM 6724 O O . PRO C 1 224 ? 140.470 151.432 108.768 1.00 52.30 228 PRO E O 1
ATOM 6728 N N . PHE C 1 225 ? 139.710 149.652 109.914 1.00 41.33 229 PHE E N 1
ATOM 6729 C CA . PHE C 1 225 ? 139.411 148.914 108.698 1.00 33.01 229 PHE E CA 1
ATOM 6730 C C . PHE C 1 225 ? 138.148 149.504 108.086 1.00 38.25 229 PHE E C 1
ATOM 6731 O O . PHE C 1 225 ? 137.236 149.933 108.797 1.00 46.85 229 PHE E O 1
ATOM 6739 N N . LEU C 1 226 ? 138.090 149.523 106.756 1.00 37.59 230 LEU E N 1
ATOM 6740 C CA . LEU C 1 226 ? 136.954 150.090 106.036 1.00 32.16 230 LEU E CA 1
ATOM 6741 C C . LEU C 1 226 ? 136.043 148.990 105.503 1.00 40.80 230 LEU E C 1
ATOM 6742 O O . LEU C 1 226 ? 136.374 148.321 104.519 1.00 50.36 230 LEU E O 1
ATOM 6747 N N . GLY C 1 227 ? 134.877 148.847 106.126 1.00 29.31 231 GLY E N 1
ATOM 6748 C CA . GLY C 1 227 ? 133.896 147.835 105.784 1.00 29.33 231 GLY E CA 1
ATOM 6749 C C . GLY C 1 227 ? 133.964 146.636 106.708 1.00 38.86 231 GLY E C 1
ATOM 6750 O O . GLY C 1 227 ? 134.831 146.520 107.579 1.00 36.78 231 GLY E O 1
ATOM 6751 N N . ASN C 1 228 ? 133.029 145.713 106.480 1.00 38.62 232 ASN E N 1
ATOM 6752 C CA . ASN C 1 228 ? 132.891 144.516 107.307 1.00 39.05 232 ASN E CA 1
ATOM 6753 C C . ASN C 1 228 ? 132.751 144.895 108.779 1.00 40.50 232 ASN E C 1
ATOM 6754 O O . ASN C 1 228 ? 133.411 144.338 109.659 1.00 44.69 232 ASN E O 1
ATOM 6759 N N . PHE C 1 229 ? 131.882 145.852 109.041 1.00 33.88 233 PHE E N 1
ATOM 6760 C CA . PHE C 1 229 ? 131.704 146.338 110.396 1.00 39.55 233 PHE E CA 1
ATOM 6761 C C . PHE C 1 229 ? 130.882 145.367 111.251 1.00 42.47 233 PHE E C 1
ATOM 6762 O O . PHE C 1 229 ? 130.070 144.602 110.723 1.00 39.50 233 PHE E O 1
ATOM 6770 N N . PRO C 1 230 ? 131.091 145.367 112.574 1.00 45.90 234 PRO E N 1
ATOM 6771 C CA . PRO C 1 230 ? 130.215 144.593 113.460 1.00 40.31 234 PRO E CA 1
ATOM 6772 C C . PRO C 1 230 ? 128.767 145.031 113.308 1.00 48.57 234 PRO E C 1
ATOM 6773 O O . PRO C 1 230 ? 128.484 146.151 112.877 1.00 52.35 234 PRO E O 1
ATOM 6777 N N . ALA C 1 231 ? 127.852 144.108 113.613 1.00 51.48 235 ALA E N 1
ATOM 6778 C CA . ALA C 1 231 ? 126.424 144.369 113.477 1.00 45.40 235 ALA E CA 1
ATOM 6779 C C . ALA C 1 231 ? 126.041 145.640 114.225 1.00 50.30 235 ALA E C 1
ATOM 6780 O O . ALA C 1 231 ? 126.548 145.922 115.313 1.00 54.98 235 ALA E O 1
ATOM 6782 N N . LEU C 1 232 ? 125.142 146.408 113.614 1.00 46.20 236 LEU E N 1
ATOM 6783 C CA . LEU C 1 232 ? 124.730 147.690 114.166 1.00 42.27 236 LEU E CA 1
ATOM 6784 C C . LEU C 1 232 ? 124.054 147.520 115.520 1.00 50.27 236 LEU E C 1
ATOM 6785 O O . LEU C 1 232 ? 123.129 146.718 115.676 1.00 49.76 236 LEU E O 1
ATOM 6790 N N . ALA C 1 233 ? 124.521 148.293 116.499 1.00 54.30 237 ALA E N 1
ATOM 6791 C CA . ALA C 1 233 ? 124.002 148.235 117.858 1.00 49.12 237 ALA E CA 1
ATOM 6792 C C . ALA C 1 233 ? 124.347 149.536 118.566 1.00 52.68 237 ALA E C 1
ATOM 6793 O O . ALA C 1 233 ? 125.232 150.279 118.136 1.00 54.06 237 ALA E O 1
ATOM 6795 N N . GLU C 1 234 ? 123.647 149.786 119.675 1.00 56.22 238 GLU E N 1
ATOM 6796 C CA . GLU C 1 234 ? 123.902 150.938 120.543 1.00 50.61 238 GLU E CA 1
ATOM 6797 C C . GLU C 1 234 ? 123.823 152.252 119.767 1.00 48.88 238 GLU E C 1
ATOM 6798 O O . GLU C 1 234 ? 124.738 153.077 119.796 1.00 58.38 238 GLU E O 1
ATOM 6804 N N . THR C 1 235 ? 122.710 152.440 119.070 1.00 43.92 239 THR E N 1
ATOM 6805 C CA . THR C 1 235 ? 122.518 153.610 118.228 1.00 41.87 239 THR E CA 1
ATOM 6806 C C . THR C 1 235 ? 121.033 153.813 117.984 1.00 52.52 239 THR E C 1
ATOM 6807 O O . THR C 1 235 ? 120.242 152.871 118.074 1.00 58.97 239 THR E O 1
ATOM 6811 N N . GLU C 1 236 ? 120.659 155.057 117.678 1.00 52.18 240 GLU E N 1
ATOM 6812 C CA . GLU C 1 236 ? 119.292 155.322 117.257 1.00 57.30 240 GLU E CA 1
ATOM 6813 C C . GLU C 1 236 ? 119.121 155.102 115.759 1.00 61.76 240 GLU E C 1
ATOM 6814 O O . GLU C 1 236 ? 117.987 155.089 115.269 1.00 64.91 240 GLU E O 1
ATOM 6820 N N . ALA C 1 237 ? 120.226 154.930 115.036 1.00 58.17 241 ALA E N 1
ATOM 6821 C CA . ALA C 1 237 ? 120.200 154.711 113.601 1.00 52.42 241 ALA E CA 1
ATOM 6822 C C . ALA C 1 237 ? 119.686 153.314 113.293 1.00 56.67 241 ALA E C 1
ATOM 6823 O O . ALA C 1 237 ? 119.990 152.360 114.014 1.00 63.61 241 ALA E O 1
ATOM 6825 N N . THR C 1 238 ? 118.909 153.189 112.219 1.00 59.61 242 THR E N 1
ATOM 6826 C CA . THR C 1 238 ? 118.514 151.868 111.751 1.00 61.36 242 THR E CA 1
ATOM 6827 C C . THR C 1 238 ? 119.453 151.381 110.661 1.00 63.36 242 THR E C 1
ATOM 6828 O O . THR C 1 238 ? 119.628 150.169 110.500 1.00 64.29 242 THR E O 1
ATOM 6832 N N . THR C 1 239 ? 120.052 152.307 109.914 1.00 56.37 243 THR E N 1
ATOM 6833 C CA . THR C 1 239 ? 121.075 152.014 108.923 1.00 60.53 243 THR E CA 1
ATOM 6834 C C . THR C 1 239 ? 122.169 153.048 109.145 1.00 62.58 243 THR E C 1
ATOM 6835 O O . THR C 1 239 ? 121.881 154.249 109.121 1.00 61.18 243 THR E O 1
ATOM 6839 N N . ALA C 1 240 ? 123.413 152.601 109.349 1.00 48.42 244 ALA E N 1
ATOM 6840 C CA . ALA C 1 240 ? 124.520 153.527 109.570 1.00 44.19 244 ALA E CA 1
ATOM 6841 C C . ALA C 1 240 ? 125.591 153.463 108.497 1.00 52.93 244 ALA E C 1
ATOM 6842 O O . ALA C 1 240 ? 126.229 154.482 108.226 1.00 64.25 244 ALA E O 1
ATOM 6844 N N . THR C 1 241 ? 125.813 152.293 107.903 1.00 41.71 245 THR E N 1
ATOM 6845 C CA . THR C 1 241 ? 126.873 152.016 106.934 1.00 45.65 245 THR E CA 1
ATOM 6846 C C . THR C 1 241 ? 128.263 152.074 107.576 1.00 48.43 245 THR E C 1
ATOM 6847 O O . THR C 1 241 ? 129.016 151.099 107.502 1.00 57.67 245 THR E O 1
ATOM 6851 N N . GLY C 1 242 ? 128.615 153.203 108.207 1.00 36.73 246 GLY E N 1
ATOM 6852 C CA . GLY C 1 242 ? 129.892 153.367 108.867 1.00 27.09 246 GLY E CA 1
ATOM 6853 C C . GLY C 1 242 ? 129.845 153.156 110.376 1.00 33.38 246 GLY E C 1
ATOM 6854 O O . GLY C 1 242 ? 128.825 152.805 110.962 1.00 44.26 246 GLY E O 1
ATOM 6855 N N . ARG C 1 243 ? 131.004 153.378 111.002 1.00 35.22 247 ARG E N 1
ATOM 6856 C CA . ARG C 1 243 ? 131.174 153.240 112.444 1.00 29.46 247 ARG E CA 1
ATOM 6857 C C . ARG C 1 243 ? 132.171 154.291 112.917 1.00 36.24 247 ARG E C 1
ATOM 6858 O O . ARG C 1 243 ? 133.070 154.683 112.170 1.00 43.45 247 ARG E O 1
ATOM 6866 N N . ILE C 1 244 ? 132.027 154.735 114.166 1.00 37.04 248 ILE E N 1
ATOM 6867 C CA . ILE C 1 244 ? 132.968 155.675 114.778 1.00 27.39 248 ILE E CA 1
ATOM 6868 C C . ILE C 1 244 ? 133.905 154.913 115.710 1.00 30.38 248 ILE E C 1
ATOM 6869 O O . ILE C 1 244 ? 133.461 154.081 116.510 1.00 42.58 248 ILE E O 1
ATOM 6874 N N . TYR C 1 245 ? 135.204 155.184 115.586 1.00 29.81 249 TYR E N 1
ATOM 6875 C CA . TYR C 1 245 ? 136.240 154.670 116.476 1.00 27.59 249 TYR E CA 1
ATOM 6876 C C . TYR C 1 245 ? 136.636 155.809 117.408 1.00 29.28 249 TYR E C 1
ATOM 6877 O O . TYR C 1 245 ? 137.097 156.843 116.926 1.00 39.70 249 TYR E O 1
ATOM 6886 N N . LEU C 1 246 ? 136.471 155.639 118.723 1.00 31.82 250 LEU E N 1
ATOM 6887 C CA . LEU C 1 246 ? 136.834 156.692 119.670 1.00 30.37 250 LEU E CA 1
ATOM 6888 C C . LEU C 1 246 ? 138.000 156.343 120.580 1.00 30.51 250 LEU E C 1
ATOM 6889 O O . LEU C 1 246 ? 138.271 155.179 120.885 1.00 46.21 250 LEU E O 1
ATOM 6894 N N . ARG C 1 247 ? 138.676 157.410 120.999 1.00 26.72 251 ARG E N 1
ATOM 6895 C CA . ARG C 1 247 ? 139.749 157.404 121.975 1.00 35.26 251 ARG E CA 1
ATOM 6896 C C . ARG C 1 247 ? 139.446 158.448 123.045 1.00 40.87 251 ARG E C 1
ATOM 6897 O O . ARG C 1 247 ? 139.044 159.581 122.731 1.00 39.60 251 ARG E O 1
ATOM 6905 N N . MET C 1 248 ? 139.623 158.043 124.303 1.00 45.82 252 MET E N 1
ATOM 6906 C CA . MET C 1 248 ? 139.460 158.890 125.478 1.00 39.70 252 MET E CA 1
ATOM 6907 C C . MET C 1 248 ? 140.833 159.349 125.932 1.00 43.60 252 MET E C 1
ATOM 6908 O O . MET C 1 248 ? 141.747 158.530 126.070 1.00 45.11 252 MET E O 1
ATOM 6913 N N . GLU C 1 249 ? 140.975 160.652 126.170 1.00 37.57 253 GLU E N 1
ATOM 6914 C CA . GLU C 1 249 ? 142.244 161.221 126.602 1.00 36.72 253 GLU E CA 1
ATOM 6915 C C . GLU C 1 249 ? 142.005 161.997 127.885 1.00 33.65 253 GLU E C 1
ATOM 6916 O O . GLU C 1 249 ? 140.950 162.610 128.055 1.00 40.12 253 GLU E O 1
ATOM 6922 N N . VAL C 1 250 ? 142.967 161.936 128.804 1.00 36.27 254 VAL E N 1
ATOM 6923 C CA . VAL C 1 250 ? 142.867 162.626 130.085 1.00 35.81 254 VAL E CA 1
ATOM 6924 C C . VAL C 1 250 ? 144.126 163.458 130.290 1.00 41.16 254 VAL E C 1
ATOM 6925 O O . VAL C 1 250 ? 145.242 162.944 130.154 1.00 41.17 254 VAL E O 1
ATOM 6929 N N . LEU C 1 251 ? 143.941 164.741 130.600 1.00 39.81 255 LEU E N 1
ATOM 6930 C CA . LEU C 1 251 ? 145.030 165.665 130.900 1.00 39.08 255 LEU E CA 1
ATOM 6931 C C . LEU C 1 251 ? 144.835 166.307 132.266 1.00 43.55 255 LEU E C 1
ATOM 6932 O O . LEU C 1 251 ? 143.710 166.620 132.657 1.00 49.06 255 LEU E O 1
ATOM 6937 N N . GLU C 1 252 ? 145.930 166.488 132.995 1.00 46.97 256 GLU E N 1
ATOM 6938 C CA . GLU C 1 252 ? 145.930 167.209 134.260 1.00 43.64 256 GLU E CA 1
ATOM 6939 C C . GLU C 1 252 ? 146.619 168.551 134.039 1.00 50.62 256 GLU E C 1
ATOM 6940 O O . GLU C 1 252 ? 147.095 168.846 132.940 1.00 55.43 256 GLU E O 1
ATOM 6946 N N . SER C 1 253 ? 146.638 169.382 135.080 1.00 51.24 257 SER E N 1
ATOM 6947 C CA . SER C 1 253 ? 147.199 170.721 134.945 1.00 49.47 257 SER E CA 1
ATOM 6948 C C . SER C 1 253 ? 148.660 170.648 134.519 1.00 51.97 257 SER E C 1
ATOM 6949 O O . SER C 1 253 ? 149.438 169.852 135.051 1.00 56.57 257 SER E O 1
ATOM 6952 N N . GLY C 1 254 ? 149.033 171.483 133.553 1.00 48.57 258 GLY E N 1
ATOM 6953 C CA . GLY C 1 254 ? 150.400 171.512 133.088 1.00 47.27 258 GLY E CA 1
ATOM 6954 C C . GLY C 1 254 ? 150.727 170.496 132.016 1.00 47.01 258 GLY E C 1
ATOM 6955 O O . GLY C 1 254 ? 151.852 170.512 131.500 1.00 46.35 258 GLY E O 1
ATOM 69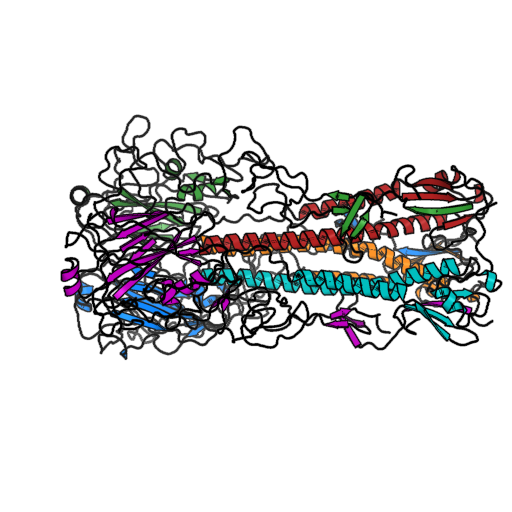56 N N . GLN C 1 255 ? 149.786 169.626 131.656 1.00 49.31 259 GLN E N 1
ATOM 6957 C CA . GLN C 1 255 ? 150.017 168.564 130.689 1.00 41.41 259 GLN E CA 1
ATOM 6958 C C . GLN C 1 255 ? 149.570 168.971 129.290 1.00 46.33 259 GLN E C 1
ATOM 6959 O O . GLN C 1 255 ? 148.761 169.883 129.100 1.00 44.62 259 GLN E O 1
ATOM 6965 N N . ARG C 1 256 ? 150.134 168.273 128.308 1.00 45.86 260 ARG E N 1
ATOM 6966 C CA . ARG C 1 256 ? 149.834 168.456 126.897 1.00 43.41 260 ARG E CA 1
ATOM 6967 C C . ARG C 1 256 ? 149.672 167.098 126.225 1.00 42.43 260 ARG E C 1
ATOM 6968 O O . ARG C 1 256 ? 150.147 166.078 126.729 1.00 44.94 260 ARG E O 1
ATOM 6976 N N . GLY C 1 257 ? 148.980 167.088 125.083 1.00 26.79 261 GLY E N 1
ATOM 6977 C CA . GLY C 1 257 ? 148.943 165.908 124.241 1.00 32.88 261 GLY E CA 1
ATOM 6978 C C . GLY C 1 257 ? 148.951 166.287 122.774 1.00 35.43 261 GLY E C 1
ATOM 6979 O O . GLY C 1 257 ? 148.566 167.393 122.396 1.00 44.19 261 GLY E O 1
ATOM 6980 N N . THR C 1 258 ? 149.425 165.352 121.950 1.00 36.57 262 THR E N 1
ATOM 6981 C CA . THR C 1 258 ? 149.518 165.541 120.503 1.00 32.80 262 THR E CA 1
ATOM 6982 C C . THR C 1 258 ? 148.614 164.547 119.787 1.00 35.87 262 THR E C 1
ATOM 6983 O O . THR C 1 258 ? 148.555 163.382 120.178 1.00 44.50 262 THR E O 1
ATOM 6987 N N . ILE C 1 259 ? 147.873 165.009 118.775 1.00 33.74 263 ILE E N 1
ATOM 6988 C CA . ILE C 1 259 ? 147.072 164.124 117.922 1.00 28.73 263 ILE E CA 1
ATOM 6989 C C . ILE C 1 259 ? 147.516 164.328 116.474 1.00 31.55 263 ILE E C 1
ATOM 6990 O O . ILE C 1 259 ? 147.317 165.409 115.903 1.00 34.91 263 ILE E O 1
ATOM 6995 N N . GLN C 1 260 ? 148.192 163.324 115.916 1.00 34.48 264 GLN E N 1
ATOM 6996 C CA . GLN C 1 260 ? 148.488 163.240 114.488 1.00 27.05 264 GLN E CA 1
ATOM 6997 C C . GLN C 1 260 ? 147.359 162.496 113.778 1.00 34.63 264 GLN E C 1
ATOM 6998 O O . GLN C 1 260 ? 146.955 161.422 114.226 1.00 44.60 264 GLN E O 1
ATOM 7004 N N . TYR C 1 261 ? 146.823 163.068 112.701 1.00 22.37 265 TYR E N 1
ATOM 7005 C CA . TYR C 1 261 ? 145.627 162.506 112.086 1.00 24.43 265 TYR E CA 1
ATOM 7006 C C . TYR C 1 261 ? 145.638 162.701 110.574 1.00 26.49 265 TYR E C 1
ATOM 7007 O O . TYR C 1 261 ? 146.061 163.748 110.085 1.00 44.28 265 TYR E O 1
ATOM 7016 N N . GLN C 1 262 ? 145.173 161.685 109.841 1.00 32.81 266 GLN E N 1
ATOM 7017 C CA . GLN C 1 262 ? 144.973 161.779 108.395 1.00 36.50 266 GLN E CA 1
ATOM 7018 C C . GLN C 1 262 ? 143.495 162.077 108.126 1.00 34.15 266 GLN E C 1
ATOM 7019 O O . GLN C 1 262 ? 142.816 162.627 108.996 1.00 47.51 266 GLN E O 1
ATOM 7025 N N . ARG C 1 263 ? 142.978 161.734 106.946 1.00 34.49 267 ARG E N 1
ATOM 7026 C CA . ARG C 1 263 ? 141.576 161.992 106.647 1.00 33.03 267 ARG E CA 1
ATOM 7027 C C . ARG C 1 263 ? 140.677 161.072 107.458 1.00 32.45 267 ARG E C 1
ATOM 7028 O O . ARG C 1 263 ? 141.073 159.979 107.859 1.00 49.67 267 ARG E O 1
ATOM 7036 N N . GLY C 1 264 ? 139.461 161.539 107.713 1.00 24.49 268 GLY E N 1
ATOM 7037 C CA . GLY C 1 264 ? 138.489 160.814 108.503 1.00 25.85 268 GLY E CA 1
ATOM 7038 C C . GLY C 1 264 ? 138.504 161.166 109.971 1.00 25.63 268 GLY E C 1
ATOM 7039 O O . GLY C 1 264 ? 137.763 160.555 110.749 1.00 33.66 268 GLY E O 1
ATOM 7040 N N . PHE C 1 265 ? 139.318 162.136 110.370 1.00 27.76 269 PHE E N 1
ATOM 7041 C CA . PHE C 1 265 ? 139.487 162.465 111.773 1.00 24.13 269 PHE E CA 1
ATOM 7042 C C . PHE C 1 265 ? 138.260 163.186 112.301 1.00 31.44 269 PHE E C 1
ATOM 7043 O O . PHE C 1 265 ? 137.736 164.097 111.652 1.00 38.71 269 PHE E O 1
ATOM 7051 N N . MET C 1 266 ? 137.794 162.773 113.475 1.00 37.04 270 MET E N 1
ATOM 7052 C CA . MET C 1 266 ? 136.694 163.427 114.164 1.00 30.63 270 MET E CA 1
ATOM 7053 C C . MET C 1 266 ? 137.315 164.064 115.395 1.00 27.63 270 MET E C 1
ATOM 7054 O O . MET C 1 266 ? 137.900 163.362 116.226 1.00 34.20 270 MET E O 1
ATOM 7059 N N . GLY C 1 267 ? 137.175 165.380 115.516 1.00 27.27 271 GLY E N 1
ATOM 7060 C CA . GLY C 1 267 ? 137.891 166.114 116.533 1.00 23.87 271 GLY E CA 1
ATOM 7061 C C . GLY C 1 267 ? 137.167 166.382 117.834 1.00 30.64 271 GLY E C 1
ATOM 7062 O O . GLY C 1 267 ? 135.955 166.188 117.943 1.00 42.00 271 GLY E O 1
ATOM 7063 N N . PRO C 1 268 ? 137.910 166.781 118.873 1.00 33.12 272 PRO E N 1
ATOM 7064 C CA . PRO C 1 268 ? 137.256 167.154 120.129 1.00 34.60 272 PRO E CA 1
ATOM 7065 C C . PRO C 1 268 ? 136.341 168.345 119.901 1.00 41.88 272 PRO E C 1
ATOM 7066 O O . PRO C 1 268 ? 136.715 169.309 119.231 1.00 50.83 272 PRO E O 1
ATOM 7070 N N . GLY C 1 269 ? 135.139 168.276 120.464 1.00 35.29 273 GLY E N 1
ATOM 7071 C CA . GLY C 1 269 ? 134.165 169.338 120.300 1.00 36.40 273 GLY E CA 1
ATOM 7072 C C . GLY C 1 269 ? 133.866 170.057 121.590 1.00 41.81 273 GLY E C 1
ATOM 7073 O O . GLY C 1 269 ? 133.417 171.206 121.584 1.00 55.31 273 G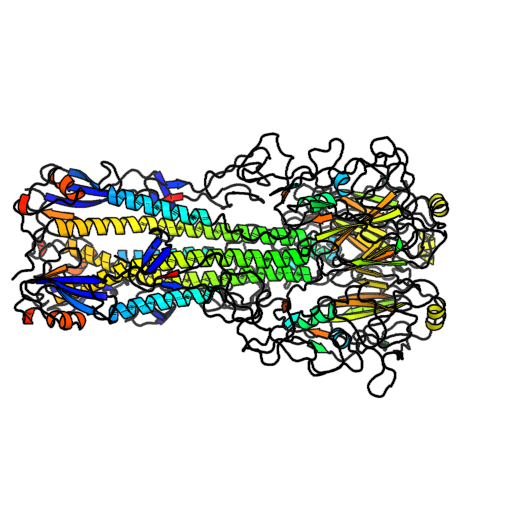LY E O 1
ATOM 7074 N N . LYS C 1 270 ? 134.097 169.379 122.703 1.00 31.60 274 LYS E N 1
ATOM 7075 C CA . LYS C 1 270 ? 133.804 169.914 124.019 1.00 30.41 274 LYS E CA 1
ATOM 7076 C C . LYS C 1 270 ? 134.449 168.916 124.966 1.00 36.59 274 LYS E C 1
ATOM 7077 O O . LYS C 1 270 ? 134.808 167.810 124.555 1.00 45.77 274 LYS E O 1
ATOM 7083 N N . PHE C 1 271 ? 134.599 169.300 126.230 1.00 33.23 275 PHE E N 1
ATOM 7084 C CA . PHE C 1 271 ? 135.251 168.405 127.175 1.00 33.65 275 PHE E CA 1
ATOM 7085 C C . PHE C 1 271 ? 134.694 168.544 128.580 1.00 34.05 275 PHE E C 1
ATOM 7086 O O . PHE C 1 271 ? 133.953 169.484 128.898 1.00 40.11 275 PHE E O 1
ATOM 7094 N N . TRP C 1 272 ? 135.001 167.531 129.393 1.00 40.14 276 TRP E N 1
ATOM 7095 C CA . TRP C 1 272 ? 134.582 167.505 130.785 1.00 44.60 276 TRP E CA 1
ATOM 7096 C C . TRP C 1 272 ? 135.721 167.987 131.669 1.00 40.57 276 TRP E C 1
ATOM 7097 O O . TRP C 1 272 ? 136.883 167.646 131.435 1.00 43.99 276 TRP E O 1
ATOM 7108 N N . CYS C 1 273 ? 135.377 168.761 132.694 1.00 44.31 277 CYS E N 1
ATOM 7109 C CA . CYS C 1 273 ? 136.297 169.169 133.747 1.00 41.60 277 CYS E CA 1
ATOM 7110 C C . CYS C 1 273 ? 135.792 168.524 135.033 1.00 43.93 277 CYS E C 1
ATOM 7111 O O . CYS C 1 273 ? 134.636 168.737 135.425 1.00 48.66 277 CYS E O 1
ATOM 7114 N N . LEU C 1 274 ? 136.641 167.715 135.664 1.00 42.35 278 LEU E N 1
ATOM 7115 C CA . LEU C 1 274 ? 136.271 166.930 136.835 1.00 40.43 278 LEU E CA 1
ATOM 7116 C C . LEU C 1 274 ? 137.102 167.410 138.018 1.00 40.38 278 LEU E C 1
ATOM 7117 O O . LEU C 1 274 ? 138.334 167.443 137.940 1.00 40.48 278 LEU E O 1
ATOM 7122 N N . SER C 1 275 ? 136.430 167.742 139.113 1.00 50.85 279 SER E N 1
ATOM 7123 C CA . SER C 1 275 ? 137.046 168.337 140.293 1.00 51.01 279 SER E CA 1
ATOM 7124 C C . SER C 1 275 ? 137.254 167.258 141.365 1.00 55.54 279 SER E C 1
ATOM 7125 O O . SER C 1 275 ? 137.776 166.198 141.023 1.00 67.19 279 SER E O 1
ATOM 7128 N N . GLU C 1 276 ? 136.931 167.504 142.639 1.00 51.69 280 GLU E N 1
ATOM 7129 C CA . GLU C 1 276 ? 137.213 166.652 143.794 1.00 49.32 280 GLU E CA 1
ATOM 7130 C C . GLU C 1 276 ? 136.829 165.171 143.621 1.00 43.15 280 GLU E C 1
ATOM 7131 O O . GLU C 1 276 ? 135.661 164.871 143.352 1.00 52.44 280 GLU E O 1
ATOM 7137 N N . PRO C 1 277 ? 137.773 164.229 143.790 1.00 46.60 281 PRO E N 1
ATOM 7138 C CA . PRO C 1 277 ? 137.446 162.793 143.717 1.00 48.97 281 PRO E CA 1
ATOM 7139 C C . PRO C 1 277 ? 136.510 162.331 144.825 1.00 44.82 281 PRO E C 1
ATOM 7140 O O . PRO C 1 277 ? 136.519 162.878 145.930 1.00 53.12 281 PRO E O 1
ATOM 7144 N N . ILE C 1 278 ? 135.690 161.322 144.517 1.00 39.88 282 ILE E N 1
ATOM 7145 C CA . ILE C 1 278 ? 134.808 160.713 145.519 1.00 37.34 282 ILE E CA 1
ATOM 7146 C C . ILE C 1 278 ? 134.941 159.189 145.518 1.00 37.67 282 ILE E C 1
ATOM 7147 O O . ILE C 1 278 ? 135.289 158.600 144.485 1.00 42.28 282 ILE E O 1
ATOM 7152 N N . PRO C 1 279 ? 134.681 158.514 146.647 1.00 42.36 283 PRO E N 1
ATOM 7153 C CA . PRO C 1 279 ? 134.663 157.042 146.657 1.00 46.33 283 PRO E CA 1
ATOM 7154 C C . PRO C 1 279 ? 133.605 156.438 145.742 1.00 46.54 283 PRO E C 1
ATOM 7155 O O . PRO C 1 279 ? 132.500 156.967 145.613 1.00 50.24 283 PRO E O 1
ATOM 7159 N N . VAL C 1 280 ? 133.954 155.316 145.102 1.00 37.33 284 VAL E N 1
ATOM 7160 C CA . VAL C 1 280 ? 133.038 154.597 144.220 1.00 44.90 284 VAL E CA 1
ATOM 7161 C C . VAL C 1 280 ? 133.048 153.123 144.605 1.00 47.68 284 VAL E C 1
ATOM 7162 O O . VAL C 1 280 ? 134.112 152.543 144.849 1.00 55.62 284 VAL E O 1
ATOM 7166 N N . VAL C 1 281 ? 131.856 152.522 144.665 1.00 43.64 285 VAL E N 1
ATOM 7167 C CA . VAL C 1 281 ? 131.673 151.096 144.913 1.00 45.47 285 VAL E CA 1
ATOM 7168 C C . VAL C 1 281 ? 130.856 150.488 143.779 1.00 49.27 285 VAL E C 1
ATOM 7169 O O . VAL C 1 281 ? 130.120 151.181 143.077 1.00 51.80 285 VAL E O 1
ATOM 7173 N N . LYS C 1 282 ? 131.009 149.179 143.589 1.00 51.99 286 LYS E N 1
ATOM 7174 C CA . LYS C 1 282 ? 130.149 148.470 142.652 1.00 53.39 286 LYS E CA 1
ATOM 7175 C C . LYS C 1 282 ? 128.863 148.080 143.368 1.00 52.74 286 LYS E C 1
ATOM 7176 O O . LYS C 1 282 ? 128.864 147.795 144.568 1.00 57.49 286 LYS E O 1
ATOM 7182 N N . GLY C 1 283 ? 127.762 148.058 142.632 1.00 48.89 287 GLY E N 1
ATOM 7183 C CA . GLY C 1 283 ? 126.513 147.661 143.246 1.00 43.77 287 GLY E CA 1
ATOM 7184 C C . GLY C 1 283 ? 125.318 148.004 142.388 1.00 45.07 287 GLY E C 1
ATOM 7185 O O . GLY C 1 283 ? 125.435 148.560 141.295 1.00 52.65 287 GLY E O 1
ATOM 7186 N N . ALA C 1 284 ? 124.156 147.663 142.929 1.00 52.30 288 ALA E N 1
ATOM 7187 C CA . ALA C 1 284 ? 122.879 147.910 142.283 1.00 48.00 288 ALA E CA 1
ATOM 7188 C C . ALA C 1 284 ? 122.524 149.391 142.368 1.00 52.81 288 ALA E C 1
ATOM 7189 O O . ALA C 1 284 ? 123.053 150.136 143.197 1.00 55.66 288 ALA E O 1
ATOM 7191 N N . VAL C 1 285 ? 121.622 149.819 141.482 1.00 56.41 289 VAL E N 1
ATOM 7192 C CA . VAL C 1 285 ? 121.151 151.196 141.537 1.00 46.32 289 VAL E CA 1
ATOM 7193 C C . VAL C 1 285 ? 120.446 151.423 142.874 1.00 53.04 289 VAL E C 1
ATOM 7194 O O . VAL C 1 285 ? 120.079 150.482 143.587 1.00 59.90 289 VAL E O 1
ATOM 7198 N N . LYS C 1 286 ? 120.246 152.691 143.208 1.00 55.87 290 LYS E N 1
ATOM 7199 C CA . LYS C 1 286 ? 119.651 153.016 144.492 1.00 51.69 290 LYS E CA 1
ATOM 7200 C C . LYS C 1 286 ? 118.175 152.663 144.543 1.00 55.51 290 LYS E C 1
ATOM 7201 O O . LYS C 1 286 ? 117.448 152.748 143.550 1.00 57.90 290 LYS E O 1
ATOM 7207 N N . THR C 1 287 ? 117.743 152.263 145.733 1.00 58.45 291 THR E N 1
ATOM 7208 C CA . THR C 1 287 ? 116.334 152.058 146.009 1.00 58.94 291 THR E CA 1
ATOM 7209 C C . THR C 1 287 ? 115.756 153.422 146.349 1.00 61.53 291 THR E C 1
ATOM 7210 O O . THR C 1 287 ? 116.363 154.200 147.090 1.00 58.22 291 THR E O 1
ATOM 7214 N N . ASN C 1 288 ? 114.582 153.715 145.810 1.00 70.98 292 ASN E N 1
ATOM 7215 C CA . ASN C 1 288 ? 113.995 155.029 146.020 1.00 73.69 292 ASN E CA 1
ATOM 7216 C C . ASN C 1 288 ? 113.543 155.161 147.469 1.00 75.20 292 ASN E C 1
ATOM 7217 O O . ASN C 1 288 ? 112.660 154.429 147.927 1.00 71.04 292 ASN E O 1
ATOM 7222 N N . GLY C 1 289 ? 114.165 156.097 148.187 1.00 73.53 293 GLY E N 1
ATOM 7223 C CA . GLY C 1 289 ? 113.880 156.347 149.582 1.00 70.68 293 GLY E CA 1
ATOM 7224 C C . GLY C 1 289 ? 114.776 155.644 150.579 1.00 69.85 293 GLY E C 1
ATOM 7225 O O . GLY C 1 289 ? 114.629 155.886 151.784 1.00 70.93 293 GLY E O 1
ATOM 7226 N N . ALA C 1 290 ? 115.702 154.798 150.135 1.00 67.31 294 ALA E N 1
ATOM 7227 C CA . ALA C 1 290 ? 116.583 154.104 151.066 1.00 67.01 294 ALA E CA 1
ATOM 7228 C C . ALA C 1 290 ? 117.714 155.012 151.531 1.00 66.40 294 ALA E C 1
ATOM 7229 O O . ALA C 1 290 ? 118.322 155.732 150.734 1.00 62.74 294 ALA E O 1
ATOM 7231 N N . VAL C 1 291 ? 117.987 154.973 152.834 1.00 64.41 295 VAL E N 1
ATOM 7232 C CA . VAL C 1 291 ? 119.085 155.707 153.454 1.00 63.61 295 VAL E CA 1
ATOM 7233 C C . VAL C 1 291 ? 119.784 154.770 154.430 1.00 67.36 295 VAL E C 1
ATOM 7234 O O . VAL C 1 291 ? 119.127 154.036 155.176 1.00 68.86 295 VAL E O 1
ATOM 7238 N N . SER C 1 292 ? 121.116 154.788 154.421 1.00 58.09 296 SER E N 1
ATOM 7239 C CA . SER C 1 292 ? 121.914 153.971 155.323 1.00 56.18 296 SER E CA 1
ATOM 7240 C C . SER C 1 292 ? 123.124 154.778 155.765 1.00 49.29 296 SER E C 1
ATOM 7241 O O . SER C 1 292 ? 123.352 155.893 155.297 1.00 50.98 296 SER E O 1
ATOM 7244 N N . ASP C 1 293 ? 123.886 154.221 156.708 1.00 49.20 297 ASP E N 1
ATOM 7245 C CA . ASP C 1 293 ? 125.107 154.885 157.149 1.00 49.96 297 ASP E CA 1
ATOM 7246 C C . ASP C 1 293 ? 126.285 154.572 156.238 1.00 56.07 297 ASP E C 1
ATOM 7247 O O . ASP C 1 293 ? 127.159 155.424 156.045 1.00 52.09 297 ASP E O 1
ATOM 7252 N N . CYS C 1 294 ? 126.322 153.361 155.685 1.00 54.52 298 CYS E N 1
ATOM 7253 C CA . CYS C 1 294 ? 127.439 152.873 154.892 1.00 48.93 298 CYS E CA 1
ATOM 7254 C C . CYS C 1 294 ? 126.988 152.042 153.700 1.00 48.15 298 CYS E C 1
ATOM 7255 O O . CYS C 1 294 ? 126.065 151.234 153.822 1.00 53.18 298 CYS E O 1
ATOM 7258 N N . LEU C 1 295 ? 127.635 152.247 152.547 1.00 42.67 299 LEU E N 1
ATOM 7259 C CA . LEU C 1 295 ? 127.465 151.387 151.373 1.00 42.06 299 LEU E CA 1
ATOM 7260 C C . LEU C 1 295 ? 128.650 150.433 151.310 1.00 45.42 299 LEU E C 1
ATOM 7261 O O . LEU C 1 295 ? 129.795 150.880 151.210 1.00 52.22 299 LEU E O 1
ATOM 7266 N N . HIS C 1 296 ? 128.374 149.133 151.370 1.00 47.73 300 HIS E N 1
ATOM 7267 C CA . HIS C 1 296 ? 129.382 148.081 151.332 1.00 44.66 300 HIS E CA 1
ATOM 7268 C C . HIS C 1 296 ? 129.228 147.396 149.966 1.00 47.64 300 HIS E C 1
ATOM 7269 O O . HIS C 1 296 ? 128.174 147.499 149.336 1.00 55.59 300 HIS E O 1
ATOM 7276 N N . GLU C 1 297 ? 130.303 146.798 149.438 1.00 49.57 301 GLU E N 1
ATOM 7277 C CA . GLU C 1 297 ? 130.181 146.076 148.161 1.00 48.06 301 GLU E CA 1
ATOM 7278 C C . GLU C 1 297 ? 129.428 144.751 148.249 1.00 52.82 301 GLU E C 1
ATOM 7279 O O . GLU C 1 297 ? 128.780 144.355 147.274 1.00 51.26 301 GLU E O 1
ATOM 7285 N N . VAL C 1 298 ? 129.487 144.062 149.378 1.00 47.87 302 VAL E N 1
ATOM 7286 C CA . VAL C 1 298 ? 128.815 142.775 149.537 1.00 47.95 302 VAL E CA 1
ATOM 7287 C C . VAL C 1 298 ? 127.420 142.987 150.095 1.00 49.59 302 VAL E C 1
ATOM 7288 O O . VAL C 1 298 ? 126.445 142.402 149.619 1.00 51.14 302 VAL E O 1
ATOM 7292 N N . TYR C 1 299 ? 127.329 143.828 151.113 1.00 46.39 303 TYR E N 1
ATOM 7293 C CA . TYR C 1 299 ? 126.087 144.163 151.780 1.00 45.42 303 TYR E CA 1
ATOM 7294 C C . TYR C 1 299 ? 125.676 145.495 151.172 1.00 53.77 303 TYR E C 1
ATOM 7295 O O . TYR C 1 299 ? 126.536 146.308 150.845 1.00 64.49 303 TYR E O 1
ATOM 7304 N N . GLY C 1 300 ? 124.382 145.752 151.044 1.00 51.98 304 GLY E N 1
ATOM 7305 C CA . GLY C 1 300 ? 124.019 147.039 150.471 1.00 49.53 304 GLY E CA 1
ATOM 7306 C C . GLY C 1 300 ? 124.131 148.101 151.537 1.00 46.69 304 GLY E C 1
ATOM 7307 O O . GLY C 1 300 ? 125.198 148.221 152.145 1.00 45.96 304 GLY E O 1
ATOM 7308 N N . GLY C 1 301 ? 123.103 148.907 151.776 1.00 56.54 305 GLY E N 1
ATOM 7309 C CA . GLY C 1 301 ? 123.226 149.874 152.844 1.00 52.60 305 GLY E CA 1
ATOM 7310 C C . GLY C 1 301 ? 123.249 149.119 154.159 1.00 54.96 305 GLY E C 1
ATOM 7311 O O . GLY C 1 301 ? 122.473 148.187 154.373 1.00 60.46 305 GLY E O 1
ATOM 7312 N N . ILE C 1 302 ? 124.150 149.527 155.051 1.00 51.64 306 ILE E N 1
ATOM 7313 C CA . ILE C 1 302 ? 124.252 148.920 156.370 1.00 49.03 306 ILE E CA 1
ATOM 7314 C C . ILE C 1 302 ? 124.330 149.993 157.443 1.00 52.63 306 ILE E C 1
ATOM 7315 O O . ILE C 1 302 ? 124.681 151.147 157.190 1.00 52.66 306 ILE E O 1
ATOM 7320 N N . SER C 1 303 ? 123.996 149.580 158.656 1.00 59.09 307 SER E N 1
ATOM 7321 C CA . SER C 1 303 ? 124.128 150.382 159.857 1.00 51.60 307 SER E CA 1
ATOM 7322 C C . SER C 1 303 ? 125.465 150.063 160.519 1.00 52.11 307 SER E C 1
ATOM 7323 O O . SER C 1 303 ? 126.153 149.108 160.153 1.00 54.30 307 SER E O 1
ATOM 7326 N N . LYS C 1 304 ? 125.843 150.888 161.495 1.00 46.98 308 LYS E N 1
ATOM 7327 C CA . LYS C 1 304 ? 127.072 150.705 162.262 1.00 47.31 308 LYS E CA 1
ATOM 7328 C C . LYS C 1 304 ? 126.716 150.620 163.743 1.00 52.24 308 LYS E C 1
ATOM 7329 O O . LYS C 1 304 ? 126.999 151.543 164.519 1.00 51.01 308 LYS E O 1
ATOM 7335 N N . PRO C 1 305 ? 126.077 149.523 164.167 1.00 46.80 309 PRO E N 1
ATOM 7336 C CA . PRO C 1 305 ? 125.721 149.385 165.589 1.00 45.62 309 PRO E CA 1
ATOM 7337 C C . PRO C 1 305 ? 126.930 149.235 166.491 1.00 49.77 309 PRO E C 1
ATOM 7338 O O . PRO C 1 305 ? 126.833 149.533 167.687 1.00 49.50 309 PRO E O 1
ATOM 7342 N N . THR C 1 306 ? 128.053 148.779 165.955 1.00 53.50 310 THR E N 1
ATOM 7343 C CA . THR C 1 306 ? 129.310 148.627 166.667 1.00 45.77 310 THR E CA 1
ATOM 7344 C C . THR C 1 306 ? 130.381 149.127 165.711 1.00 44.53 310 THR E C 1
ATOM 7345 O O . THR C 1 306 ? 130.148 149.197 164.499 1.00 49.94 310 THR E O 1
ATOM 7349 N N . PRO C 1 307 ? 131.566 149.478 166.216 1.00 50.92 311 PRO E N 1
ATOM 7350 C CA . PRO C 1 307 ? 132.627 149.946 165.308 1.00 46.47 311 PRO E CA 1
ATOM 7351 C C . PRO C 1 307 ? 133.217 148.890 164.393 1.00 42.21 311 PRO E C 1
ATOM 7352 O O . PRO C 1 307 ? 133.829 149.271 163.389 1.00 50.72 311 PRO E O 1
ATOM 7356 N N . PHE C 1 308 ? 133.064 147.599 164.685 1.00 38.66 312 PHE E N 1
ATOM 7357 C CA . PHE C 1 308 ? 133.705 146.551 163.903 1.00 42.30 312 PHE E CA 1
ATOM 7358 C C . PHE C 1 308 ? 132.668 145.532 163.458 1.00 39.84 312 PHE E C 1
ATOM 7359 O O . PHE C 1 308 ? 131.585 145.441 164.038 1.00 48.10 312 PHE E O 1
ATOM 7367 N N . TYR C 1 309 ? 132.972 144.809 162.376 1.00 38.13 313 TYR E N 1
ATOM 7368 C CA . TYR C 1 309 ? 132.089 143.756 161.892 1.00 44.01 313 TYR E CA 1
ATOM 7369 C C . TYR C 1 309 ? 132.904 142.514 161.554 1.00 47.78 313 TYR E C 1
ATOM 7370 O O . TYR C 1 309 ? 134.101 142.586 161.266 1.00 50.56 313 TYR E O 1
ATOM 7379 N N . THR C 1 310 ? 132.224 141.368 161.588 1.00 47.17 314 THR E N 1
ATOM 7380 C CA . THR C 1 310 ? 132.789 140.056 161.265 1.00 51.91 314 THR E CA 1
ATOM 7381 C C . THR C 1 310 ? 131.951 139.426 160.158 1.00 54.12 314 THR E C 1
ATOM 7382 O O . THR C 1 310 ? 130.912 138.814 160.424 1.00 57.78 314 THR E O 1
ATOM 7386 N N . GLY C 1 311 ? 132.404 139.578 158.920 1.00 50.65 315 GLY E N 1
ATOM 7387 C CA . GLY C 1 311 ? 131.651 139.141 157.763 1.00 52.70 315 GLY E CA 1
ATOM 7388 C C . GLY C 1 311 ? 132.534 139.168 156.538 1.00 51.66 315 GLY E C 1
ATOM 7389 O O . GLY C 1 311 ? 133.756 139.049 156.660 1.00 53.06 315 GLY E O 1
ATOM 7390 N N . ASN C 1 312 ? 131.949 139.312 155.354 1.00 53.49 316 ASN E N 1
ATOM 7391 C CA . ASN C 1 312 ? 132.746 139.298 154.140 1.00 48.07 316 ASN E CA 1
ATOM 7392 C C . ASN C 1 312 ? 133.397 140.660 153.962 1.00 53.87 316 ASN E C 1
ATOM 7393 O O . ASN C 1 312 ? 132.756 141.700 154.128 1.00 59.18 316 ASN E O 1
ATOM 7398 N N . ARG C 1 313 ? 134.681 140.647 153.625 1.00 56.25 317 ARG E N 1
ATOM 7399 C CA . ARG C 1 313 ? 135.415 141.875 153.375 1.00 48.94 317 ARG E CA 1
ATOM 7400 C C . ARG C 1 313 ? 135.074 142.451 152.006 1.00 55.21 317 ARG E C 1
ATOM 7401 O O . ARG C 1 313 ? 134.778 141.726 151.053 1.00 60.88 317 ARG E O 1
ATOM 7409 N N . GLY C 1 314 ? 135.117 143.774 151.922 1.00 54.84 318 GLY E N 1
ATOM 7410 C CA . GLY C 1 314 ? 134.892 144.466 150.667 1.00 52.28 318 GLY E CA 1
ATOM 7411 C C . GLY C 1 314 ? 135.107 145.946 150.871 1.00 53.59 318 GLY E C 1
ATOM 7412 O O . GLY C 1 314 ? 135.382 146.407 151.984 1.00 57.23 318 GLY E O 1
ATOM 7413 N N . LYS C 1 315 ? 134.969 146.700 149.785 1.00 57.22 319 LYS E N 1
ATOM 7414 C CA . LYS C 1 315 ? 135.155 148.132 149.924 1.00 54.73 319 LYS E CA 1
ATOM 7415 C C . LYS C 1 315 ? 133.907 148.706 150.563 1.00 57.82 319 LYS E C 1
ATOM 7416 O O . LYS C 1 315 ? 132.823 148.120 150.493 1.00 60.09 319 LYS E O 1
ATOM 7422 N N . SER C 1 316 ? 134.063 149.857 151.205 1.00 58.12 320 SER E N 1
ATOM 7423 C CA . SER C 1 316 ? 132.901 150.508 151.773 1.00 47.67 320 SER E CA 1
ATOM 7424 C C . SER C 1 316 ? 133.103 152.014 151.792 1.00 51.94 320 SER E C 1
ATOM 7425 O O . SER C 1 316 ? 134.232 152.505 151.860 1.00 57.16 320 SER E O 1
ATOM 7428 N N . VAL C 1 317 ? 131.985 152.735 151.724 1.00 44.94 321 VAL E N 1
ATOM 7429 C CA . VAL C 1 317 ? 131.966 154.195 151.705 1.00 46.22 321 VAL E CA 1
ATOM 7430 C C . VAL C 1 317 ? 130.984 154.710 152.752 1.00 46.17 321 VAL E C 1
ATOM 7431 O O . VAL C 1 317 ? 129.856 154.208 152.855 1.00 53.08 321 VAL E O 1
ATOM 7435 N N . GLY C 1 318 ? 131.423 155.694 153.530 1.00 49.13 322 GLY E N 1
ATOM 7436 C CA . GLY C 1 318 ? 130.633 156.340 154.560 1.00 48.48 322 GLY E CA 1
ATOM 7437 C C . GLY C 1 318 ? 131.072 155.948 155.957 1.00 52.85 322 GLY E C 1
ATOM 7438 O O . GLY C 1 318 ? 132.216 155.557 156.201 1.00 59.06 322 GLY E O 1
ATOM 7439 N N . ASN C 1 319 ? 130.132 156.063 156.898 1.00 46.12 323 ASN E N 1
ATOM 7440 C CA . ASN C 1 319 ? 130.422 155.830 158.313 1.00 47.65 323 ASN E CA 1
ATOM 7441 C C . ASN C 1 319 ? 130.320 154.324 158.509 1.00 50.67 323 ASN E C 1
ATOM 7442 O O . ASN C 1 319 ? 129.344 153.787 159.038 1.00 48.84 323 ASN E O 1
ATOM 7447 N N . CYS C 1 320 ? 131.357 153.648 158.070 1.00 50.48 324 CYS E N 1
ATOM 7448 C CA . CYS C 1 320 ? 131.378 152.205 157.983 1.00 54.38 324 CYS E CA 1
ATOM 7449 C C . CYS C 1 320 ? 132.105 151.558 159.160 1.00 51.99 324 CYS E C 1
ATOM 7450 O O . CYS C 1 320 ? 133.042 152.141 159.712 1.00 50.75 324 CYS E O 1
ATOM 7453 N N . PRO C 1 321 ? 131.708 150.352 159.573 1.00 48.06 325 PRO E N 1
ATOM 7454 C CA . PRO C 1 321 ? 132.528 149.596 160.522 1.00 47.59 325 PRO E CA 1
ATOM 7455 C C . PRO C 1 321 ? 133.742 149.018 159.809 1.00 48.11 325 PRO E C 1
ATOM 7456 O O . PRO C 1 321 ? 133.733 148.817 158.593 1.00 51.26 325 PRO E O 1
ATOM 7460 N N . LYS C 1 322 ? 134.796 148.744 160.577 1.00 39.01 326 LYS E N 1
ATOM 7461 C CA . LYS C 1 322 ? 135.978 148.098 160.017 1.00 44.09 326 LYS E CA 1
ATOM 7462 C C . LYS C 1 322 ? 135.920 146.590 160.197 1.00 43.71 326 LYS E C 1
ATOM 7463 O O . LYS C 1 322 ? 135.423 146.074 161.199 1.00 49.47 326 LYS E O 1
ATOM 7469 N N . TRP C 1 323 ? 136.450 145.888 159.203 1.00 44.64 327 TRP E N 1
ATOM 7470 C CA . TRP C 1 323 ? 136.510 144.437 159.252 1.00 47.13 327 TRP E CA 1
ATOM 7471 C C . TRP C 1 323 ? 137.570 143.945 160.230 1.00 51.98 327 TRP E C 1
ATOM 7472 O O . TRP C 1 323 ? 138.697 144.446 160.263 1.00 52.85 327 TRP E O 1
ATOM 7483 N N . VAL C 1 324 ? 137.187 142.945 161.029 1.00 48.94 328 VAL E N 1
ATOM 7484 C CA . VAL C 1 324 ? 138.071 142.224 161.934 1.00 41.65 328 VAL E CA 1
ATOM 7485 C C . VAL C 1 324 ? 137.877 140.734 161.674 1.00 48.43 328 VAL E C 1
ATOM 7486 O O . VAL C 1 324 ? 136.891 140.315 161.066 1.00 54.48 328 VAL E O 1
ATOM 7490 N N . ARG C 1 325 ? 138.828 139.927 162.145 1.00 58.54 329 ARG E N 1
ATOM 7491 C CA . ARG C 1 325 ? 138.773 138.494 161.866 1.00 55.83 329 ARG E CA 1
ATOM 7492 C C . ARG C 1 325 ? 137.924 137.685 162.831 1.00 60.64 329 ARG E C 1
ATOM 7493 O O . ARG C 1 325 ? 137.349 136.669 162.421 1.00 58.95 329 ARG E O 1
ATOM 7501 N N . LYS C 1 326 ? 137.836 138.095 164.088 1.00 58.85 330 LYS E N 1
ATOM 7502 C CA . LYS C 1 326 ? 137.134 137.359 165.127 1.00 56.95 330 LYS E CA 1
ATOM 7503 C C . LYS C 1 326 ? 136.262 138.250 165.999 1.00 58.59 330 LYS E C 1
ATOM 7504 O O . LYS C 1 326 ? 136.454 139.469 166.037 1.00 56.64 330 LYS E O 1
ATOM 7510 N N . PRO C 1 327 ? 135.264 137.675 166.684 1.00 55.54 331 PRO E N 1
ATOM 7511 C CA . PRO C 1 327 ? 134.503 138.454 167.670 1.00 56.46 331 PRO E CA 1
ATOM 7512 C C . PRO C 1 327 ? 135.419 139.062 168.723 1.00 53.95 331 PRO E C 1
ATOM 7513 O O . PRO C 1 327 ? 136.349 138.416 169.209 1.00 56.10 331 PRO E O 1
ATOM 7517 N N . LEU C 1 328 ? 135.141 140.316 169.075 1.00 50.17 332 LEU E N 1
ATOM 7518 C CA . LEU C 1 328 ? 135.931 141.073 170.039 1.00 46.14 332 LEU E CA 1
ATOM 7519 C C . LEU C 1 328 ? 135.021 141.540 171.166 1.00 51.44 332 LEU E C 1
ATOM 7520 O O . LEU C 1 328 ? 134.035 142.240 170.914 1.00 60.51 332 LEU E O 1
ATOM 7525 N N . LEU C 1 329 ? 135.355 141.159 172.400 1.00 47.34 333 LEU E N 1
ATOM 7526 C CA . LEU C 1 329 ? 134.610 141.560 173.586 1.00 40.52 333 LEU E CA 1
ATOM 7527 C C . LEU C 1 329 ? 135.457 142.502 174.433 1.00 46.64 333 LEU E C 1
ATOM 7528 O O . LEU C 1 329 ? 136.679 142.355 174.515 1.00 57.25 333 LEU E O 1
ATOM 7533 N N . VAL C 1 330 ? 134.792 143.473 175.059 1.00 46.75 334 VAL E N 1
ATOM 7534 C CA . VAL C 1 330 ? 135.426 144.453 175.940 1.00 46.35 334 VAL E CA 1
ATOM 7535 C C . VAL C 1 330 ? 134.818 144.359 177.333 1.00 48.18 334 VAL E C 1
ATOM 7536 O O . VAL C 1 330 ? 133.594 144.292 177.477 1.00 50.68 334 VAL E O 1
ATOM 7540 N N . VAL C 1 331 ? 135.678 144.353 178.353 1.00 52.86 335 VAL E N 1
ATOM 7541 C CA . VAL C 1 331 ? 135.219 144.200 179.729 1.00 49.54 335 VAL E CA 1
ATOM 7542 C C . VAL C 1 331 ? 134.342 145.379 180.116 1.00 54.95 335 VAL E C 1
ATOM 7543 O O . VAL C 1 331 ? 134.712 146.542 179.913 1.00 60.34 335 VAL E O 1
ATOM 7547 N N . ASN C 1 332 ? 133.170 145.084 180.667 1.00 58.95 336 ASN E N 1
ATOM 7548 C CA . ASN C 1 332 ? 132.267 146.108 181.178 1.00 56.38 336 ASN E CA 1
ATOM 7549 C C . ASN C 1 332 ? 131.648 145.593 182.473 1.00 65.42 336 ASN E C 1
ATOM 7550 O O . ASN C 1 332 ? 130.431 145.583 182.660 1.00 71.14 336 ASN E O 1
ATOM 7555 N N . GLY C 1 333 ? 132.510 145.175 183.391 1.00 61.97 337 GLY E N 1
ATOM 7556 C CA . GLY C 1 333 ? 132.082 144.591 184.649 1.00 62.29 337 GLY E CA 1
ATOM 7557 C C . GLY C 1 333 ? 133.299 144.125 185.411 1.00 63.62 337 GLY E C 1
ATOM 7558 O O . GLY C 1 333 ? 134.439 144.311 184.975 1.00 61.77 337 GLY E O 1
ATOM 7559 N N . THR C 1 334 ? 133.048 143.510 186.562 1.00 70.17 338 THR E N 1
ATOM 7560 C CA . THR C 1 334 ? 134.146 143.020 187.377 1.00 69.90 338 THR E CA 1
ATOM 7561 C C . THR C 1 334 ? 134.558 141.627 186.914 1.00 70.26 338 THR E C 1
ATOM 7562 O O . THR C 1 334 ? 133.841 140.945 186.180 1.00 74.44 338 THR E O 1
ATOM 7566 N N . LYS C 1 335 ? 135.740 141.209 187.351 1.00 69.14 339 LYS E N 1
ATOM 7567 C CA . LYS C 1 335 ? 136.200 139.856 187.082 1.00 64.04 339 LYS E CA 1
ATOM 7568 C C . LYS C 1 335 ? 135.336 138.860 187.852 1.00 70.20 339 LYS E C 1
ATOM 7569 O O . LYS C 1 335 ? 135.011 139.071 189.023 1.00 72.60 339 LYS E O 1
ATOM 7575 N N . ALA C 1 336 ? 134.960 137.771 187.188 1.00 78.77 340 ALA E N 1
ATOM 7576 C CA . ALA C 1 336 ? 134.110 136.763 187.807 1.00 76.36 340 ALA E CA 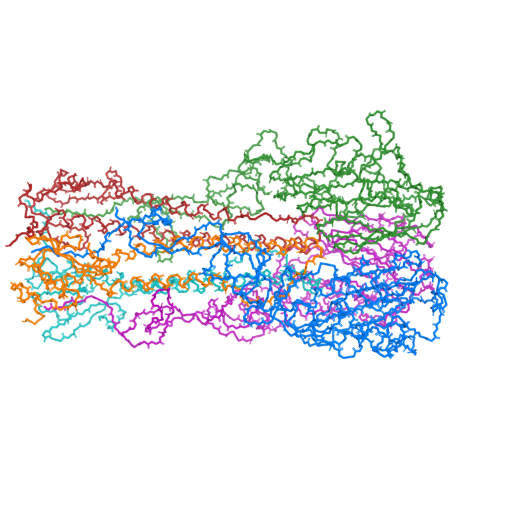1
ATOM 7577 C C . ALA C 1 336 ? 134.842 135.972 188.885 1.00 79.66 340 ALA E C 1
ATOM 7578 O O . ALA C 1 336 ? 136.045 135.716 188.801 1.00 82.29 340 ALA E O 1
ATOM 7580 N N . ARG C 1 337 ? 134.083 135.581 189.906 1.00 89.16 341 ARG E N 1
ATOM 7581 C CA . ARG C 1 337 ? 134.577 134.755 191.002 1.00 91.07 341 ARG E CA 1
ATOM 7582 C C . ARG C 1 337 ? 134.812 133.325 190.528 1.00 88.44 341 ARG E C 1
ATOM 7583 O O . ARG C 1 337 ? 135.652 132.610 191.075 1.00 89.67 341 ARG E O 1
ATOM 7591 N N . ASP D 2 21 ? 166.930 138.709 198.326 1.00 79.30 362 ASP B N 1
ATOM 7592 C CA . ASP D 2 21 ? 165.729 137.983 198.718 1.00 80.64 362 ASP B CA 1
ATOM 7593 C C . ASP D 2 21 ? 165.365 136.936 197.674 1.00 82.16 362 ASP B C 1
ATOM 7594 O O . ASP D 2 21 ? 164.897 137.282 196.599 1.00 81.17 362 ASP B O 1
ATOM 7599 N N . GLY D 2 22 ? 165.514 135.656 198.014 1.00 89.90 363 GLY B N 1
ATOM 7600 C CA . GLY D 2 22 ? 165.271 134.589 197.059 1.00 88.90 363 GLY B CA 1
ATOM 7601 C C . GLY D 2 22 ? 166.460 133.891 196.421 1.00 91.42 363 GLY B C 1
ATOM 7602 O O . GLY D 2 22 ? 167.571 133.855 196.961 1.00 88.58 363 GLY B O 1
ATOM 7603 N N . MET D 2 23 ? 166.203 133.367 195.227 1.00 98.64 364 MET B N 1
ATOM 7604 C CA . MET D 2 23 ? 167.070 132.453 194.474 1.00 99.52 364 MET B CA 1
ATOM 7605 C C . MET D 2 23 ? 167.734 131.394 195.351 1.00 100.15 364 MET B C 1
ATOM 7606 O O . MET D 2 23 ? 168.929 131.116 195.237 1.00 99.23 364 MET B O 1
ATOM 7611 N N . ILE D 2 24 ? 166.943 130.803 196.249 1.00 99.32 365 ILE B N 1
ATOM 7612 C CA . ILE D 2 24 ? 167.332 129.493 196.748 1.00 101.12 365 ILE B CA 1
ATOM 7613 C C . ILE D 2 24 ? 167.036 128.525 195.614 1.00 100.21 365 ILE B C 1
ATOM 7614 O O . ILE D 2 24 ? 167.766 127.560 195.357 1.00 98.65 365 ILE B O 1
ATOM 7619 N N . ALA D 2 25 ? 165.926 128.808 194.927 1.00 97.88 366 ALA B N 1
ATOM 7620 C CA . ALA D 2 25 ? 165.415 128.276 193.675 1.00 96.96 366 ALA B CA 1
ATOM 7621 C C . ALA D 2 25 ? 164.340 129.314 193.364 1.00 98.99 366 ALA B C 1
ATOM 7622 O O . ALA D 2 25 ? 163.457 129.511 194.200 1.00 99.49 366 ALA B O 1
ATOM 7624 N N . GLY D 2 26 ? 164.356 129.972 192.203 1.00 85.43 367 GLY B N 1
ATOM 7625 C CA . GLY D 2 26 ? 163.298 130.931 191.903 1.00 84.43 367 GLY B CA 1
ATOM 7626 C C . GLY D 2 26 ? 163.641 132.396 192.146 1.00 83.63 367 GLY B C 1
ATOM 7627 O O . GLY D 2 26 ? 164.269 132.751 193.147 1.00 84.60 367 GLY B O 1
ATOM 7628 N N . TRP D 2 27 ? 163.213 133.253 191.213 1.00 76.25 368 TRP B N 1
ATOM 7629 C CA . TRP D 2 27 ? 163.503 134.689 191.258 1.00 75.12 368 TRP B CA 1
ATOM 7630 C C . TRP D 2 27 ? 162.970 135.378 192.516 1.00 76.41 368 TRP B C 1
ATOM 7631 O O . TRP D 2 27 ? 163.660 136.216 193.108 1.00 77.78 368 TRP B O 1
ATOM 7642 N N . HIS D 2 28 ? 161.753 135.041 192.938 1.00 71.11 369 HIS B N 1
ATOM 7643 C CA . HIS D 2 28 ? 161.052 135.723 194.025 1.00 65.91 369 HIS B CA 1
ATOM 7644 C C . HIS D 2 28 ? 161.101 134.944 195.332 1.00 66.72 369 HIS B C 1
ATOM 7645 O O . HIS D 2 28 ? 161.043 133.712 195.330 1.00 76.47 369 HIS B O 1
ATOM 7652 N N . GLY D 2 29 ? 161.201 135.660 196.448 1.00 67.48 370 GLY B N 1
ATOM 7653 C CA . GLY D 2 29 ? 161.261 134.968 197.721 1.00 68.86 370 GLY B CA 1
ATOM 7654 C C . GLY D 2 29 ? 161.315 135.886 198.922 1.00 67.65 370 GLY B C 1
ATOM 7655 O O . GLY D 2 29 ? 161.070 137.091 198.833 1.00 70.24 370 GLY B O 1
ATOM 7656 N N . TYR D 2 30 ? 161.642 135.265 200.058 1.00 66.91 371 TYR B N 1
ATOM 7657 C CA . TYR D 2 30 ? 161.687 135.888 201.373 1.00 65.46 371 TYR B CA 1
ATOM 7658 C C . TYR D 2 30 ? 163.027 135.601 202.036 1.00 68.24 371 TYR B C 1
ATOM 7659 O O . TYR D 2 30 ? 163.695 134.609 201.721 1.00 78.88 371 TYR B O 1
ATOM 7668 N N . SER D 2 31 ? 163.415 136.471 202.970 1.00 64.76 372 SER B N 1
ATOM 7669 C CA . SER D 2 31 ? 164.613 136.238 203.763 1.00 69.27 372 SER B CA 1
ATOM 7670 C C . SER D 2 31 ? 164.386 136.718 205.189 1.00 67.35 372 SER B C 1
ATOM 7671 O O . SER D 2 31 ? 163.511 137.542 205.461 1.00 65.32 372 SER B O 1
ATOM 7674 N N . SER D 2 32 ? 165.202 136.182 206.096 1.00 77.12 373 SER B N 1
ATOM 7675 C CA . SER D 2 32 ? 165.181 136.529 207.514 1.00 75.41 373 SER B CA 1
ATOM 7676 C C . SER D 2 32 ? 166.608 136.817 207.953 1.00 76.63 373 SER B C 1
ATOM 7677 O O . SER D 2 32 ? 167.449 135.913 207.934 1.00 83.84 373 SER B O 1
ATOM 7680 N N . THR D 2 33 ? 166.880 138.059 208.354 1.00 74.19 374 THR B N 1
ATOM 7681 C CA . THR D 2 33 ? 168.218 138.483 208.767 1.00 80.29 374 THR B CA 1
ATOM 7682 C C . THR D 2 33 ? 168.224 138.888 210.235 1.00 76.10 374 THR B C 1
ATOM 7683 O O . THR D 2 33 ? 167.505 139.811 210.630 1.00 77.88 374 THR B O 1
ATOM 7687 N N . GLY D 2 34 ? 169.030 138.196 211.044 1.00 87.87 375 GLY B N 1
ATOM 7688 C CA . GLY D 2 34 ? 169.073 138.495 212.466 1.00 89.28 375 GLY B CA 1
ATOM 7689 C C . GLY D 2 34 ? 170.242 137.889 213.222 1.00 91.64 375 GLY B C 1
ATOM 7690 O O . GLY D 2 34 ? 171.362 137.817 212.703 1.00 91.98 375 GLY B O 1
ATOM 7691 N N . ASP D 2 35 ? 169.960 137.353 214.416 1.00 92.21 376 ASP B N 1
ATOM 7692 C CA . ASP D 2 35 ? 171.000 136.786 215.274 1.00 93.20 376 ASP B CA 1
ATOM 7693 C C . ASP D 2 35 ? 171.659 135.569 214.639 1.00 91.77 376 ASP B C 1
ATOM 7694 O O . ASP D 2 35 ? 172.788 135.222 214.998 1.00 91.95 376 ASP B O 1
ATOM 7699 N N . HIS D 2 36 ? 170.967 134.933 213.703 1.00 87.87 377 HIS B N 1
ATOM 7700 C CA . HIS D 2 36 ? 171.379 133.715 213.030 1.00 88.58 377 HIS B CA 1
ATOM 7701 C C . HIS D 2 36 ? 171.913 134.023 211.639 1.00 92.86 377 HIS B C 1
ATOM 7702 O O . HIS D 2 36 ? 172.072 133.107 210.827 1.00 93.22 377 HIS B O 1
ATOM 7709 N N . GLY D 2 37 ? 172.190 135.298 211.350 1.00 86.16 378 GLY B N 1
ATOM 7710 C CA . GLY D 2 37 ? 172.636 135.674 210.026 1.00 84.65 378 GLY B CA 1
ATOM 7711 C C . GLY D 2 37 ? 171.428 135.747 209.110 1.00 86.34 378 GLY B C 1
ATOM 7712 O O . GLY D 2 37 ? 170.310 136.004 209.561 1.00 85.71 378 GLY B O 1
ATOM 7713 N N . THR D 2 38 ? 171.660 135.563 207.812 1.00 79.66 379 THR B N 1
ATOM 7714 C CA . THR D 2 38 ? 170.605 135.675 206.814 1.00 79.14 379 THR B CA 1
ATOM 7715 C C . THR D 2 38 ? 170.216 134.302 206.279 1.00 78.65 379 THR B C 1
ATOM 7716 O O . THR D 2 38 ? 171.070 133.560 205.782 1.00 77.26 379 THR B O 1
ATOM 7720 N N . LYS D 2 39 ? 168.930 133.977 206.383 1.00 81.66 380 LYS B N 1
ATOM 7721 C CA . LYS D 2 39 ? 168.347 132.753 205.855 1.00 79.73 380 LYS B CA 1
ATOM 7722 C C . LYS D 2 39 ? 167.453 133.161 204.698 1.00 79.46 380 LYS B C 1
ATOM 7723 O O . LYS D 2 39 ? 166.860 134.242 204.723 1.00 78.98 380 LYS B O 1
ATOM 7729 N N . VAL D 2 40 ? 167.357 132.305 203.682 1.00 77.97 381 VAL B N 1
ATOM 7730 C CA . VAL D 2 40 ? 166.555 132.614 202.507 1.00 77.39 381 VAL B CA 1
ATOM 7731 C C . VAL D 2 40 ? 165.668 131.436 202.131 1.00 79.45 381 VAL B C 1
ATOM 7732 O O . VAL D 2 40 ? 166.033 130.268 202.293 1.00 82.33 381 VAL B O 1
ATOM 7736 N N . ALA D 2 41 ? 164.482 131.771 201.628 1.00 72.82 382 ALA B N 1
ATOM 7737 C CA . ALA D 2 41 ? 163.508 130.830 201.101 1.00 75.18 382 ALA B CA 1
ATOM 7738 C C . ALA D 2 41 ? 162.907 131.509 199.886 1.00 74.84 382 ALA B C 1
ATOM 7739 O O . ALA D 2 41 ? 162.962 132.735 199.778 1.00 74.41 382 ALA B O 1
ATOM 7741 N N . ALA D 2 42 ? 162.356 130.731 198.952 1.00 74.83 383 ALA B N 1
ATOM 7742 C CA . ALA D 2 42 ? 161.771 131.333 197.763 1.00 72.97 383 ALA B CA 1
ATOM 7743 C C . ALA D 2 42 ? 160.335 130.890 197.558 1.00 73.56 383 ALA B C 1
ATOM 7744 O O . ALA D 2 42 ? 159.940 129.776 197.910 1.00 73.35 383 ALA B O 1
ATOM 7746 N N . ASP D 2 43 ? 159.572 131.799 196.959 1.00 72.60 384 ASP B N 1
ATOM 7747 C CA . ASP D 2 43 ? 158.171 131.602 196.614 1.00 72.84 384 ASP B CA 1
ATOM 7748 C C . ASP D 2 43 ? 158.111 131.201 195.147 1.00 71.44 384 ASP B C 1
ATOM 7749 O O . ASP D 2 43 ? 158.247 132.049 194.262 1.00 67.20 384 ASP B O 1
ATOM 7754 N N . LEU D 2 44 ? 157.914 129.913 194.880 1.00 72.64 385 LEU B N 1
ATOM 7755 C CA . LEU D 2 44 ? 157.970 129.445 193.503 1.00 75.89 385 LEU B CA 1
ATOM 7756 C C . LEU D 2 44 ? 156.662 129.676 192.761 1.00 74.56 385 LEU B C 1
ATOM 7757 O O . LEU D 2 44 ? 156.644 129.580 191.527 1.00 75.24 385 LEU B O 1
ATOM 7762 N N . VAL D 2 45 ? 155.611 130.115 193.457 1.00 67.49 386 VAL B N 1
ATOM 7763 C CA . VAL D 2 45 ? 154.332 130.357 192.803 1.00 69.30 386 VAL B CA 1
ATOM 7764 C C . VAL D 2 45 ? 154.346 131.738 192.167 1.00 67.60 386 VAL B C 1
ATOM 7765 O O . VAL D 2 45 ? 153.949 131.906 191.009 1.00 70.78 386 VAL B O 1
ATOM 7769 N N . SER D 2 46 ? 154.827 132.744 192.900 1.00 66.42 387 SER B N 1
ATOM 7770 C CA . SER D 2 46 ? 154.919 134.078 192.320 1.00 72.39 387 SER B CA 1
ATOM 7771 C C . SER D 2 46 ? 155.968 134.085 191.220 1.00 69.73 387 SER B C 1
ATOM 7772 O O . SER D 2 46 ? 155.815 134.777 190.207 1.00 73.69 387 SER B O 1
ATOM 7775 N N . THR D 2 47 ? 157.041 133.310 191.403 1.00 63.55 388 THR B N 1
ATOM 7776 C CA . THR D 2 47 ? 158.073 133.235 190.380 1.00 66.25 388 THR B CA 1
ATOM 7777 C C . THR D 2 47 ? 157.508 132.600 189.120 1.00 65.87 388 THR B C 1
ATOM 7778 O O . THR D 2 47 ? 157.755 133.084 188.005 1.00 69.24 388 THR B O 1
ATOM 7782 N N . GLN D 2 48 ? 156.739 131.517 189.274 1.00 66.41 389 GLN B N 1
ATOM 7783 C CA . GLN D 2 48 ? 156.165 130.887 188.095 1.00 61.89 389 GLN B CA 1
ATOM 7784 C C . GLN D 2 48 ? 155.179 131.837 187.435 1.00 65.82 389 GLN B C 1
ATOM 7785 O O . GLN D 2 48 ? 155.062 131.868 186.207 1.00 72.16 389 GLN B O 1
ATOM 7791 N N . LYS D 2 49 ? 154.420 132.582 188.245 1.00 69.04 390 LYS B N 1
ATOM 7792 C CA . LYS D 2 49 ? 153.465 133.545 187.710 1.00 64.35 390 LYS B CA 1
ATOM 7793 C C . LYS D 2 49 ? 154.181 134.590 186.859 1.00 66.24 390 LYS B C 1
ATOM 7794 O O . LYS D 2 49 ? 153.712 134.949 185.772 1.00 69.30 390 LYS B O 1
ATOM 7800 N N . ALA D 2 50 ? 155.317 135.096 187.351 1.00 64.43 391 ALA B N 1
ATOM 7801 C CA . ALA D 2 50 ? 156.091 136.074 186.589 1.00 60.46 391 ALA B CA 1
ATOM 7802 C C . ALA D 2 50 ? 156.601 135.472 185.288 1.00 64.67 391 ALA B C 1
ATOM 7803 O O . ALA D 2 50 ? 156.554 136.117 184.230 1.00 72.34 391 ALA B O 1
ATOM 7805 N N . MET D 2 51 ? 157.065 134.220 185.338 1.00 63.07 392 MET B N 1
ATOM 7806 C CA . MET D 2 51 ? 157.573 133.594 184.122 1.00 62.25 392 MET B CA 1
ATOM 7807 C C . MET D 2 51 ? 156.445 133.367 183.130 1.00 61.68 392 MET B C 1
ATOM 7808 O O . MET D 2 51 ? 156.645 133.500 181.918 1.00 65.39 392 MET B O 1
ATOM 7813 N N . ASP D 2 52 ? 155.248 133.060 183.628 1.00 52.36 393 ASP B N 1
ATOM 7814 C CA . ASP D 2 52 ? 154.121 132.831 182.739 1.00 54.36 393 ASP B CA 1
ATOM 7815 C C . ASP D 2 52 ? 153.687 134.141 182.103 1.00 58.91 393 ASP B C 1
ATOM 7816 O O . ASP D 2 52 ? 153.299 134.169 180.931 1.00 64.38 393 ASP B O 1
ATOM 7821 N N . ALA D 2 53 ? 153.727 135.236 182.867 1.00 57.83 394 ALA B N 1
ATOM 7822 C CA . ALA D 2 53 ? 153.380 136.530 182.294 1.00 53.51 394 ALA B CA 1
ATOM 7823 C C . ALA D 2 53 ? 154.378 136.913 181.208 1.00 57.34 394 ALA B C 1
ATOM 7824 O O . ALA D 2 53 ? 153.995 137.437 180.154 1.00 60.34 394 ALA B O 1
ATOM 7826 N N . ILE D 2 54 ? 155.662 136.617 181.430 1.00 54.84 395 ILE B N 1
ATOM 7827 C CA . ILE D 2 54 ? 156.673 136.937 180.425 1.00 54.56 395 ILE B CA 1
ATOM 7828 C C . ILE D 2 54 ? 156.441 136.093 179.177 1.00 53.10 395 ILE B C 1
ATOM 7829 O O . ILE D 2 54 ? 156.542 136.585 178.043 1.00 56.86 395 ILE B O 1
ATOM 7834 N N . THR D 2 55 ? 156.147 134.804 179.368 1.00 51.90 396 THR B N 1
ATOM 7835 C CA . THR D 2 55 ? 155.879 133.928 178.235 1.00 55.02 396 THR B CA 1
ATOM 7836 C C . THR D 2 55 ? 154.672 134.423 177.452 1.00 58.93 396 THR B C 1
ATOM 7837 O O . THR D 2 55 ? 154.683 134.410 176.220 1.00 59.06 396 THR B O 1
ATOM 7841 N N . ALA D 2 56 ? 153.600 134.813 178.147 1.00 57.43 397 ALA B N 1
ATOM 7842 C CA . ALA D 2 56 ? 152.413 135.317 177.464 1.00 48.45 397 ALA B CA 1
ATOM 7843 C C . ALA D 2 56 ? 152.718 136.591 176.684 1.00 51.97 397 ALA B C 1
ATOM 7844 O O . ALA D 2 56 ? 152.219 136.781 175.564 1.00 58.67 397 ALA B O 1
ATOM 7846 N N . ARG D 2 57 ? 153.563 137.464 177.243 1.00 53.84 398 ARG B N 1
ATOM 7847 C CA . ARG D 2 57 ? 153.914 138.681 176.518 1.00 55.50 398 ARG B CA 1
ATOM 7848 C C . ARG D 2 57 ? 154.684 138.338 175.255 1.00 50.98 398 ARG B C 1
ATOM 7849 O O . ARG D 2 57 ? 154.475 138.958 174.206 1.00 53.47 398 ARG B O 1
ATOM 7857 N N . ILE D 2 58 ? 155.600 137.372 175.342 1.00 52.17 399 ILE B N 1
ATOM 7858 C CA . ILE D 2 58 ? 156.320 136.947 174.145 1.00 58.53 399 ILE B CA 1
ATOM 7859 C C . ILE D 2 58 ? 155.337 136.331 173.159 1.00 56.69 399 ILE B C 1
ATOM 7860 O O . ILE D 2 58 ? 155.424 136.553 171.946 1.00 57.86 399 ILE B O 1
ATOM 7865 N N . ASN D 2 59 ? 154.386 135.542 173.669 1.00 61.43 400 ASN B N 1
ATOM 7866 C CA . ASN D 2 59 ? 153.378 134.904 172.835 1.00 58.85 400 ASN B CA 1
ATOM 7867 C C . ASN D 2 59 ? 152.452 135.901 172.167 1.00 59.83 400 ASN B C 1
ATOM 7868 O O . ASN D 2 59 ? 151.750 135.516 171.225 1.00 61.92 400 ASN B O 1
ATOM 7873 N N . ASN D 2 60 ? 152.432 137.160 172.610 1.00 65.59 401 ASN B N 1
ATOM 7874 C CA . ASN D 2 60 ? 151.611 138.157 171.942 1.00 63.90 401 ASN B CA 1
ATOM 7875 C C . ASN D 2 60 ? 152.438 138.956 170.950 1.00 66.68 401 ASN B C 1
ATOM 7876 O O . ASN D 2 60 ? 151.883 139.773 170.207 1.00 71.34 401 ASN B O 1
ATOM 7881 N N . MET D 2 61 ? 153.751 138.728 170.925 1.00 60.19 402 MET B N 1
ATOM 7882 C CA . MET D 2 61 ? 154.660 139.349 169.985 1.00 59.85 402 MET B CA 1
ATOM 7883 C C . MET D 2 61 ? 154.853 138.445 168.778 1.00 60.02 402 MET B C 1
ATOM 7884 O O . MET D 2 61 ? 155.178 138.923 167.686 1.00 67.76 402 MET B O 1
ATOM 7889 N N . ASN D 2 62 ? 154.640 137.137 168.973 1.00 65.03 403 ASN B N 1
ATOM 7890 C CA . ASN D 2 62 ? 154.749 136.131 167.927 1.00 66.83 403 ASN B CA 1
ATOM 7891 C C . ASN D 2 62 ? 153.601 136.210 166.932 1.00 71.91 403 ASN B C 1
ATOM 7892 O O . ASN D 2 62 ? 153.672 135.552 165.889 1.00 73.31 403 ASN B O 1
ATOM 7897 N N . LYS D 2 63 ? 152.554 136.991 167.219 1.00 70.91 404 LYS B N 1
ATOM 7898 C CA . LYS D 2 63 ? 151.430 137.128 166.305 1.00 68.05 404 LYS B CA 1
ATOM 7899 C C . LYS D 2 63 ? 151.649 138.226 165.278 1.00 68.37 404 LYS B C 1
ATOM 7900 O O . LYS D 2 63 ? 150.862 138.321 164.330 1.00 74.73 404 LYS B O 1
ATOM 7906 N N . MET D 2 64 ? 152.686 139.054 165.424 1.00 65.23 405 MET B N 1
ATOM 7907 C CA . MET D 2 64 ? 152.861 140.150 164.482 1.00 73.41 405 MET B CA 1
ATOM 7908 C C . MET D 2 64 ? 153.530 139.683 163.201 1.00 72.93 405 MET B C 1
ATOM 7909 O O . MET D 2 64 ? 153.730 140.497 162.293 1.00 70.86 405 MET B O 1
ATOM 7914 N N . THR D 2 65 ? 153.873 138.397 163.110 1.00 64.49 406 THR B N 1
ATOM 7915 C CA . THR D 2 65 ? 154.482 137.818 161.930 1.00 66.98 406 THR B CA 1
ATOM 7916 C C . THR D 2 65 ? 153.433 137.091 161.096 1.00 70.43 406 THR B C 1
ATOM 7917 O O . THR D 2 65 ? 153.758 136.562 160.029 1.00 68.99 406 THR B O 1
ATOM 7921 N N . GLU D 2 66 ? 152.179 137.063 161.573 1.00 73.00 407 GLU B N 1
ATOM 7922 C CA . GLU D 2 66 ? 151.062 136.348 160.976 1.00 77.90 407 GLU B CA 1
ATOM 7923 C C . GLU D 2 66 ? 149.952 137.316 160.577 1.00 76.90 407 GLU B C 1
ATOM 7924 O O . GLU D 2 66 ? 148.774 136.970 160.662 1.00 76.98 407 GLU B O 1
ATOM 7930 N N . ARG D 2 67 ? 150.301 138.524 160.131 1.00 71.77 408 ARG B N 1
ATOM 7931 C CA . ARG D 2 67 ? 149.302 139.538 159.805 1.00 72.60 408 ARG B CA 1
ATOM 7932 C C . ARG D 2 67 ? 148.861 139.509 158.348 1.00 72.41 408 ARG B C 1
ATOM 7933 O O . ARG D 2 67 ? 148.115 140.399 157.930 1.00 70.87 408 ARG B O 1
ATOM 7941 N N . ALA D 2 68 ? 149.289 138.518 157.574 1.00 76.01 409 ALA B N 1
ATOM 7942 C CA . ALA D 2 68 ? 148.851 138.386 156.194 1.00 78.25 409 ALA B CA 1
ATOM 7943 C C . ALA D 2 68 ? 147.634 137.475 156.222 1.00 74.83 409 ALA B C 1
ATOM 7944 O O . ALA D 2 68 ? 147.747 136.295 156.574 1.00 76.31 409 ALA B O 1
ATOM 7946 N N . PHE D 2 69 ? 146.477 138.017 155.850 1.00 67.62 410 PHE B N 1
ATOM 7947 C CA . PHE D 2 69 ? 145.214 137.292 155.905 1.00 72.98 410 PHE B CA 1
ATOM 7948 C C . PHE D 2 69 ? 144.633 137.054 154.528 1.00 76.12 410 PHE B C 1
ATOM 7949 O O . PHE D 2 69 ? 144.138 135.964 154.238 1.00 74.81 410 PHE B O 1
ATOM 7957 N N . SER D 2 70 ? 144.698 138.071 153.681 1.00 73.58 411 SER B N 1
ATOM 7958 C CA . SER D 2 70 ? 144.198 138.024 152.321 1.00 70.81 411 SER B CA 1
ATOM 7959 C C . SER D 2 70 ? 145.316 137.629 151.378 1.00 72.63 411 SER B C 1
ATOM 7960 O O . SER D 2 70 ? 146.484 137.968 151.599 1.00 68.94 411 SER B O 1
ATOM 7963 N N . VAL D 2 71 ? 144.956 136.903 150.328 1.00 76.36 412 VAL B N 1
ATOM 7964 C CA . VAL D 2 71 ? 145.885 136.602 149.250 1.00 77.92 412 VAL B CA 1
ATOM 7965 C C . VAL D 2 71 ? 145.258 137.181 147.990 1.00 77.24 412 VAL B C 1
ATOM 7966 O O . VAL D 2 71 ? 144.120 136.848 147.634 1.00 76.15 412 VAL B O 1
ATOM 7970 N N . THR D 2 72 ? 145.969 138.112 147.375 1.00 71.86 413 THR B N 1
ATOM 7971 C CA . THR D 2 72 ? 145.546 138.816 146.178 1.00 73.85 413 THR B CA 1
ATOM 7972 C C . THR D 2 72 ? 146.338 138.250 145.011 1.00 73.26 413 THR B C 1
ATOM 7973 O O . THR D 2 72 ? 147.291 137.493 145.203 1.00 75.13 413 THR B O 1
ATOM 7977 N N . ASP D 2 73 ? 145.920 138.578 143.791 1.00 68.84 414 ASP B N 1
ATOM 7978 C CA . ASP D 2 73 ? 146.733 138.180 142.658 1.00 71.16 414 ASP B CA 1
ATOM 7979 C C . ASP D 2 73 ? 148.073 138.876 142.815 1.00 76.84 414 ASP B C 1
ATOM 7980 O O . ASP D 2 73 ? 148.128 140.073 143.113 1.00 75.92 414 ASP B O 1
ATOM 7985 N N . SER D 2 74 ? 149.160 138.140 142.608 1.00 79.09 415 SER B N 1
ATOM 7986 C CA . SER D 2 74 ? 150.449 138.795 142.729 1.00 75.87 415 SER B CA 1
ATOM 7987 C C . SER D 2 74 ? 150.789 139.499 141.429 1.00 71.34 415 SER B C 1
ATOM 7988 O O . SER D 2 74 ? 150.247 139.192 140.364 1.00 71.99 415 SER B O 1
ATOM 7991 N N . THR D 2 75 ? 151.703 140.455 141.525 1.00 69.75 416 THR B N 1
ATOM 7992 C CA . THR D 2 75 ? 152.238 141.114 140.349 1.00 70.07 416 THR B CA 1
ATOM 7993 C C . THR D 2 75 ? 153.478 140.346 139.918 1.00 74.01 416 THR B C 1
ATOM 7994 O O . THR D 2 75 ? 154.366 140.090 140.738 1.00 76.38 416 THR B O 1
ATOM 7998 N N . MET D 2 76 ? 153.539 139.984 138.643 1.00 70.65 417 MET B N 1
ATOM 7999 C CA . MET D 2 76 ? 154.695 139.244 138.174 1.00 68.84 417 MET B CA 1
ATOM 8000 C C . MET D 2 76 ? 155.827 140.205 137.841 1.00 68.66 417 MET B C 1
ATOM 8001 O O . MET D 2 76 ? 155.621 141.400 137.618 1.00 71.90 417 MET B O 1
ATOM 8006 N N . GLN D 2 77 ? 157.037 139.667 137.826 1.00 65.56 418 GLN B N 1
ATOM 8007 C CA . GLN D 2 77 ? 158.214 140.430 137.454 1.00 66.59 418 GLN B CA 1
ATOM 8008 C C . GLN D 2 77 ? 158.335 140.437 135.929 1.00 72.84 418 GLN B C 1
ATOM 8009 O O . GLN D 2 77 ? 157.518 139.846 135.218 1.00 71.90 418 GLN B O 1
ATOM 8015 N N . GLU D 2 78 ? 159.347 141.136 135.413 1.00 66.66 419 GLU B N 1
ATOM 8016 C CA . GLU D 2 78 ? 159.586 141.245 133.967 1.00 64.15 419 GLU B CA 1
ATOM 8017 C C . GLU D 2 78 ? 158.417 141.930 133.260 1.00 69.89 419 GLU B C 1
ATOM 8018 O O . GLU D 2 78 ? 158.036 141.566 132.145 1.00 71.11 419 GLU B O 1
ATOM 8024 N N . ILE D 2 79 ? 157.840 142.924 133.930 1.00 61.79 420 ILE B N 1
ATOM 8025 C CA . ILE D 2 79 ? 156.748 143.742 133.414 1.00 57.33 420 ILE B CA 1
ATOM 8026 C C . ILE D 2 79 ? 157.202 145.193 133.426 1.00 61.12 420 ILE B C 1
ATOM 8027 O O . ILE D 2 79 ? 158.386 145.469 133.650 1.00 61.46 420 ILE B O 1
ATOM 8032 N N . GLN D 2 80 ? 156.282 146.106 133.102 1.00 60.81 421 GLN B N 1
ATOM 8033 C CA . GLN D 2 80 ? 156.566 147.536 133.117 1.00 54.80 421 GLN B CA 1
ATOM 8034 C C . GLN D 2 80 ? 157.228 147.899 134.439 1.00 56.32 421 GLN B C 1
ATOM 8035 O O . GLN D 2 80 ? 156.772 147.492 135.511 1.00 62.95 421 GLN B O 1
ATOM 8041 N N . LYS D 2 81 ? 158.323 148.650 134.345 1.00 55.28 422 LYS B N 1
ATOM 8042 C CA . LYS D 2 81 ? 159.104 148.990 135.529 1.00 56.28 422 LYS B CA 1
ATOM 8043 C C . LYS D 2 81 ? 158.292 149.759 136.565 1.00 56.21 422 LYS B C 1
ATOM 8044 O O . LYS D 2 81 ? 158.458 149.529 137.764 1.00 56.66 422 LYS B O 1
ATOM 8050 N N . GLU D 2 82 ? 157.463 150.717 136.142 1.00 63.64 423 GLU B N 1
ATOM 8051 C CA . GLU D 2 82 ? 156.687 151.481 137.120 1.00 57.71 423 GLU B CA 1
ATOM 8052 C C . GLU D 2 82 ? 155.757 150.590 137.945 1.00 57.70 423 GLU B C 1
ATOM 8053 O O . GLU D 2 82 ? 155.587 150.815 139.151 1.00 65.68 423 GLU B O 1
ATOM 8059 N N . ILE D 2 83 ? 155.206 149.537 137.341 1.00 56.51 424 ILE B N 1
ATOM 8060 C CA . ILE D 2 83 ? 154.324 148.630 138.075 1.00 59.29 424 ILE B CA 1
ATOM 8061 C C . ILE D 2 83 ? 155.148 147.793 139.049 1.00 56.08 424 ILE B C 1
ATOM 8062 O O . ILE D 2 83 ? 154.752 147.577 140.206 1.00 60.86 424 ILE B O 1
ATOM 8067 N N . LYS D 2 84 ? 156.300 147.302 138.586 1.00 53.48 425 LYS B N 1
ATOM 8068 C CA . LYS D 2 84 ? 157.201 146.539 139.442 1.00 54.47 425 LYS B CA 1
ATOM 8069 C C . LYS D 2 84 ? 157.616 147.381 140.637 1.00 60.25 425 LYS B C 1
ATOM 8070 O O . LYS D 2 84 ? 157.679 146.896 141.774 1.00 64.04 425 LYS B O 1
ATOM 8076 N N . ASP D 2 85 ? 157.867 148.665 140.388 1.00 59.79 426 ASP B N 1
ATOM 8077 C CA . ASP D 2 85 ? 158.296 149.578 141.431 1.00 57.27 426 ASP B CA 1
ATOM 8078 C C . ASP D 2 85 ? 157.179 149.844 142.424 1.00 59.59 426 ASP B C 1
ATOM 8079 O O . ASP D 2 85 ? 157.438 149.961 143.622 1.00 63.69 426 ASP B O 1
ATOM 8084 N N . LEU D 2 86 ? 155.932 149.965 141.959 1.00 52.49 427 LEU B N 1
ATOM 8085 C CA . LEU D 2 86 ? 154.854 150.141 142.928 1.00 52.74 427 LEU B CA 1
ATOM 8086 C C . LEU D 2 86 ? 154.678 148.898 143.791 1.00 55.48 427 LEU B C 1
ATOM 8087 O O . LEU D 2 86 ? 154.428 149.009 144.998 1.00 58.14 427 LEU B O 1
ATOM 8092 N N . ASP D 2 87 ? 154.824 147.705 143.205 1.00 56.37 428 ASP B N 1
ATOM 8093 C CA . ASP D 2 87 ? 154.677 146.493 144.011 1.00 54.92 428 ASP B CA 1
ATOM 8094 C C . ASP D 2 87 ? 155.785 146.421 145.055 1.00 58.18 428 ASP B C 1
ATOM 8095 O O . ASP D 2 87 ? 155.544 146.117 146.238 1.00 59.36 428 ASP B O 1
ATOM 8100 N N . LYS D 2 88 ? 157.001 146.780 144.637 1.00 61.14 429 LYS B N 1
ATOM 8101 C CA . LYS D 2 88 ? 158.135 146.788 145.547 1.00 56.45 429 LYS B CA 1
ATOM 8102 C C . LYS D 2 88 ? 157.929 147.824 146.640 1.00 57.25 429 LYS B C 1
ATOM 8103 O O . LYS D 2 88 ? 158.276 147.587 147.799 1.00 60.45 429 LYS B O 1
ATOM 8109 N N . LYS D 2 89 ? 157.418 149.002 146.276 1.00 54.53 430 LYS B N 1
ATOM 8110 C CA . LYS D 2 89 ? 157.175 150.047 147.261 1.00 50.78 430 LYS B CA 1
ATOM 8111 C C . LYS D 2 89 ? 156.166 149.587 148.300 1.00 50.17 430 LYS B C 1
ATOM 8112 O O . LYS D 2 89 ? 156.320 149.877 149.489 1.00 59.97 430 LYS B O 1
ATOM 8118 N N . ILE D 2 90 ? 155.106 148.896 147.870 1.00 55.99 431 ILE B N 1
ATOM 8119 C CA . ILE D 2 90 ? 154.100 148.445 148.829 1.00 57.24 431 ILE B CA 1
ATOM 8120 C C . ILE D 2 90 ? 154.743 147.478 149.813 1.00 61.19 431 ILE B C 1
ATOM 8121 O O . ILE D 2 90 ? 154.578 147.600 151.039 1.00 62.46 431 ILE B O 1
ATOM 8126 N N . ASP D 2 91 ? 155.548 146.548 149.292 1.00 60.81 432 ASP B N 1
ATOM 8127 C CA . ASP D 2 91 ? 156.198 145.573 150.163 1.00 53.62 432 ASP B CA 1
ATOM 8128 C C . ASP D 2 91 ? 157.211 146.236 151.093 1.00 58.29 432 ASP B C 1
ATOM 8129 O O . ASP D 2 91 ? 157.299 145.884 152.276 1.00 61.21 432 ASP B O 1
ATOM 8134 N N . ASP D 2 92 ? 157.932 147.244 150.598 1.00 59.85 433 ASP B N 1
ATOM 8135 C CA . ASP D 2 92 ? 158.938 147.916 151.413 1.00 61.00 433 ASP B CA 1
ATOM 8136 C C . ASP D 2 92 ? 158.320 148.806 152.484 1.00 59.89 433 ASP B C 1
ATOM 8137 O O . ASP D 2 92 ? 158.830 148.858 153.610 1.00 65.95 433 ASP B O 1
ATOM 8142 N N . VAL D 2 93 ? 157.193 149.451 152.188 1.00 54.24 434 VAL B N 1
ATOM 8143 C CA . VAL D 2 93 ? 156.530 150.262 153.202 1.00 52.23 434 VAL B CA 1
ATOM 8144 C C . VAL D 2 93 ? 155.989 149.352 154.293 1.00 57.92 434 VAL B C 1
ATOM 8145 O O . VAL D 2 93 ? 156.126 149.640 155.491 1.00 58.69 434 VAL B O 1
ATOM 8149 N N . ARG D 2 94 ? 155.348 148.248 153.893 1.00 61.45 435 ARG B N 1
ATOM 8150 C CA . ARG D 2 94 ? 154.802 147.329 154.882 1.00 54.30 435 ARG B CA 1
ATOM 8151 C C . ARG D 2 94 ? 155.910 146.769 155.768 1.00 57.19 435 ARG B C 1
ATOM 8152 O O . ARG D 2 94 ? 155.765 146.713 156.996 1.00 55.63 435 ARG B O 1
ATOM 8160 N N . ALA D 2 95 ? 157.041 146.381 155.167 1.00 63.48 436 ALA B N 1
ATOM 8161 C CA . ALA D 2 95 ? 158.139 145.820 155.947 1.00 54.47 436 ALA B CA 1
ATOM 8162 C C . ALA D 2 95 ? 158.750 146.846 156.897 1.00 51.15 436 ALA B C 1
ATOM 8163 O O . ALA D 2 95 ? 159.059 146.518 158.051 1.00 60.60 436 ALA B O 1
ATOM 8165 N N . ASP D 2 96 ? 158.874 148.105 156.465 1.00 58.20 437 ASP B N 1
ATOM 8166 C CA . ASP D 2 96 ? 159.482 149.103 157.342 1.00 59.23 437 ASP B CA 1
ATOM 8167 C C . ASP D 2 96 ? 158.554 149.456 158.495 1.00 59.48 437 ASP B C 1
ATOM 8168 O O . ASP D 2 96 ? 159.000 149.587 159.647 1.00 63.77 437 ASP B O 1
ATOM 8173 N N . GLU D 2 97 ? 157.250 149.538 158.227 1.00 62.29 438 GLU B N 1
ATOM 8174 C CA . GLU D 2 97 ? 156.322 149.875 159.297 1.00 58.34 438 GLU B CA 1
ATOM 8175 C C . GLU D 2 97 ? 156.226 148.722 160.283 1.00 58.62 438 GLU B C 1
ATOM 8176 O O . GLU D 2 97 ? 156.144 148.937 161.501 1.00 65.89 438 GLU B O 1
ATOM 8182 N N . THR D 2 98 ? 156.286 147.488 159.778 1.00 51.51 439 THR B N 1
ATOM 8183 C CA . THR D 2 98 ? 156.239 146.334 160.662 1.00 47.70 439 THR B CA 1
ATOM 8184 C C . THR D 2 98 ? 157.475 146.296 161.553 1.00 54.08 439 THR B C 1
ATOM 8185 O O . THR D 2 98 ? 157.364 146.031 162.756 1.00 60.08 439 THR B O 1
ATOM 8189 N N . ALA D 2 99 ? 158.663 146.532 160.985 1.00 50.37 440 ALA B N 1
ATOM 8190 C CA . ALA D 2 99 ? 159.871 146.512 161.804 1.00 37.79 440 ALA B CA 1
ATOM 8191 C C . ALA D 2 99 ? 159.825 147.590 162.883 1.00 48.44 440 ALA B C 1
ATOM 8192 O O . ALA D 2 99 ? 160.214 147.346 164.036 1.00 57.24 440 ALA B O 1
ATOM 8194 N N . ALA D 2 100 ? 159.328 148.784 162.537 1.00 55.29 441 ALA B N 1
ATOM 8195 C CA . ALA D 2 100 ? 159.252 149.851 163.532 1.00 48.60 441 ALA B CA 1
ATOM 8196 C C . ALA D 2 100 ? 158.278 149.495 164.652 1.00 54.14 441 ALA B C 1
ATOM 8197 O O . ALA D 2 100 ? 158.561 149.727 165.839 1.00 58.23 441 ALA B O 1
ATOM 8199 N N . GLN D 2 101 ? 157.147 148.879 164.296 1.00 54.88 442 GLN B N 1
ATOM 8200 C CA . GLN D 2 101 ? 156.174 148.491 165.308 1.00 57.10 442 GLN B CA 1
ATOM 8201 C C . GLN D 2 101 ? 156.737 147.401 166.207 1.00 58.89 442 GLN B C 1
ATOM 8202 O O . GLN D 2 101 ? 156.490 147.398 167.420 1.00 65.97 442 GLN B O 1
ATOM 8208 N N . ILE D 2 102 ? 157.512 146.478 165.635 1.00 54.15 443 ILE B N 1
ATOM 8209 C CA . ILE D 2 102 ? 158.093 145.411 166.440 1.00 53.90 443 ILE B CA 1
ATOM 8210 C C . ILE D 2 102 ? 159.069 146.007 167.444 1.00 53.21 443 ILE B C 1
ATOM 8211 O O . ILE D 2 102 ? 159.084 145.623 168.619 1.00 54.71 443 ILE B O 1
ATOM 8216 N N . GLU D 2 103 ? 159.906 146.945 166.995 1.00 54.30 444 GLU B N 1
ATOM 8217 C CA . GLU D 2 103 ? 160.880 147.550 167.900 1.00 55.29 444 GLU B CA 1
ATOM 8218 C C . GLU D 2 103 ? 160.196 148.303 169.039 1.00 57.34 444 GLU B C 1
ATOM 8219 O O . GLU D 2 103 ? 160.591 148.176 170.213 1.00 57.54 444 GLU B O 1
ATOM 8225 N N . MET D 2 104 ? 159.105 149.018 168.734 1.00 63.03 445 MET B N 1
ATOM 8226 C CA . MET D 2 104 ? 158.425 149.730 169.811 1.00 60.83 445 MET B CA 1
ATOM 8227 C C . MET D 2 104 ? 157.710 148.782 170.758 1.00 59.72 445 MET B C 1
ATOM 8228 O O . MET D 2 104 ? 157.673 149.030 171.973 1.00 60.85 445 MET B O 1
ATOM 8233 N N . ILE D 2 105 ? 157.197 147.666 170.247 1.00 55.64 446 ILE B N 1
ATOM 8234 C CA . ILE D 2 105 ? 156.515 146.735 171.132 1.00 52.60 446 ILE B CA 1
ATOM 8235 C C . ILE D 2 105 ? 157.521 146.045 172.038 1.00 49.96 446 ILE B C 1
ATOM 8236 O O . ILE D 2 105 ? 157.229 145.762 173.201 1.00 55.53 446 ILE B O 1
ATOM 8241 N N . VAL D 2 106 ? 158.716 145.751 171.522 1.00 52.05 447 VAL B N 1
ATOM 8242 C CA . VAL D 2 106 ? 159.734 145.134 172.366 1.00 51.62 447 VAL B CA 1
ATOM 8243 C C . VAL D 2 106 ? 160.124 146.084 173.489 1.00 49.37 447 VAL B C 1
ATOM 8244 O O . VAL D 2 106 ? 160.262 145.670 174.649 1.00 48.72 447 VAL B O 1
ATOM 8248 N N . LEU D 2 107 ? 160.291 147.373 173.174 1.00 51.43 448 LEU B N 1
ATOM 8249 C CA . LEU D 2 107 ? 160.656 148.315 174.231 1.00 47.80 448 LEU B CA 1
ATOM 8250 C C . LEU D 2 107 ? 159.549 148.428 175.277 1.00 52.56 448 LEU B C 1
ATOM 8251 O O . LEU D 2 107 ? 159.815 148.423 176.492 1.00 59.41 448 LEU B O 1
ATOM 8256 N N . LEU D 2 108 ? 158.292 148.434 174.826 1.00 54.40 449 LEU B N 1
ATOM 8257 C CA . LEU D 2 108 ? 157.181 148.566 175.761 1.00 49.84 449 LEU B CA 1
ATOM 8258 C C . LEU D 2 108 ? 157.037 147.321 176.628 1.00 48.91 449 LEU B C 1
ATOM 8259 O O . LEU D 2 108 ? 156.770 147.422 177.834 1.00 56.57 449 LEU B O 1
ATOM 8264 N N . GLU D 2 109 ? 157.220 146.138 176.040 1.00 49.76 450 GLU B N 1
ATOM 8265 C CA . GLU D 2 109 ? 157.109 144.913 176.818 1.00 46.69 450 GLU B CA 1
ATOM 8266 C C . GLU D 2 109 ? 158.247 144.804 177.819 1.00 49.08 450 GLU B C 1
ATOM 8267 O O . GLU D 2 109 ? 158.046 144.296 178.925 1.00 57.17 450 GLU B O 1
ATOM 8273 N N . ASN D 2 110 ? 159.449 145.272 177.469 1.00 47.84 451 ASN B N 1
ATOM 8274 C CA . ASN D 2 110 ? 160.524 145.216 178.454 1.00 43.32 451 ASN B CA 1
ATOM 8275 C C . ASN D 2 110 ? 160.222 146.139 179.623 1.00 44.11 451 ASN B C 1
ATOM 8276 O O . ASN D 2 110 ? 160.462 145.784 180.789 1.00 50.53 451 ASN B O 1
ATOM 8281 N N . GLU D 2 111 ? 159.636 147.305 179.337 1.00 52.96 452 GLU B N 1
ATOM 8282 C CA . GLU D 2 111 ? 159.280 148.213 180.422 1.00 50.42 452 GLU B CA 1
ATOM 8283 C C . GLU D 2 111 ? 158.214 147.590 181.320 1.00 51.94 452 GLU B C 1
ATOM 8284 O O . GLU D 2 111 ? 158.302 147.664 182.554 1.00 56.68 452 GLU B O 1
ATOM 8290 N N . ASN D 2 112 ? 157.214 146.939 180.714 1.00 56.67 453 ASN B N 1
ATOM 8291 C CA . ASN D 2 112 ? 156.141 146.329 181.497 1.00 48.59 453 ASN B CA 1
ATOM 8292 C C . ASN D 2 112 ? 156.641 145.143 182.313 1.00 42.77 453 ASN B C 1
ATOM 8293 O O . ASN D 2 112 ? 156.208 144.949 183.456 1.00 53.91 453 ASN B O 1
ATOM 8298 N N . ILE D 2 113 ? 157.590 144.380 181.772 1.00 45.18 454 ILE B N 1
ATOM 8299 C CA . ILE D 2 113 ? 158.147 143.241 182.495 1.00 48.60 454 ILE B CA 1
ATOM 8300 C C . ILE D 2 113 ? 158.925 143.733 183.705 1.00 50.62 454 ILE B C 1
ATOM 8301 O O . ILE D 2 113 ? 158.838 143.150 184.791 1.00 51.63 454 ILE B O 1
ATOM 8306 N N . ILE D 2 114 ? 159.708 144.799 183.538 1.00 52.60 455 ILE B N 1
ATOM 8307 C CA . ILE D 2 114 ? 160.461 145.323 184.674 1.00 50.03 455 ILE B CA 1
ATOM 8308 C C . ILE D 2 114 ? 159.507 145.871 185.736 1.00 52.27 455 ILE B C 1
ATOM 8309 O O . ILE D 2 114 ? 159.712 145.648 186.934 1.00 61.91 455 ILE B O 1
ATOM 8314 N N . ASN D 2 115 ? 158.469 146.610 185.329 1.00 54.74 456 ASN B N 1
ATOM 8315 C CA . ASN D 2 115 ? 157.519 147.138 186.312 1.00 51.57 456 ASN B CA 1
ATOM 8316 C C . ASN D 2 115 ? 156.800 146.012 187.061 1.00 61.42 456 ASN B C 1
ATOM 8317 O O . ASN D 2 115 ? 156.428 146.161 188.246 1.00 67.79 456 ASN B O 1
ATOM 8322 N N . ALA D 2 116 ? 156.571 144.882 186.383 1.00 62.80 457 ALA B N 1
ATOM 8323 C CA . ALA D 2 116 ? 155.918 143.771 187.058 1.00 53.34 457 ALA B CA 1
ATOM 8324 C C . ALA D 2 116 ? 156.726 143.295 188.259 1.00 57.69 457 ALA B C 1
ATOM 8325 O O . ALA D 2 116 ? 156.148 142.752 189.202 1.00 68.10 457 ALA B O 1
ATOM 8327 N N . GLU D 2 117 ? 158.052 143.492 188.253 1.00 61.00 458 GLU B N 1
ATOM 8328 C CA . GLU D 2 117 ? 158.866 143.046 189.382 1.00 62.89 458 GLU B CA 1
ATOM 8329 C C . GLU D 2 117 ? 158.429 143.752 190.657 1.00 66.17 458 GLU B C 1
ATOM 8330 O O . GLU D 2 117 ? 158.301 143.127 191.721 1.00 74.02 458 GLU B O 1
ATOM 8336 N N . ASP D 2 118 ? 158.057 145.026 190.535 1.00 60.47 459 ASP B N 1
ATOM 8337 C CA . ASP D 2 118 ? 157.676 145.781 191.714 1.00 60.91 459 ASP B CA 1
ATOM 8338 C C . ASP D 2 118 ? 156.250 145.437 192.081 1.00 61.77 459 ASP B C 1
ATOM 8339 O O . ASP D 2 118 ? 155.901 145.428 193.267 1.00 61.97 459 ASP B O 1
ATOM 8344 N N . GLU D 2 119 ? 155.431 145.110 191.080 1.00 70.80 460 GLU B N 1
ATOM 8345 C CA . GLU D 2 119 ? 154.066 144.699 191.402 1.00 68.45 460 GLU B CA 1
ATOM 8346 C C . GLU D 2 119 ? 154.083 143.384 192.187 1.00 68.98 460 GLU B C 1
ATOM 8347 O O . GLU D 2 119 ? 153.341 143.213 193.169 1.00 70.46 460 GLU B O 1
ATOM 8353 N N . HIS D 2 120 ? 154.991 142.477 191.810 1.00 61.65 461 HIS B N 1
ATOM 8354 C CA . HIS D 2 120 ? 155.093 141.180 192.473 1.00 58.13 461 HIS B CA 1
ATOM 8355 C C . HIS D 2 120 ? 155.634 141.345 193.887 1.00 61.26 461 HIS B C 1
ATOM 8356 O O . HIS D 2 120 ? 155.159 140.689 194.828 1.00 65.68 461 HIS B O 1
ATOM 8363 N N . VAL D 2 121 ? 156.606 142.245 194.066 1.00 60.48 462 VAL B N 1
ATOM 8364 C CA . VAL D 2 121 ? 157.129 142.465 195.409 1.00 62.74 462 VAL B CA 1
ATOM 8365 C C . VAL D 2 121 ? 156.052 143.087 196.287 1.00 59.62 462 VAL B C 1
ATOM 8366 O O . VAL D 2 121 ? 155.975 142.790 197.484 1.00 59.72 462 VAL B O 1
ATOM 8370 N N . HIS D 2 122 ? 155.258 144.010 195.739 1.00 62.68 463 HIS B N 1
ATOM 8371 C CA . HIS D 2 122 ? 154.172 144.582 196.528 1.00 62.61 463 HIS B CA 1
ATOM 8372 C C . HIS D 2 122 ? 153.217 143.490 196.999 1.00 62.21 463 HIS B C 1
ATOM 8373 O O . HIS D 2 122 ? 152.765 143.501 198.154 1.00 65.19 463 HIS B O 1
ATOM 8380 N N . ALA D 2 123 ? 152.853 142.566 196.100 1.00 60.93 464 ALA B N 1
ATOM 8381 C CA . ALA D 2 123 ? 151.971 141.473 196.510 1.00 59.83 464 ALA B CA 1
ATOM 8382 C C . ALA D 2 123 ? 152.597 140.650 197.635 1.00 58.64 464 ALA B C 1
ATOM 8383 O O . ALA D 2 123 ? 151.910 140.259 198.592 1.00 63.41 464 ALA B O 1
ATOM 8385 N N . LEU D 2 124 ? 153.911 140.411 197.560 1.00 58.95 465 LEU B N 1
ATOM 8386 C CA . LEU D 2 124 ? 154.568 139.651 198.623 1.00 54.72 465 LEU B CA 1
ATOM 8387 C C . LEU D 2 124 ? 154.538 140.429 199.935 1.00 55.79 465 LEU B C 1
ATOM 8388 O O . LEU D 2 124 ? 154.366 139.848 201.019 1.00 56.88 465 LEU B O 1
ATOM 8393 N N . LYS D 2 125 ? 154.708 141.751 199.845 1.00 64.04 466 LYS B N 1
ATOM 8394 C CA . LYS D 2 125 ? 154.634 142.601 201.026 1.00 56.95 466 LYS B CA 1
ATOM 8395 C C . LYS D 2 125 ? 153.273 142.472 201.688 1.00 62.61 466 LYS B C 1
ATOM 8396 O O . LYS D 2 125 ? 153.181 142.391 202.915 1.00 64.03 466 LYS B O 1
ATOM 8402 N N . GLN D 2 126 ? 152.202 142.480 200.894 1.00 60.10 467 GLN B N 1
ATOM 8403 C CA . GLN D 2 126 ? 150.875 142.391 201.498 1.00 53.32 467 GLN B CA 1
ATOM 8404 C C . GLN D 2 126 ? 150.656 141.017 202.115 1.00 62.43 467 GLN B C 1
ATOM 8405 O O . GLN D 2 126 ? 149.976 140.895 203.149 1.00 65.51 467 GLN B O 1
ATOM 8411 N N . LYS D 2 127 ? 151.251 139.979 201.516 1.00 62.99 468 LYS B N 1
ATOM 8412 C CA . LYS D 2 127 ? 151.143 138.649 202.105 1.00 53.62 468 LYS B CA 1
ATOM 8413 C C . LYS D 2 127 ? 151.783 138.632 203.487 1.00 55.94 468 LYS B C 1
ATOM 8414 O O . LYS D 2 127 ? 151.215 138.082 204.442 1.00 60.15 468 LYS B O 1
ATOM 8420 N N . LEU D 2 128 ? 152.950 139.271 203.623 1.00 51.54 469 LEU B N 1
ATOM 8421 C CA . LEU D 2 128 ? 153.578 139.339 204.941 1.00 54.33 469 LEU B CA 1
ATOM 8422 C C . LEU D 2 128 ? 152.776 140.227 205.880 1.00 53.52 469 LEU B C 1
ATOM 8423 O O . LEU D 2 128 ? 152.710 139.966 207.085 1.00 60.21 469 LEU B O 1
ATOM 8428 N N . THR D 2 129 ? 152.189 141.299 205.344 1.00 57.45 470 THR B N 1
ATOM 8429 C CA . THR D 2 129 ? 151.405 142.220 206.160 1.00 57.67 470 THR B CA 1
ATOM 8430 C C . THR D 2 129 ? 150.284 141.477 206.864 1.00 49.58 470 THR B C 1
ATOM 8431 O O . THR D 2 129 ? 150.032 141.694 208.055 1.00 51.38 470 THR B O 1
ATOM 8435 N N . LYS D 2 130 ? 149.601 140.592 206.140 1.00 59.99 471 LYS B N 1
ATOM 8436 C CA . LYS D 2 130 ? 148.529 139.829 206.770 1.00 61.44 471 LYS B CA 1
ATOM 8437 C C . LYS D 2 130 ? 149.073 138.714 207.662 1.00 63.13 471 LYS B C 1
ATOM 8438 O O . LYS D 2 130 ? 148.623 138.554 208.802 1.00 61.43 471 LYS B O 1
ATOM 8444 N N . MET D 2 131 ? 150.029 137.925 207.165 1.00 66.35 472 MET B N 1
ATOM 8445 C CA . MET D 2 131 ? 150.489 136.769 207.938 1.00 59.17 472 MET B CA 1
ATOM 8446 C C . MET D 2 131 ? 151.209 137.130 209.233 1.00 64.85 472 MET B C 1
ATOM 8447 O O . MET D 2 131 ? 151.088 136.390 210.215 1.00 70.12 472 MET B O 1
ATOM 8452 N N . LEU D 2 132 ? 151.927 138.253 209.291 1.00 58.97 473 LEU B N 1
ATOM 8453 C CA . LEU D 2 132 ? 152.741 138.535 210.472 1.00 58.56 473 LEU B CA 1
ATOM 8454 C C . LEU D 2 132 ? 151.978 139.162 211.633 1.00 56.34 473 LEU B C 1
ATOM 8455 O O . LEU D 2 132 ? 152.569 139.336 212.704 1.00 59.64 473 LEU B O 1
ATOM 8460 N N . GLY D 2 133 ? 150.706 139.499 211.472 1.00 60.59 474 GLY B N 1
ATOM 8461 C CA . GLY D 2 133 ? 149.934 140.049 212.561 1.00 60.43 474 GLY B CA 1
ATOM 8462 C C . GLY D 2 133 ? 150.059 141.544 212.784 1.00 65.39 474 GLY B C 1
ATOM 8463 O O . GLY D 2 133 ? 150.899 142.228 212.192 1.00 63.95 474 GLY B O 1
ATOM 8464 N N . PRO D 2 134 ? 149.198 142.078 213.659 1.00 64.63 475 PRO B N 1
ATOM 8465 C CA . PRO D 2 134 ? 149.190 143.528 213.909 1.00 62.21 475 PRO B CA 1
ATOM 8466 C C . PRO D 2 134 ? 150.417 144.058 214.630 1.00 65.39 475 PRO B C 1
ATOM 8467 O O . PRO D 2 134 ? 150.642 145.274 214.592 1.00 70.23 475 PRO B O 1
ATOM 8471 N N . SER D 2 135 ? 151.220 143.210 215.275 1.00 63.46 476 SER B N 1
ATOM 8472 C CA . SER D 2 135 ? 152.362 143.701 216.036 1.00 66.34 476 SER B CA 1
ATOM 8473 C C . SER D 2 135 ? 153.633 143.847 215.212 1.00 70.00 476 SER B C 1
ATOM 8474 O O . SER D 2 135 ? 154.611 144.412 215.713 1.00 67.56 476 SER B O 1
ATOM 8477 N N . ALA D 2 136 ? 153.657 143.358 213.977 1.00 67.14 477 ALA B N 1
ATOM 8478 C CA . ALA D 2 136 ? 154.852 143.489 213.159 1.00 59.58 477 ALA B CA 1
ATOM 8479 C C . ALA D 2 136 ? 155.011 144.951 212.765 1.00 67.25 477 ALA B C 1
ATOM 8480 O O . ALA D 2 136 ? 154.029 145.622 212.436 1.00 69.93 477 ALA B O 1
ATOM 8482 N N . GLN D 2 137 ? 156.244 145.452 212.792 1.00 63.63 478 GLN B N 1
ATOM 8483 C CA . GLN D 2 137 ? 156.503 146.834 212.405 1.00 56.94 478 GLN B CA 1
ATOM 8484 C C . GLN D 2 137 ? 156.795 146.875 210.911 1.00 58.21 478 GLN B C 1
ATOM 8485 O O . GLN D 2 137 ? 157.759 146.266 210.451 1.00 64.95 478 GLN B O 1
ATOM 8491 N N . ASP D 2 138 ? 156.007 147.652 210.174 1.00 62.38 479 ASP B N 1
ATOM 8492 C CA . ASP D 2 138 ? 156.146 147.784 208.726 1.00 62.38 479 ASP B CA 1
ATOM 8493 C C . ASP D 2 138 ? 157.187 148.859 208.437 1.00 65.89 479 ASP B C 1
ATOM 8494 O O . ASP D 2 138 ? 156.961 150.039 208.724 1.00 70.61 479 ASP B O 1
ATOM 8499 N N . MET D 2 139 ? 158.326 148.462 207.872 1.00 66.86 480 MET B N 1
ATOM 8500 C CA . MET D 2 139 ? 159.416 149.403 207.654 1.00 67.43 480 MET B CA 1
ATOM 8501 C C . MET D 2 139 ? 159.305 150.169 206.340 1.00 66.03 480 MET B C 1
ATOM 8502 O O . MET D 2 139 ? 160.145 151.032 206.084 1.00 71.54 480 MET B O 1
ATOM 8507 N N . GLY D 2 140 ? 158.317 149.873 205.495 1.00 66.55 481 GLY B N 1
ATOM 8508 C CA . GLY D 2 140 ? 158.106 150.588 204.251 1.00 68.26 481 GLY B CA 1
ATOM 8509 C C . GLY D 2 140 ? 158.830 150.023 203.046 1.00 68.86 481 GLY B C 1
ATOM 8510 O O . GLY D 2 140 ? 158.447 150.326 201.911 1.00 71.46 481 GLY B O 1
ATOM 8511 N N . ASP D 2 141 ? 159.858 149.207 203.265 1.00 70.98 482 ASP B N 1
ATOM 8512 C CA . ASP D 2 141 ? 160.661 148.593 202.211 1.00 71.66 482 ASP B CA 1
ATOM 8513 C C . ASP D 2 141 ? 160.230 147.160 201.919 1.00 72.54 482 ASP B C 1
ATOM 8514 O O . ASP D 2 141 ? 160.904 146.464 201.154 1.00 71.83 482 ASP B O 1
ATOM 8519 N N . GLY D 2 142 ? 159.118 146.712 202.497 1.00 72.00 483 GLY B N 1
ATOM 8520 C CA . GLY D 2 142 ? 158.714 145.327 202.407 1.00 67.55 483 GLY B CA 1
ATOM 8521 C C . GLY D 2 142 ? 159.381 144.437 203.427 1.00 63.62 483 GLY B C 1
ATOM 8522 O O . GLY D 2 142 ? 159.436 143.220 203.234 1.00 61.97 483 GLY B O 1
ATOM 8523 N N . CYS D 2 143 ? 159.888 145.021 204.513 1.00 68.04 484 CYS B N 1
ATOM 8524 C CA . CYS D 2 143 ? 160.549 144.315 205.600 1.00 67.13 484 CYS B CA 1
ATOM 8525 C C . CYS D 2 143 ? 159.744 144.565 206.862 1.00 66.36 484 CYS B C 1
ATOM 8526 O O . CYS D 2 143 ? 159.264 145.680 207.086 1.00 72.65 484 CYS B O 1
ATOM 8529 N N . PHE D 2 144 ? 159.595 143.526 207.678 1.00 60.83 485 PHE B N 1
ATOM 8530 C CA . PHE D 2 144 ? 158.854 143.618 208.923 1.00 58.68 485 PHE B CA 1
ATOM 8531 C C . PHE D 2 144 ? 159.730 143.120 210.057 1.00 60.32 485 PHE B C 1
ATOM 8532 O O . PHE D 2 144 ? 160.521 142.194 209.878 1.00 67.71 485 PHE B O 1
ATOM 8540 N N . ILE D 2 145 ? 159.558 143.721 211.233 1.00 66.09 486 ILE B N 1
ATOM 8541 C CA . ILE D 2 145 ? 160.252 143.301 212.445 1.00 68.26 486 ILE B CA 1
ATOM 8542 C C . ILE D 2 145 ? 159.272 142.572 213.354 1.00 72.04 486 ILE B C 1
ATOM 8543 O O . ILE D 2 145 ? 158.199 143.098 213.670 1.00 78.53 486 ILE B O 1
ATOM 8548 N N . VAL D 2 146 ? 159.647 141.363 213.771 1.00 74.91 487 VAL B N 1
ATOM 8549 C CA . VAL D 2 146 ? 158.844 140.521 214.648 1.00 71.59 487 VAL B CA 1
ATOM 8550 C C . VAL D 2 146 ? 159.698 140.185 215.864 1.00 73.18 487 VAL B C 1
ATOM 8551 O O . VAL D 2 146 ? 160.904 139.959 215.726 1.00 79.88 487 VAL B O 1
ATOM 8555 N N . ASP D 2 147 ? 159.082 140.139 217.047 1.00 79.09 488 ASP B N 1
ATOM 8556 C CA . ASP D 2 147 ? 159.838 139.877 218.275 1.00 81.84 488 ASP B CA 1
ATOM 8557 C C . ASP D 2 147 ? 159.966 138.371 218.540 1.00 84.44 488 ASP B C 1
ATOM 8558 O O . ASP D 2 147 ? 159.519 137.839 219.556 1.00 84.89 488 ASP B O 1
ATOM 8563 N N . HIS D 2 148 ? 160.587 137.672 217.596 1.00 79.11 489 HIS B N 1
ATOM 8564 C CA . HIS D 2 148 ? 160.861 136.251 217.766 1.00 78.19 489 HIS B CA 1
ATOM 8565 C C . HIS D 2 148 ? 161.989 135.891 216.816 1.00 78.88 489 HIS B C 1
ATOM 8566 O O . HIS D 2 148 ? 162.305 136.649 215.895 1.00 76.87 489 HIS B O 1
ATOM 8573 N N . GLN D 2 149 ? 162.595 134.729 217.040 1.00 82.14 490 GLN B N 1
ATOM 8574 C CA . GLN D 2 149 ? 163.609 134.257 216.112 1.00 82.20 490 GLN B CA 1
ATOM 8575 C C . GLN D 2 149 ? 162.876 133.589 214.953 1.00 81.55 490 GLN B C 1
ATOM 8576 O O . GLN D 2 149 ? 161.933 132.821 215.162 1.00 82.28 490 GLN B O 1
ATOM 8582 N N . CYS D 2 150 ? 163.312 133.884 213.729 1.00 83.45 491 CYS B N 1
ATOM 8583 C CA . CYS D 2 150 ? 162.719 133.344 212.502 1.00 84.97 491 CYS B CA 1
ATOM 8584 C C . CYS D 2 150 ? 163.832 132.620 211.743 1.00 86.44 491 CYS B C 1
ATOM 8585 O O . CYS D 2 150 ? 164.533 133.248 210.947 1.00 84.20 491 CYS B O 1
ATOM 8588 N N . LYS D 2 151 ? 163.986 131.310 211.968 1.00 91.01 492 LYS B N 1
ATOM 8589 C CA . LYS D 2 151 ? 165.094 130.540 211.391 1.00 89.78 492 LYS B CA 1
ATOM 8590 C C . LYS D 2 151 ? 164.597 129.383 210.520 1.00 91.86 492 LYS B C 1
ATOM 8591 O O . LYS D 2 151 ? 164.264 128.309 211.031 1.00 94.67 492 LYS B O 1
ATOM 8597 N N . GLU D 2 152 ? 164.538 129.616 209.208 1.00 88.45 493 GLU B N 1
ATOM 8598 C CA . GLU D 2 152 ? 164.205 128.630 208.174 1.00 90.39 493 GLU B CA 1
ATOM 8599 C C . GLU D 2 152 ? 162.793 128.057 208.252 1.00 93.80 493 GLU B C 1
ATOM 8600 O O . GLU D 2 152 ? 162.059 128.102 207.259 1.00 92.89 493 GLU B O 1
ATOM 8606 N N . ASP D 2 153 ? 162.408 127.488 209.400 1.00 95.33 494 ASP B N 1
ATOM 8607 C CA . ASP D 2 153 ? 161.063 126.929 209.520 1.00 91.50 494 ASP B CA 1
ATOM 8608 C C . ASP D 2 153 ? 160.028 128.021 209.324 1.00 94.55 494 ASP B C 1
ATOM 8609 O O . ASP D 2 153 ? 158.989 127.819 208.675 1.00 97.85 494 ASP B O 1
ATOM 8614 N N . CYS D 2 154 ? 160.339 129.209 209.837 1.00 87.64 495 CYS B N 1
ATOM 8615 C CA . CYS D 2 154 ? 159.451 130.342 209.694 1.00 86.17 495 CYS B CA 1
ATOM 8616 C C . CYS D 2 154 ? 159.353 130.782 208.247 1.00 86.03 495 CYS B C 1
ATOM 8617 O O . CYS D 2 154 ? 158.265 131.140 207.786 1.00 86.77 495 CYS B O 1
ATOM 8620 N N . LEU D 2 155 ? 160.434 130.647 207.482 1.00 75.87 496 LEU B N 1
ATOM 8621 C CA . LEU D 2 155 ? 160.362 131.087 206.099 1.00 76.87 496 LEU B CA 1
ATOM 8622 C C . LEU D 2 155 ? 159.594 130.074 205.271 1.00 77.61 496 LEU B C 1
ATOM 8623 O O . LEU D 2 155 ? 158.906 130.447 204.317 1.00 80.88 496 LEU B O 1
ATOM 8628 N N . ARG D 2 156 ? 159.691 128.792 205.629 1.00 84.39 497 ARG B N 1
ATOM 8629 C CA . ARG D 2 156 ? 158.924 127.774 204.926 1.00 85.43 497 ARG B CA 1
ATOM 8630 C C . ARG D 2 156 ? 157.436 127.976 205.172 1.00 83.42 497 ARG B C 1
ATOM 8631 O O . ARG D 2 156 ? 156.623 127.846 204.250 1.00 81.03 497 ARG B O 1
ATOM 8639 N N . GLU D 2 157 ? 157.065 128.301 206.415 1.00 81.65 498 GLU B N 1
ATOM 8640 C CA . GLU D 2 157 ? 155.662 128.566 206.716 1.00 81.83 498 GLU B CA 1
ATOM 8641 C C . GLU D 2 157 ? 155.171 129.833 206.027 1.00 83.44 498 GLU B C 1
ATOM 8642 O O . GLU D 2 157 ? 154.002 129.910 205.634 1.00 84.09 498 GLU B O 1
ATOM 8648 N N . ILE D 2 158 ? 156.038 130.834 205.885 1.00 75.49 499 ILE B N 1
ATOM 8649 C CA . ILE D 2 158 ? 155.669 132.044 205.156 1.00 72.92 499 ILE B CA 1
ATOM 8650 C C . ILE D 2 158 ? 155.452 131.732 203.678 1.00 74.73 499 ILE B C 1
ATOM 8651 O O . ILE D 2 158 ? 154.460 132.166 203.080 1.00 76.03 499 ILE B O 1
ATOM 8656 N N . VAL D 2 159 ? 156.370 130.988 203.064 1.00 75.91 500 VAL B N 1
ATOM 8657 C CA . VAL D 2 159 ? 156.224 130.653 201.648 1.00 77.78 500 VAL B CA 1
ATOM 8658 C C . VAL D 2 159 ? 154.972 129.812 201.425 1.00 78.16 500 VAL B C 1
ATOM 8659 O O . VAL D 2 159 ? 154.226 130.030 200.463 1.00 78.95 500 VAL B O 1
ATOM 8663 N N . SER D 2 160 ? 154.720 128.844 202.304 1.00 79.77 501 SER B N 1
ATOM 8664 C CA . SER D 2 160 ? 153.565 127.972 202.144 1.00 81.61 501 SER B CA 1
ATOM 8665 C C . SER D 2 160 ? 152.248 128.626 202.543 1.00 81.64 501 SER B C 1
ATOM 8666 O O . SER D 2 160 ? 151.189 128.045 202.283 1.00 80.33 501 SER B O 1
ATOM 8669 N N . GLY D 2 161 ? 152.276 129.803 203.163 1.00 81.65 502 GLY B N 1
ATOM 8670 C CA . GLY D 2 161 ? 151.050 130.440 203.598 1.00 80.34 502 GLY B CA 1
ATOM 8671 C C . GLY D 2 161 ? 150.442 129.873 204.858 1.00 81.48 502 GLY B C 1
ATOM 8672 O O . GLY D 2 161 ? 149.240 130.051 205.078 1.00 83.62 502 GLY B O 1
ATOM 8673 N N . ASN D 2 162 ? 151.233 129.204 205.699 1.00 80.25 503 ASN B N 1
ATOM 8674 C CA . ASN D 2 162 ? 150.749 128.585 206.928 1.00 81.16 503 ASN B CA 1
ATOM 8675 C C . ASN D 2 162 ? 151.278 129.268 208.183 1.00 85.88 503 ASN B C 1
ATOM 8676 O O . ASN D 2 162 ? 151.042 128.773 209.290 1.00 88.90 503 ASN B O 1
ATOM 8681 N N . TYR D 2 163 ? 151.995 130.381 208.041 1.00 76.41 504 TYR B N 1
ATOM 8682 C CA . TYR D 2 163 ? 152.484 131.114 209.199 1.00 74.28 504 TYR B CA 1
ATOM 8683 C C . TYR D 2 163 ? 151.313 131.590 210.048 1.00 75.00 504 TYR B C 1
ATOM 8684 O O . TYR D 2 163 ? 150.355 132.171 209.529 1.00 75.76 504 TYR B O 1
ATOM 8693 N N . THR D 2 164 ? 151.391 131.335 211.354 1.00 73.91 505 THR B N 1
ATOM 8694 C CA . THR D 2 164 ? 150.376 131.784 212.303 1.00 76.67 505 THR B CA 1
ATOM 8695 C C . THR D 2 164 ? 151.107 132.485 213.444 1.00 79.08 505 THR B C 1
ATOM 8696 O O . THR D 2 164 ? 151.931 131.842 214.125 1.00 81.45 505 THR B O 1
ATOM 8700 N N . PRO D 2 165 ? 150.889 133.798 213.670 1.00 77.37 506 PRO B N 1
ATOM 8701 C CA . PRO D 2 165 ? 151.645 134.502 214.729 1.00 77.59 506 PRO B CA 1
ATOM 8702 C C . PRO D 2 165 ? 151.604 133.857 216.109 1.00 78.97 506 PRO B C 1
ATOM 8703 O O . PRO D 2 165 ? 152.622 133.834 216.817 1.00 74.15 506 PRO B O 1
ATOM 8707 N N . SER D 2 166 ? 150.467 133.259 216.475 1.00 81.85 507 SER B N 1
ATOM 8708 C CA . SER D 2 166 ? 150.317 132.689 217.809 1.00 80.85 507 SER B CA 1
ATOM 8709 C C . SER D 2 166 ? 151.264 131.530 218.070 1.00 80.14 507 SER B C 1
ATOM 8710 O O . SER D 2 166 ? 151.552 131.243 219.238 1.00 82.39 507 SER B O 1
ATOM 8713 N N . LYS D 2 167 ? 151.740 130.843 217.029 1.00 77.82 508 LYS B N 1
ATOM 8714 C CA . LYS D 2 167 ? 152.664 129.739 217.263 1.00 81.02 508 LYS B CA 1
ATOM 8715 C C . LYS D 2 167 ? 153.952 130.257 217.905 1.00 79.93 508 LYS B C 1
ATOM 8716 O O . LYS D 2 167 ? 154.610 129.523 218.651 1.00 78.23 508 LYS B O 1
ATOM 8722 N N . TYR D 2 168 ? 154.303 131.526 217.662 1.00 81.02 509 TYR B N 1
ATOM 8723 C CA . TYR D 2 168 ? 155.558 132.103 218.130 1.00 81.22 509 TYR B CA 1
ATOM 8724 C C . TYR D 2 168 ? 155.370 133.057 219.303 1.00 81.59 509 TYR B C 1
ATOM 8725 O O . TYR D 2 168 ? 156.332 133.720 219.705 1.00 80.15 509 TYR B O 1
ATOM 8734 N N . GLY D 2 169 ? 154.165 133.148 219.861 1.00 81.18 510 GLY B N 1
ATOM 8735 C CA . GLY D 2 169 ? 153.912 134.078 220.943 1.00 81.22 510 GLY B CA 1
ATOM 8736 C C . GLY D 2 169 ? 153.630 135.496 220.514 1.00 83.43 510 GLY B C 1
ATOM 8737 O O . GLY D 2 169 ? 153.751 136.411 221.334 1.00 82.48 510 GLY B O 1
ATOM 8738 N N . MET D 2 170 ? 153.247 135.707 219.259 1.00 83.37 511 MET B N 1
ATOM 8739 C CA . MET D 2 170 ? 152.965 137.030 218.726 1.00 83.02 511 MET B CA 1
ATOM 8740 C C . MET D 2 170 ? 151.461 137.271 218.726 1.00 82.78 511 MET B C 1
ATOM 8741 O O . MET D 2 170 ? 150.664 136.338 218.609 1.00 83.08 511 MET B O 1
ATOM 8746 N N . ASP D 2 171 ? 151.082 138.539 218.864 1.00 82.76 512 ASP B N 1
ATOM 8747 C CA . ASP D 2 171 ? 149.675 138.904 218.799 1.00 84.07 512 ASP B CA 1
ATOM 8748 C C . ASP D 2 171 ? 149.095 138.587 217.428 1.00 82.27 512 ASP B C 1
ATOM 8749 O O . ASP D 2 171 ? 149.764 138.736 216.402 1.00 81.60 512 ASP B O 1
ATOM 8754 N N . GLU D 2 172 ? 147.839 138.145 217.419 1.00 73.99 513 GLU B N 1
ATOM 8755 C CA . GLU D 2 172 ? 147.084 137.951 216.195 1.00 74.91 513 GLU B CA 1
ATOM 8756 C C . GLU D 2 172 ? 146.140 139.133 216.008 1.00 77.37 513 GLU B C 1
ATOM 8757 O O . GLU D 2 172 ? 146.035 140.016 216.863 1.00 75.47 513 GLU B O 1
ATOM 8763 N N . PHE D 2 173 ? 145.438 139.156 214.880 1.00 69.12 514 PHE B N 1
ATOM 8764 C CA . PHE D 2 173 ? 144.486 140.231 214.660 1.00 67.91 514 PHE B CA 1
ATOM 8765 C C . PHE D 2 173 ? 143.270 140.013 215.549 1.00 73.80 514 PHE B C 1
ATOM 8766 O O . PHE D 2 173 ? 142.880 138.876 215.831 1.00 70.74 514 PHE B O 1
ATOM 8774 N N . LYS D 2 174 ? 142.669 141.108 216.002 1.00 79.00 515 LYS B N 1
ATOM 8775 C CA . LYS D 2 174 ? 141.463 140.987 216.806 1.00 74.42 515 LYS B CA 1
ATOM 8776 C C . LYS D 2 174 ? 140.351 140.403 215.945 1.00 76.40 515 LYS B C 1
ATOM 8777 O O . LYS D 2 174 ? 140.226 140.731 214.762 1.00 77.83 515 LYS B O 1
ATOM 8783 N N . SER D 2 175 ? 139.541 139.531 216.536 1.00 82.67 516 SER B N 1
ATOM 8784 C CA . SER D 2 175 ? 138.440 138.949 215.794 1.00 83.12 516 SER B CA 1
ATOM 8785 C C . SER D 2 175 ? 137.357 139.998 215.533 1.00 85.12 516 SER B C 1
ATOM 8786 O O . SER D 2 175 ? 137.281 141.012 216.232 1.00 81.78 516 SER B O 1
ATOM 8789 N N . PRO D 2 176 ? 136.502 139.775 214.528 1.00 84.51 517 PRO B N 1
ATOM 8790 C CA . PRO D 2 176 ? 135.394 140.713 214.280 1.00 79.94 517 PRO B CA 1
ATOM 8791 C C . PRO D 2 176 ? 134.256 140.625 215.281 1.00 84.28 517 PRO B C 1
ATOM 8792 O O . PRO D 2 176 ? 133.333 141.445 215.202 1.00 83.39 517 PRO B O 1
ATOM 8796 N N . ILE D 2 177 ? 134.287 139.680 216.214 1.00 89.95 518 ILE B N 1
ATOM 8797 C CA . ILE D 2 177 ? 133.192 139.475 217.153 1.00 87.52 518 ILE B CA 1
ATOM 8798 C C . ILE D 2 177 ? 133.448 140.317 218.396 1.00 87.79 518 ILE B C 1
ATOM 8799 O O . ILE D 2 177 ? 134.508 140.216 219.024 1.00 85.93 518 ILE B O 1
ATOM 8804 N N . ILE D 2 178 ? 132.470 141.147 218.747 1.00 90.08 519 ILE B N 1
ATOM 8805 C CA . ILE D 2 178 ? 132.585 142.077 219.863 1.00 92.05 519 ILE B CA 1
ATOM 8806 C C . ILE D 2 178 ? 131.190 142.504 220.309 1.00 91.44 519 ILE B C 1
ATOM 8807 O O . ILE D 2 178 ? 130.902 142.571 221.504 1.00 88.39 519 ILE B O 1
ATOM 8812 N N . ASP E 2 21 ? 152.530 170.704 198.186 1.00 76.37 362 ASP D N 1
ATOM 8813 C CA . ASP E 2 21 ? 153.740 170.003 198.599 1.00 81.81 362 ASP D CA 1
ATOM 8814 C C . ASP E 2 21 ? 154.842 170.179 197.562 1.00 82.81 362 ASP D C 1
ATOM 8815 O O . ASP E 2 21 ? 154.778 169.593 196.489 1.00 81.78 362 ASP D O 1
ATOM 8820 N N . GLY E 2 22 ? 155.885 170.927 197.910 1.00 85.46 363 GLY D N 1
ATOM 8821 C CA . GLY E 2 22 ? 156.956 171.232 196.976 1.00 83.81 363 GLY D CA 1
ATOM 8822 C C . GLY E 2 22 ? 156.983 172.617 196.352 1.00 87.51 363 GLY D C 1
ATOM 8823 O O . GLY E 2 22 ? 156.453 173.587 196.902 1.00 85.43 363 GLY D O 1
ATOM 8824 N N . MET E 2 23 ? 157.589 172.682 195.168 1.00 95.32 364 MET D N 1
ATOM 8825 C CA . MET E 2 23 ? 157.952 173.919 194.466 1.00 95.81 364 MET D CA 1
ATOM 8826 C C . MET E 2 23 ? 158.510 175.009 195.374 1.00 95.40 364 MET D C 1
ATOM 8827 O O . MET E 2 23 ? 158.139 176.181 195.290 1.00 94.66 364 MET D O 1
ATOM 8832 N N . ILE E 2 24 ? 159.404 174.600 196.273 1.00 95.27 365 ILE D N 1
ATOM 8833 C CA . ILE E 2 24 ? 160.344 175.580 196.794 1.00 98.31 365 ILE D CA 1
ATOM 8834 C C . ILE E 2 24 ? 161.334 175.806 195.659 1.00 97.71 365 ILE D C 1
ATOM 8835 O O . ILE E 2 24 ? 161.823 176.915 195.415 1.00 96.56 365 ILE D O 1
ATOM 8840 N N . ALA E 2 25 ? 161.625 174.701 194.960 1.00 93.70 366 ALA D N 1
ATOM 8841 C CA . ALA E 2 25 ? 162.331 174.509 193.705 1.00 92.76 366 ALA D CA 1
ATOM 8842 C C . ALA E 2 25 ? 161.938 173.066 193.389 1.00 94.02 366 ALA D C 1
ATOM 8843 O O . ALA E 2 25 ? 162.207 172.194 194.216 1.00 94.05 366 ALA D O 1
ATOM 8845 N N . GLY E 2 26 ? 161.348 172.762 192.228 1.00 82.95 367 GLY D N 1
ATOM 8846 C CA . GLY E 2 26 ? 161.017 171.369 191.927 1.00 82.49 367 GLY D CA 1
ATOM 8847 C C . GLY E 2 26 ? 159.572 170.943 192.167 1.00 80.65 367 GLY D C 1
ATOM 8848 O O . GLY E 2 26 ? 158.952 171.318 193.166 1.00 79.00 367 GLY D O 1
ATOM 8849 N N . TRP E 2 27 ? 159.036 170.150 191.232 1.00 77.12 368 TRP D N 1
ATOM 8850 C CA . TRP E 2 27 ? 157.643 169.693 191.278 1.00 75.24 368 TRP D CA 1
ATOM 8851 C C . TRP E 2 27 ? 157.305 168.883 192.531 1.00 76.30 368 TRP D C 1
ATOM 8852 O O . TRP E 2 27 ? 156.236 169.069 193.123 1.00 77.48 368 TRP D O 1
ATOM 8863 N N . HIS E 2 28 ? 158.196 167.987 192.950 1.00 71.37 369 HIS D N 1
ATOM 8864 C CA . HIS E 2 28 ? 157.945 167.035 194.032 1.00 65.03 369 HIS D CA 1
ATOM 8865 C C . HIS E 2 28 ? 158.598 167.461 195.338 1.00 64.95 369 HIS D C 1
ATOM 8866 O O . HIS E 2 28 ? 159.696 168.024 195.336 1.00 74.44 369 HIS D O 1
ATOM 8873 N N . GLY E 2 29 ? 157.928 167.191 196.455 1.00 65.44 370 GLY D N 1
ATOM 8874 C CA . GLY E 2 29 ? 158.502 167.585 197.726 1.00 67.82 370 GLY D CA 1
ATOM 8875 C C . GLY E 2 29 ? 157.683 167.173 198.929 1.00 66.93 370 GLY D C 1
ATOM 8876 O O . GLY E 2 29 ? 156.759 166.362 198.841 1.00 71.13 370 GLY D O 1
ATOM 8877 N N . TYR E 2 30 ? 158.060 167.767 200.064 1.00 65.41 371 TYR D N 1
ATOM 8878 C CA . TYR E 2 30 ? 157.503 167.493 201.380 1.00 63.12 371 TYR D CA 1
ATOM 8879 C C . TYR E 2 30 ? 157.081 168.797 202.042 1.00 67.84 371 TYR D C 1
ATOM 8880 O O . TYR E 2 30 ? 157.603 169.872 201.726 1.00 78.06 371 TYR D O 1
ATOM 8889 N N . SER E 2 31 ? 156.137 168.695 202.978 1.00 65.41 372 SER D N 1
ATOM 8890 C CA . SER E 2 31 ? 155.734 169.848 203.771 1.00 68.56 372 SER D CA 1
ATOM 8891 C C . SER E 2 31 ? 155.438 169.414 205.199 1.00 66.34 372 SER D C 1
ATOM 8892 O O . SER E 2 31 ? 155.171 168.243 205.476 1.00 65.76 372 SER D O 1
ATOM 8895 N N . SER E 2 32 ? 155.491 170.393 206.101 1.00 76.94 373 SER D N 1
ATOM 8896 C CA . SER E 2 32 ? 155.207 170.210 207.521 1.00 76.38 373 SER D CA 1
ATOM 8897 C C . SER E 2 32 ? 154.240 171.296 207.964 1.00 78.19 373 SER D C 1
ATOM 8898 O O . SER E 2 32 ? 154.598 172.476 207.947 1.00 84.47 373 SER D O 1
ATOM 8901 N N . THR E 2 33 ? 153.031 170.905 208.371 1.00 74.82 374 THR D N 1
ATOM 8902 C CA . THR E 2 33 ? 151.996 171.848 208.790 1.00 80.81 374 THR D CA 1
ATOM 8903 C C . THR E 2 33 ? 151.650 171.645 210.260 1.00 78.35 374 THR D C 1
ATOM 8904 O O . THR E 2 33 ? 151.203 170.562 210.650 1.00 80.37 374 THR D O 1
ATOM 8908 N N . GLY E 2 34 ? 151.850 172.685 211.073 1.00 86.14 375 GLY D N 1
ATOM 8909 C CA . GLY E 2 34 ? 151.577 172.567 212.497 1.00 86.03 375 GLY D CA 1
ATOM 8910 C C . GLY E 2 34 ? 151.519 173.874 213.268 1.00 88.65 375 GLY D C 1
ATOM 8911 O O . GLY E 2 34 ? 151.016 174.884 212.760 1.00 89.83 375 GLY D O 1
ATOM 8912 N N . ASP E 2 35 ? 152.128 173.890 214.461 1.00 90.62 376 ASP D N 1
ATOM 8913 C CA . ASP E 2 35 ? 152.092 175.071 215.326 1.00 91.72 376 ASP D CA 1
ATOM 8914 C C . ASP E 2 35 ? 152.810 176.258 214.701 1.00 90.10 376 ASP D C 1
ATOM 8915 O O . ASP E 2 35 ? 152.536 177.406 215.066 1.00 90.66 376 ASP D O 1
ATOM 8920 N N . HIS E 2 36 ? 153.713 175.991 213.767 1.00 86.88 377 HIS D N 1
ATOM 8921 C CA . HIS E 2 36 ? 154.552 176.970 213.101 1.00 87.98 377 HIS D CA 1
ATOM 8922 C C . HIS E 2 36 ? 154.019 177.278 211.710 1.00 91.73 377 HIS D C 1
ATOM 8923 O O . HIS E 2 36 ? 154.729 177.885 210.901 1.00 90.99 377 HIS D O 1
ATOM 8930 N N . GLY E 2 37 ? 152.782 176.869 211.415 1.00 88.50 378 GLY D N 1
ATOM 8931 C CA . GLY E 2 37 ? 152.229 177.063 210.091 1.00 86.14 378 GLY D CA 1
ATOM 8932 C C . GLY E 2 37 ? 152.770 175.990 209.164 1.00 87.02 378 GLY D C 1
ATOM 8933 O O . GLY E 2 37 ? 153.116 174.892 209.606 1.00 86.50 378 GLY D O 1
ATOM 8934 N N . THR E 2 38 ? 152.803 176.291 207.867 1.00 82.31 379 THR D N 1
ATOM 8935 C CA . THR E 2 38 ? 153.231 175.329 206.861 1.00 81.69 379 THR D CA 1
ATOM 8936 C C . THR E 2 38 ? 154.610 175.680 206.314 1.00 81.92 379 THR D C 1
ATOM 8937 O O . THR E 2 38 ? 154.822 176.792 205.819 1.00 82.21 379 THR D O 1
ATOM 8941 N N . LYS E 2 39 ? 155.534 174.728 206.409 1.00 82.68 380 LYS D N 1
ATOM 8942 C CA . LYS E 2 39 ? 156.882 174.830 205.870 1.00 81.28 380 LYS D CA 1
ATOM 8943 C C . LYS E 2 39 ? 156.970 173.853 204.710 1.00 82.56 380 LYS D C 1
ATOM 8944 O O . LYS E 2 39 ? 156.330 172.800 204.737 1.00 82.40 380 LYS D O 1
ATOM 8950 N N . VAL E 2 40 ? 157.753 174.199 203.690 1.00 76.58 381 VAL D N 1
ATOM 8951 C CA . VAL E 2 40 ? 157.884 173.349 202.514 1.00 75.55 381 VAL D CA 1
ATOM 8952 C C . VAL E 2 40 ? 159.347 173.177 202.134 1.00 78.19 381 VAL D C 1
ATOM 8953 O O . VAL E 2 40 ? 160.171 174.082 202.292 1.00 80.53 381 VAL D O 1
ATOM 8957 N N . ALA E 2 41 ? 159.657 171.983 201.632 1.00 73.14 382 ALA D N 1
ATOM 8958 C CA . ALA E 2 41 ? 160.962 171.627 201.099 1.00 75.41 382 ALA D CA 1
ATOM 8959 C C . ALA E 2 41 ? 160.675 170.760 199.887 1.00 76.64 382 ALA D C 1
ATOM 8960 O O . ALA E 2 41 ? 159.594 170.177 199.794 1.00 77.25 382 ALA D O 1
ATOM 8962 N N . ALA E 2 42 ? 161.614 170.685 198.940 1.00 74.71 383 ALA D N 1
ATOM 8963 C CA . ALA E 2 42 ? 161.380 169.869 197.757 1.00 69.82 383 ALA D CA 1
ATOM 8964 C C . ALA E 2 42 ? 162.495 168.865 197.527 1.00 72.52 383 ALA D C 1
ATOM 8965 O O . ALA E 2 42 ? 163.660 169.098 197.857 1.00 74.25 383 ALA D O 1
ATOM 8967 N N . ASP E 2 43 ? 162.094 167.740 196.941 1.00 74.72 384 ASP D N 1
ATOM 8968 C CA . ASP E 2 43 ? 162.978 166.641 196.574 1.00 72.41 384 ASP D CA 1
ATOM 8969 C C . ASP E 2 43 ? 163.327 166.754 195.094 1.00 69.45 384 ASP D C 1
ATOM 8970 O O . ASP E 2 43 ? 162.514 166.402 194.235 1.00 68.54 384 ASP D O 1
ATOM 8975 N N . LEU E 2 44 ? 164.527 167.241 194.783 1.00 70.14 385 LEU D N 1
ATOM 8976 C CA . LEU E 2 44 ? 164.876 167.475 193.387 1.00 75.56 385 LEU D CA 1
ATOM 8977 C C . LEU E 2 44 ? 165.349 166.207 192.690 1.00 73.37 385 LEU D C 1
ATOM 8978 O O . LEU E 2 44 ? 165.462 166.208 191.460 1.00 74.35 385 LEU D O 1
ATOM 8983 N N . VAL E 2 45 ? 165.525 165.106 193.422 1.00 67.58 386 VAL D N 1
ATOM 8984 C CA . VAL E 2 45 ? 165.973 163.869 192.796 1.00 70.81 386 VAL D CA 1
ATOM 8985 C C . VAL E 2 45 ? 164.775 163.154 192.187 1.00 67.61 386 VAL D C 1
ATOM 8986 O O . VAL E 2 45 ? 164.823 162.700 191.039 1.00 70.82 386 VAL D O 1
ATOM 8990 N N . SER E 2 46 ? 163.671 163.066 192.933 1.00 65.18 387 SER D N 1
ATOM 8991 C CA . SER E 2 46 ? 162.471 162.452 192.377 1.00 72.45 387 SER D CA 1
ATOM 8992 C C . SER E 2 46 ? 161.920 163.335 191.266 1.00 71.15 387 SER D C 1
ATOM 8993 O O . SER E 2 46 ? 161.399 162.838 190.257 1.00 74.09 387 SER D O 1
ATOM 8996 N N . THR E 2 47 ? 162.045 164.656 191.433 1.00 62.63 388 THR D N 1
ATOM 8997 C CA . THR E 2 47 ? 161.580 165.580 190.409 1.00 64.10 388 THR D CA 1
ATOM 8998 C C . THR E 2 47 ? 162.404 165.392 189.148 1.00 65.52 388 THR D C 1
ATOM 8999 O O . THR E 2 47 ? 161.860 165.376 188.036 1.00 69.33 388 THR D O 1
ATOM 9003 N N . GLN E 2 48 ? 163.722 165.258 189.302 1.00 69.01 389 GLN D N 1
ATOM 9004 C CA . GLN E 2 48 ? 164.563 165.060 188.134 1.00 63.02 389 GLN D CA 1
ATOM 9005 C C . GLN E 2 48 ? 164.221 163.729 187.481 1.00 65.98 389 GLN D C 1
ATOM 9006 O O . GLN E 2 48 ? 164.281 163.602 186.257 1.00 72.43 389 GLN D O 1
ATOM 9012 N N . LYS E 2 49 ? 16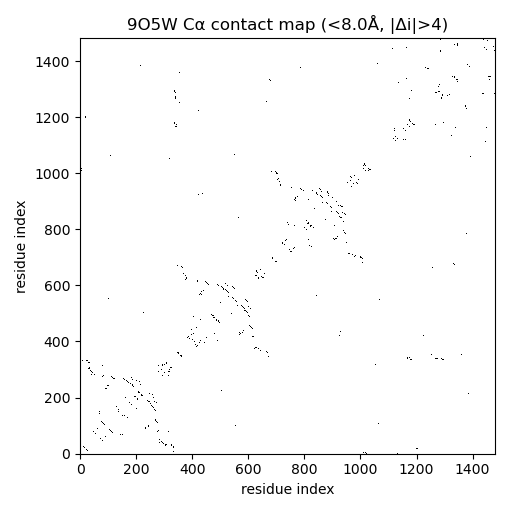3.925 162.707 188.294 1.00 66.72 390 LYS D N 1
ATOM 9013 C CA . LYS E 2 49 ? 163.555 161.406 187.746 1.00 64.44 390 LYS D CA 1
ATOM 9014 C C . LYS E 2 49 ? 162.318 161.541 186.869 1.00 65.94 390 LYS D C 1
ATOM 9015 O O . LYS E 2 49 ? 162.254 160.979 185.769 1.00 70.25 390 LYS D O 1
ATOM 9021 N N . ALA E 2 50 ? 161.322 162.288 187.353 1.00 61.15 391 ALA D N 1
ATOM 9022 C CA . ALA E 2 50 ? 160.105 162.513 186.579 1.00 61.15 391 ALA D CA 1
ATOM 9023 C C . ALA E 2 50 ? 160.404 163.270 185.295 1.00 62.94 391 ALA D C 1
ATOM 9024 O O . ALA E 2 50 ? 159.871 162.944 184.225 1.00 68.98 391 ALA D O 1
ATOM 9026 N N . MET E 2 51 ? 161.281 164.272 185.378 1.00 63.92 392 MET D N 1
ATOM 9027 C CA . MET E 2 51 ? 161.605 165.063 184.199 1.00 63.28 392 MET D CA 1
ATOM 9028 C C . MET E 2 51 ? 162.350 164.217 183.179 1.00 62.95 392 MET D C 1
ATOM 9029 O O . MET E 2 51 ? 162.123 164.346 181.969 1.00 64.49 392 MET D O 1
ATOM 9034 N N . ASP E 2 52 ? 163.194 163.302 183.656 1.00 56.14 393 ASP D N 1
ATOM 9035 C CA . ASP E 2 52 ? 163.946 162.442 182.757 1.00 56.42 393 ASP D CA 1
ATOM 9036 C C . ASP E 2 52 ? 163.018 161.432 182.106 1.00 58.34 393 ASP D C 1
ATOM 9037 O O . ASP E 2 52 ? 163.185 161.093 180.931 1.00 64.01 393 ASP D O 1
ATOM 9042 N N . ALA E 2 53 ? 162.044 160.921 182.865 1.00 58.02 394 ALA D N 1
ATOM 9043 C CA . ALA E 2 53 ? 161.087 159.989 182.285 1.00 56.75 394 ALA D CA 1
ATOM 9044 C C . ALA E 2 53 ? 160.261 160.677 181.207 1.00 60.38 394 ALA D C 1
ATOM 9045 O O . ALA E 2 53 ? 159.995 160.093 180.151 1.00 63.03 394 ALA D O 1
ATOM 9047 N N . ILE E 2 54 ? 159.885 161.937 181.438 1.00 56.39 395 ILE D N 1
ATOM 9048 C CA . ILE E 2 54 ? 159.106 162.662 180.437 1.00 54.17 395 ILE D CA 1
ATOM 9049 C C . ILE E 2 54 ? 159.958 162.884 179.192 1.00 52.92 395 ILE D C 1
ATOM 9050 O O . ILE E 2 54 ? 159.484 162.730 178.056 1.00 57.83 395 ILE D O 1
ATOM 9055 N N . THR E 2 55 ? 161.223 163.268 179.388 1.00 52.94 396 THR D N 1
ATOM 9056 C CA . THR E 2 55 ? 162.115 163.473 178.254 1.00 55.92 396 THR D CA 1
ATOM 9057 C C . THR E 2 55 ? 162.285 162.180 177.466 1.00 59.01 396 THR D C 1
ATOM 9058 O O . THR E 2 55 ? 162.284 162.199 176.234 1.00 61.25 396 THR D O 1
ATOM 9062 N N . ALA E 2 56 ? 162.481 161.054 178.158 1.00 56.27 397 ALA D N 1
ATOM 9063 C CA . ALA E 2 56 ? 162.636 159.771 177.476 1.00 47.17 397 ALA D CA 1
ATOM 9064 C C . ALA E 2 56 ? 161.379 159.398 176.698 1.00 49.81 397 ALA D C 1
ATOM 9065 O O . ALA E 2 56 ? 161.461 158.867 175.580 1.00 58.57 397 ALA D O 1
ATOM 9067 N N . ARG E 2 57 ? 160.202 159.699 177.258 1.00 54.80 398 ARG D N 1
ATOM 9068 C CA . ARG E 2 57 ? 158.967 159.398 176.543 1.00 57.05 398 ARG D CA 1
ATOM 9069 C C . ARG E 2 57 ? 158.877 160.230 175.277 1.00 52.49 398 ARG D C 1
ATOM 9070 O O . ARG E 2 57 ? 158.444 159.734 174.231 1.00 52.68 398 ARG D O 1
ATOM 9078 N N . ILE E 2 58 ? 159.263 161.503 175.357 1.00 53.40 399 ILE D N 1
ATOM 9079 C CA . ILE E 2 58 ? 159.275 162.333 174.158 1.00 59.32 399 ILE D CA 1
ATOM 9080 C C . ILE E 2 58 ? 160.298 161.784 173.172 1.00 57.23 399 ILE D C 1
ATOM 9081 O O . ILE E 2 58 ? 160.063 161.749 171.959 1.00 59.55 399 ILE D O 1
ATOM 9086 N N . ASN E 2 59 ? 161.455 161.351 173.683 1.00 62.56 400 ASN D N 1
ATOM 9087 C CA . ASN E 2 59 ? 162.511 160.793 172.851 1.00 61.74 400 ASN D CA 1
ATOM 9088 C C . ASN E 2 59 ? 162.109 159.493 172.181 1.00 62.23 400 ASN D C 1
ATOM 9089 O O . ASN E 2 59 ? 162.794 159.079 171.239 1.00 65.48 400 ASN D O 1
ATOM 9094 N N . ASN E 2 60 ? 161.026 158.847 172.620 1.00 63.76 401 ASN D N 1
ATOM 9095 C CA . ASN E 2 60 ? 160.570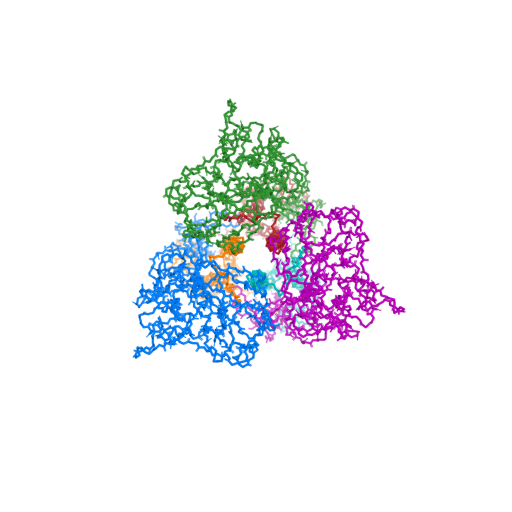 157.636 171.953 1.00 64.67 401 ASN D CA 1
ATOM 9096 C C . ASN E 2 60 ? 159.465 157.941 170.955 1.00 69.81 401 ASN D C 1
ATOM 9097 O O . ASN E 2 60 ? 159.037 157.045 170.222 1.00 73.92 401 ASN D O 1
ATOM 9102 N N . MET E 2 61 ? 159.006 159.191 170.913 1.00 63.94 402 MET D N 1
ATOM 9103 C CA . MET E 2 61 ? 158.015 159.667 169.967 1.00 59.97 402 MET D CA 1
ATOM 9104 C C . MET E 2 61 ? 158.711 160.268 168.755 1.00 61.82 402 MET D C 1
ATOM 9105 O O . MET E 2 61 ? 158.135 160.315 167.663 1.00 71.02 402 MET D O 1
ATOM 9110 N N . ASN E 2 62 ? 159.955 160.722 168.950 1.00 65.84 403 ASN D N 1
ATOM 9111 C CA . ASN E 2 62 ? 160.792 161.300 167.911 1.00 67.52 403 ASN D CA 1
ATOM 9112 C C . ASN E 2 62 ? 161.287 160.258 166.920 1.00 71.51 403 ASN D C 1
ATOM 9113 O O . ASN E 2 62 ? 161.840 160.645 165.886 1.00 76.73 403 ASN D O 1
ATOM 9118 N N . LYS E 2 63 ? 161.106 158.959 167.192 1.00 72.80 404 LYS D N 1
ATOM 9119 C CA . LYS E 2 63 ? 161.566 157.938 166.259 1.00 71.70 404 LYS D CA 1
ATOM 9120 C C . LYS E 2 63 ? 160.550 157.593 165.180 1.00 73.53 404 LYS D C 1
ATOM 9121 O O . LYS E 2 63 ? 160.924 156.908 164.222 1.00 79.87 404 LYS D O 1
ATOM 9127 N N . MET E 2 64 ? 159.293 158.043 165.275 1.00 66.59 405 MET D N 1
ATOM 9128 C CA . MET E 2 64 ? 158.336 157.639 164.248 1.00 75.79 405 MET D CA 1
ATOM 9129 C C . MET E 2 64 ? 158.454 158.497 163.004 1.00 74.22 405 MET D C 1
ATOM 9130 O O . MET E 2 64 ? 157.707 158.269 162.046 1.00 73.82 405 MET D O 1
ATOM 9135 N N . THR E 2 65 ? 159.371 159.461 162.987 1.00 66.58 406 THR D N 1
ATOM 9136 C CA . THR E 2 65 ? 159.558 160.304 161.827 1.00 69.10 406 THR D CA 1
ATOM 9137 C C . THR E 2 65 ? 160.719 159.778 160.996 1.00 71.76 406 THR D C 1
ATOM 9138 O O . THR E 2 65 ? 161.018 160.335 159.935 1.00 72.47 406 THR D O 1
ATOM 9142 N N . GLU E 2 66 ? 161.375 158.705 161.470 1.00 72.91 407 GLU D N 1
ATOM 9143 C CA . GLU E 2 66 ? 162.542 158.089 160.861 1.00 77.56 407 GLU D CA 1
ATOM 9144 C C . GLU E 2 66 ? 162.244 156.636 160.491 1.00 77.72 407 GLU D C 1
ATOM 9145 O O . GLU E 2 66 ? 163.135 155.789 160.564 1.00 76.01 407 GLU D O 1
ATOM 9151 N N . ARG E 2 67 ? 161.008 156.323 160.081 1.00 71.84 408 ARG D N 1
ATOM 9152 C CA . ARG E 2 67 ? 160.640 154.942 159.776 1.00 70.96 408 ARG D CA 1
ATOM 9153 C C . ARG E 2 67 ? 160.857 154.575 158.318 1.00 72.67 408 ARG D C 1
ATOM 9154 O O . ARG E 2 67 ? 160.475 153.474 157.909 1.00 72.73 408 ARG D O 1
ATOM 9162 N N . ALA E 2 68 ? 161.471 155.451 157.531 1.00 75.40 409 ALA D N 1
ATOM 9163 C CA . ALA E 2 68 ? 161.784 155.138 156.147 1.00 73.91 409 ALA D CA 1
ATOM 9164 C C . ALA E 2 68 ? 163.192 154.562 156.173 1.00 71.71 409 ALA D C 1
ATOM 9165 O O . ALA E 2 68 ? 164.151 155.262 156.515 1.00 75.30 409 ALA D O 1
ATOM 9167 N N . PHE E 2 69 ? 163.308 153.290 155.810 1.00 66.38 410 PHE D N 1
ATOM 9168 C CA . PHE E 2 69 ? 164.559 152.544 155.855 1.00 70.62 410 PHE D CA 1
ATOM 9169 C C . PHE E 2 69 ? 165.039 152.152 154.476 1.00 73.42 410 PHE D C 1
ATOM 9170 O O . PHE E 2 69 ? 166.230 152.257 154.174 1.00 75.34 410 PHE D O 1
ATOM 9178 N N . SER E 2 70 ? 164.112 151.706 153.642 1.00 71.73 411 SER D N 1
ATOM 9179 C CA . SER E 2 70 ? 164.385 151.290 152.283 1.00 68.67 411 SER D CA 1
ATOM 9180 C C . SER E 2 70 ? 164.167 152.456 151.339 1.00 70.52 411 SER D C 1
ATOM 9181 O O . SER E 2 70 ? 163.293 153.300 151.562 1.00 65.70 411 SER D O 1
ATOM 9184 N N . VAL E 2 71 ? 164.969 152.501 150.284 1.00 75.02 412 VAL D N 1
ATOM 9185 C CA . VAL E 2 71 ? 164.767 153.451 149.202 1.00 77.03 412 VAL D CA 1
ATOM 9186 C C . VAL E 2 71 ? 164.575 152.615 147.945 1.00 75.75 412 VAL D C 1
ATOM 9187 O O . VAL E 2 71 ? 165.431 151.792 147.593 1.00 74.14 412 VAL D O 1
ATOM 9191 N N . THR E 2 72 ? 163.417 152.769 147.326 1.00 69.63 413 THR D N 1
ATOM 9192 C CA . THR E 2 72 ? 163.023 152.044 146.131 1.00 69.99 413 THR D CA 1
ATOM 9193 C C . THR E 2 72 ? 163.136 152.997 144.954 1.00 68.12 413 THR D C 1
ATOM 9194 O O . THR E 2 72 ? 163.329 154.202 145.136 1.00 72.52 413 THR D O 1
ATOM 9198 N N . ASP E 2 73 ? 163.066 152.459 143.739 1.00 64.63 414 ASP D N 1
ATOM 9199 C CA . ASP E 2 73 ? 163.028 153.356 142.600 1.00 68.37 414 ASP D CA 1
ATOM 9200 C C . ASP E 2 73 ? 161.761 154.180 142.745 1.00 73.34 414 ASP D C 1
ATOM 9201 O O . ASP E 2 73 ? 160.692 153.640 143.041 1.00 72.91 414 ASP D O 1
ATOM 9206 N N . SER E 2 74 ? 161.869 155.484 142.527 1.00 75.11 415 SER D N 1
ATOM 9207 C CA . SER E 2 74 ? 160.665 156.281 142.641 1.00 72.82 415 SER D CA 1
ATOM 9208 C C . SER E 2 74 ? 159.878 156.219 141.344 1.00 69.00 415 SER D C 1
ATOM 9209 O O . SER E 2 74 ? 160.400 155.881 140.279 1.00 69.71 415 SER D O 1
ATOM 9212 N N . THR E 2 75 ? 158.599 156.547 141.451 1.00 66.61 416 THR D N 1
ATOM 9213 C CA . THR E 2 75 ? 157.739 156.685 140.293 1.00 67.60 416 THR D CA 1
ATOM 9214 C C . THR E 2 75 ? 157.811 158.142 139.866 1.00 71.41 416 THR D C 1
ATOM 9215 O O . THR E 2 75 ? 157.629 159.039 140.696 1.00 73.16 416 THR D O 1
ATOM 9219 N N . MET E 2 76 ? 158.068 158.382 138.585 1.00 65.20 417 MET D N 1
ATOM 9220 C CA . MET E 2 76 ? 158.159 159.765 138.152 1.00 64.26 417 MET D CA 1
ATOM 9221 C C . MET E 2 76 ? 156.766 160.310 137.888 1.00 63.72 417 MET D C 1
ATOM 9222 O O . MET E 2 76 ? 155.805 159.567 137.683 1.00 67.97 417 MET D O 1
ATOM 9227 N N . GLN E 2 77 ? 156.667 161.631 137.914 1.00 62.81 418 GLN D N 1
ATOM 9228 C CA . GLN E 2 77 ? 155.422 162.308 137.613 1.00 62.69 418 GLN D CA 1
ATOM 9229 C C . GLN E 2 77 ? 155.312 162.427 136.094 1.00 69.04 418 GLN D C 1
ATOM 9230 O O . GLN E 2 77 ? 156.210 162.013 135.355 1.00 69.52 418 GLN D O 1
ATOM 9236 N N . GLU E 2 78 ? 154.201 162.979 135.602 1.00 62.79 419 GLU D N 1
ATOM 9237 C CA . GLU E 2 78 ? 153.990 163.146 134.157 1.00 58.02 419 GLU D CA 1
ATOM 9238 C C . GLU E 2 78 ? 153.972 161.793 133.434 1.00 65.06 419 GLU D C 1
ATOM 9239 O O . GLU E 2 78 ? 154.463 161.652 132.312 1.00 68.03 419 GLU D O 1
ATOM 9245 N N . ILE E 2 79 ? 153.393 160.787 134.091 1.00 61.29 420 ILE D N 1
ATOM 9246 C CA . ILE E 2 79 ? 153.238 159.441 133.542 1.00 52.38 420 ILE D CA 1
ATOM 9247 C C . ILE E 2 79 ? 151.756 159.094 133.527 1.00 57.54 420 ILE D C 1
ATOM 9248 O O . ILE E 2 79 ? 150.912 159.967 133.760 1.00 62.03 420 ILE D O 1
ATOM 9253 N N . GLN E 2 80 ? 151.440 157.843 133.170 1.00 60.92 421 GLN D N 1
ATOM 9254 C CA . GLN E 2 80 ? 150.064 157.356 133.155 1.00 55.42 421 GLN D CA 1
ATOM 9255 C C . GLN E 2 80 ? 149.394 157.710 134.476 1.00 56.17 421 GLN D C 1
ATOM 9256 O O . GLN E 2 80 ? 149.959 157.496 135.552 1.00 63.32 421 GLN D O 1
ATOM 9262 N N . LYS E 2 81 ? 148.190 158.270 134.379 1.00 55.91 422 LYS D N 1
ATOM 9263 C CA . LYS E 2 81 ? 147.486 158.744 135.566 1.00 57.90 422 LYS D CA 1
ATOM 9264 C C . LYS E 2 81 ? 147.218 157.638 136.582 1.00 57.32 422 LYS D C 1
ATOM 9265 O O . LYS E 2 81 ? 147.326 157.879 137.786 1.00 59.07 422 LYS D O 1
ATOM 9271 N N . GLU E 2 82 ? 146.806 156.445 136.142 1.00 62.14 423 GLU D N 1
ATOM 9272 C CA . GLU E 2 82 ? 146.526 155.383 137.112 1.00 59.65 423 GLU D CA 1
ATOM 9273 C C . GLU E 2 82 ? 147.756 155.007 137.940 1.00 59.94 423 GLU D C 1
ATOM 9274 O O . GLU E 2 82 ? 147.640 154.745 139.146 1.00 66.40 423 GLU D O 1
ATOM 9280 N N . ILE E 2 83 ? 148.946 155.049 137.340 1.00 58.20 424 ILE D N 1
ATOM 9281 C CA . ILE E 2 83 ? 150.168 154.723 138.072 1.00 60.86 424 ILE D CA 1
ATOM 9282 C C . ILE E 2 83 ? 150.494 155.845 139.051 1.00 56.87 424 ILE D C 1
ATOM 9283 O O . ILE E 2 83 ? 150.873 155.603 140.209 1.00 60.74 424 ILE D O 1
ATOM 9288 N N . LYS E 2 84 ? 150.360 157.090 138.590 1.00 53.20 425 LYS D N 1
ATOM 9289 C CA . LYS E 2 84 ? 150.583 158.249 139.443 1.00 56.57 425 LYS D CA 1
ATOM 9290 C C . LYS E 2 84 ? 149.645 158.200 140.638 1.00 60.17 425 LYS D C 1
ATOM 9291 O O . LYS E 2 84 ? 150.040 158.489 141.776 1.00 63.54 425 LYS D O 1
ATOM 9297 N N . ASP E 2 85 ? 148.403 157.790 140.390 1.00 58.35 426 ASP D N 1
ATOM 9298 C CA . ASP E 2 85 ? 147.397 157.717 141.433 1.00 54.77 426 ASP D CA 1
ATOM 9299 C C . ASP E 2 85 ? 147.713 156.612 142.425 1.00 58.91 426 ASP D C 1
ATOM 9300 O O . ASP E 2 85 ? 147.482 156.781 143.622 1.00 64.68 426 ASP D O 1
ATOM 9305 N N . LEU E 2 86 ? 148.218 155.465 141.961 1.00 55.21 427 LEU D N 1
ATOM 9306 C CA . LEU E 2 86 ? 148.591 154.442 142.935 1.00 53.84 427 LEU D CA 1
ATOM 9307 C C . LEU E 2 86 ? 149.762 154.893 143.799 1.00 53.06 427 LEU D C 1
ATOM 9308 O O . LEU E 2 86 ? 149.780 154.630 145.009 1.00 53.02 427 LEU D O 1
ATOM 9313 N N . ASP E 2 87 ? 150.737 155.597 143.214 1.00 55.61 428 ASP D N 1
ATOM 9314 C CA . ASP E 2 87 ? 151.867 156.055 144.022 1.00 56.54 428 ASP D CA 1
ATOM 9315 C C . ASP E 2 87 ? 151.395 157.064 145.062 1.00 61.48 428 ASP D C 1
ATOM 9316 O O . ASP E 2 87 ? 151.771 157.004 146.248 1.00 62.02 428 ASP D O 1
ATOM 9321 N N . LYS E 2 88 ? 150.496 157.950 144.636 1.00 63.23 429 LYS D N 1
ATOM 9322 C CA . LYS E 2 88 ? 149.936 158.952 145.524 1.00 57.39 429 LYS D CA 1
ATOM 9323 C C . LYS E 2 88 ? 149.121 158.282 146.622 1.00 58.23 429 LYS D C 1
ATOM 9324 O O . LYS E 2 88 ? 149.156 158.711 147.779 1.00 62.05 429 LYS D O 1
ATOM 9330 N N . LYS E 2 89 ? 148.342 157.257 146.263 1.00 56.69 430 LYS D N 1
ATOM 9331 C CA . LYS E 2 89 ? 147.539 156.540 147.245 1.00 52.58 430 LYS D CA 1
ATOM 9332 C C . LYS E 2 89 ? 148.425 155.892 148.296 1.00 52.36 430 LYS D C 1
ATOM 9333 O O . LYS E 2 89 ? 148.083 155.886 149.482 1.00 61.48 430 LYS D O 1
ATOM 9339 N N . ILE E 2 90 ? 149.550 155.307 147.877 1.00 55.65 431 ILE D N 1
ATOM 9340 C CA . ILE E 2 90 ? 150.433 154.656 148.842 1.00 57.34 431 ILE D CA 1
ATOM 9341 C C . ILE E 2 90 ? 150.948 155.695 149.827 1.00 59.70 431 ILE D C 1
ATOM 9342 O O . ILE E 2 90 ? 150.924 155.491 151.052 1.00 58.95 431 ILE D O 1
ATOM 9347 N N . ASP E 2 91 ? 151.356 156.856 149.306 1.00 62.80 432 ASP D N 1
ATOM 9348 C CA . ASP E 2 91 ? 151.874 157.905 150.179 1.00 57.40 432 ASP D CA 1
ATOM 9349 C C . ASP E 2 91 ? 150.791 158.449 151.107 1.00 59.89 432 ASP D C 1
ATOM 9350 O O . ASP E 2 91 ? 151.049 158.700 152.291 1.00 61.75 432 ASP D O 1
ATOM 9355 N N . ASP E 2 92 ? 149.558 158.570 150.609 1.00 61.68 433 ASP D N 1
ATOM 9356 C CA . ASP E 2 92 ? 148.475 159.103 151.431 1.00 61.63 433 ASP D CA 1
ATOM 9357 C C . ASP E 2 92 ? 148.016 158.120 152.500 1.00 62.59 433 ASP D C 1
ATOM 9358 O O . ASP E 2 92 ? 147.718 158.533 153.628 1.00 67.86 433 ASP D O 1
ATOM 9363 N N . VAL E 2 93 ? 148.019 156.822 152.201 1.00 57.10 434 VAL D N 1
ATOM 9364 C CA . VAL E 2 93 ? 147.650 155.840 153.213 1.00 55.09 434 VAL D CA 1
ATOM 9365 C C . VAL E 2 93 ? 148.707 155.823 154.306 1.00 59.65 434 VAL D C 1
ATOM 9366 O O . VAL E 2 93 ? 148.388 155.796 155.503 1.00 64.84 434 VAL D O 1
ATOM 9370 N N . ARG E 2 94 ? 149.984 155.819 153.907 1.00 58.69 435 ARG D N 1
ATOM 9371 C CA . ARG E 2 94 ? 151.053 155.804 154.896 1.00 53.93 435 ARG D CA 1
ATOM 9372 C C . ARG E 2 94 ? 150.984 157.042 155.785 1.00 57.92 435 ARG D C 1
ATOM 9373 O O . ARG E 2 94 ? 151.103 156.941 157.013 1.00 58.56 435 ARG D O 1
ATOM 9381 N N . ALA E 2 95 ? 150.754 158.216 155.186 1.00 64.81 436 ALA D N 1
ATOM 9382 C CA . ALA E 2 95 ? 150.691 159.447 155.968 1.00 56.22 436 ALA D CA 1
ATOM 9383 C C . ALA E 2 95 ? 149.500 159.460 156.920 1.00 54.58 436 ALA D C 1
ATOM 9384 O O . ALA E 2 95 ? 149.630 159.891 158.074 1.00 65.51 436 ALA D O 1
ATOM 9386 N N . ASP E 2 96 ? 148.347 158.938 156.490 1.00 60.26 437 ASP D N 1
ATOM 9387 C CA . ASP E 2 96 ? 147.182 158.965 157.369 1.00 61.33 437 ASP D CA 1
ATOM 9388 C C . ASP E 2 96 ? 147.343 157.984 158.523 1.00 61.65 437 ASP D C 1
ATOM 9389 O O . ASP E 2 96 ? 147.006 158.305 159.675 1.00 66.01 437 ASP D O 1
ATOM 9394 N N . GLU E 2 97 ? 147.924 156.814 158.255 1.00 65.52 438 GLU D N 1
ATOM 9395 C CA . GLU E 2 97 ? 148.097 155.844 159.328 1.00 60.63 438 GLU D CA 1
ATOM 9396 C C . GLU E 2 97 ? 149.143 156.341 160.314 1.00 61.49 438 GLU D C 1
ATOM 9397 O O . GLU E 2 97 ? 148.995 156.169 161.533 1.00 68.69 438 GLU D O 1
ATOM 9403 N N . THR E 2 98 ? 150.181 157.010 159.808 1.00 50.58 439 THR D N 1
ATOM 9404 C CA . THR E 2 98 ? 151.204 157.552 160.690 1.00 48.21 439 THR D CA 1
ATOM 9405 C C . THR E 2 98 ? 150.617 158.641 161.579 1.00 56.37 439 THR D C 1
ATOM 9406 O O . THR E 2 98 ? 150.905 158.684 162.781 1.00 62.00 439 THR D O 1
ATOM 9410 N N . ALA E 2 99 ? 149.813 159.546 161.008 1.00 53.27 440 ALA D N 1
ATOM 9411 C CA . ALA E 2 99 ? 149.223 160.604 161.823 1.00 42.40 440 ALA D CA 1
ATOM 9412 C C . ALA E 2 99 ? 148.321 160.027 162.908 1.00 50.92 440 ALA D C 1
ATOM 9413 O O . ALA E 2 99 ? 148.334 160.497 164.056 1.00 60.20 440 ALA D O 1
ATOM 9415 N N . ALA E 2 100 ? 147.541 158.992 162.572 1.00 59.81 441 ALA D N 1
ATOM 9416 C CA . ALA E 2 100 ? 146.662 158.394 163.575 1.00 54.18 441 ALA D CA 1
ATOM 9417 C C . ALA E 2 100 ? 147.467 157.743 164.697 1.00 58.78 441 ALA D C 1
ATOM 9418 O O . ALA E 2 100 ? 147.126 157.877 165.884 1.00 61.94 441 ALA D O 1
ATOM 9420 N N . GLN E 2 101 ? 148.573 157.079 164.343 1.00 55.40 442 GLN D N 1
ATOM 9421 C CA . GLN E 2 101 ? 149.402 156.448 165.362 1.00 55.28 442 GLN D CA 1
ATOM 9422 C C . GLN E 2 101 ? 150.050 157.496 166.255 1.00 56.88 442 GLN D C 1
ATOM 9423 O O . GLN E 2 101 ? 150.198 157.287 167.465 1.00 65.18 442 GLN D O 1
ATOM 9429 N N . ILE E 2 102 ? 150.446 158.629 165.674 1.00 52.60 443 ILE D N 1
ATOM 9430 C CA . ILE E 2 102 ? 151.064 159.686 166.468 1.00 51.46 443 ILE D CA 1
ATOM 9431 C C . ILE E 2 102 ? 150.048 160.234 167.466 1.00 52.96 443 ILE D C 1
ATOM 9432 O O . ILE E 2 102 ? 150.370 160.485 168.635 1.00 56.37 443 ILE D O 1
ATOM 9437 N N . GLU E 2 103 ? 148.815 160.459 167.016 1.00 53.68 444 GLU D N 1
ATOM 9438 C CA . GLU E 2 103 ? 147.803 160.993 167.922 1.00 55.42 444 GLU D CA 1
ATOM 9439 C C . GLU E 2 103 ? 147.535 160.024 169.072 1.00 58.00 444 GLU D C 1
ATOM 9440 O O . GLU E 2 103 ? 147.433 160.436 170.243 1.00 62.03 444 GLU D O 1
ATOM 9446 N N . MET E 2 104 ? 147.498 158.721 168.773 1.00 63.07 445 MET D N 1
ATOM 9447 C CA . MET E 2 104 ? 147.267 157.766 169.852 1.00 60.29 445 MET D CA 1
ATOM 9448 C C . MET E 2 104 ? 148.460 157.650 170.790 1.00 61.87 445 MET D C 1
ATOM 9449 O O . MET E 2 104 ? 148.261 157.465 172.000 1.00 61.96 445 MET D O 1
ATOM 9454 N N . ILE E 2 105 ? 149.693 157.801 170.295 1.00 57.27 446 ILE D N 1
ATOM 9455 C CA . ILE E 2 105 ? 150.812 157.702 171.226 1.00 53.50 446 ILE D CA 1
ATOM 9456 C C . ILE E 2 105 ? 150.827 158.921 172.130 1.00 54.39 446 ILE D C 1
ATOM 9457 O O . ILE E 2 105 ? 151.198 158.829 173.299 1.00 61.13 446 ILE D O 1
ATOM 9462 N N . VAL E 2 106 ? 150.457 160.089 171.598 1.00 52.04 447 VAL D N 1
ATOM 9463 C CA . VAL E 2 106 ? 150.423 161.274 172.448 1.00 54.53 447 VAL D CA 1
ATOM 9464 C C . VAL E 2 106 ? 149.389 161.095 173.550 1.00 48.07 447 VAL D C 1
ATOM 9465 O O . VAL E 2 106 ? 149.655 161.404 174.720 1.00 46.40 447 VAL D O 1
ATOM 9469 N N . LEU E 2 107 ? 148.208 160.563 173.214 1.00 52.56 448 LEU D N 1
ATOM 9470 C CA . LEU E 2 107 ? 147.204 160.374 174.261 1.00 48.66 448 LEU D CA 1
ATOM 9471 C C . LEU E 2 107 ? 147.660 159.355 175.306 1.00 52.15 448 LEU D C 1
ATOM 9472 O O . LEU E 2 107 ? 147.531 159.586 176.521 1.00 55.37 448 LEU D O 1
ATOM 9477 N N . LEU E 2 108 ? 148.294 158.268 174.854 1.00 54.70 449 LEU D N 1
ATOM 9478 C CA . LEU E 2 108 ? 148.735 157.235 175.786 1.00 48.87 449 LEU D CA 1
ATOM 9479 C C . LEU E 2 108 ? 149.883 157.720 176.659 1.00 48.79 449 LEU D C 1
ATOM 9480 O O . LEU E 2 108 ? 149.924 157.438 177.864 1.00 55.99 449 LEU D O 1
ATOM 9485 N N . GLU E 2 109 ? 150.820 158.461 176.072 1.00 52.06 450 GLU D N 1
ATOM 9486 C CA . GLU E 2 109 ? 151.949 158.966 176.836 1.00 51.46 450 GLU D CA 1
ATOM 9487 C C . GLU E 2 109 ? 151.493 160.013 177.838 1.00 51.68 450 GLU D C 1
ATOM 9488 O O . GLU E 2 109 ? 152.044 160.093 178.939 1.00 62.49 450 GLU D O 1
ATOM 9494 N N . ASN E 2 110 ? 150.490 160.828 177.491 1.00 49.48 451 ASN D N 1
ATOM 9495 C CA . ASN E 2 110 ? 150.012 161.795 178.472 1.00 46.46 451 ASN D CA 1
ATOM 9496 C C . ASN E 2 110 ? 149.363 161.075 179.643 1.00 45.93 451 ASN D C 1
ATOM 9497 O O . ASN E 2 110 ? 149.549 161.464 180.807 1.00 50.70 451 ASN D O 1
ATOM 9502 N N . GLU E 2 111 ? 148.643 159.985 179.358 1.00 53.36 452 GLU D N 1
ATOM 9503 C CA . GLU E 2 111 ? 148.037 159.225 180.445 1.00 50.49 452 GLU D CA 1
ATOM 9504 C C . GLU E 2 111 ? 149.113 158.613 181.340 1.00 50.65 452 GLU D C 1
ATOM 9505 O O . GLU E 2 111 ? 149.005 158.649 182.574 1.00 57.37 452 GLU D O 1
ATOM 9511 N N . ASN E 2 112 ? 150.176 158.074 180.732 1.00 57.05 453 ASN D N 1
ATOM 9512 C CA . ASN E 2 112 ? 151.244 157.451 181.511 1.00 53.94 453 ASN D CA 1
ATOM 9513 C C . ASN E 2 112 ? 152.021 158.478 182.326 1.00 43.34 453 ASN D C 1
ATOM 9514 O O . ASN E 2 112 ? 152.412 158.201 183.468 1.00 54.74 453 ASN D O 1
ATOM 9519 N N . ILE E 2 113 ? 152.202 159.683 181.785 1.00 43.93 454 ILE D N 1
ATOM 9520 C CA . ILE E 2 113 ? 152.904 160.739 182.506 1.00 49.10 454 ILE D CA 1
ATOM 9521 C C . ILE E 2 113 ? 152.087 161.160 183.717 1.00 49.26 454 ILE D C 1
ATOM 9522 O O . ILE E 2 113 ? 152.633 161.385 184.802 1.00 52.18 454 ILE D O 1
ATOM 9527 N N . ILE E 2 114 ? 150.772 161.292 183.549 1.00 49.97 455 ILE D N 1
ATOM 9528 C CA . ILE E 2 114 ? 149.932 161.673 184.680 1.00 50.42 455 ILE D CA 1
ATOM 9529 C C . ILE E 2 114 ? 149.948 160.572 185.742 1.00 52.93 455 ILE D C 1
ATOM 9530 O O . ILE E 2 114 ? 150.028 160.861 186.942 1.00 57.54 455 ILE D O 1
ATOM 9535 N N . ASN E 2 115 ? 149.851 159.303 185.332 1.00 56.86 456 ASN D N 1
ATOM 9536 C CA . ASN E 2 115 ? 149.884 158.206 186.305 1.00 51.50 456 ASN D CA 1
ATOM 9537 C C . ASN E 2 115 ? 151.217 158.175 187.060 1.00 60.00 456 ASN D C 1
ATOM 9538 O O . ASN E 2 115 ? 151.283 157.754 188.237 1.00 67.98 456 ASN D O 1
ATOM 9543 N N . ALA E 2 116 ? 152.300 158.584 186.390 1.00 64.38 457 ALA D N 1
ATOM 9544 C CA . ALA E 2 116 ? 153.588 158.606 187.067 1.00 56.02 457 ALA D CA 1
ATOM 9545 C C . ALA E 2 116 ? 153.557 159.522 188.285 1.00 59.91 457 ALA D C 1
ATOM 9546 O O . ALA E 2 116 ? 154.336 159.319 189.219 1.00 69.18 457 ALA D O 1
ATOM 9548 N N . GLU E 2 117 ? 152.677 160.536 188.297 1.00 67.47 458 GLU D N 1
ATOM 9549 C CA . GLU E 2 117 ? 152.622 161.438 189.444 1.00 68.29 458 GLU D CA 1
ATOM 9550 C C . GLU E 2 117 ? 152.264 160.658 190.699 1.00 68.01 458 GLU D C 1
ATOM 9551 O O . GLU E 2 117 ? 152.854 160.862 191.768 1.00 73.82 458 GLU D O 1
ATOM 9557 N N . ASP E 2 118 ? 151.387 159.662 190.553 1.00 62.22 459 ASP D N 1
ATOM 9558 C CA . ASP E 2 118 ? 150.961 158.910 191.717 1.00 63.48 459 ASP D CA 1
ATOM 9559 C C . ASP E 2 118 ? 152.010 157.881 192.062 1.00 63.97 459 ASP D C 1
ATOM 9560 O O . ASP E 2 118 ? 152.206 157.577 193.244 1.00 62.06 459 ASP D O 1
ATOM 9565 N N . GLU E 2 119 ? 152.724 157.373 191.055 1.00 70.12 460 GLU D N 1
ATOM 9566 C CA . GLU E 2 119 ? 153.791 156.429 191.381 1.00 67.19 460 GLU D CA 1
ATOM 9567 C C . GLU E 2 119 ? 154.892 157.132 192.179 1.00 69.85 460 GLU D C 1
ATOM 9568 O O . GLU E 2 119 ? 155.412 156.587 193.167 1.00 72.58 460 GLU D O 1
ATOM 9574 N N . HIS E 2 120 ? 155.197 158.380 191.809 1.00 64.92 461 HIS D N 1
ATOM 9575 C CA . HIS E 2 120 ? 156.240 159.140 192.492 1.00 61.08 461 HIS D CA 1
ATOM 9576 C C . HIS E 2 120 ? 155.803 159.527 193.899 1.00 62.22 461 HIS D C 1
ATOM 9577 O O . HIS E 2 120 ? 156.599 159.457 194.849 1.00 64.19 461 HIS D O 1
ATOM 9584 N N . VAL E 2 121 ? 154.532 159.903 194.065 1.00 60.66 462 VAL D N 1
ATOM 9585 C CA . VAL E 2 121 ? 154.067 160.246 195.405 1.00 61.35 462 VAL D CA 1
ATOM 9586 C C . VAL E 2 121 ? 154.073 159.006 196.285 1.00 62.07 462 VAL D C 1
ATOM 9587 O O . VAL E 2 121 ? 154.367 159.090 197.482 1.00 62.03 462 VAL D O 1
ATOM 9591 N N . HIS E 2 122 ? 153.683 157.852 195.736 1.00 64.11 463 HIS D N 1
ATOM 9592 C CA . HIS E 2 122 ? 153.736 156.626 196.524 1.00 61.70 463 HIS D CA 1
ATOM 9593 C C . HIS E 2 122 ? 155.159 156.352 196.997 1.00 59.46 463 HIS D C 1
ATOM 9594 O O . HIS E 2 122 ? 155.374 155.951 198.150 1.00 61.69 463 HIS D O 1
ATOM 9601 N N . ALA E 2 123 ? 156.144 156.507 196.101 1.00 59.23 464 ALA D N 1
ATOM 9602 C CA . ALA E 2 123 ? 157.530 156.295 196.513 1.00 58.32 464 ALA D CA 1
ATOM 9603 C C . ALA E 2 123 ? 157.921 157.246 197.640 1.00 56.72 464 ALA D C 1
ATOM 9604 O O . ALA E 2 123 ? 158.608 156.849 198.594 1.00 59.84 464 ALA D O 1
ATOM 9606 N N . LEU E 2 124 ? 157.465 158.501 197.568 1.00 60.29 465 LEU D N 1
ATOM 9607 C CA . LEU E 2 124 ? 157.786 159.446 198.636 1.00 55.54 465 LEU D CA 1
ATOM 9608 C C . LEU E 2 124 ? 157.123 159.024 199.944 1.00 55.06 465 LEU D C 1
ATOM 9609 O O . LEU E 2 124 ? 157.708 159.160 201.031 1.00 55.66 465 LEU D O 1
ATOM 9614 N N . LYS E 2 125 ? 155.893 158.509 199.849 1.00 60.40 466 LYS D N 1
ATOM 9615 C CA . LYS E 2 125 ? 155.193 158.015 201.028 1.00 53.95 466 LYS D CA 1
ATOM 9616 C C . LYS E 2 125 ? 155.982 156.897 201.686 1.00 60.97 466 LYS D C 1
ATOM 9617 O O . LYS E 2 125 ? 156.097 156.852 202.912 1.00 61.76 466 LYS D O 1
ATOM 9623 N N . GLN E 2 126 ? 156.507 155.966 200.888 1.00 61.06 467 GLN D N 1
ATOM 9624 C CA . GLN E 2 126 ? 157.247 154.858 201.483 1.00 54.66 467 GLN D CA 1
ATOM 9625 C C . GLN E 2 126 ? 158.549 155.352 202.094 1.00 62.22 467 GLN D C 1
ATOM 9626 O O . GLN E 2 126 ? 159.001 154.820 203.124 1.00 65.85 467 GLN D O 1
ATOM 9632 N N . LYS E 2 127 ? 159.145 156.388 201.495 1.00 63.36 468 LYS D N 1
ATOM 9633 C CA . LYS E 2 127 ? 160.355 156.957 202.072 1.00 53.66 468 LYS D CA 1
ATOM 9634 C C . LYS E 2 127 ? 160.060 157.507 203.459 1.00 54.47 468 LYS D C 1
ATOM 9635 O O . LYS E 2 127 ? 160.818 157.266 204.408 1.00 60.81 468 LYS D O 1
ATOM 9641 N N . LEU E 2 128 ? 158.925 158.198 203.610 1.00 51.39 469 LEU D N 1
ATOM 9642 C CA . LEU E 2 128 ? 158.558 158.700 204.933 1.00 56.12 469 LEU D CA 1
ATOM 9643 C C . LEU E 2 128 ? 158.184 157.560 205.869 1.00 55.46 469 LEU D C 1
ATOM 9644 O O . LEU E 2 128 ? 158.444 157.631 207.075 1.00 59.25 469 LEU D O 1
ATOM 9649 N N . THR E 2 129 ? 157.539 156.521 205.333 1.00 57.24 470 THR D N 1
ATOM 9650 C CA . THR E 2 129 ? 157.126 155.382 206.146 1.00 58.36 470 THR D CA 1
ATOM 9651 C C . THR E 2 129 ? 158.328 154.773 206.845 1.00 51.34 470 THR D C 1
ATOM 9652 O O . THR E 2 129 ? 158.270 154.446 208.036 1.00 52.19 470 THR D O 1
ATOM 9656 N N . LYS E 2 130 ? 159.432 154.619 206.116 1.00 60.29 471 LYS D N 1
ATOM 9657 C CA . LYS E 2 130 ? 160.632 154.068 206.734 1.00 60.42 471 LYS D CA 1
ATOM 9658 C C . LYS E 2 130 ? 161.331 155.092 207.620 1.00 61.68 471 LYS D C 1
ATOM 9659 O O . LYS E 2 130 ? 161.706 154.788 208.758 1.00 62.90 471 LYS D O 1
ATOM 9665 N N . MET E 2 131 ? 161.521 156.311 207.110 1.00 64.07 472 MET D N 1
ATOM 9666 C CA . MET E 2 131 ? 162.299 157.310 207.840 1.00 57.78 472 MET D CA 1
ATOM 9667 C C . MET E 2 131 ? 161.655 157.771 209.144 1.00 62.77 472 MET D C 1
ATOM 9668 O O . MET E 2 131 ? 162.376 158.049 210.107 1.00 65.04 472 MET D O 1
ATOM 9673 N N . LEU E 2 132 ? 160.324 157.823 209.228 1.00 59.56 473 LEU D N 1
ATOM 9674 C CA . LEU E 2 132 ? 159.691 158.396 210.417 1.00 58.05 473 LEU D CA 1
ATOM 9675 C C . LEU E 2 132 ? 159.546 157.431 211.588 1.00 57.72 473 LEU D C 1
ATOM 9676 O O . LEU E 2 132 ? 159.117 157.864 212.663 1.00 61.56 473 LEU D O 1
ATOM 9681 N N . GLY E 2 133 ? 159.887 156.159 211.431 1.00 62.05 474 GLY D N 1
ATOM 9682 C CA . GLY E 2 133 ? 159.809 155.220 212.526 1.00 60.57 474 GLY D CA 1
ATOM 9683 C C . GLY E 2 133 ? 158.449 154.588 212.760 1.00 64.21 474 GLY D C 1
ATOM 9684 O O . GLY E 2 133 ? 157.435 154.978 212.174 1.00 61.51 474 GLY D O 1
ATOM 9685 N N . PRO E 2 134 ? 158.417 153.577 213.638 1.00 67.06 475 PRO D N 1
ATOM 9686 C CA . PRO E 2 134 ? 157.162 152.851 213.895 1.00 61.46 475 PRO D CA 1
ATOM 9687 C C . PRO E 2 134 ? 156.092 153.646 214.622 1.00 64.60 475 PRO D C 1
ATOM 9688 O O . PRO E 2 134 ? 154.927 153.232 214.583 1.00 71.03 475 PRO D O 1
ATOM 9692 N N . SER E 2 135 ? 156.421 154.765 215.269 1.00 68.70 476 SER D N 1
ATOM 9693 C CA . SER E 2 135 ? 155.419 155.497 216.034 1.00 69.89 476 SER D CA 1
ATOM 9694 C C . SER E 2 135 ? 154.649 156.522 215.214 1.00 72.13 476 SER D C 1
ATOM 9695 O O . SER E 2 135 ? 153.664 157.073 215.717 1.00 70.46 476 SER D O 1
ATOM 9698 N N . ALA E 2 136 ? 155.060 156.795 213.981 1.00 67.52 477 ALA D N 1
ATOM 9699 C CA . ALA E 2 136 ? 154.344 157.762 213.166 1.00 60.50 477 ALA D CA 1
ATOM 9700 C C . ALA E 2 136 ? 153.004 157.160 212.765 1.00 68.85 477 ALA D C 1
ATOM 9701 O O . ALA E 2 136 ? 152.924 155.974 212.432 1.00 69.64 477 ALA D O 1
ATOM 9703 N N . GLN E 2 137 ? 151.946 157.967 212.791 1.00 65.17 478 GLN D N 1
ATOM 9704 C CA . GLN E 2 137 ? 150.625 157.490 212.397 1.00 56.86 478 GLN D CA 1
ATOM 9705 C C . GLN E 2 137 ? 150.449 157.724 210.903 1.00 56.66 478 GLN D C 1
ATOM 9706 O O . GLN E 2 137 ? 150.480 158.866 210.447 1.00 61.34 478 GLN D O 1
ATOM 9712 N N . ASP E 2 138 ? 150.186 156.654 210.162 1.00 60.99 479 ASP D N 1
ATOM 9713 C CA . ASP E 2 138 ? 150.009 156.713 208.713 1.00 60.44 479 ASP D CA 1
ATOM 9714 C C . ASP E 2 138 ? 148.552 157.063 208.431 1.00 62.31 479 ASP D C 1
ATOM 9715 O O . ASP E 2 138 ? 147.653 156.264 208.714 1.00 68.62 479 ASP D O 1
ATOM 9720 N N . MET E 2 139 ? 148.312 158.249 207.875 1.00 62.58 480 MET D N 1
ATOM 9721 C CA . MET E 2 139 ? 146.948 158.712 207.663 1.00 64.06 480 MET D CA 1
ATOM 9722 C C . MET E 2 139 ? 146.337 158.237 206.349 1.00 65.93 480 MET D C 1
ATOM 9723 O O . MET E 2 139 ? 145.165 158.522 206.099 1.00 71.50 480 MET D O 1
ATOM 9728 N N . GLY E 2 140 ? 147.092 157.538 205.500 1.00 64.36 481 GLY D N 1
ATOM 9729 C CA . GLY E 2 140 ? 146.584 157.001 204.253 1.00 64.79 481 GLY D CA 1
ATOM 9730 C C . GLY E 2 140 ? 146.710 157.921 203.055 1.00 65.89 481 GLY D C 1
ATOM 9731 O O . GLY E 2 140 ? 146.647 157.446 201.916 1.00 70.33 481 GLY D O 1
ATOM 9732 N N . ASP E 2 141 ? 146.893 159.219 203.286 1.00 70.46 482 ASP D N 1
ATOM 9733 C CA . ASP E 2 141 ? 147.023 160.230 202.241 1.00 71.33 482 ASP D CA 1
ATOM 9734 C C . ASP E 2 141 ? 148.478 160.584 201.960 1.00 73.38 482 ASP D C 1
ATOM 9735 O O . ASP E 2 141 ? 148.742 161.525 201.205 1.00 74.77 482 ASP D O 1
ATOM 9740 N N . GLY E 2 142 ? 149.423 159.849 202.541 1.00 71.27 483 GLY D N 1
ATOM 9741 C CA . GLY E 2 142 ? 150.823 160.203 202.461 1.00 64.77 483 GLY D CA 1
ATOM 9742 C C . GLY E 2 142 ? 151.250 161.224 203.487 1.00 63.82 483 GLY D C 1
ATOM 9743 O O . GLY E 2 142 ? 152.273 161.887 203.298 1.00 64.70 483 GLY D O 1
ATOM 9744 N N . CYS E 2 143 ? 150.487 161.366 204.572 1.00 64.85 484 CYS D N 1
ATOM 9745 C CA . CYS E 2 143 ? 150.765 162.293 205.660 1.00 65.15 484 CYS D CA 1
ATOM 9746 C C . CYS E 2 143 ? 150.953 161.475 206.925 1.00 62.78 484 CYS D C 1
ATOM 9747 O O . CYS E 2 143 ? 150.230 160.500 207.151 1.00 69.64 484 CYS D O 1
ATOM 9750 N N . PHE E 2 144 ? 151.928 161.868 207.741 1.00 58.63 485 PHE D N 1
ATOM 9751 C CA . PHE E 2 144 ? 152.225 161.186 208.990 1.00 57.52 485 PHE D CA 1
ATOM 9752 C C . PHE E 2 144 ? 152.224 162.194 210.126 1.00 57.91 485 PHE D C 1
ATOM 9753 O O . PHE E 2 144 ? 152.624 163.343 209.938 1.00 66.21 485 PHE D O 1
ATOM 9761 N N . ILE E 2 145 ? 151.796 161.753 211.312 1.00 66.23 486 ILE D N 1
ATOM 9762 C CA . ILE E 2 145 ? 151.827 162.578 212.516 1.00 69.54 486 ILE D CA 1
ATOM 9763 C C . ILE E 2 145 ? 152.954 162.099 213.426 1.00 72.11 486 ILE D C 1
ATOM 9764 O O . ILE E 2 145 ? 153.029 160.911 213.760 1.00 75.38 486 ILE D O 1
ATOM 9769 N N . VAL E 2 146 ? 153.826 163.028 213.822 1.00 73.38 487 VAL D N 1
ATOM 9770 C CA . VAL E 2 146 ? 154.970 162.766 214.693 1.00 70.20 487 VAL D CA 1
ATOM 9771 C C . VAL E 2 146 ? 154.899 163.691 215.905 1.00 73.91 487 VAL D C 1
ATOM 9772 O O . VAL E 2 146 ? 154.505 164.854 215.768 1.00 79.73 487 VAL D O 1
ATOM 9776 N N . ASP E 2 147 ? 155.283 163.192 217.087 1.00 80.41 488 ASP D N 1
ATOM 9777 C CA . ASP E 2 147 ? 155.209 164.011 218.305 1.00 81.67 488 ASP D CA 1
ATOM 9778 C C . ASP E 2 147 ? 156.470 164.852 218.511 1.00 85.06 488 ASP D C 1
ATOM 9779 O O . ASP E 2 147 ? 157.177 164.736 219.511 1.00 86.62 488 ASP D O 1
ATOM 9784 N N . HIS E 2 148 ? 156.749 165.717 217.546 1.00 79.48 489 HIS D N 1
ATOM 9785 C CA . HIS E 2 148 ? 157.861 166.644 217.681 1.00 80.65 489 HIS D CA 1
ATOM 9786 C C . HIS E 2 148 ? 157.588 167.784 216.720 1.00 81.63 489 HIS D C 1
ATOM 9787 O O . HIS E 2 148 ? 156.751 167.663 215.822 1.00 80.96 489 HIS D O 1
ATOM 9794 N N . GLN E 2 149 ? 158.294 168.890 216.908 1.00 83.08 490 GLN D N 1
ATOM 9795 C CA . GLN E 2 149 ? 158.178 169.983 215.962 1.00 82.26 490 GLN D CA 1
ATOM 9796 C C . GLN E 2 149 ? 159.096 169.702 214.777 1.00 81.90 490 GLN D C 1
ATOM 9797 O O . GLN E 2 149 ? 160.242 169.279 214.952 1.00 83.00 490 GLN D O 1
ATOM 9803 N N . CYS E 2 150 ? 158.588 169.939 213.570 1.00 83.77 491 CYS D N 1
ATOM 9804 C CA . CYS E 2 150 ? 159.320 169.732 212.318 1.00 86.20 491 CYS D CA 1
ATOM 9805 C C . CYS E 2 150 ? 159.355 171.072 211.600 1.00 86.57 491 CYS D C 1
ATOM 9806 O O . CYS E 2 150 ? 158.455 171.371 210.813 1.00 85.90 491 CYS D O 1
ATOM 9809 N N . LYS E 2 151 ? 160.408 171.857 211.837 1.00 90.59 492 LYS D N 1
ATOM 9810 C CA . LYS E 2 151 ? 160.506 173.213 211.298 1.00 90.39 492 LYS D CA 1
ATOM 9811 C C . LYS E 2 151 ? 161.761 173.333 210.436 1.00 91.84 492 LYS D C 1
ATOM 9812 O O . LYS E 2 151 ? 162.861 173.560 210.950 1.00 94.90 492 LYS D O 1
ATOM 9818 N N . GLU E 2 152 ? 161.584 173.165 209.127 1.00 87.10 493 GLU D N 1
ATOM 9819 C CA . GLU E 2 152 ? 162.606 173.339 208.096 1.00 88.63 493 GLU D CA 1
ATOM 9820 C C . GLU E 2 152 ? 163.780 172.367 208.195 1.00 90.78 493 GLU D C 1
ATOM 9821 O O . GLU E 2 152 ? 164.085 171.674 207.220 1.00 90.46 493 GLU D O 1
ATOM 9827 N N . ASP E 2 153 ? 164.460 172.318 209.348 1.00 93.78 494 ASP D N 1
ATOM 9828 C CA . ASP E 2 153 ? 165.593 171.407 209.492 1.00 91.17 494 ASP D CA 1
ATOM 9829 C C . ASP E 2 153 ? 165.148 169.961 209.338 1.00 93.55 494 ASP D C 1
ATOM 9830 O O . ASP E 2 153 ? 165.833 169.144 208.705 1.00 95.32 494 ASP D O 1
ATOM 9835 N N . CYS E 2 154 ? 163.967 169.647 209.872 1.00 86.89 495 CYS D N 1
ATOM 9836 C CA . CYS E 2 154 ? 163.444 168.297 209.756 1.00 83.73 495 CYS D CA 1
ATOM 9837 C C . CYS E 2 154 ? 163.095 167.984 208.310 1.00 84.60 495 CYS D C 1
ATOM 9838 O O . CYS E 2 154 ? 163.312 166.856 207.853 1.00 85.33 495 CYS D O 1
ATOM 9841 N N . LEU E 2 155 ? 162.659 168.986 207.543 1.00 78.16 496 LEU D N 1
ATOM 9842 C CA . LEU E 2 155 ? 162.307 168.710 206.158 1.00 76.54 496 LEU D CA 1
ATOM 9843 C C . LEU E 2 155 ? 163.565 168.560 205.320 1.00 79.63 496 LEU D C 1
ATOM 9844 O O . LEU E 2 155 ? 163.580 167.779 204.365 1.00 82.04 496 LEU D O 1
ATOM 9849 N N . ARG E 2 156 ? 164.628 169.289 205.671 1.00 83.55 497 ARG D N 1
ATOM 9850 C CA . ARG E 2 156 ? 165.889 169.137 204.957 1.00 83.42 497 ARG D CA 1
ATOM 9851 C C . ARG E 2 156 ? 166.459 167.749 205.199 1.00 80.63 497 ARG D C 1
ATOM 9852 O O . ARG E 2 156 ? 166.976 167.108 204.276 1.00 79.18 497 ARG D O 1
ATOM 9860 N N . GLU E 2 157 ? 166.363 167.270 206.443 1.00 79.36 498 GLU D N 1
ATOM 9861 C CA . GLU E 2 157 ? 166.832 165.926 206.760 1.00 79.93 498 GLU D CA 1
ATOM 9862 C C . GLU E 2 157 ? 165.983 164.865 206.073 1.00 81.15 498 GLU D C 1
ATOM 9863 O O . GLU E 2 157 ? 166.501 163.812 205.686 1.00 82.44 498 GLU D O 1
ATOM 9869 N N . ILE E 2 158 ? 164.684 165.119 205.921 1.00 72.14 499 ILE D N 1
ATOM 9870 C CA . ILE E 2 158 ? 163.817 164.193 205.196 1.00 70.44 499 ILE D CA 1
ATOM 9871 C C . ILE E 2 158 ? 164.197 164.147 203.720 1.00 72.73 499 ILE D C 1
ATOM 9872 O O . ILE E 2 158 ? 164.318 163.068 203.131 1.00 72.83 499 ILE D O 1
ATOM 9877 N N . VAL E 2 159 ? 164.382 165.312 203.096 1.00 76.17 500 VAL D N 1
ATOM 9878 C CA . VAL E 2 159 ? 164.741 165.344 201.679 1.00 76.67 500 VAL D CA 1
ATOM 9879 C C . VAL E 2 159 ? 166.094 164.680 201.457 1.00 78.59 500 VAL D C 1
ATOM 9880 O O . VAL E 2 159 ? 166.278 163.920 200.498 1.00 79.65 500 VAL D O 1
ATOM 9884 N N . SER E 2 160 ? 167.061 164.951 202.333 1.00 78.60 501 SER D N 1
ATOM 9885 C CA . SER E 2 160 ? 168.395 164.389 202.175 1.00 78.63 501 SER D CA 1
ATOM 9886 C C . SER E 2 160 ? 168.494 162.924 202.583 1.00 79.42 501 SER D C 1
ATOM 9887 O O . SER E 2 160 ? 169.529 162.300 202.324 1.00 80.82 501 SER D O 1
ATOM 9890 N N . GLY E 2 161 ? 167.464 162.358 203.209 1.00 81.04 502 GLY D N 1
ATOM 9891 C CA . GLY E 2 161 ? 167.530 160.978 203.649 1.00 77.98 502 GLY D CA 1
ATOM 9892 C C . GLY E 2 161 ? 168.326 160.727 204.909 1.00 78.60 502 GLY D C 1
ATOM 9893 O O . GLY E 2 161 ? 168.769 159.594 205.122 1.00 80.06 502 GLY D O 1
ATOM 9894 N N . ASN E 2 162 ? 168.514 161.740 205.756 1.00 76.24 503 ASN D N 1
ATOM 9895 C CA . ASN E 2 162 ? 169.294 161.624 206.985 1.00 79.00 503 ASN D CA 1
ATOM 9896 C C . ASN E 2 162 ? 168.447 161.738 208.248 1.00 83.17 503 ASN D C 1
ATOM 9897 O O . ASN E 2 162 ? 169.002 161.776 209.351 1.00 87.59 503 ASN D O 1
ATOM 9902 N N . TYR E 2 163 ? 167.124 161.801 208.117 1.00 73.83 504 TYR D N 1
ATOM 9903 C CA . TYR E 2 163 ? 166.247 161.861 209.280 1.00 72.27 504 TYR D CA 1
ATOM 9904 C C . TYR E 2 163 ? 166.409 160.619 210.152 1.00 71.78 504 TYR D C 1
ATOM 9905 O O . TYR E 2 163 ? 166.385 159.490 209.655 1.00 74.65 504 TYR D O 1
ATOM 9914 N N . THR E 2 164 ? 166.583 160.840 211.457 1.00 74.70 505 THR D N 1
ATOM 9915 C CA . THR E 2 164 ? 166.698 159.767 212.446 1.00 76.60 505 THR D CA 1
ATOM 9916 C C . THR E 2 164 ? 165.723 160.062 213.583 1.00 78.87 505 THR D C 1
ATOM 9917 O O . THR E 2 164 ? 165.851 161.119 214.234 1.00 81.36 505 THR D O 1
ATOM 9921 N N . PRO E 2 165 ? 164.711 159.202 213.840 1.00 76.07 506 PRO D N 1
ATOM 9922 C CA . PRO E 2 165 ? 163.720 159.519 214.896 1.00 76.01 506 PRO D CA 1
ATOM 9923 C C . PRO E 2 165 ? 164.300 159.867 216.268 1.00 76.87 506 PRO D C 1
ATOM 9924 O O . PRO E 2 165 ? 163.766 160.759 216.944 1.00 71.94 506 PRO D O 1
ATOM 9928 N N . SER E 2 166 ? 165.409 159.233 216.679 1.00 81.77 507 SER D N 1
ATOM 9929 C CA . SER E 2 166 ? 165.957 159.492 218.010 1.00 81.47 507 SER D CA 1
ATOM 9930 C C . SER E 2 166 ? 166.425 160.926 218.167 1.00 82.10 507 SER D C 1
ATOM 9931 O O . SER E 2 166 ? 166.521 161.407 219.301 1.00 84.61 507 SER D O 1
ATOM 9934 N N . LYS E 2 167 ? 166.740 161.615 217.065 1.00 78.00 508 LYS D N 1
ATOM 9935 C CA . LYS E 2 167 ? 167.171 162.999 217.192 1.00 80.30 508 LYS D CA 1
ATOM 9936 C C . LYS E 2 167 ? 166.064 163.847 217.799 1.00 81.64 508 LYS D C 1
ATOM 9937 O O . LYS E 2 167 ? 166.348 164.851 218.463 1.00 79.45 508 LYS D O 1
ATOM 9943 N N . TYR E 2 168 ? 164.804 163.456 217.591 1.00 82.64 509 TYR D N 1
ATOM 9944 C CA . TYR E 2 168 ? 163.652 164.221 218.046 1.00 81.61 509 TYR D CA 1
ATOM 9945 C C . TYR E 2 168 ? 162.968 163.555 219.233 1.00 81.71 509 TYR D C 1
ATOM 9946 O O . TYR E 2 168 ? 161.904 164.012 219.662 1.00 81.22 509 TYR D O 1
ATOM 9955 N N . GLY E 2 169 ? 163.559 162.491 219.774 1.00 78.28 510 GLY D N 1
ATOM 9956 C CA . GLY E 2 169 ? 162.970 161.749 220.864 1.00 78.97 510 GLY D CA 1
ATOM 9957 C C . GLY E 2 169 ? 161.929 160.744 220.440 1.00 81.58 510 GLY D C 1
ATOM 9958 O O . GLY E 2 169 ? 161.137 160.307 221.280 1.00 80.33 510 GLY D O 1
ATOM 9959 N N . MET E 2 170 ? 161.910 160.352 219.166 1.00 82.26 511 MET D N 1
ATOM 9960 C CA . MET E 2 170 ? 160.931 159.403 218.659 1.00 81.09 511 MET D CA 1
ATOM 9961 C C . MET E 2 170 ? 161.541 158.008 218.567 1.00 80.54 511 MET D C 1
ATOM 9962 O O . MET E 2 170 ? 162.744 157.844 218.350 1.00 82.19 511 MET D O 1
ATOM 9967 N N . ASP E 2 171 ? 160.688 157.005 218.741 1.00 80.54 512 ASP D N 1
ATOM 9968 C CA . ASP E 2 171 ? 161.093 155.614 218.600 1.00 82.92 512 ASP D CA 1
ATOM 9969 C C . ASP E 2 171 ? 161.528 155.259 217.181 1.00 81.71 512 ASP D C 1
ATOM 9970 O O . ASP E 2 171 ? 160.963 155.750 216.199 1.00 83.86 512 ASP D O 1
ATOM 9975 N N . GLU E 2 172 ? 162.546 154.402 217.082 1.00 72.52 513 GLU D N 1
ATOM 9976 C CA . GLU E 2 172 ? 162.967 153.789 215.829 1.00 77.01 513 GLU D CA 1
ATOM 9977 C C . GLU E 2 172 ? 162.417 152.369 215.796 1.00 79.80 513 GLU D C 1
ATOM 9978 O O . GLU E 2 172 ? 161.795 151.887 216.745 1.00 79.10 513 GLU D O 1
ATOM 9984 N N . PHE E 2 173 ? 162.655 151.690 214.685 1.00 70.18 514 PHE D N 1
ATOM 9985 C CA . PHE E 2 173 ? 162.193 150.325 214.553 1.00 67.75 514 PHE D CA 1
ATOM 9986 C C . PHE E 2 173 ? 163.036 149.426 215.446 1.00 70.12 514 PHE D C 1
ATOM 9987 O O . PHE E 2 173 ? 164.223 149.677 215.672 1.00 68.13 514 PHE D O 1
ATOM 9995 N N . LYS E 2 174 ? 162.409 148.376 215.969 1.00 76.84 515 LYS D N 1
ATOM 9996 C CA . LYS E 2 174 ? 163.140 147.430 216.797 1.00 75.41 515 LYS D CA 1
ATOM 9997 C C . LYS E 2 174 ? 164.189 146.747 215.934 1.00 76.30 515 LYS D C 1
ATOM 9998 O O . LYS E 2 174 ? 163.950 146.453 214.760 1.00 77.91 515 LYS D O 1
ATOM 10004 N N . SER E 2 175 ? 165.362 146.508 216.507 1.00 83.36 516 SER D N 1
ATOM 10005 C CA . SER E 2 175 ? 166.394 145.844 215.743 1.00 85.70 516 SER D CA 1
ATOM 10006 C C . SER E 2 175 ? 166.020 144.380 215.510 1.00 88.56 516 SER D C 1
ATOM 10007 O O . SER E 2 175 ? 165.213 143.809 216.248 1.00 84.81 516 SER D O 1
ATOM 10010 N N . PRO E 2 176 ? 166.605 143.745 214.486 1.00 87.21 517 PRO D N 1
ATOM 10011 C CA . PRO E 2 176 ? 166.343 142.315 214.256 1.00 82.38 517 PRO D CA 1
ATOM 10012 C C . PRO E 2 176 ? 167.031 141.377 215.227 1.00 85.36 517 PRO D C 1
ATOM 10013 O O . PRO E 2 176 ? 166.783 140.167 215.155 1.00 85.63 517 PRO D O 1
ATOM 10017 N N . ILE E 2 177 ? 167.870 141.876 216.124 1.00 92.16 518 ILE D N 1
ATOM 10018 C CA . ILE E 2 177 ? 168.635 141.021 217.023 1.00 91.66 518 ILE D CA 1
ATOM 10019 C C . ILE E 2 177 ? 167.822 140.809 218.292 1.00 91.54 518 ILE D C 1
ATOM 10020 O O . ILE E 2 177 ? 167.402 141.771 218.945 1.00 90.34 518 ILE D O 1
ATOM 10025 N N . ILE E 2 178 ? 167.602 139.544 218.634 1.00 95.19 519 ILE D N 1
ATOM 10026 C CA . ILE E 2 178 ? 166.779 139.160 219.773 1.00 96.05 519 ILE D CA 1
ATOM 10027 C C . ILE E 2 178 ? 167.125 137.731 220.182 1.00 96.34 519 ILE D C 1
ATOM 10028 O O . ILE E 2 178 ? 167.147 137.402 221.368 1.00 94.27 519 ILE D O 1
ATOM 10033 N N . ASP F 2 21 ? 131.995 142.153 198.129 1.00 77.29 362 ASP F N 1
ATOM 10034 C CA . ASP F 2 21 ? 131.983 143.539 198.578 1.00 80.35 362 ASP F CA 1
ATOM 10035 C C . ASP F 2 21 ? 131.282 144.436 197.562 1.00 81.71 362 ASP F C 1
ATOM 10036 O O . ASP F 2 21 ? 131.812 144.680 196.486 1.00 81.05 362 ASP F O 1
ATOM 10041 N N . GLY F 2 22 ? 130.107 144.950 197.916 1.00 86.33 363 GLY F N 1
ATOM 10042 C CA . GLY F 2 22 ? 129.319 145.752 196.996 1.00 84.60 363 GLY F CA 1
ATOM 10043 C C . GLY F 2 22 ? 128.124 145.083 196.341 1.00 88.01 363 GLY F C 1
ATOM 10044 O O . GLY F 2 22 ? 127.561 144.116 196.861 1.00 87.16 363 GLY F O 1
ATOM 10045 N N . MET F 2 23 ? 127.768 145.597 195.165 1.00 94.20 364 MET F N 1
ATOM 10046 C CA . MET F 2 23 ? 126.528 145.278 194.448 1.00 94.87 364 MET F CA 1
ATOM 10047 C C . MET F 2 23 ? 125.295 145.163 195.336 1.00 94.90 364 MET F C 1
ATOM 10048 O O . MET F 2 23 ? 124.489 144.237 195.224 1.00 94.21 364 MET F O 1
ATOM 10053 N N . ILE F 2 24 ? 125.171 146.125 196.249 1.00 95.45 365 ILE F N 1
ATOM 10054 C CA . ILE F 2 24 ? 123.844 146.420 196.766 1.00 99.28 365 ILE F CA 1
ATOM 10055 C C . ILE F 2 24 ? 123.144 147.161 195.635 1.00 98.46 365 ILE F C 1
ATOM 10056 O O . ILE F 2 24 ? 121.940 147.017 195.391 1.00 96.90 365 ILE F O 1
ATOM 10061 N N . ALA F 2 25 ? 123.944 147.982 194.942 1.00 95.37 366 ALA F N 1
ATOM 10062 C CA . ALA F 2 25 ? 123.745 148.695 193.692 1.00 95.15 366 ALA F CA 1
ATOM 10063 C C . ALA F 2 25 ? 125.186 149.094 193.377 1.00 97.12 366 ALA F C 1
ATOM 10064 O O . ALA F 2 25 ? 125.806 149.747 194.214 1.00 97.21 366 ALA F O 1
ATOM 10066 N N . GLY F 2 26 ? 125.747 148.751 192.213 1.00 85.16 367 GLY F N 1
ATOM 10067 C CA . GLY F 2 26 ? 127.114 149.175 191.911 1.00 83.81 367 GLY F CA 1
ATOM 10068 C C . GLY F 2 26 ? 128.211 148.141 192.145 1.00 82.16 367 GLY F C 1
ATOM 10069 O O . GLY F 2 26 ? 128.211 147.425 193.148 1.00 81.72 367 GLY F O 1
ATOM 10070 N N . TRP F 2 27 ? 129.165 148.080 191.209 1.00 77.05 368 TRP F N 1
ATOM 10071 C CA . TRP F 2 27 ? 130.258 147.104 191.252 1.00 76.43 368 TRP F CA 1
ATOM 10072 C C . TRP F 2 27 ? 131.124 147.212 192.508 1.00 75.91 368 TRP F C 1
ATOM 10073 O O . TRP F 2 27 ? 131.502 146.192 193.096 1.00 76.51 368 TRP F O 1
ATOM 10084 N N . HIS F 2 28 ? 131.449 148.431 192.932 1.00 71.12 369 HIS F N 1
ATOM 10085 C CA . HIS F 2 28 ? 132.394 148.692 194.017 1.00 65.89 369 HIS F CA 1
ATOM 10086 C C . HIS F 2 28 ? 131.700 149.041 195.325 1.00 66.02 369 HIS F C 1
ATOM 10087 O O . HIS F 2 28 ? 130.661 149.707 195.325 1.00 74.60 369 HIS F O 1
ATOM 10094 N N . GLY F 2 29 ? 132.271 148.595 196.440 1.00 67.50 370 GLY F N 1
ATOM 10095 C CA . GLY F 2 29 ? 131.645 148.892 197.713 1.00 70.57 370 GLY F CA 1
ATOM 10096 C C . GLY F 2 29 ? 132.415 148.388 198.914 1.00 67.05 370 GLY F C 1
ATOM 10097 O O . GLY F 2 29 ? 133.580 147.995 198.824 1.00 71.50 370 GLY F O 1
ATOM 10098 N N . TYR F 2 30 ? 131.715 148.417 200.052 1.00 62.84 371 TYR F N 1
ATOM 10099 C CA . TYR F 2 30 ? 132.236 148.070 201.366 1.00 62.72 371 TYR F CA 1
ATOM 10100 C C . TYR F 2 30 ? 131.320 147.053 202.033 1.00 68.89 371 TYR F C 1
ATOM 10101 O O . TYR F 2 30 ? 130.128 146.966 201.720 1.00 77.75 371 TYR F O 1
ATOM 10110 N N . SER F 2 31 ? 131.882 146.285 202.968 1.00 67.33 372 SER F N 1
ATOM 10111 C CA . SER F 2 31 ? 131.085 145.364 203.765 1.00 67.42 372 SER F CA 1
ATOM 10112 C C . SER F 2 31 ? 131.615 145.325 205.191 1.00 64.42 372 SER F C 1
ATOM 10113 O O . SER F 2 31 ? 132.766 145.672 205.462 1.00 63.59 372 SER F O 1
ATOM 10116 N N . SER F 2 32 ? 130.743 144.888 206.099 1.00 77.75 373 SER F N 1
ATOM 10117 C CA . SER F 2 32 ? 131.053 144.735 207.518 1.00 76.91 373 SER F CA 1
ATOM 10118 C C . SER F 2 32 ? 130.589 143.357 207.962 1.00 76.06 373 SER F C 1
ATOM 10119 O O . SER F 2 32 ? 129.386 143.081 207.944 1.00 82.82 373 SER F O 1
ATOM 10122 N N . THR F 2 33 ? 131.528 142.500 208.366 1.00 72.51 374 THR F N 1
ATOM 10123 C CA . THR F 2 33 ? 131.224 141.131 208.783 1.00 79.47 374 THR F CA 1
ATOM 10124 C C . THR F 2 33 ? 131.569 140.919 210.252 1.00 76.11 374 THR F C 1
ATOM 10125 O O . THR F 2 33 ? 132.728 141.080 210.648 1.00 78.54 374 THR F O 1
ATOM 10129 N N . GLY F 2 34 ? 130.566 140.568 211.059 1.00 83.99 375 GLY F N 1
ATOM 10130 C CA . GLY F 2 34 ? 130.802 140.374 212.482 1.00 84.34 375 GLY F CA 1
ATOM 10131 C C . GLY F 2 34 ? 129.690 139.667 213.238 1.00 87.15 375 GLY F C 1
ATOM 10132 O O . GLY F 2 34 ? 129.061 138.737 212.717 1.00 88.45 375 GLY F O 1
ATOM 10133 N N . ASP F 2 35 ? 129.373 140.173 214.436 1.00 87.75 376 ASP F N 1
ATOM 10134 C CA . ASP F 2 35 ? 128.359 139.551 215.290 1.00 88.75 376 ASP F CA 1
ATOM 10135 C C . ASP F 2 35 ? 126.973 139.604 214.659 1.00 88.26 376 ASP F C 1
ATOM 10136 O O . ASP F 2 35 ? 126.103 138.803 215.015 1.00 88.38 376 ASP F O 1
ATOM 10141 N N . HIS F 2 36 ? 126.769 140.530 213.732 1.00 86.12 377 HIS F N 1
ATOM 10142 C CA . HIS F 2 36 ? 125.506 140.791 213.065 1.00 84.30 377 HIS F CA 1
ATOM 10143 C C . HIS F 2 36 ? 125.502 140.182 211.670 1.00 88.99 377 HIS F C 1
ATOM 10144 O O . HIS F 2 36 ? 124.629 140.509 210.859 1.00 89.77 377 HIS F O 1
ATOM 10151 N N . GLY F 2 37 ? 126.464 139.302 211.376 1.00 84.22 378 GLY F N 1
ATOM 10152 C CA . GLY F 2 37 ? 126.570 138.728 210.052 1.00 82.86 378 GLY F CA 1
ATOM 10153 C C . GLY F 2 37 ? 127.243 139.730 209.132 1.00 84.85 378 GLY F C 1
ATOM 10154 O O . GLY F 2 37 ? 128.028 140.568 209.579 1.00 83.02 378 GLY F O 1
ATOM 10155 N N . THR F 2 38 ? 126.969 139.614 207.833 1.00 80.48 379 THR F N 1
ATOM 10156 C CA . THR F 2 38 ? 127.599 140.462 206.831 1.00 79.15 379 THR F CA 1
ATOM 10157 C C . THR F 2 38 ? 126.608 141.486 206.290 1.00 79.85 379 THR F C 1
ATOM 10158 O O . THR F 2 38 ? 125.538 141.119 205.794 1.00 78.29 379 THR F O 1
ATOM 10162 N N . LYS F 2 39 ? 126.974 142.761 206.388 1.00 82.11 380 LYS F N 1
ATOM 10163 C CA . LYS F 2 39 ? 126.209 143.877 205.853 1.00 80.08 380 LYS F CA 1
ATOM 10164 C C . LYS F 2 39 ? 127.009 144.439 204.692 1.00 80.92 380 LYS F C 1
ATOM 10165 O O . LYS F 2 39 ? 128.242 144.409 204.716 1.00 80.83 380 LYS F O 1
ATOM 10171 N N . VAL F 2 40 ? 126.316 144.943 203.673 1.00 75.66 381 VAL F N 1
ATOM 10172 C CA . VAL F 2 40 ? 126.983 145.478 202.494 1.00 75.42 381 VAL F CA 1
ATOM 10173 C C . VAL F 2 40 ? 126.400 146.832 202.116 1.00 77.15 381 VAL F C 1
ATOM 10174 O O . VAL F 2 40 ? 125.205 147.094 202.281 1.00 80.61 381 VAL F O 1
ATOM 10178 N N . ALA F 2 41 ? 127.276 147.695 201.609 1.00 72.11 382 ALA F N 1
ATOM 10179 C CA . ALA F 2 41 ? 126.928 149.002 201.077 1.00 75.61 382 ALA F CA 1
ATOM 10180 C C . ALA F 2 41 ? 127.815 149.181 199.860 1.00 75.53 382 ALA F C 1
ATOM 10181 O O . ALA F 2 41 ? 128.860 148.536 199.763 1.00 75.40 382 ALA F O 1
ATOM 10183 N N . ALA F 2 42 ? 127.405 150.028 198.915 1.00 74.33 383 ALA F N 1
ATOM 10184 C CA . ALA F 2 42 ? 128.220 150.228 197.726 1.00 71.27 383 ALA F CA 1
ATOM 10185 C C . ALA F 2 42 ? 128.532 151.693 197.485 1.00 73.72 383 ALA F C 1
ATOM 10186 O O . ALA F 2 42 ? 127.753 152.590 197.817 1.00 75.03 383 ALA F O 1
ATOM 10188 N N . ASP F 2 43 ? 129.700 151.899 196.888 1.00 75.03 384 ASP F N 1
ATOM 10189 C CA . ASP F 2 43 ? 130.217 153.207 196.508 1.00 72.72 384 ASP F CA 1
ATOM 10190 C C . ASP F 2 43 ? 129.941 153.459 195.029 1.00 69.47 384 ASP F C 1
ATOM 10191 O O . ASP F 2 43 ? 130.639 152.922 194.166 1.00 66.21 384 ASP F O 1
ATOM 10196 N N . LEU F 2 44 ? 128.927 154.267 194.724 1.00 71.25 385 LEU F N 1
ATOM 10197 C CA . LEU F 2 44 ? 128.546 154.467 193.329 1.00 76.04 385 LEU F CA 1
ATOM 10198 C C . LEU F 2 44 ? 129.421 155.501 192.638 1.00 74.61 385 LEU F C 1
ATOM 10199 O O . LEU F 2 44 ? 129.360 155.613 191.409 1.00 75.32 385 LEU F O 1
ATOM 10204 N N . VAL F 2 45 ? 130.302 156.180 193.373 1.00 67.99 386 VAL F N 1
ATOM 10205 C CA . VAL F 2 45 ? 131.166 157.174 192.753 1.00 69.29 386 VAL F CA 1
ATOM 10206 C C . VAL F 2 45 ? 132.363 156.467 192.135 1.00 67.42 386 VAL F C 1
ATOM 10207 O O . VAL F 2 45 ? 132.732 156.730 190.986 1.00 74.26 386 VAL F O 1
ATOM 10211 N N . SER F 2 46 ? 132.966 155.534 192.873 1.00 64.05 387 SER F N 1
ATOM 10212 C CA . SER F 2 46 ? 134.076 154.772 192.313 1.00 70.40 387 SER F CA 1
ATOM 10213 C C . SER F 2 46 ? 133.563 153.870 191.199 1.00 70.00 387 SER F C 1
ATOM 10214 O O . SER F 2 46 ? 134.250 153.650 190.193 1.00 74.13 387 SER F O 1
ATOM 10217 N N . THR F 2 47 ? 132.343 153.347 191.363 1.00 64.70 388 THR F N 1
ATOM 10218 C CA . THR F 2 47 ? 131.756 152.501 190.332 1.00 66.85 388 THR F CA 1
ATOM 10219 C C . THR F 2 47 ? 131.522 153.319 189.074 1.00 67.50 388 THR F C 1
ATOM 10220 O O . THR F 2 47 ? 131.806 152.858 187.960 1.00 69.24 388 THR F O 1
ATOM 10224 N N . GLN F 2 48 ? 131.001 154.539 189.232 1.00 68.77 389 GLN F N 1
ATOM 10225 C CA . GLN F 2 48 ? 130.769 155.371 188.065 1.00 63.14 389 GLN F CA 1
ATOM 10226 C C . GLN F 2 48 ? 132.102 155.712 187.419 1.00 66.15 389 GLN F C 1
ATOM 10227 O O . GLN F 2 48 ? 132.194 155.822 186.196 1.00 72.16 389 GLN F O 1
ATOM 10233 N N . LYS F 2 49 ? 133.133 155.946 188.238 1.00 66.23 390 LYS F N 1
ATOM 10234 C CA . LYS F 2 49 ? 134.457 156.245 187.702 1.00 66.73 390 LYS F CA 1
ATOM 10235 C C . LYS F 2 49 ? 134.963 155.102 186.834 1.00 69.97 390 LYS F C 1
ATOM 10236 O O . LYS F 2 49 ? 135.505 155.324 185.746 1.00 72.01 390 LYS F O 1
ATOM 10242 N N . ALA F 2 50 ? 134.795 153.866 187.313 1.00 65.99 391 ALA F N 1
ATOM 10243 C CA . ALA F 2 50 ? 135.216 152.703 186.537 1.00 63.67 391 ALA F CA 1
ATOM 10244 C C . ALA F 2 50 ? 134.431 152.604 185.240 1.00 68.14 391 ALA F C 1
ATOM 10245 O O . ALA F 2 50 ? 134.996 152.332 184.171 1.00 74.03 391 ALA F O 1
ATOM 10247 N N . MET F 2 51 ? 133.126 152.870 185.311 1.00 66.55 392 MET F N 1
ATOM 10248 C CA . MET F 2 51 ? 132.293 152.778 184.122 1.00 63.99 392 MET F CA 1
ATOM 10249 C C . MET F 2 51 ? 132.661 153.858 183.120 1.00 65.89 392 MET F C 1
ATOM 10250 O O . MET F 2 51 ? 132.668 153.611 181.908 1.00 69.42 392 MET F O 1
ATOM 10255 N N . ASP F 2 52 ? 133.027 155.041 183.613 1.00 58.01 393 ASP F N 1
ATOM 10256 C CA . ASP F 2 52 ? 133.400 156.132 182.728 1.00 59.65 393 ASP F CA 1
ATOM 10257 C C . ASP F 2 52 ? 134.743 155.846 182.082 1.00 61.63 393 ASP F C 1
ATOM 10258 O O . ASP F 2 52 ? 134.957 156.173 180.911 1.00 68.02 393 ASP F O 1
ATOM 10263 N N . ALA F 2 53 ? 135.672 155.254 182.838 1.00 57.99 394 ALA F N 1
ATOM 10264 C CA . ALA F 2 53 ? 136.961 154.902 182.260 1.00 57.54 394 ALA F CA 1
ATOM 10265 C C . ALA F 2 53 ? 136.786 153.853 181.172 1.00 60.31 394 ALA F C 1
ATOM 10266 O O . ALA F 2 53 ? 137.431 153.922 180.118 1.00 60.38 394 ALA F O 1
ATOM 10268 N N . ILE F 2 54 ? 135.884 152.893 181.393 1.00 55.21 395 ILE F N 1
ATOM 10269 C CA . ILE F 2 54 ? 135.648 151.863 180.385 1.00 53.46 395 ILE F CA 1
ATOM 10270 C C . ILE F 2 54 ? 135.030 152.498 179.145 1.00 54.51 395 ILE F C 1
ATOM 10271 O O . ILE F 2 54 ? 135.405 152.175 178.007 1.00 55.46 395 ILE F O 1
ATOM 10276 N N . THR F 2 55 ? 134.066 153.400 179.348 1.00 54.21 396 THR F N 1
ATOM 10277 C CA . THR F 2 55 ? 133.441 154.079 178.220 1.00 58.51 396 THR F CA 1
ATOM 10278 C C . THR F 2 55 ? 134.473 154.878 177.436 1.00 62.07 396 THR F C 1
ATOM 10279 O O . THR F 2 55 ? 134.452 154.879 176.206 1.00 65.27 396 THR F O 1
ATOM 10283 N N . ALA F 2 56 ? 135.351 155.606 178.132 1.00 58.99 397 ALA F N 1
ATOM 10284 C CA . ALA F 2 56 ? 136.382 156.385 177.451 1.00 51.19 397 ALA F CA 1
ATOM 10285 C C . ALA F 2 56 ? 137.336 155.492 176.665 1.00 52.44 397 ALA F C 1
ATOM 10286 O O . ALA F 2 56 ? 137.740 155.833 175.542 1.00 61.30 397 ALA F O 1
ATOM 10288 N N . ARG F 2 57 ? 137.677 154.321 177.217 1.00 54.27 398 ARG F N 1
ATOM 10289 C CA . ARG F 2 57 ? 138.561 153.419 176.486 1.00 57.82 398 ARG F CA 1
ATOM 10290 C C . ARG F 2 57 ? 137.880 152.927 175.222 1.00 53.79 398 ARG F C 1
ATOM 10291 O O . ARG F 2 57 ? 138.518 152.815 174.169 1.00 53.52 398 ARG F O 1
ATOM 10299 N N . ILE F 2 58 ? 136.590 152.607 175.314 1.00 54.58 399 ILE F N 1
ATOM 10300 C CA . ILE F 2 58 ? 135.854 152.202 174.121 1.00 59.70 399 ILE F CA 1
ATOM 10301 C C . ILE F 2 58 ? 135.792 153.369 173.143 1.00 58.12 399 ILE F C 1
ATOM 10302 O O . ILE F 2 58 ? 135.916 153.189 171.926 1.00 58.86 399 ILE F O 1
ATOM 10307 N N . ASN F 2 59 ? 135.589 154.585 173.661 1.00 64.01 400 ASN F N 1
ATOM 10308 C CA . ASN F 2 59 ? 135.529 155.774 172.823 1.00 60.56 400 ASN F CA 1
ATOM 10309 C C . ASN F 2 59 ? 136.850 156.067 172.138 1.00 61.80 400 ASN F C 1
ATOM 10310 O O . ASN F 2 59 ? 136.863 156.857 171.187 1.00 65.76 400 ASN F O 1
ATOM 10315 N N . ASN F 2 60 ? 137.948 155.449 172.576 1.00 64.21 401 ASN F N 1
ATOM 10316 C CA . ASN F 2 60 ? 139.224 155.631 171.903 1.00 63.52 401 ASN F CA 1
ATOM 10317 C C . ASN F 2 60 ? 139.483 154.499 170.927 1.00 68.98 401 ASN F C 1
ATOM 10318 O O . ASN F 2 60 ? 140.466 154.543 170.182 1.00 70.70 401 ASN F O 1
ATOM 10323 N N . MET F 2 61 ? 138.605 153.495 170.913 1.00 64.66 402 MET F N 1
ATOM 10324 C CA . MET F 2 61 ? 138.652 152.383 169.987 1.00 60.34 402 MET F CA 1
ATOM 10325 C C . MET F 2 61 ? 137.773 152.686 168.781 1.00 63.10 402 MET F C 1
ATOM 10326 O O . MET F 2 61 ? 138.004 152.144 167.695 1.00 70.97 402 MET F O 1
ATOM 10331 N N . ASN F 2 62 ? 136.765 153.551 168.965 1.00 65.74 403 ASN F N 1
ATOM 10332 C CA . ASN F 2 62 ? 135.872 153.966 167.892 1.00 67.44 403 ASN F CA 1
ATOM 10333 C C . ASN F 2 62 ? 136.552 154.907 166.907 1.00 72.17 403 ASN F C 1
ATOM 10334 O O . ASN F 2 62 ? 135.977 155.170 165.845 1.00 73.73 403 ASN F O 1
ATOM 10339 N N . LYS F 2 63 ? 137.750 155.415 167.220 1.00 72.28 404 LYS F N 1
ATOM 10340 C CA . LYS F 2 63 ? 138.461 156.307 166.314 1.00 70.22 404 LYS F CA 1
ATOM 10341 C C . LYS F 2 63 ? 139.320 155.554 165.315 1.00 70.98 404 LYS F C 1
ATOM 10342 O O . LYS F 2 63 ? 139.825 156.175 164.375 1.00 76.20 404 LYS F O 1
ATOM 10348 N N . MET F 2 64 ? 139.501 154.245 165.480 1.00 66.53 405 MET F N 1
ATOM 10349 C CA . MET F 2 64 ? 140.378 153.525 164.572 1.00 74.31 405 MET F CA 1
ATOM 10350 C C . MET F 2 64 ? 139.665 153.176 163.276 1.00 72.82 405 MET F C 1
ATOM 10351 O O . MET F 2 64 ? 140.279 152.571 162.391 1.00 71.39 405 MET F O 1
ATOM 10356 N N . THR F 2 65 ? 138.384 153.535 163.156 1.00 65.82 406 THR F N 1
ATOM 10357 C CA . THR F 2 65 ? 137.596 153.301 161.962 1.00 66.43 406 THR F CA 1
ATOM 10358 C C . THR F 2 65 ? 137.504 154.571 161.123 1.00 70.49 406 THR F C 1
ATOM 10359 O O . THR F 2 65 ? 136.894 154.549 160.049 1.00 71.03 406 THR F O 1
ATOM 10363 N N . GLU F 2 66 ? 138.095 155.676 161.602 1.00 75.95 407 GLU F N 1
ATOM 10364 C CA . GLU F 2 66 ? 138.028 156.994 160.985 1.00 76.74 407 GLU F CA 1
ATOM 10365 C C . GLU F 2 66 ? 139.412 157.502 160.588 1.00 76.59 407 GLU F C 1
ATOM 10366 O O . GLU F 2 66 ? 139.666 158.706 160.658 1.00 77.58 407 GLU F O 1
ATOM 10372 N N . ARG F 2 67 ? 140.316 156.618 160.160 1.00 73.67 408 ARG F N 1
ATOM 10373 C CA . ARG F 2 67 ? 141.677 157.035 159.836 1.00 74.75 408 ARG F CA 1
ATOM 10374 C C . ARG F 2 67 ? 141.864 157.416 158.373 1.00 74.14 408 ARG F C 1
ATOM 10375 O O . ARG F 2 67 ? 143.002 157.655 157.959 1.00 72.46 408 ARG F O 1
ATOM 10383 N N . ALA F 2 68 ? 140.795 157.484 157.588 1.00 75.45 409 ALA F N 1
ATOM 10384 C CA . ALA F 2 68 ? 140.896 157.915 156.201 1.00 76.00 409 ALA F CA 1
ATOM 10385 C C . ALA F 2 68 ? 140.655 159.418 156.207 1.00 75.16 409 ALA F C 1
ATOM 10386 O O . ALA F 2 68 ? 139.554 159.872 156.540 1.00 76.43 409 ALA F O 1
ATOM 10388 N N . PHE F 2 69 ? 141.678 160.185 155.838 1.00 70.51 410 PHE F N 1
ATOM 10389 C CA . PHE F 2 69 ? 141.629 161.641 155.874 1.00 74.57 410 PHE F CA 1
ATOM 10390 C C . PHE F 2 69 ? 141.717 162.264 154.496 1.00 76.92 410 PHE F C 1
ATOM 10391 O O . PHE F 2 69 ? 140.996 163.219 154.198 1.00 77.13 410 PHE F O 1
ATOM 10399 N N . SER F 2 70 ? 142.595 161.732 153.660 1.00 75.34 411 SER F N 1
ATOM 10400 C CA . SER F 2 70 ? 142.803 162.208 152.307 1.00 74.46 411 SER F CA 1
ATOM 10401 C C . SER F 2 70 ? 141.927 161.422 151.356 1.00 75.23 411 SER F C 1
ATOM 10402 O O . SER F 2 70 ? 141.665 160.234 151.566 1.00 72.54 411 SER F O 1
ATOM 10405 N N . VAL F 2 71 ? 141.471 162.095 150.308 1.00 77.39 412 VAL F N 1
ATOM 10406 C CA . VAL F 2 71 ? 140.762 161.431 149.226 1.00 80.06 412 VAL F CA 1
ATOM 10407 C C . VAL F 2 71 ? 141.576 161.695 147.967 1.00 78.43 412 VAL F C 1
ATOM 10408 O O . VAL F 2 71 ? 141.831 162.851 147.600 1.00 76.87 412 VAL F O 1
ATOM 10412 N N . THR F 2 72 ? 142.042 160.618 147.357 1.00 70.41 413 THR F N 1
ATOM 10413 C CA . THR F 2 72 ? 142.868 160.619 146.164 1.00 72.53 413 THR F CA 1
ATOM 10414 C C . THR F 2 72 ? 141.986 160.203 145.003 1.00 72.74 413 THR F C 1
ATOM 10415 O O . THR F 2 72 ? 140.847 159.775 145.202 1.00 76.80 413 THR F O 1
ATOM 10419 N N . ASP F 2 73 ? 142.479 160.383 143.781 1.00 67.59 414 ASP F N 1
ATOM 10420 C CA . ASP F 2 73 ? 141.717 159.856 142.667 1.00 69.19 414 ASP F CA 1
ATOM 10421 C C . ASP F 2 73 ? 141.661 158.351 142.866 1.00 73.92 414 ASP F C 1
ATOM 10422 O O . ASP F 2 73 ? 142.677 157.720 143.173 1.00 73.17 414 ASP F O 1
ATOM 10427 N N . SER F 2 74 ? 140.486 157.765 142.683 1.00 74.22 415 SER F N 1
ATOM 10428 C CA . SER F 2 74 ? 140.421 156.326 142.845 1.00 72.90 415 SER F CA 1
ATOM 10429 C C . SER F 2 74 ? 140.871 155.665 141.559 1.00 67.69 415 SER F C 1
ATOM 10430 O O . SER F 2 74 ? 140.884 156.278 140.487 1.00 68.49 415 SER F O 1
ATOM 10433 N N . THR F 2 75 ? 141.247 154.398 141.668 1.00 68.45 416 THR F N 1
ATOM 10434 C CA . THR F 2 75 ? 141.556 153.622 140.485 1.00 67.90 416 THR F CA 1
ATOM 10435 C C . THR F 2 75 ? 140.255 152.964 140.064 1.00 72.36 416 THR F C 1
ATOM 10436 O O . THR F 2 75 ? 139.581 152.322 140.876 1.00 76.81 416 THR F O 1
ATOM 10440 N N . MET F 2 76 ? 139.912 153.126 138.798 1.00 69.65 417 MET F N 1
ATOM 10441 C CA . MET F 2 76 ? 138.683 152.561 138.281 1.00 68.38 417 MET F CA 1
ATOM 10442 C C . MET F 2 76 ? 138.899 151.102 137.899 1.00 67.14 417 MET F C 1
ATOM 10443 O O . MET F 2 76 ? 140.024 150.652 137.668 1.00 73.37 417 MET F O 1
ATOM 10448 N N . GLN F 2 77 ? 137.800 150.360 137.847 1.00 64.76 418 GLN F N 1
ATOM 10449 C CA . GLN F 2 77 ? 137.826 148.963 137.450 1.00 67.70 418 GLN F CA 1
ATOM 10450 C C . GLN F 2 77 ? 137.800 148.854 135.926 1.00 73.22 418 GLN F C 1
ATOM 10451 O O . GLN F 2 77 ? 137.729 149.855 135.209 1.00 72.67 418 GLN F O 1
ATOM 10457 N N . GLU F 2 78 ? 137.875 147.619 135.421 1.00 63.63 419 GLU F N 1
ATOM 10458 C CA . GLU F 2 78 ? 137.863 147.354 133.979 1.00 62.76 419 GLU F CA 1
ATOM 10459 C C . GLU F 2 78 ? 139.062 148.004 133.292 1.00 69.42 419 GLU F C 1
ATOM 10460 O O . GLU F 2 78 ? 138.963 148.513 132.173 1.00 72.36 419 GLU F O 1
ATOM 10466 N N . ILE F 2 79 ? 140.203 147.989 133.978 1.00 61.42 420 ILE F N 1
ATOM 10467 C CA . ILE F 2 79 ? 141.462 148.516 133.465 1.00 54.86 420 ILE F CA 1
ATOM 10468 C C . ILE F 2 79 ? 142.478 147.384 133.471 1.00 60.10 420 ILE F C 1
ATOM 10469 O O . ILE F 2 79 ? 142.116 146.225 133.703 1.00 62.81 420 ILE F O 1
ATOM 10474 N N . GLN F 2 80 ? 143.730 147.710 133.141 1.00 60.54 421 GLN F N 1
ATOM 10475 C CA . GLN F 2 80 ? 144.819 146.739 133.147 1.00 53.46 421 GLN F CA 1
ATOM 10476 C C . GLN F 2 80 ? 144.817 145.980 134.467 1.00 54.69 421 GLN F C 1
ATOM 10477 O O . GLN F 2 80 ? 144.713 146.577 135.541 1.00 61.94 421 GLN F O 1
ATOM 10483 N N . LYS F 2 81 ? 144.912 144.653 134.374 1.00 52.70 422 LYS F N 1
ATOM 10484 C CA . LYS F 2 81 ? 144.833 143.812 135.564 1.00 56.31 422 LYS F CA 1
ATOM 10485 C C . LYS F 2 81 ? 145.921 144.124 136.585 1.00 55.77 422 LYS F C 1
ATOM 10486 O O . LYS F 2 81 ? 145.650 144.111 137.786 1.00 57.85 422 LYS F O 1
ATOM 10492 N N . GLU F 2 82 ? 147.164 144.343 136.150 1.00 61.19 423 GLU F N 1
ATOM 10493 C CA . GLU F 2 82 ? 148.219 144.622 137.125 1.00 58.90 423 GLU F CA 1
ATOM 10494 C C . GLU F 2 82 ? 147.948 145.885 137.945 1.00 57.90 423 GLU F C 1
ATOM 10495 O O . GLU F 2 82 ? 148.218 145.912 139.153 1.00 63.82 423 GLU F O 1
ATOM 10501 N N . ILE F 2 83 ? 147.343 146.907 137.338 1.00 57.31 424 ILE F N 1
ATOM 10502 C CA . ILE F 2 83 ? 147.045 148.136 138.072 1.00 58.87 424 ILE F CA 1
ATOM 10503 C C . ILE F 2 83 ? 145.896 147.903 139.048 1.00 53.82 424 ILE F C 1
ATOM 10504 O O . ILE F 2 83 ? 145.940 148.338 140.211 1.00 61.43 424 ILE F O 1
ATOM 10509 N N . LYS F 2 84 ? 144.851 147.215 138.585 1.00 52.30 425 LYS F N 1
ATOM 10510 C CA . LYS F 2 84 ? 143.721 146.878 139.440 1.00 57.09 425 LYS F CA 1
ATOM 10511 C C . LYS F 2 84 ? 144.197 146.047 140.623 1.00 59.16 425 LYS F C 1
ATOM 10512 O O . LYS F 2 84 ? 143.751 146.240 141.761 1.00 62.96 425 LYS F O 1
ATOM 10518 N N . ASP F 2 85 ? 145.130 145.133 140.363 1.00 57.07 426 ASP F N 1
ATOM 10519 C CA . ASP F 2 85 ? 145.656 144.262 141.399 1.00 53.99 426 ASP F CA 1
ATOM 10520 C C . ASP F 2 85 ? 146.486 145.047 142.399 1.00 57.18 426 ASP F C 1
ATOM 10521 O O . ASP F 2 85 ? 146.453 144.745 143.592 1.00 59.80 426 ASP F O 1
ATOM 10526 N N . LEU F 2 86 ? 147.262 146.037 141.946 1.00 53.88 427 LEU F N 1
ATOM 10527 C CA . LEU F 2 86 ? 147.989 146.839 142.926 1.00 50.70 427 LEU F CA 1
ATOM 10528 C C . LEU F 2 86 ? 147.028 147.640 143.798 1.00 52.72 427 LEU F C 1
ATOM 10529 O O . LEU F 2 86 ? 147.258 147.785 145.005 1.00 57.24 427 LEU F O 1
ATOM 10534 N N . ASP F 2 87 ? 145.938 148.153 143.217 1.00 54.66 428 ASP F N 1
ATOM 10535 C CA . ASP F 2 87 ? 144.986 148.912 144.029 1.00 54.71 428 ASP F CA 1
ATOM 10536 C C . ASP F 2 87 ? 144.345 147.998 145.067 1.00 58.49 428 ASP F C 1
ATOM 10537 O O . ASP F 2 87 ? 144.210 148.352 146.253 1.00 59.10 428 ASP F O 1
ATOM 10542 N N . LYS F 2 88 ? 144.019 146.780 144.637 1.00 61.06 429 LYS F N 1
ATOM 10543 C CA . LYS F 2 88 ? 143.431 145.792 145.525 1.00 56.58 429 LYS F CA 1
ATOM 10544 C C . LYS F 2 88 ? 144.420 145.416 146.618 1.00 56.87 429 LYS F C 1
ATOM 10545 O O . LYS F 2 88 ? 144.035 145.230 147.775 1.00 58.87 429 LYS F O 1
ATOM 10551 N N . LYS F 2 89 ? 145.696 145.252 146.256 1.00 53.68 430 LYS F N 1
ATOM 10552 C CA . LYS F 2 89 ? 146.717 144.910 147.237 1.00 48.92 430 LYS F CA 1
ATOM 10553 C C . LYS F 2 89 ? 146.838 145.999 148.290 1.00 51.66 430 LYS F C 1
ATOM 10554 O O . LYS F 2 89 ? 147.014 145.705 149.475 1.00 59.21 430 LYS F O 1
ATOM 10560 N N . ILE F 2 90 ? 146.787 147.268 147.872 1.00 57.35 431 ILE F N 1
ATOM 10561 C CA . ILE F 2 90 ? 146.912 148.357 148.838 1.00 56.11 431 ILE F CA 1
ATOM 10562 C C . ILE F 2 90 ? 145.755 148.288 149.823 1.00 58.99 431 ILE F C 1
ATOM 10563 O O . ILE F 2 90 ? 145.944 148.369 151.049 1.00 61.57 431 ILE F O 1
ATOM 10568 N N . ASP F 2 91 ? 144.545 148.068 149.303 1.00 61.11 432 ASP F N 1
ATOM 10569 C CA . ASP F 2 91 ? 143.376 147.995 150.174 1.00 55.54 432 ASP F CA 1
ATOM 10570 C C . ASP F 2 91 ? 143.441 146.783 151.099 1.00 57.57 432 ASP F C 1
ATOM 10571 O O . ASP F 2 91 ? 143.095 146.879 152.283 1.00 60.61 432 ASP F O 1
ATOM 10576 N N . ASP F 2 92 ? 143.951 145.655 150.598 1.00 60.26 433 ASP F N 1
ATOM 10577 C CA . ASP F 2 92 ? 144.029 144.446 151.412 1.00 62.21 433 ASP F CA 1
ATOM 10578 C C . ASP F 2 92 ? 145.110 144.533 152.482 1.00 60.43 433 ASP F C 1
ATOM 10579 O O . ASP F 2 92 ? 144.900 144.063 153.608 1.00 63.99 433 ASP F O 1
ATOM 10584 N N . VAL F 2 93 ? 146.232 145.186 152.187 1.00 54.39 434 VAL F N 1
ATOM 10585 C CA . VAL F 2 93 ? 147.267 145.352 153.201 1.00 53.04 434 VAL F CA 1
ATOM 10586 C C . VAL F 2 93 ? 146.752 146.272 154.295 1.00 58.38 434 VAL F C 1
ATOM 10587 O O . VAL F 2 93 ? 146.935 146.007 155.492 1.00 61.75 434 VAL F O 1
ATOM 10591 N N . ARG F 2 94 ? 146.117 147.381 153.900 1.00 60.61 435 ARG F N 1
ATOM 10592 C CA . ARG F 2 94 ? 145.594 148.311 154.892 1.00 54.46 435 ARG F CA 1
ATOM 10593 C C . ARG F 2 94 ? 144.558 147.628 155.778 1.00 57.46 435 ARG F C 1
ATOM 10594 O O . ARG F 2 94 ? 144.584 147.777 157.006 1.00 59.10 435 ARG F O 1
ATOM 10602 N N . ALA F 2 95 ? 143.657 146.843 155.176 1.00 59.70 436 ALA F N 1
ATOM 10603 C CA . ALA F 2 95 ? 142.624 146.169 155.956 1.00 53.33 436 ALA F CA 1
ATOM 10604 C C . ALA F 2 95 ? 143.209 145.127 156.902 1.00 53.44 436 ALA F C 1
ATOM 10605 O O . ALA F 2 95 ? 142.771 145.017 158.055 1.00 62.91 436 ALA F O 1
ATOM 10607 N N . ASP F 2 96 ? 144.240 144.393 156.468 1.00 59.26 437 ASP F N 1
ATOM 10608 C CA . ASP F 2 96 ? 144.803 143.366 157.341 1.00 57.58 437 ASP F CA 1
ATOM 10609 C C . ASP F 2 96 ? 145.572 143.990 158.497 1.00 57.78 437 ASP F C 1
ATOM 10610 O O . ASP F 2 96 ? 145.464 143.533 159.647 1.00 62.37 437 ASP F O 1
ATOM 10615 N N . GLU F 2 97 ? 146.293 145.081 158.233 1.00 61.85 438 GLU F N 1
ATOM 10616 C CA . GLU F 2 97 ? 147.047 145.713 159.306 1.00 58.32 438 GLU F CA 1
ATOM 10617 C C . GLU F 2 97 ? 146.093 146.365 160.294 1.00 58.23 438 GLU F C 1
ATOM 10618 O O . GLU F 2 97 ? 146.314 146.315 161.512 1.00 66.17 438 GLU F O 1
ATOM 10624 N N . THR F 2 98 ? 144.993 146.929 159.790 1.00 52.64 439 THR F N 1
ATOM 10625 C CA . THR F 2 98 ? 144.012 147.540 160.673 1.00 47.96 439 THR F CA 1
ATOM 10626 C C . THR F 2 98 ? 143.365 146.483 161.559 1.00 54.56 439 THR F C 1
ATOM 10627 O O . THR F 2 98 ? 143.181 146.709 162.760 1.00 59.86 439 THR F O 1
ATOM 10631 N N . ALA F 2 99 ? 142.986 145.334 160.987 1.00 51.26 440 ALA F N 1
ATOM 10632 C CA . ALA F 2 99 ? 142.368 144.291 161.801 1.00 41.02 440 ALA F CA 1
ATOM 10633 C C . ALA F 2 99 ? 143.322 143.798 162.885 1.00 49.22 440 ALA F C 1
ATOM 10634 O O . ALA F 2 99 ? 142.910 143.574 164.035 1.00 58.16 440 ALA F O 1
ATOM 10636 N N . ALA F 2 100 ? 144.608 143.641 162.547 1.00 57.61 441 ALA F N 1
ATOM 10637 C CA . ALA F 2 100 ? 145.568 143.179 163.548 1.00 53.19 441 ALA F CA 1
ATOM 10638 C C . ALA F 2 100 ? 145.725 144.203 164.668 1.00 56.24 441 ALA F C 1
ATOM 10639 O O . ALA F 2 100 ? 145.777 143.846 165.857 1.00 62.32 441 ALA F O 1
ATOM 10641 N N . GLN F 2 101 ? 145.743 145.491 164.310 1.00 55.26 442 GLN F N 1
ATOM 10642 C CA . GLN F 2 101 ? 145.869 146.538 165.317 1.00 56.17 442 GLN F CA 1
ATOM 10643 C C . GLN F 2 101 ? 144.636 146.581 166.209 1.00 56.44 442 GLN F C 1
ATOM 10644 O O . GLN F 2 101 ? 144.744 146.825 167.417 1.00 64.96 442 GLN F O 1
ATOM 10650 N N . ILE F 2 102 ? 143.459 146.340 165.631 1.00 53.07 443 ILE F N 1
ATOM 10651 C CA . ILE F 2 102 ? 142.234 146.347 166.422 1.00 52.47 443 ILE F CA 1
ATOM 10652 C C . ILE F 2 102 ? 142.284 145.209 167.438 1.00 53.78 443 ILE F C 1
ATOM 10653 O O . ILE F 2 102 ? 141.889 145.369 168.601 1.00 53.86 443 ILE F O 1
ATOM 10658 N N . GLU F 2 103 ? 142.727 144.027 167.005 1.00 55.57 444 GLU F N 1
ATOM 10659 C CA . GLU F 2 103 ? 142.789 142.902 167.933 1.00 56.96 444 GLU F CA 1
ATOM 10660 C C . GLU F 2 103 ? 143.759 143.184 169.082 1.00 60.05 444 GLU F C 1
ATOM 10661 O O . GLU F 2 103 ? 143.446 142.910 170.255 1.00 63.49 444 GLU F O 1
ATOM 10667 N N . MET F 2 104 ? 144.908 143.811 168.785 1.00 62.99 445 MET F N 1
ATOM 10668 C CA . MET F 2 104 ? 145.824 144.106 169.888 1.00 61.23 445 MET F CA 1
ATOM 10669 C C . MET F 2 104 ? 145.308 145.205 170.806 1.00 63.06 445 MET F C 1
ATOM 10670 O O . MET F 2 104 ? 145.548 145.142 172.019 1.00 64.46 445 MET F O 1
ATOM 10675 N N . ILE F 2 105 ? 144.575 146.192 170.285 1.00 57.17 446 ILE F N 1
ATOM 10676 C CA . ILE F 2 105 ? 144.089 147.225 171.193 1.00 55.03 446 ILE F CA 1
ATOM 10677 C C . ILE F 2 105 ? 143.010 146.648 172.092 1.00 55.64 446 ILE F C 1
ATOM 10678 O O . ILE F 2 105 ? 142.909 147.015 173.265 1.00 60.72 446 ILE F O 1
ATOM 10683 N N . VAL F 2 106 ? 142.184 145.739 171.563 1.00 52.87 447 VAL F N 1
ATOM 10684 C CA . VAL F 2 106 ? 141.163 145.126 172.409 1.00 53.57 447 VAL F CA 1
ATOM 10685 C C . VAL F 2 106 ? 141.818 144.318 173.523 1.00 50.08 447 VAL F C 1
ATOM 10686 O O . VAL F 2 106 ? 141.403 144.399 174.687 1.00 51.55 447 VAL F O 1
ATOM 10690 N N . LEU F 2 107 ? 142.864 143.549 173.199 1.00 51.59 448 LEU F N 1
ATOM 10691 C CA . LEU F 2 107 ? 143.518 142.768 174.251 1.00 48.46 448 LEU F CA 1
ATOM 10692 C C . LEU F 2 107 ? 144.173 143.671 175.296 1.00 54.37 448 LEU F C 1
ATOM 10693 O O . LEU F 2 107 ? 144.055 143.433 176.511 1.00 60.09 448 LEU F O 1
ATOM 10698 N N . LEU F 2 108 ? 144.798 144.763 174.846 1.00 55.52 449 LEU F N 1
ATOM 10699 C CA . LEU F 2 108 ? 145.471 145.660 175.779 1.00 49.63 449 LEU F CA 1
ATOM 10700 C C . LEU F 2 108 ? 144.468 146.399 176.655 1.00 47.36 449 LEU F C 1
ATOM 10701 O O . LEU F 2 108 ? 144.693 146.574 177.859 1.00 52.19 449 LEU F O 1
ATOM 10706 N N . GLU F 2 109 ? 143.349 146.831 176.072 1.00 50.95 450 GLU F N 1
ATOM 10707 C CA . GLU F 2 109 ? 142.343 147.533 176.853 1.00 47.17 450 GLU F CA 1
ATOM 10708 C C . GLU F 2 109 ? 141.688 146.594 177.849 1.00 48.85 450 GLU F C 1
ATOM 10709 O O . GLU F 2 109 ? 141.339 147.016 178.953 1.00 57.43 450 GLU F O 1
ATOM 10715 N N . ASN F 2 110 ? 141.502 145.319 177.493 1.00 47.89 451 ASN F N 1
ATOM 10716 C CA . ASN F 2 110 ? 140.925 144.410 178.476 1.00 42.11 451 ASN F CA 1
ATOM 10717 C C . ASN F 2 110 ? 141.882 144.218 179.643 1.00 45.26 451 ASN F C 1
ATOM 10718 O O . ASN F 2 110 ? 141.457 144.185 180.809 1.00 53.39 451 ASN F O 1
ATOM 10723 N N . GLU F 2 111 ? 143.188 144.156 179.355 1.00 50.25 452 GLU F N 1
ATOM 10724 C CA . GLU F 2 111 ? 144.150 144.018 180.444 1.00 49.17 452 GLU F CA 1
ATOM 10725 C C . GLU F 2 111 ? 144.128 145.252 181.342 1.00 52.17 452 GLU F C 1
ATOM 10726 O O . GLU F 2 111 ? 144.150 145.140 182.575 1.00 56.08 452 GLU F O 1
ATOM 10732 N N . ASN F 2 112 ? 144.058 146.440 180.732 1.00 57.30 453 ASN F N 1
ATOM 10733 C CA . ASN F 2 112 ? 144.055 147.678 181.506 1.00 51.72 453 ASN F CA 1
ATOM 10734 C C . ASN F 2 112 ? 142.776 147.837 182.316 1.00 44.64 453 ASN F C 1
ATOM 10735 O O . ASN F 2 112 ? 142.818 148.323 183.452 1.00 52.50 453 ASN F O 1
ATOM 10740 N N . ILE F 2 113 ? 141.645 147.387 181.776 1.00 46.64 454 ILE F N 1
ATOM 10741 C CA . ILE F 2 113 ? 140.380 147.469 182.497 1.00 47.58 454 ILE F CA 1
ATOM 10742 C C . ILE F 2 113 ? 140.422 146.553 183.708 1.00 49.30 454 ILE F C 1
ATOM 10743 O O . ILE F 2 113 ? 139.957 146.920 184.794 1.00 49.50 454 ILE F O 1
ATOM 10748 N N . ILE F 2 114 ? 140.961 145.344 183.545 1.00 53.24 455 ILE F N 1
ATOM 10749 C CA . ILE F 2 114 ? 141.040 144.438 184.686 1.00 50.25 455 ILE F CA 1
ATOM 10750 C C . ILE F 2 114 ? 141.987 145.001 185.745 1.00 52.95 455 ILE F C 1
ATOM 10751 O O . ILE F 2 114 ? 141.686 144.949 186.943 1.00 59.57 455 ILE F O 1
ATOM 10756 N N . ASN F 2 115 ? 143.148 145.528 185.338 1.00 56.95 456 ASN F N 1
ATOM 10757 C CA . ASN F 2 115 ? 144.072 146.096 186.323 1.00 52.18 456 ASN F CA 1
ATOM 10758 C C . ASN F 2 115 ? 143.455 147.292 187.055 1.00 59.10 456 ASN F C 1
ATOM 10759 O O . ASN F 2 115 ? 143.757 147.542 188.242 1.00 67.79 456 ASN F O 1
ATOM 10764 N N . ALA F 2 116 ? 142.605 148.061 186.364 1.00 61.70 457 ALA F N 1
ATOM 10765 C CA . ALA F 2 116 ? 141.968 149.191 187.026 1.00 54.89 457 ALA F CA 1
ATOM 10766 C C . ALA F 2 116 ? 141.126 148.739 188.212 1.00 59.62 457 ALA F C 1
ATOM 10767 O O . ALA F 2 116 ? 140.922 149.515 189.150 1.00 68.78 457 ALA F O 1
ATOM 10769 N N . GLU F 2 117 ? 140.626 147.496 188.190 1.00 67.68 458 GLU F N 1
ATOM 10770 C CA . GLU F 2 117 ? 139.808 147.011 189.298 1.00 67.39 458 GLU F CA 1
ATOM 10771 C C . GLU F 2 117 ? 140.619 147.024 190.586 1.00 68.12 458 GLU F C 1
ATOM 10772 O O . GLU F 2 117 ? 140.132 147.444 191.646 1.00 75.96 458 GLU F O 1
ATOM 10778 N N . ASP F 2 118 ? 141.908 146.702 190.476 1.00 62.13 459 ASP F N 1
ATOM 10779 C CA . ASP F 2 118 ? 142.749 146.640 191.655 1.00 64.52 459 ASP F CA 1
ATOM 10780 C C . ASP F 2 118 ? 143.177 148.039 192.034 1.00 64.19 459 ASP F C 1
ATOM 10781 O O . ASP F 2 118 ? 143.349 148.333 193.223 1.00 65.59 459 ASP F O 1
ATOM 10786 N N . GLU F 2 119 ? 143.309 148.923 191.041 1.00 68.66 460 GLU F N 1
ATOM 10787 C CA . GLU F 2 119 ? 143.653 150.303 191.374 1.00 65.28 460 GLU F CA 1
ATOM 10788 C C . GLU F 2 119 ? 142.515 150.944 192.171 1.00 67.21 460 GLU F C 1
ATOM 10789 O O . GLU F 2 119 ? 142.747 151.660 193.160 1.00 69.70 460 GLU F O 1
ATOM 10795 N N . HIS F 2 120 ? 141.272 150.627 191.793 1.00 63.84 461 HIS F N 1
ATOM 10796 C CA . HIS F 2 120 ? 140.104 151.180 192.473 1.00 61.97 461 HIS F CA 1
ATOM 10797 C C . HIS F 2 120 ? 139.974 150.602 193.875 1.00 63.24 461 HIS F C 1
ATOM 10798 O O . HIS F 2 120 ? 139.641 151.325 194.828 1.00 66.63 461 HIS F O 1
ATOM 10805 N N . VAL F 2 121 ? 140.260 149.307 194.035 1.00 60.13 462 VAL F N 1
ATOM 10806 C CA . VAL F 2 121 ? 140.183 148.731 195.373 1.00 60.60 462 VAL F CA 1
ATOM 10807 C C . VAL F 2 121 ? 141.259 149.344 196.257 1.00 58.21 462 VAL F C 1
ATOM 10808 O O . VAL F 2 121 ? 141.039 149.558 197.454 1.00 62.13 462 VAL F O 1
ATOM 10812 N N . HIS F 2 122 ? 142.457 149.573 195.711 1.00 58.74 463 HIS F N 1
ATOM 10813 C CA . HIS F 2 122 ? 143.497 150.223 196.502 1.00 57.89 463 HIS F CA 1
ATOM 10814 C C . HIS F 2 122 ? 143.034 151.597 196.979 1.00 57.42 463 HIS F C 1
ATOM 10815 O O . HIS F 2 122 ? 143.277 151.979 198.134 1.00 61.16 463 HIS F O 1
ATOM 10822 N N . ALA F 2 123 ? 142.417 152.380 196.084 1.00 60.06 464 ALA F N 1
ATOM 10823 C CA . ALA F 2 123 ? 141.917 153.691 196.498 1.00 58.95 464 ALA F CA 1
ATOM 10824 C C . ALA F 2 123 ? 140.896 153.562 197.627 1.00 56.54 464 ALA F C 1
ATOM 10825 O O . ALA F 2 123 ? 140.904 154.353 198.584 1.00 59.60 464 ALA F O 1
ATOM 10827 N N . LEU F 2 124 ? 140.029 152.546 197.552 1.00 57.64 465 LEU F N 1
ATOM 10828 C CA . LEU F 2 124 ? 139.046 152.357 198.617 1.00 53.50 465 LEU F CA 1
ATOM 10829 C C . LEU F 2 124 ? 139.741 151.992 199.924 1.00 53.75 465 LEU F C 1
ATOM 10830 O O . LEU F 2 124 ? 139.330 152.431 201.010 1.00 57.48 465 LEU F O 1
ATOM 10835 N N . LYS F 2 125 ? 140.799 151.182 199.827 1.00 60.54 466 LYS F N 1
ATOM 10836 C CA . LYS F 2 125 ? 141.578 150.821 201.004 1.00 54.91 466 LYS F CA 1
ATOM 10837 C C . LYS F 2 125 ? 142.153 152.062 201.663 1.00 60.66 466 LYS F C 1
ATOM 10838 O O . LYS F 2 125 ? 142.136 152.180 202.891 1.00 61.91 466 LYS F O 1
ATOM 10844 N N . GLN F 2 126 ? 142.695 152.987 200.868 1.00 59.20 467 GLN F N 1
ATOM 10845 C CA . GLN F 2 126 ? 143.288 154.173 201.480 1.00 53.44 467 GLN F CA 1
ATOM 10846 C C . GLN F 2 126 ? 142.214 155.050 202.106 1.00 60.53 467 GLN F C 1
ATOM 10847 O O . GLN F 2 126 ? 142.456 155.686 203.147 1.00 62.77 467 GLN F O 1
ATOM 10853 N N . LYS F 2 127 ? 141.017 155.077 201.510 1.00 61.34 468 LYS F N 1
ATOM 10854 C CA . LYS F 2 127 ? 139.934 155.836 202.125 1.00 51.81 468 LYS F CA 1
ATOM 10855 C C . LYS F 2 127 ? 139.593 155.262 203.494 1.00 53.85 468 LYS F C 1
ATOM 10856 O O . LYS F 2 127 ? 139.386 156.013 204.457 1.00 57.38 468 LYS F O 1
ATOM 10862 N N . LEU F 2 128 ? 139.551 153.930 203.609 1.00 50.49 469 LEU F N 1
ATOM 10863 C CA . LEU F 2 128 ? 139.286 153.345 204.923 1.00 55.28 469 LEU F CA 1
ATOM 10864 C C . LEU F 2 128 ? 140.454 153.585 205.867 1.00 54.42 469 LEU F C 1
ATOM 10865 O O . LEU F 2 128 ? 140.257 153.759 207.074 1.00 55.99 469 LEU F O 1
ATOM 10870 N N . THR F 2 129 ? 141.678 153.554 205.336 1.00 56.46 470 THR F N 1
ATOM 10871 C CA . THR F 2 129 ? 142.863 153.766 206.157 1.00 59.01 470 THR F CA 1
ATOM 10872 C C . THR F 2 129 ? 142.778 155.109 206.863 1.00 51.95 470 THR F C 1
ATOM 10873 O O . THR F 2 129 ? 143.091 155.220 208.053 1.00 52.55 470 THR F O 1
ATOM 10877 N N . LYS F 2 130 ? 142.356 156.143 206.135 1.00 60.51 471 LYS F N 1
ATOM 10878 C CA . LYS F 2 130 ? 142.227 157.457 206.753 1.00 59.48 471 LYS F CA 1
ATOM 10879 C C . LYS F 2 130 ? 140.986 157.557 207.639 1.00 62.59 471 LYS F C 1
ATOM 10880 O O . LYS F 2 130 ? 141.066 158.043 208.771 1.00 62.68 471 LYS F O 1
ATOM 10886 N N . MET F 2 131 ? 139.824 157.118 207.144 1.00 64.93 472 MET F N 1
ATOM 10887 C CA . MET F 2 131 ? 138.589 157.305 207.905 1.00 60.58 472 MET F CA 1
ATOM 10888 C C . MET F 2 131 ? 138.539 156.515 209.209 1.00 63.31 472 MET F C 1
ATOM 10889 O O . MET F 2 131 ? 137.960 157.000 210.187 1.00 66.62 472 MET F O 1
ATOM 10894 N N . LEU F 2 132 ? 139.155 155.335 209.275 1.00 61.07 473 LEU F N 1
ATOM 10895 C CA . LEU F 2 132 ? 138.992 154.496 210.461 1.00 59.41 473 LEU F CA 1
ATOM 10896 C C . LEU F 2 132 ? 139.915 154.851 211.621 1.00 57.74 473 LEU F C 1
ATOM 10897 O O . LEU F 2 132 ? 139.772 154.258 212.695 1.00 62.59 473 LEU F O 1
ATOM 10902 N N . GLY F 2 133 ? 140.841 155.786 211.454 1.00 62.35 474 GLY F N 1
ATOM 10903 C CA . GLY F 2 133 ? 141.700 156.185 212.543 1.00 60.85 474 GLY F CA 1
ATOM 10904 C C . GLY F 2 133 ? 142.932 155.330 212.772 1.00 65.85 474 GLY F C 1
ATOM 10905 O O . GLY F 2 133 ? 143.106 154.259 212.183 1.00 64.17 474 GLY F O 1
ATOM 10906 N N . PRO F 2 134 ? 143.822 155.812 213.648 1.00 68.61 475 PRO F N 1
ATOM 10907 C CA . PRO F 2 134 ? 145.082 155.094 213.901 1.00 64.04 475 PRO F CA 1
ATOM 10908 C C . PRO F 2 134 ? 144.926 153.768 214.624 1.00 66.45 475 PRO F C 1
ATOM 10909 O O . PRO F 2 134 ? 145.866 152.965 214.586 1.00 71.32 475 PRO F O 1
ATOM 10913 N N . SER F 2 135 ? 143.791 153.496 215.269 1.00 67.97 476 SER F N 1
ATOM 10914 C CA . SER F 2 135 ? 143.650 152.260 216.030 1.00 69.34 476 SER F CA 1
ATOM 10915 C C . SER F 2 135 ? 143.142 151.087 215.205 1.00 71.11 476 SER F C 1
ATOM 10916 O O . SER F 2 135 ? 143.151 149.956 215.703 1.00 69.96 476 SER F O 1
ATOM 10919 N N . ALA F 2 136 ? 142.702 151.313 213.972 1.00 68.05 477 ALA F N 1
ATOM 10920 C CA . ALA F 2 136 ? 142.218 150.214 213.152 1.00 61.96 477 ALA F CA 1
ATOM 10921 C C . ALA F 2 136 ? 143.408 149.353 212.752 1.00 67.35 477 ALA F C 1
ATOM 10922 O O . ALA F 2 136 ? 144.477 149.875 212.424 1.00 67.58 477 ALA F O 1
ATOM 10924 N N . GLN F 2 137 ? 143.234 148.034 212.774 1.00 65.03 478 GLN F N 1
ATOM 10925 C CA . GLN F 2 137 ? 144.308 147.129 212.381 1.00 58.40 478 GLN F CA 1
ATOM 10926 C C . GLN F 2 137 ? 144.205 146.863 210.887 1.00 57.67 478 GLN F C 1
ATOM 10927 O O . GLN F 2 137 ? 143.201 146.327 210.419 1.00 61.85 478 GLN F O 1
ATOM 10933 N N . ASP F 2 138 ? 145.270 147.172 210.155 1.00 62.46 479 ASP F N 1
ATOM 10934 C CA . ASP F 2 138 ? 145.315 146.986 208.708 1.00 62.15 479 ASP F CA 1
ATOM 10935 C C . ASP F 2 138 ? 145.746 145.548 208.442 1.00 64.11 479 ASP F C 1
ATOM 10936 O O . ASP F 2 138 ? 146.886 145.176 208.734 1.00 67.95 479 ASP F O 1
ATOM 10941 N N . MET F 2 139 ? 144.843 144.741 207.891 1.00 66.34 480 MET F N 1
ATOM 10942 C CA . MET F 2 139 ? 145.126 143.326 207.694 1.00 66.87 480 MET F CA 1
ATOM 10943 C C . MET F 2 139 ? 145.847 143.026 206.383 1.00 67.71 480 MET F C 1
ATOM 10944 O O . MET F 2 139 ? 146.187 141.866 206.142 1.00 71.87 480 MET F O 1
ATOM 10949 N N . GLY F 2 140 ? 146.077 144.023 205.528 1.00 68.04 481 GLY F N 1
ATOM 10950 C CA . GLY F 2 140 ? 146.802 143.844 204.286 1.00 67.59 481 GLY F CA 1
ATOM 10951 C C . GLY F 2 140 ? 145.955 143.486 203.082 1.00 68.51 481 GLY F C 1
ATOM 10952 O O . GLY F 2 140 ? 146.408 143.665 201.947 1.00 70.65 481 GLY F O 1
ATOM 10953 N N . ASP F 2 141 ? 144.738 142.996 203.302 1.00 71.22 482 ASP F N 1
ATOM 10954 C CA . ASP F 2 141 ? 143.812 142.596 202.247 1.00 70.97 482 ASP F CA 1
ATOM 10955 C C . ASP F 2 141 ? 142.782 143.677 201.943 1.00 73.15 482 ASP F C 1
ATOM 10956 O O . ASP F 2 141 ? 141.847 143.431 201.175 1.00 72.78 482 ASP F O 1
ATOM 10961 N N . GLY F 2 142 ? 142.938 144.867 202.517 1.00 72.52 483 GLY F N 1
ATOM 10962 C CA . GLY F 2 142 ? 141.936 145.905 202.415 1.00 66.45 483 GLY F CA 1
ATOM 10963 C C . GLY F 2 142 ? 140.823 145.773 203.425 1.00 63.16 483 GLY F C 1
ATOM 10964 O 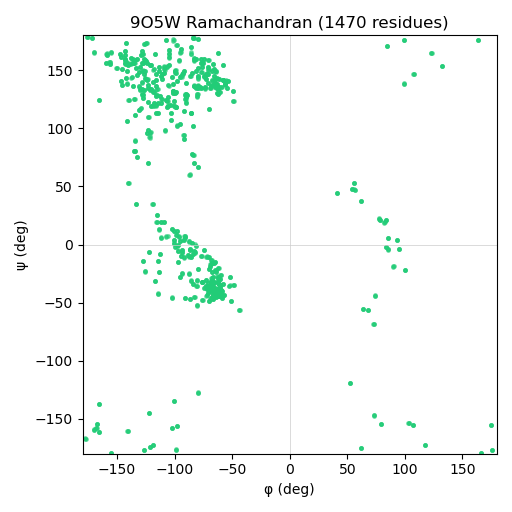O . GLY F 2 142 ? 139.742 146.330 203.219 1.00 64.86 483 GLY F O 1
ATOM 10965 N N . CYS F 2 143 ? 141.065 145.047 204.517 1.00 65.40 484 CYS F N 1
ATOM 10966 C CA . CYS F 2 143 ? 140.112 144.829 205.595 1.00 66.01 484 CYS F CA 1
ATOM 10967 C C . CYS F 2 143 ? 140.717 145.405 206.861 1.00 65.22 484 CYS F C 1
ATOM 10968 O O . CYS F 2 143 ? 141.920 145.260 207.098 1.00 71.31 484 CYS F O 1
ATOM 10971 N N . PHE F 2 144 ? 139.885 146.057 207.667 1.00 60.73 485 PHE F N 1
ATOM 10972 C CA . PHE F 2 144 ? 140.326 146.654 208.915 1.00 59.74 485 PHE F CA 1
ATOM 10973 C C . PHE F 2 144 ? 139.453 146.153 210.048 1.00 59.39 485 PHE F C 1
ATOM 10974 O O . PHE F 2 144 ? 138.256 145.925 209.870 1.00 68.13 485 PHE F O 1
ATOM 10982 N N . ILE F 2 145 ? 140.063 146.006 211.223 1.00 65.08 486 ILE F N 1
ATOM 10983 C CA . ILE F 2 145 ? 139.361 145.627 212.442 1.00 67.14 486 ILE F CA 1
ATOM 10984 C C . ILE F 2 145 ? 139.235 146.851 213.338 1.00 73.39 486 ILE F C 1
ATOM 10985 O O . ILE F 2 145 ? 140.235 147.518 213.631 1.00 79.65 486 ILE F O 1
ATOM 10990 N N . VAL F 2 146 ? 138.009 147.143 213.767 1.00 74.60 487 VAL F N 1
ATOM 10991 C CA . VAL F 2 146 ? 137.698 148.273 214.634 1.00 73.20 487 VAL F CA 1
ATOM 10992 C C . VAL F 2 146 ? 137.003 147.706 215.864 1.00 74.92 487 VAL F C 1
ATOM 10993 O O . VAL F 2 146 ? 136.209 146.767 215.744 1.00 79.17 487 VAL F O 1
ATOM 10997 N N . ASP F 2 147 ? 137.282 148.268 217.043 1.00 81.16 488 ASP F N 1
ATOM 10998 C CA . ASP F 2 147 ? 136.692 147.726 218.271 1.00 81.78 488 ASP F CA 1
ATOM 10999 C C . ASP F 2 147 ? 135.314 148.330 218.561 1.00 85.20 488 ASP F C 1
ATOM 11000 O O . ASP F 2 147 ? 135.078 148.948 219.598 1.00 87.71 488 ASP F O 1
ATOM 11005 N N . HIS F 2 148 ? 134.394 148.138 217.622 1.00 78.45 489 HIS F N 1
ATOM 11006 C CA . HIS F 2 148 ? 133.010 148.559 217.798 1.00 78.42 489 HIS F CA 1
ATOM 11007 C C . HIS F 2 148 ? 132.173 147.758 216.816 1.00 81.45 489 HIS F C 1
ATOM 11008 O O . HIS F 2 148 ? 132.708 147.160 215.879 1.00 81.24 489 HIS F O 1
ATOM 11015 N N . GLN F 2 149 ? 130.858 147.746 217.026 1.00 86.27 490 GLN F N 1
ATOM 11016 C CA . GLN F 2 149 ? 129.983 147.103 216.056 1.00 85.19 490 GLN F CA 1
ATOM 11017 C C . GLN F 2 149 ? 129.726 148.104 214.935 1.00 85.04 490 GLN F C 1
ATOM 11018 O O . GLN F 2 149 ? 129.486 149.289 215.182 1.00 85.21 490 GLN F O 1
ATOM 11024 N N . CYS F 2 150 ? 129.777 147.615 213.699 1.00 87.22 491 CYS F N 1
ATOM 11025 C CA . CYS F 2 150 ? 129.579 148.409 212.487 1.00 87.47 491 CYS F CA 1
ATOM 11026 C C . CYS F 2 150 ? 128.400 147.790 211.739 1.00 87.51 491 CYS F C 1
ATOM 11027 O O . CYS F 2 150 ? 128.597 146.886 210.925 1.00 86.63 491 CYS F O 1
ATOM 11030 N N . LYS F 2 151 ? 127.186 148.299 211.984 1.00 91.87 492 LYS F N 1
ATOM 11031 C CA . LYS F 2 151 ? 125.960 147.716 211.430 1.00 92.71 492 LYS F CA 1
ATOM 11032 C C . LYS F 2 151 ? 125.196 148.718 210.563 1.00 94.50 492 LYS F C 1
ATOM 11033 O O . LYS F 2 151 ? 124.430 149.542 211.072 1.00 98.39 492 LYS F O 1
ATOM 11039 N N . GLU F 2 152 ? 125.421 148.635 209.253 1.00 91.66 493 GLU F N 1
ATOM 11040 C CA . GLU F 2 152 ? 124.727 149.399 208.215 1.00 92.45 493 GLU F CA 1
ATOM 11041 C C . GLU F 2 152 ? 124.923 150.913 208.257 1.00 94.58 493 GLU F C 1
ATOM 11042 O O . GLU F 2 152 ? 125.326 151.506 207.252 1.00 95.12 493 GLU F O 1
ATOM 11048 N N . ASP F 2 153 ? 124.625 151.556 209.393 1.00 95.85 494 ASP F N 1
ATOM 11049 C CA . ASP F 2 153 ? 124.792 153.006 209.482 1.00 93.82 494 ASP F CA 1
ATOM 11050 C C . ASP F 2 153 ? 126.248 153.388 209.273 1.00 95.26 494 ASP F C 1
ATOM 11051 O O . ASP F 2 153 ? 126.564 154.387 208.606 1.00 98.23 494 ASP F O 1
ATOM 11056 N N . CYS F 2 154 ? 127.149 152.560 209.797 1.00 87.51 495 CYS F N 1
ATOM 11057 C CA . CYS F 2 154 ? 128.569 152.803 209.646 1.00 86.14 495 CYS F CA 1
ATOM 11058 C C . CYS F 2 154 ? 129.001 152.660 208.199 1.00 85.43 495 CYS F C 1
ATOM 11059 O O . CYS F 2 154 ? 129.867 153.412 207.741 1.00 86.02 495 CYS F O 1
ATOM 11062 N N . LEU F 2 155 ? 128.359 151.773 207.441 1.00 77.13 496 LEU F N 1
ATOM 11063 C CA . LEU F 2 155 ? 128.784 151.613 206.061 1.00 76.96 496 LEU F CA 1
ATOM 11064 C C . LEU F 2 155 ? 128.278 152.777 205.229 1.00 80.25 496 LEU F C 1
ATOM 11065 O O . LEU F 2 155 ? 128.949 153.199 204.283 1.00 82.62 496 LEU F O 1
ATOM 11070 N N . ARG F 2 156 ? 127.112 153.322 205.583 1.00 87.29 497 ARG F N 1
ATOM 11071 C CA . ARG F 2 156 ? 126.611 154.492 204.878 1.00 87.10 497 ARG F CA 1
ATOM 11072 C C . ARG F 2 156 ? 127.522 155.680 205.134 1.00 84.91 497 ARG F C 1
ATOM 11073 O O . ARG F 2 156 ? 127.825 156.454 204.218 1.00 85.13 497 ARG F O 1
ATOM 11081 N N . GLU F 2 157 ? 127.976 155.829 206.383 1.00 80.65 498 GLU F N 1
ATOM 11082 C CA . GLU F 2 157 ? 128.896 156.912 206.715 1.00 81.45 498 GLU F CA 1
ATOM 11083 C C . GLU F 2 157 ? 130.250 156.731 206.041 1.00 84.27 498 GLU F C 1
ATOM 11084 O O . GLU F 2 157 ? 130.892 157.718 205.666 1.00 85.45 498 GLU F O 1
ATOM 11090 N N . ILE F 2 158 ? 130.703 155.487 205.886 1.00 73.97 499 ILE F N 1
ATOM 11091 C CA . ILE F 2 158 ? 131.950 155.223 205.174 1.00 73.01 499 ILE F CA 1
ATOM 11092 C C . ILE F 2 158 ? 131.808 155.576 203.697 1.00 73.34 499 ILE F C 1
ATOM 11093 O O . ILE F 2 158 ? 132.683 156.229 203.116 1.00 74.44 499 ILE F O 1
ATOM 11098 N N . VAL F 2 159 ? 130.718 155.139 203.063 1.00 74.84 500 VAL F N 1
ATOM 11099 C CA . VAL F 2 159 ? 130.515 155.431 201.646 1.00 77.30 500 VAL F CA 1
ATOM 11100 C C . VAL F 2 159 ? 130.396 156.934 201.427 1.00 78.67 500 VAL F C 1
ATOM 11101 O O . VAL F 2 159 ? 130.956 157.483 200.471 1.00 77.70 500 VAL F O 1
ATOM 11105 N N . SER F 2 160 ? 129.666 157.624 202.303 1.00 79.97 501 SER F N 1
ATOM 11106 C CA . SER F 2 160 ? 129.475 159.058 202.145 1.00 79.85 501 SER F CA 1
ATOM 11107 C C . SER F 2 160 ? 130.692 159.878 202.558 1.00 79.48 501 SER F C 1
ATOM 11108 O O . SER F 2 160 ? 130.714 161.086 202.302 1.00 78.73 501 SER F O 1
ATOM 11111 N N . GLY F 2 161 ? 131.696 159.266 203.184 1.00 81.28 502 GLY F N 1
ATOM 11112 C CA . GLY F 2 161 ? 132.858 160.007 203.629 1.00 79.84 502 GLY F CA 1
ATOM 11113 C C . GLY F 2 161 ? 132.676 160.819 204.889 1.00 80.86 502 GLY F C 1
ATOM 11114 O O . GLY F 2 161 ? 133.438 161.765 205.106 1.00 82.61 502 GLY F O 1
ATOM 11115 N N . ASN F 2 162 ? 131.701 160.475 205.732 1.00 78.75 503 ASN F N 1
ATOM 11116 C CA . ASN F 2 162 ? 131.418 161.210 206.960 1.00 79.53 503 ASN F CA 1
ATOM 11117 C C . ASN F 2 162 ? 131.745 160.412 208.217 1.00 84.13 503 ASN F C 1
ATOM 11118 O O . ASN F 2 162 ? 131.443 160.870 209.324 1.00 86.66 503 ASN F O 1
ATOM 11123 N N . TYR F 2 163 ? 132.342 159.230 208.076 1.00 78.05 504 TYR F N 1
ATOM 11124 C CA . TYR F 2 163 ? 132.734 158.441 209.234 1.00 75.05 504 TYR F CA 1
ATOM 11125 C C . TYR F 2 163 ? 133.745 159.212 210.073 1.00 74.44 504 TYR F C 1
ATOM 11126 O O . TYR F 2 163 ? 134.725 159.746 209.546 1.00 74.91 504 TYR F O 1
ATOM 11135 N N . THR F 2 164 ? 133.495 159.276 211.381 1.00 74.95 505 THR F N 1
ATOM 11136 C CA . THR F 2 164 ? 134.393 159.928 212.332 1.00 77.87 505 THR F CA 1
ATOM 11137 C C . THR F 2 164 ? 134.639 158.945 213.472 1.00 79.11 505 THR F C 1
ATOM 11138 O O . THR F 2 164 ? 133.667 158.534 214.138 1.00 79.46 505 THR F O 1
ATOM 11142 N N . PRO F 2 165 ? 135.891 158.493 213.710 1.00 77.87 506 PRO F N 1
ATOM 11143 C CA . PRO F 2 165 ? 136.129 157.483 214.767 1.00 77.20 506 PRO F CA 1
ATOM 11144 C C . PRO F 2 165 ? 135.548 157.825 216.133 1.00 79.03 506 PRO F C 1
ATOM 11145 O O . PRO F 2 165 ? 135.045 156.933 216.832 1.00 73.18 506 PRO F O 1
ATOM 11149 N N . SER F 2 166 ? 135.539 159.110 216.500 1.00 81.71 507 SER F N 1
ATOM 11150 C CA . SER F 2 166 ? 135.062 159.508 217.820 1.00 81.74 507 SER F CA 1
ATOM 11151 C C . SER F 2 166 ? 133.590 159.189 218.014 1.00 82.45 507 SER F C 1
ATOM 11152 O O . SER F 2 166 ? 133.144 159.064 219.160 1.00 82.18 507 SER F O 1
ATOM 11155 N N . LYS F 2 167 ? 132.823 159.068 216.929 1.00 78.65 508 LYS F N 1
ATOM 11156 C CA . LYS F 2 167 ? 131.412 158.738 217.069 1.00 78.95 508 LYS F CA 1
ATOM 11157 C C . LYS F 2 167 ? 131.227 157.371 217.714 1.00 79.32 508 LYS F C 1
ATOM 11158 O O . LYS F 2 167 ? 130.217 157.137 218.387 1.00 76.24 508 LYS F O 1
ATOM 11164 N N . TYR F 2 168 ? 132.193 156.465 217.535 1.00 80.21 509 TYR F N 1
ATOM 11165 C CA . TYR F 2 168 ? 132.087 155.094 218.016 1.00 79.90 509 TYR F CA 1
ATOM 11166 C C . TYR F 2 168 ? 132.978 154.815 219.221 1.00 81.36 509 TYR F C 1
ATOM 11167 O O . TYR F 2 168 ? 133.082 153.661 219.646 1.00 79.77 509 TYR F O 1
ATOM 11176 N N . GLY F 2 169 ? 133.618 155.839 219.779 1.00 81.46 510 GLY F N 1
ATOM 11177 C CA . GLY F 2 169 ? 134.528 155.648 220.889 1.00 80.71 510 GLY F CA 1
ATOM 11178 C C . GLY F 2 169 ? 135.914 155.211 220.486 1.00 82.33 510 GLY F C 1
ATOM 11179 O O . GLY F 2 169 ? 136.654 154.691 221.326 1.00 80.19 510 GLY F O 1
ATOM 11180 N N . MET F 2 170 ? 136.291 155.414 219.227 1.00 82.67 511 MET F N 1
ATOM 11181 C CA . MET F 2 170 ? 137.592 155.023 218.710 1.00 81.62 511 MET F CA 1
ATOM 11182 C C . MET F 2 170 ? 138.509 156.237 218.674 1.00 81.53 511 MET F C 1
ATOM 11183 O O . MET F 2 170 ? 138.057 157.375 218.521 1.00 82.96 511 MET F O 1
ATOM 11188 N N . ASP F 2 171 ? 139.805 155.987 218.824 1.00 81.05 512 ASP F N 1
ATOM 11189 C CA . ASP F 2 171 ? 140.779 157.062 218.719 1.00 82.64 512 ASP F CA 1
ATOM 11190 C C . ASP F 2 171 ? 140.763 157.658 217.317 1.00 80.77 512 ASP F C 1
ATOM 11191 O O . ASP F 2 171 ? 140.590 156.946 216.325 1.00 82.66 512 ASP F O 1
ATOM 11196 N N . GLU F 2 172 ? 140.945 158.974 217.242 1.00 76.57 513 GLU F N 1
ATOM 11197 C CA . GLU F 2 172 ? 141.123 159.676 215.983 1.00 78.55 513 GLU F CA 1
ATOM 11198 C C . GLU F 2 172 ? 142.610 159.951 215.804 1.00 80.09 513 GLU F C 1
ATOM 11199 O O . GLU F 2 172 ? 143.426 159.660 216.682 1.00 78.48 513 GLU F O 1
ATOM 11205 N N . PHE F 2 173 ? 142.976 160.522 214.662 1.00 70.95 514 PHE F N 1
ATOM 11206 C CA . PHE F 2 173 ? 144.380 160.833 214.468 1.00 67.20 514 PHE F CA 1
ATOM 11207 C C . PHE F 2 173 ? 144.781 162.013 215.340 1.00 71.79 514 PHE F C 1
ATOM 11208 O O . PHE F 2 173 ? 143.998 162.928 215.604 1.00 73.27 514 PHE F O 1
ATOM 11216 N N . LYS F 2 174 ? 146.027 161.967 215.784 1.00 79.07 515 LYS F N 1
ATOM 11217 C CA . LYS F 2 174 ? 146.602 163.026 216.594 1.00 74.82 515 LYS F CA 1
ATOM 11218 C C . LYS F 2 174 ? 146.695 164.310 215.777 1.00 75.62 515 LYS F C 1
ATOM 11219 O O . LYS F 2 174 ? 147.022 164.283 214.587 1.00 78.72 515 LYS F O 1
ATOM 11225 N N . SER F 2 175 ? 146.407 165.442 216.417 1.00 84.98 516 SER F N 1
ATOM 11226 C CA . SER F 2 175 ? 146.496 166.715 215.722 1.00 87.52 516 SER F CA 1
ATOM 11227 C C . SER F 2 175 ? 147.952 167.100 215.454 1.00 88.71 516 SER F C 1
ATOM 11228 O O . SER F 2 175 ? 148.865 166.617 216.126 1.00 86.05 516 SER F O 1
ATOM 11231 N N . PRO F 2 176 ? 148.193 167.978 214.470 1.00 88.44 517 PRO F N 1
ATOM 11232 C CA . PRO F 2 176 ? 149.565 168.453 214.227 1.00 85.20 517 PRO F CA 1
ATOM 11233 C C . PRO F 2 176 ? 150.070 169.460 215.247 1.00 89.19 517 PRO F C 1
ATOM 11234 O O . PRO F 2 176 ? 151.248 169.834 215.178 1.00 89.34 517 PRO F O 1
ATOM 11238 N N . ILE F 2 177 ? 149.239 169.902 216.185 1.00 95.04 518 ILE F N 1
ATOM 11239 C CA . ILE F 2 177 ? 149.614 170.940 217.140 1.00 92.45 518 ILE F CA 1
ATOM 11240 C C . ILE F 2 177 ? 150.210 170.291 218.382 1.00 92.80 518 ILE F C 1
ATOM 11241 O O . ILE F 2 177 ? 149.589 169.421 219.005 1.00 91.30 518 ILE F O 1
ATOM 11246 N N . ILE F 2 178 ? 151.416 170.721 218.738 1.00 96.69 519 ILE F N 1
ATOM 11247 C CA . ILE F 2 178 ? 152.162 170.156 219.855 1.00 97.67 519 ILE F CA 1
ATOM 11248 C C . ILE F 2 178 ? 153.227 171.152 220.304 1.00 97.93 519 ILE F C 1
ATOM 11249 O O . ILE F 2 178 ? 153.399 171.395 221.498 1.00 96.64 519 ILE F O 1
#

Nearest PDB structures (foldseek):
  6cnv-assembly1_B  TM=8.673E-01  e=2.559E-14  Influenza B virus (B/Townsville/202/2008)
  4nrj-assembly1_D  TM=8.793E-01  e=1.742E-13  Influenza B virus (B/Lee/1940)
  6v47-assembly1_F  TM=8.302E-01  e=7.558E-11  Influenza A virus (A/duck/Memphis/546/1974(H11N9))
  8vue-assembly1_B  TM=8.029E-01  e=2.714E-10  Influenza A virus
  4bgz-assembly1_F  TM=8.064E-01  e=2.389E-10  Influenza A virus (A/turkey/Turkey/1/2005(H5N1))

Radius of gyration: 40.54 Å; Cα contacts (8 Å, |Δi|>4): 3596; chains: 6; bounding box: 73×71×123 Å

Solvent-accessible surface area: 56603 Å² total; per-residue (Å²): 1,53,0,11,5,8,42,6,66,29,183,17,83,62,129,1,70,13,17,34,84,43,90,23,72,0,30,68,13,62,77,2,10,32,98,9,114,75,26,75,21,0,42,6,146,112,25,50,0,8,17,70,0,1,74,110,24,126,60,6,36,2,0,0,6,0,0,1,2,12,57,1,75,41,115,26,45,97,2,48,1,0,0,11,47,53,65,61,0,80,4,39,60,0,6,3,7,19,2,38,16,11,53,0,15,17,0,0,4,13,0,0,14,2,62,87,17,99,67,5,111,38,55,3,26,69,48,80,64,8,67,39,119,71,18,101,29,34,68,28,16,40,0,112,50,68,138,36,86,92,17,57,9,22,1,2,13,41,14,31,33,112,80,136,20,87,52,62,4,37,39,8,58,1,54,31,77,22,88,133,101,16,8,0,1,0,2,0,0,0,16,0,4,81,50,72,38,1,71,94,47,10,24,7,75,85,58,11,33,2,10,1,17,9,29,54,30,53,10,42,6,42,5,11,16,8,77,35,40,95,58,62,41,26,67,9,127,104,17,60,0,19,2,5,5,30,18,2,31,0,31,51,54,12,103,3,4,0,9,20,29,27,2,8,4,0,0,3,57,7,6,0,1,11,77,26,5,52,20,2,75,22,63,80,54,70,160,70,18,90,16,30,0,0,1,58,74,24,2,9,7,70,44,91,26,16,0,6,30,28,88,68,30,81,40,5,52,82,5,3,59,39,1,122,63,94,6,40,1,1,38,1,3,78,22,245,1,53,0,12,5,8,35,6,68,32,185,18,85,63,123,2,70,11,11,33,88,44,93,17,66,0,23,69,14,61,79,4,10,34,98,8,114,77,25,75,21,1,41,6,138,111,25,52,0,8,15,68,0,1,73,109,22,125,61,10,32,1,0,0,4,0,0,1,1,14,58,1,74,36,114,27,47,93,2,50,1,0,0,11,43,53,72,62,0,81,4,41,64,0,5,4,7,19,2,34,14,11,52,1,15,18,0,0,4,11,0,0,12,3,63,86,17,101,64,4,112,39,57,5,26,70,48,79,64,9,67,38,120,75,19,102,28,34,66,30,15,40,0,114,59,71,145,35,98,86,17,60,9,22,2,3,14,39,15,30,33,114,77,136,21,88,52,61,5,36,38,10,53,1,60,32,77,21,87,130,106,17,8,0,1,0,2,0,0,0,16,0,4,80,51,73,38,2,71,92,48,9,23,6,76,85,60,12,34,2,8,1,16,8,26,54,30,54,11,43,5,42,6,12,16,8,77,34,42,96,58,62,42,25,67,11,132,108,17,61,1,19,3,5,4,30,16,2,30,0,35,49,54,10,99,2,4,0,8,20,29,28,1,8,3,0,0,3,60,6,4,1,1,10,75,23,7,54,22,1,62,23,63,80,57,70,158,71,20,91,16,31,0,0,2,54,74,24,2,10,8,67,48,90,24,11,0,7,32,29,90,66,31,82,44,6,50,84,11,3,62,40,1,118,57,93,6,41,0,1,38,9,5,74,20,243,1,53,0,11,5,7,34,8,69,33,159,19,70,62,123,1,66,12,18,32,80,43,93,24,67,0,24,66,13,64,79,3,10,33,99,8,115,74,28,74,22,1,41,6,134,113,26,52,0,7,16,68,0,1,76,115,22,123,58,6,37,0,0,0,6,0,1,1,2,14,58,1,76,40,115,26,48,92,2,50,1,0,0,12,47,46,75,60,0,76,4,40,55,0,5,4,7,20,2,41,16,11,53,0,15,17,0,0,5,10,0,0,10,3,62,86,16,103,66,5,110,38,56,4,26,69,47,79,64,8,67,40,121,76,18,98,27,34,67,29,17,42,0,112,59,68,139,32,96,85,18,58,8,24,2,2,13,36,14,31,32,114,78,136,19,88,53,62,5,38,37,8,58,1,58,32,80,21,89,134,103,17,9,0,1,0,2,0,0,0,14,0,4,80,50,72,37,2,71,94,48,9,23,6,76,86,61,11,32,2,9,1,16,8,28,54,32,54,12,42,6,42,5,10,16,8,78,33,42,96,58,62,42,26,67,10,130,106,18,59,1,18,1,6,4,31,19,1,28,0,35,49,55,11,78,2,3,0,8,21,29,28,2,7,4,0,0,3,58,8,6,0,0,10,77,25,8,54,22,2,75,24,63,80,55,69,157,71,20,90,16,31,0,0,1,56,75,22,4,8,10,67,47,90,26,16,0,6,30,30,89,68,32,85,44,6,51,83,11,4,62,38,1,119,60,94,6,40,0,2,36,8,4,72,22,243,55,12,104,125,57,23,35,0,0,2,9,0,40,12,69,30,37,82,48,40,11,11,11,103,121,11,4,99,126,3,70,77,22,5,72,24,29,23,77,19,3,47,103,6,12,100,13,78,56,36,89,25,22,38,10,20,34,28,20,41,24,42,1,14,4,0,11,83,40,9,44,27,23,64,26,3,22,12,0,7,16,0,20,44,33,4,18,49,21,1,11,40,1,2,57,18,5,82,119,20,32,76,49,1,28,39,105,0,21,94,28,1,5,46,55,18,33,50,18,9,69,2,13,4,1,5,65,16,83,0,121,70,80,2,0,155,49,3,44,69,51,92,11,58,6,68,116,52,64,31,95,76,37,72,74,36,115,116,54,11,86,123,58,20,30,4,0,4,9,0,40,12,68,30,37,85,45,40,12,6,11,87,122,14,3,94,140,7,66,77,23,9,74,24,31,25,78,11,1,44,105,5,15,84,10,69,58,38,86,26,27,35,10,20,41,28,18,42,24,43,1,15,3,0,14,88,37,9,46,26,24,57,25,3,23,12,0,8,29,0,19,41,28,4,14,55,15,1,12,41,10,6,54,18,26,85,116,20,31,80,50,1,28,37,112,0,18,93,28,1,6,44,56,18,32,50,18,9,69,2,12,4,2,5,58,15,90,0,120,73,81,2,0,146,46,3,44,71,51,96,11,62,10,69,140,48,61,33,97,78,34,74,71,31,111,115,54,10,80,124,60,21,33,3,0,2,10,0,40,13,71,29,38,83,51,40,13,6,8,89,116,10,4,96,133,8,69,76,21,8,72,22,30,23,75,10,1,51,103,9,13,96,20,69,63,41,86,25,24,35,13,22,39,31,16,43,26,43,1,17,3,0,12,84,40,9,44,26,24,58,26,3,22,11,0,8,21,0,18,54,24,4,16,57,15,1,12,41,10,5,55,18,20,74,120,19,30,79,46,1,28,39,100,0,20,93,29,1,5,45,54,18,33,52,14,8,68,2,14,4,3,5,63,16,86,0,123,76,84,1,0,146,45,3,44,70,51,95,13,54,11,64,139,53,63,32,97,85,38,82,72,36,111,116

B-factor: mean 56.02, std 15.72, range [15.74, 106.92]

InterPro domains:
  IPR000386 Haemagglutinin, influenzavirus B [PR00331] (382-405)
  IPR000386 Haemagglutinin, influenzavirus B [PR00331] (421-442)
  IPR000386 Haemagglutinin, influenzavirus B [PR00331] (450-472)
  IPR000386 Haemagglutinin, influenzavirus B [PR00331] (484-502)
  IPR001364 Haemagglutinin, influenzavirus A/B [MF_04072] (3-568)
  IPR001364 Haemagglutinin, influenzavirus A/B [PF00509] (8-568)
  IPR001364 Haemagglutinin, influenzavirus A/B [PR00329] (9-32)
  IPR001364 Haemagglutinin, influenzavirus A/B [PR00329] (312-328)
  IPR001364 Haemagglutinin, influenzavirus A/B [PR00329] (382-405)
  IPR001364 Haemagglutinin, influenzavirus A/B [PR00329] (421-442)
  IPR001364 Haemagglutinin, influenzavirus A/B [PR00329] (484-502)
  IPR008980 Viral capsid/haemagglutinin protein [SSF49818] (6-345)
  IPR013828 Haemagglutinin, HA1 chain, alpha/beta domain superfamily [G3DSA:3.90.209.20] (53-291)

Sequence (1482 aa):
DKICAGVASGKGTHRVETITKGEVLVTNAINMTHTPTSGPFGDLKTGNVRDKLCPTCTGCTDMDVALMTPTCNGVIPEAIAAIQHENRPLQSKCNPILHDLGNTRQLPNLLRKYKKIRKSSGIAFPLASYADQPVISNPSGNCRDGNGVESEFGSLLWLTGNTKGAITGETITITHQCNNDEVMVLVWGAWADLSATMNTIYGVTTPQTYVSNFPSGRFSMSPFLGNFPALAETEATTATGRIYLRMEVLESGQRGTIQYQRGFMGPGKFWCLSEPIPVVKGAVKTNGAVSDCLHEVYGGISKPTPFYTGNRGKSVGNCPKWVRKPLLVVNGTKARDKICAGVASGKGTHRVETITKGEVLVTNAINMTHTPTSGPFGDLKTGNVRDKLCPTCTGCTDMDVALMTPTCNGVIPEAIAAIQHENRPLQSKCNPILHDLGNTRQLPNLLRKYKKIRKSSGIAFPLASYADQPVISNPSGNCRDGNGVESEFGSLLWLTGNTKGAITGETITITHQCNNDEVMVLVWGAWADLSATMNTIYGVTTPQTYVSNFPSGRFSMSPFLGNFPALAETEATTATGRIYLRMEVLESGQRGTIQYQRGFMGPGKFWCLSEPIPVVKGAVKTNGAVSDCLHEVYGGISKPTPFYTGNRGKSVGNCPKWVRKPLLVVNGTKARDKICAGVASGKGTHRVETITKGEVLVTNAINMTHTPTSGPFGDLKTGNVRDKLCPTCTGCTDMDVALMTPTCNGVIPEAIAAIQHENRPLQSKCNPILHDLGNTRQLPNLLRKYKKIRKSSGIAFPLASYADQPVISNPSGNCRDGNGVESEFGSLLWLTGNTKGAITGETITITHQCNNDEVMVLVWGAWADLSATMNTIYGVTTPQTYVSNFPSGRFSMSPFLGNFPALAETEATTATGRIYLRMEVLESGQRGTIQYQRGFMGPGKFWCLSEPIPVVKGAVKTNGAVSDCLHEVYGGISKPTPFYTGNRGKSVGNCPKWVRKPLLVVNGTKARDGMIAGWHGYSSTGDHGTKVAADLVSTQKAMDAITARINNMNKMTERAFSVTDSTMQEIQKEIKDLDKKIDDVRADETAAQIEMIVLLENENIINAEDEHVHALKQKLTKMLGPSAQDMGDGCFIVDHQCKEDCLREIVSGNYTPSKYGMDEFKSPIIDGMIAGWHGYSSTGDHGTKVAADLVSTQKAMDAITARINNMNKMTERAFSVTDSTMQEIQKEIKDLDKKIDDVRADETAAQIEMIVLLENENIINAEDEHVHALKQKLTKMLGPSAQDMGDGCFIVDHQCKEDCLREIVSGNYTPSKYGMDEFKSPIIDGMIAGWHGYSSTGDHGTKVAADLVSTQKAMDAITARINNMNKMTERAFSVTDSTMQEIQKEIKDLDKKIDDVRADETAAQIEMIVLLENENIINAEDEHVHALKQKLTKMLGPSAQDMGDGCFIVDHQCKEDCLREIVSGNYTPSKYGMDEFKSPII

Organism: NCBI:txid2116483